Protein 2KXY (pdb70)

Sequence (100 aa):
KISLRKLSKSVPVKLELTGDKASNVSSISYSFDRGHVTIVGSQEAMDKIDSITVPVDISQVTEDTSKTLELKAEGVTVQPSTVKVNLKVTQKLEHHHHHHKISLRKLSKSVPVKLELTGDKASNVSSISYSFDRGHVTIVGSQEAMDKIDSITVPVDISQVTEDTSKTLELKAEGVTVQPSTVKVNLKVTQKLEHHHHHHKISLRKLSKSVPVKLELTGDKASNVSSISYSFDRGHVTIVGSQEAMDKIDSITVPVDISQVTEDTSKTLELKAEGVTVQPSTVKVNLKVTQKLEHHHHHHKISLRKLSKSVPVKLELTGDKASNVSSISYSFDRGHVTIVGSQEAMDKIDSITVPVDISQVTEDTSKTLELKAEGVTVQPSTVKVNLKVTQKLEHHHHHHKISLRKLSKSVPVKLELTGDKASNVSSISYSFDRGHVTIVGSQEAMDKIDSITVPVDISQVTEDTSKTLELKAEGVTVQPSTVKVNLKVTQKLEHHHHHHKISLRKLSKSVPVKLELTGDKASNVSSISYSFDRGHVTIVGSQEAMDKIDSITVPVDISQVTEDTSKTLELKAEGVTVQPSTVKVNLKVTQKLEHHHHHHKISLRKLSKSVPVKLELTGDKASNVSSISYSFDRGHVTIVGSQEAMDKIDSITVPVDISQVTEDTSKTLELKAEGVTVQPSTVKVNLKVTQKLEHHHHHHKISLRKLSKSVPVKLELTGDKASNVSSISYSFDRGHVTIVGSQEAMDKIDSITVPVDISQVTEDTSKTLELKAEGVTVQPSTVKVNLKVTQKLEHHHHHHKISLRKLSKSVPVKLELTGDKASNVSSISYSFDRGHVTIVGSQEAMDKIDSITVPVDISQVTEDTSKTLELKAEGVTVQPSTVKVNLKVTQKLEHHHHHHKISLRKLSKSVPVKLELTGDKASNVSSISYSFDRGHVTIVGSQEAMDKIDSITVPVDISQVTEDTSKTLELKAEGVTVQPSTVKVNLKVTQKLEHHHHHH

Structure (mmCIF, N/CA/C/O backbone):
data_2KXY
#
_entry.id   2KXY
#
loop_
_atom_site.group_PDB
_atom_site.id
_atom_site.type_symbol
_atom_site.label_atom_id
_atom_site.label_alt_id
_atom_site.label_comp_id
_atom_site.label_asym_id
_atom_site.label_entity_id
_atom_site.label_seq_id
_atom_site.pdbx_PDB_ins_code
_atom_site.Cartn_x
_atom_site.Cartn_y
_atom_site.Cartn_z
_atom_site.occupancy
_atom_site.B_iso_or_equiv
_atom_site.auth_seq_id
_atom_site.auth_comp_id
_atom_site.auth_asym_id
_atom_site.auth_atom_id
_atom_site.pdbx_PDB_model_num
ATOM 1 N N . LYS A 1 1 ? 35.262 3.450 -3.546 1.00 0.00 1 LYS A N 1
ATOM 2 C CA . LYS A 1 1 ? 34.349 2.272 -3.633 1.00 0.00 1 LYS A CA 1
ATOM 3 C C . LYS A 1 1 ? 33.469 2.228 -2.388 1.00 0.00 1 LYS A C 1
ATOM 4 O O . LYS A 1 1 ? 32.840 1.210 -2.098 1.00 0.00 1 LYS A O 1
ATOM 25 N N . ILE A 1 2 ? 33.438 3.337 -1.651 1.00 0.00 2 ILE A N 1
ATOM 26 C CA . ILE A 1 2 ? 32.637 3.418 -0.430 1.00 0.00 2 ILE A CA 1
ATOM 27 C C . ILE A 1 2 ? 33.015 2.292 0.546 1.00 0.00 2 ILE A C 1
ATOM 28 O O . ILE A 1 2 ? 32.509 1.175 0.439 1.00 0.00 2 ILE A O 1
ATOM 44 N N . SER A 1 3 ? 33.902 2.599 1.492 1.00 0.00 3 SER A N 1
ATOM 45 C CA . SER A 1 3 ? 34.344 1.612 2.480 1.00 0.00 3 SER A CA 1
ATOM 46 C C . SER A 1 3 ? 33.169 1.121 3.316 1.00 0.00 3 SER A C 1
ATOM 47 O O . SER A 1 3 ? 33.048 -0.067 3.610 1.00 0.00 3 SER A O 1
ATOM 55 N N . LEU A 1 4 ? 32.303 2.057 3.692 1.00 0.00 4 LEU A N 1
ATOM 56 C CA . LEU A 1 4 ? 31.120 1.733 4.494 1.00 0.00 4 LEU A CA 1
ATOM 57 C C . LEU A 1 4 ? 30.172 0.861 3.672 1.00 0.00 4 LEU A C 1
ATOM 58 O O . LEU A 1 4 ? 30.117 0.965 2.450 1.00 0.00 4 LEU A O 1
ATOM 74 N N . ARG A 1 5 ? 29.462 -0.031 4.371 1.00 0.00 5 ARG A N 1
ATOM 75 C CA . ARG A 1 5 ? 28.533 -0.985 3.744 1.00 0.00 5 ARG A CA 1
ATOM 76 C C . ARG A 1 5 ? 27.172 -0.927 4.424 1.00 0.00 5 ARG A C 1
ATOM 77 O O . ARG A 1 5 ? 26.512 -1.954 4.586 1.00 0.00 5 ARG A O 1
ATOM 98 N N . LYS A 1 6 ? 26.755 0.282 4.824 1.00 0.00 6 LYS A N 1
ATOM 99 C CA . LYS A 1 6 ? 25.459 0.487 5.498 1.00 0.00 6 LYS A CA 1
ATOM 100 C C . LYS A 1 6 ? 24.747 1.682 4.881 1.00 0.00 6 LYS A C 1
ATOM 101 O O . LYS A 1 6 ? 25.336 2.748 4.700 1.00 0.00 6 LYS A O 1
ATOM 120 N N . LEU A 1 7 ? 23.467 1.499 4.562 1.00 0.00 7 LEU A N 1
ATOM 121 C CA . LEU A 1 7 ? 22.671 2.553 3.975 1.00 0.00 7 LEU A CA 1
ATOM 122 C C . LEU A 1 7 ? 21.195 2.203 4.096 1.00 0.00 7 LEU A C 1
ATOM 123 O O . LEU A 1 7 ? 20.821 1.032 4.142 1.00 0.00 7 LEU A O 1
ATOM 139 N N . SER A 1 8 ? 20.363 3.240 4.139 1.00 0.00 8 SER A N 1
ATOM 140 C CA . SER A 1 8 ? 18.918 3.060 4.249 1.00 0.00 8 SER A CA 1
ATOM 141 C C . SER A 1 8 ? 18.213 4.144 3.462 1.00 0.00 8 SER A C 1
ATOM 142 O O . SER A 1 8 ? 18.718 5.260 3.326 1.00 0.00 8 SER A O 1
ATOM 150 N N . LYS A 1 9 ? 17.049 3.800 2.918 1.00 0.00 9 LYS A N 1
ATOM 151 C CA . LYS A 1 9 ? 16.244 4.718 2.104 1.00 0.00 9 LYS A CA 1
ATOM 152 C C . LYS A 1 9 ? 14.773 4.462 2.356 1.00 0.00 9 LYS A C 1
ATOM 153 O O . LYS A 1 9 ? 14.390 3.459 2.950 1.00 0.00 9 LYS A O 1
ATOM 172 N N . SER A 1 10 ? 13.963 5.410 1.899 1.00 0.00 10 SER A N 1
ATOM 173 C CA . SER A 1 10 ? 12.497 5.342 2.047 1.00 0.00 10 SER A CA 1
ATOM 174 C C . SER A 1 10 ? 11.852 5.189 0.675 1.00 0.00 10 SER A C 1
ATOM 175 O O . SER A 1 10 ? 12.240 5.861 -0.278 1.00 0.00 10 SER A O 1
ATOM 183 N N . VAL A 1 11 ? 10.869 4.289 0.587 1.00 0.00 11 VAL A N 1
ATOM 184 C CA . VAL A 1 11 ? 10.144 4.013 -0.664 1.00 0.00 11 VAL A CA 1
ATOM 185 C C . VAL A 1 11 ? 8.622 4.099 -0.392 1.00 0.00 11 VAL A C 1
ATOM 186 O O . VAL A 1 11 ? 8.037 3.149 0.121 1.00 0.00 11 VAL A O 1
ATOM 199 N N . PRO A 1 12 ? 7.948 5.203 -0.731 1.00 0.00 12 PRO A N 1
ATOM 200 C CA . PRO A 1 12 ? 6.471 5.311 -0.497 1.00 0.00 12 PRO A CA 1
ATOM 201 C C . PRO A 1 12 ? 5.704 4.181 -1.189 1.00 0.00 12 PRO A C 1
ATOM 202 O O . PRO A 1 12 ? 6.072 3.741 -2.278 1.00 0.00 12 PRO A O 1
ATOM 213 N N . VAL A 1 13 ? 4.629 3.723 -0.538 1.00 0.00 13 VAL A N 1
ATOM 214 C CA . VAL A 1 13 ? 3.791 2.645 -1.076 1.00 0.00 13 VAL A CA 1
ATOM 215 C C . VAL A 1 13 ? 2.699 3.235 -1.954 1.00 0.00 13 VAL A C 1
ATOM 216 O O . VAL A 1 13 ? 2.119 4.265 -1.614 1.00 0.00 13 VAL A O 1
ATOM 229 N N . LYS A 1 14 ? 2.422 2.577 -3.076 1.00 0.00 14 LYS A N 1
ATOM 230 C CA . LYS A 1 14 ? 1.385 3.020 -4.020 1.00 0.00 14 LYS A CA 1
ATOM 231 C C . LYS A 1 14 ? 0.326 1.937 -4.140 1.00 0.00 14 LYS A C 1
ATOM 232 O O . LYS A 1 14 ? 0.612 0.836 -4.597 1.00 0.00 14 LYS A O 1
ATOM 251 N N . LEU A 1 15 ? -0.902 2.247 -3.730 1.00 0.00 15 LEU A N 1
ATOM 252 C CA . LEU A 1 15 ? -2.003 1.284 -3.798 1.00 0.00 15 LEU A CA 1
ATOM 253 C C . LEU A 1 15 ? -2.703 1.421 -5.147 1.00 0.00 15 LEU A C 1
ATOM 254 O O . LEU A 1 15 ? -2.985 2.534 -5.595 1.00 0.00 15 LEU A O 1
ATOM 270 N N . GLU A 1 16 ? -2.988 0.274 -5.776 1.00 0.00 16 GLU A N 1
ATOM 271 C CA . GLU A 1 16 ? -3.673 0.236 -7.075 1.00 0.00 16 GLU A CA 1
ATOM 272 C C . GLU A 1 16 ? -4.942 -0.596 -6.933 1.00 0.00 16 GLU A C 1
ATOM 273 O O . GLU A 1 16 ? -4.886 -1.791 -6.642 1.00 0.00 16 GLU A O 1
ATOM 285 N N . LEU A 1 17 ? -6.084 0.048 -7.133 1.00 0.00 17 LEU A N 1
ATOM 286 C CA . LEU A 1 17 ? -7.368 -0.618 -7.024 1.00 0.00 17 LEU A CA 1
ATOM 287 C C . LEU A 1 17 ? -7.497 -1.649 -8.144 1.00 0.00 17 LEU A C 1
ATOM 288 O O . LEU A 1 17 ? -7.329 -1.318 -9.315 1.00 0.00 17 LEU A O 1
ATOM 304 N N . THR A 1 18 ? -7.791 -2.902 -7.768 1.00 0.00 18 THR A N 1
ATOM 305 C CA . THR A 1 18 ? -7.946 -4.006 -8.731 1.00 0.00 18 THR A CA 1
ATOM 306 C C . THR A 1 18 ? -9.285 -4.694 -8.486 1.00 0.00 18 THR A C 1
ATOM 307 O O . THR A 1 18 ? -9.642 -4.990 -7.349 1.00 0.00 18 THR A O 1
ATOM 318 N N . GLY A 1 19 ? -10.007 -4.943 -9.573 1.00 0.00 19 GLY A N 1
ATOM 319 C CA . GLY A 1 19 ? -11.318 -5.609 -9.514 1.00 0.00 19 GLY A CA 1
ATOM 320 C C . GLY A 1 19 ? -12.413 -4.646 -9.940 1.00 0.00 19 GLY A C 1
ATOM 321 O O . GLY A 1 19 ? -12.209 -3.433 -9.984 1.00 0.00 19 GLY A O 1
ATOM 325 N N . ASP A 1 20 ? -13.588 -5.194 -10.227 1.00 0.00 20 ASP A N 1
ATOM 326 C CA . ASP A 1 20 ? -14.740 -4.382 -10.627 1.00 0.00 20 ASP A CA 1
ATOM 327 C C . ASP A 1 20 ? -15.410 -3.799 -9.381 1.00 0.00 20 ASP A C 1
ATOM 328 O O . ASP A 1 20 ? -15.565 -4.484 -8.370 1.00 0.00 20 ASP A O 1
ATOM 337 N N . LYS A 1 21 ? -15.805 -2.530 -9.459 1.00 0.00 21 LYS A N 1
ATOM 338 C CA . LYS A 1 21 ? -16.458 -1.861 -8.335 1.00 0.00 21 LYS A CA 1
ATOM 339 C C . LYS A 1 21 ? -17.842 -2.467 -8.099 1.00 0.00 21 LYS A C 1
ATOM 340 O O . LYS A 1 21 ? -18.572 -2.759 -9.047 1.00 0.00 21 LYS A O 1
ATOM 359 N N . ALA A 1 22 ? -18.198 -2.645 -6.830 1.00 0.00 22 ALA A N 1
ATOM 360 C CA . ALA A 1 22 ? -19.502 -3.209 -6.474 1.00 0.00 22 ALA A CA 1
ATOM 361 C C . ALA A 1 22 ? -20.623 -2.264 -6.937 1.00 0.00 22 ALA A C 1
ATOM 362 O O . ALA A 1 22 ? -20.475 -1.043 -6.905 1.00 0.00 22 ALA A O 1
ATOM 369 N N . SER A 1 23 ? -21.739 -2.853 -7.376 1.00 0.00 23 SER A N 1
ATOM 370 C CA . SER A 1 23 ? -22.888 -2.076 -7.857 1.00 0.00 23 SER A CA 1
ATOM 371 C C . SER A 1 23 ? -23.564 -1.322 -6.711 1.00 0.00 23 SER A C 1
ATOM 372 O O . SER A 1 23 ? -24.240 -0.318 -6.937 1.00 0.00 23 SER A O 1
ATOM 380 N N . ASN A 1 24 ? -23.394 -1.818 -5.476 1.00 0.00 24 ASN A N 1
ATOM 381 C CA . ASN A 1 24 ? -24.011 -1.197 -4.286 1.00 0.00 24 ASN A CA 1
ATOM 382 C C . ASN A 1 24 ? -23.070 -0.173 -3.653 1.00 0.00 24 ASN A C 1
ATOM 383 O O . ASN A 1 24 ? -23.397 0.414 -2.622 1.00 0.00 24 ASN A O 1
ATOM 394 N N . VAL A 1 25 ? -21.902 0.042 -4.284 1.00 0.00 25 VAL A N 1
ATOM 395 C CA . VAL A 1 25 ? -20.894 1.010 -3.795 1.00 0.00 25 VAL A CA 1
ATOM 396 C C . VAL A 1 25 ? -20.669 2.096 -4.852 1.00 0.00 25 VAL A C 1
ATOM 397 O O . VAL A 1 25 ? -20.364 1.799 -6.007 1.00 0.00 25 VAL A O 1
ATOM 410 N N . SER A 1 26 ? -20.813 3.356 -4.436 1.00 0.00 26 SER A N 1
ATOM 411 C CA . SER A 1 26 ? -20.615 4.500 -5.330 1.00 0.00 26 SER A CA 1
ATOM 412 C C . SER A 1 26 ? -19.129 4.722 -5.585 1.00 0.00 26 SER A C 1
ATOM 413 O O . SER A 1 26 ? -18.707 4.980 -6.713 1.00 0.00 26 SER A O 1
ATOM 421 N N . SER A 1 27 ? -18.345 4.627 -4.510 1.00 0.00 27 SER A N 1
ATOM 422 C CA . SER A 1 27 ? -16.893 4.822 -4.587 1.00 0.00 27 SER A CA 1
ATOM 423 C C . SER A 1 27 ? -16.207 4.278 -3.334 1.00 0.00 27 SER A C 1
ATOM 424 O O . SER A 1 27 ? -16.848 4.061 -2.305 1.00 0.00 27 SER A O 1
ATOM 432 N N . ILE A 1 28 ? -14.887 4.057 -3.440 1.00 0.00 28 ILE A N 1
ATOM 433 C CA . ILE A 1 28 ? -14.066 3.530 -2.330 1.00 0.00 28 ILE A CA 1
ATOM 434 C C . ILE A 1 28 ? -12.832 4.405 -2.156 1.00 0.00 28 ILE A C 1
ATOM 435 O O . ILE A 1 28 ? -12.287 4.933 -3.124 1.00 0.00 28 ILE A O 1
ATOM 451 N N . SER A 1 29 ? -12.402 4.541 -0.900 1.00 0.00 29 SER A N 1
ATOM 452 C CA . SER A 1 29 ? -11.220 5.337 -0.541 1.00 0.00 29 SER A CA 1
ATOM 453 C C . SER A 1 29 ? -10.337 4.537 0.399 1.00 0.00 29 SER A C 1
ATOM 454 O O . SER A 1 29 ? -10.777 3.559 1.002 1.00 0.00 29 SER A O 1
ATOM 462 N N . TYR A 1 30 ? -9.080 4.957 0.510 1.00 0.00 30 TYR A N 1
ATOM 463 C CA . TYR A 1 30 ? -8.109 4.278 1.377 1.00 0.00 30 TYR A CA 1
ATOM 464 C C . TYR A 1 30 ? -7.140 5.292 1.971 1.00 0.00 30 TYR A C 1
ATOM 465 O O . TYR A 1 30 ? -6.918 6.364 1.409 1.00 0.00 30 TYR A O 1
ATOM 483 N N . SER A 1 31 ? -6.575 4.942 3.125 1.00 0.00 31 SER A N 1
ATOM 484 C CA . SER A 1 31 ? -5.624 5.815 3.823 1.00 0.00 31 SER A CA 1
ATOM 485 C C . SER A 1 31 ? -4.554 4.973 4.502 1.00 0.00 31 SER A C 1
ATOM 486 O O . SER A 1 31 ? -4.652 3.748 4.552 1.00 0.00 31 SER A O 1
ATOM 494 N N . PHE A 1 32 ? -3.523 5.643 5.013 1.00 0.00 32 PHE A N 1
ATOM 495 C CA . PHE A 1 32 ? -2.406 4.973 5.691 1.00 0.00 32 PHE A CA 1
ATOM 496 C C . PHE A 1 32 ? -1.871 5.864 6.812 1.00 0.00 32 PHE A C 1
ATOM 497 O O . PHE A 1 32 ? -1.898 7.091 6.710 1.00 0.00 32 PHE A O 1
ATOM 514 N N . ASP A 1 33 ? -1.386 5.232 7.881 1.00 0.00 33 ASP A N 1
ATOM 515 C CA . ASP A 1 33 ? -0.835 5.958 9.032 1.00 0.00 33 ASP A CA 1
ATOM 516 C C . ASP A 1 33 ? 0.546 6.535 8.709 1.00 0.00 33 ASP A C 1
ATOM 517 O O . ASP A 1 33 ? 0.915 7.594 9.217 1.00 0.00 33 ASP A O 1
ATOM 526 N N . ARG A 1 34 ? 1.312 5.815 7.873 1.00 0.00 34 ARG A N 1
ATOM 527 C CA . ARG A 1 34 ? 2.676 6.233 7.481 1.00 0.00 34 ARG A CA 1
ATOM 528 C C . ARG A 1 34 ? 2.869 6.100 5.976 1.00 0.00 34 ARG A C 1
ATOM 529 O O . ARG A 1 34 ? 3.312 7.035 5.316 1.00 0.00 34 ARG A O 1
ATOM 550 N N . GLY A 1 35 ? 2.515 4.937 5.443 1.00 0.00 35 GLY A N 1
ATOM 551 C CA . GLY A 1 35 ? 2.638 4.693 4.008 1.00 0.00 35 GLY A CA 1
ATO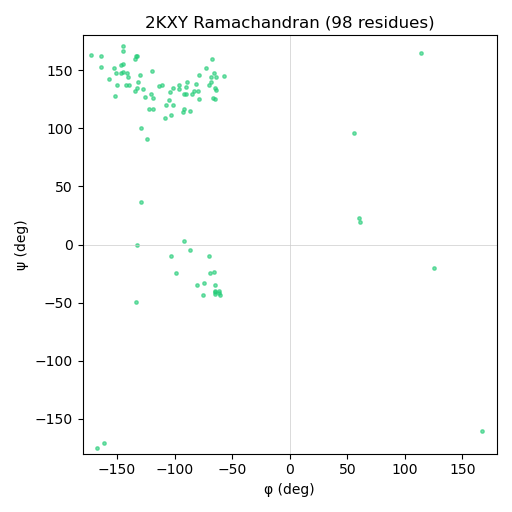M 552 C C . GLY A 1 35 ? 4.088 4.798 3.555 1.00 0.00 35 GLY A C 1
ATOM 553 O O . GLY A 1 35 ? 4.362 4.966 2.366 1.00 0.00 35 GLY A O 1
ATOM 557 N N . HIS A 1 36 ? 5.032 4.688 4.496 1.00 0.00 36 HIS A N 1
ATOM 558 C CA . HIS A 1 36 ? 6.470 4.750 4.205 1.00 0.00 36 HIS A CA 1
ATOM 559 C C . HIS A 1 36 ? 7.200 3.753 5.097 1.00 0.00 36 HIS A C 1
ATOM 560 O O . HIS A 1 36 ? 6.906 3.638 6.289 1.00 0.00 36 HIS A O 1
ATOM 574 N N . VAL A 1 37 ? 8.160 3.036 4.512 1.00 0.00 37 VAL A N 1
ATOM 575 C CA . VAL A 1 37 ? 8.962 2.042 5.233 1.00 0.00 37 VAL A CA 1
ATOM 576 C C . VAL A 1 37 ? 10.423 2.247 4.887 1.00 0.00 37 VAL A C 1
ATOM 577 O O . VAL A 1 37 ? 10.756 2.877 3.883 1.00 0.00 37 VAL A O 1
ATOM 590 N N . THR A 1 38 ? 11.286 1.691 5.725 1.00 0.00 38 THR A N 1
ATOM 591 C CA . THR A 1 38 ? 12.737 1.782 5.535 1.00 0.00 38 THR A CA 1
ATOM 592 C C . THR A 1 38 ? 13.253 0.471 4.947 1.00 0.00 38 THR A C 1
ATOM 593 O O . THR A 1 38 ? 12.876 -0.609 5.401 1.00 0.00 38 THR A O 1
ATOM 604 N N . ILE A 1 39 ? 14.119 0.582 3.936 1.00 0.00 39 ILE A N 1
ATOM 605 C CA . ILE A 1 39 ? 14.722 -0.581 3.265 1.00 0.00 39 ILE A CA 1
ATOM 606 C C . ILE A 1 39 ? 16.232 -0.514 3.411 1.00 0.00 39 ILE A C 1
ATOM 607 O O . ILE A 1 39 ? 16.796 0.571 3.494 1.00 0.00 39 ILE A O 1
ATOM 623 N N . VAL A 1 40 ? 16.873 -1.685 3.449 1.00 0.00 40 VAL A N 1
ATOM 624 C CA . VAL A 1 40 ? 18.339 -1.769 3.588 1.00 0.00 40 VAL A CA 1
ATOM 625 C C . VAL A 1 40 ? 18.891 -2.751 2.562 1.00 0.00 40 VAL A C 1
ATOM 626 O O . VAL A 1 40 ? 18.346 -3.836 2.375 1.00 0.00 40 VAL A O 1
ATOM 639 N N . GLY A 1 41 ? 19.974 -2.357 1.897 1.00 0.00 41 GLY A N 1
ATOM 640 C CA . GLY A 1 41 ? 20.601 -3.209 0.885 1.00 0.00 41 GLY A CA 1
ATOM 641 C C . GLY A 1 41 ? 21.596 -2.415 0.056 1.00 0.00 41 GLY A C 1
ATOM 642 O O . GLY A 1 41 ? 22.052 -1.349 0.469 1.00 0.00 41 GLY A O 1
ATOM 646 N N . SER A 1 42 ? 21.924 -2.936 -1.123 1.00 0.00 42 SER A N 1
ATOM 647 C CA . SER A 1 42 ? 22.864 -2.274 -2.031 1.00 0.00 42 SER A CA 1
ATOM 648 C C . SER A 1 42 ? 22.205 -1.049 -2.669 1.00 0.00 42 SER A C 1
ATOM 649 O O . SER A 1 42 ? 20.987 -1.006 -2.833 1.00 0.00 42 SER A O 1
ATOM 657 N N . GLN A 1 43 ? 23.017 -0.054 -3.024 1.00 0.00 43 GLN A N 1
ATOM 658 C CA . GLN A 1 43 ? 22.500 1.166 -3.640 1.00 0.00 43 GLN A CA 1
ATOM 659 C C . GLN A 1 43 ? 21.889 0.853 -5.006 1.00 0.00 43 GLN A C 1
ATOM 660 O O . GLN A 1 43 ? 20.920 1.491 -5.418 1.00 0.00 43 GLN A O 1
ATOM 674 N N . GLU A 1 44 ? 22.473 -0.110 -5.714 1.00 0.00 44 GLU A N 1
ATOM 675 C CA . GLU A 1 44 ? 21.994 -0.477 -7.047 1.00 0.00 44 GLU A CA 1
ATOM 676 C C . GLU A 1 44 ? 20.550 -0.962 -6.984 1.00 0.00 44 GLU A C 1
ATOM 677 O O . GLU A 1 44 ? 19.725 -0.590 -7.817 1.00 0.00 44 GLU A O 1
ATOM 689 N N . ALA A 1 45 ? 20.250 -1.795 -5.991 1.00 0.00 45 ALA A N 1
ATOM 690 C CA . ALA A 1 45 ? 18.902 -2.329 -5.828 1.00 0.00 45 ALA A CA 1
ATOM 691 C C . ALA A 1 45 ? 17.914 -1.208 -5.509 1.00 0.00 45 ALA A C 1
ATOM 692 O O . ALA A 1 45 ? 16.793 -1.198 -6.009 1.00 0.00 45 ALA A O 1
ATOM 699 N N . MET A 1 46 ? 18.343 -0.266 -4.672 1.00 0.00 46 MET A N 1
ATOM 700 C CA . MET A 1 46 ? 17.493 0.865 -4.286 1.00 0.00 46 MET A CA 1
ATOM 701 C C . MET A 1 46 ? 17.192 1.748 -5.495 1.00 0.00 46 MET A C 1
ATOM 702 O O . MET A 1 46 ? 16.069 2.230 -5.650 1.00 0.00 46 MET A O 1
ATOM 716 N N . ASP A 1 47 ? 18.192 1.974 -6.343 1.00 0.00 47 ASP A N 1
ATOM 717 C CA . ASP A 1 47 ? 18.024 2.817 -7.525 1.00 0.00 47 ASP A CA 1
ATOM 718 C C . ASP A 1 47 ? 17.044 2.176 -8.505 1.00 0.00 47 ASP A C 1
ATOM 719 O O . ASP A 1 47 ? 16.431 2.865 -9.320 1.00 0.00 47 ASP A O 1
ATOM 728 N N . LYS A 1 48 ? 16.898 0.850 -8.419 1.00 0.00 48 LYS A N 1
ATOM 729 C CA . LYS A 1 48 ? 15.986 0.112 -9.300 1.00 0.00 48 LYS A CA 1
ATOM 730 C C . LYS A 1 48 ? 14.548 0.220 -8.789 1.00 0.00 48 LYS A C 1
ATOM 731 O O . LYS A 1 48 ? 13.603 0.269 -9.575 1.00 0.00 48 LYS A O 1
ATOM 750 N N . ILE A 1 49 ? 14.392 0.249 -7.459 1.00 0.00 49 ILE A N 1
ATOM 751 C CA . ILE A 1 49 ? 13.063 0.342 -6.831 1.00 0.00 49 ILE A CA 1
ATOM 752 C C . ILE A 1 49 ? 12.717 1.819 -6.600 1.00 0.00 49 ILE A C 1
ATOM 753 O O . ILE A 1 49 ? 13.385 2.508 -5.829 1.00 0.00 49 ILE A O 1
ATOM 769 N N . ASP A 1 50 ? 11.660 2.291 -7.271 1.00 0.00 50 ASP A N 1
ATOM 770 C CA . ASP A 1 50 ? 11.202 3.688 -7.151 1.00 0.00 50 ASP A CA 1
ATOM 771 C C . ASP A 1 50 ? 10.027 3.776 -6.184 1.00 0.00 50 ASP A C 1
ATOM 772 O O . ASP A 1 50 ? 9.775 4.820 -5.585 1.00 0.00 50 ASP A O 1
ATOM 781 N N . SER A 1 51 ? 9.322 2.654 -6.043 1.00 0.00 51 SER A N 1
ATOM 782 C CA . SER A 1 51 ? 8.163 2.579 -5.152 1.00 0.00 51 SER A CA 1
ATOM 783 C C . SER A 1 51 ? 7.675 1.137 -5.049 1.00 0.00 51 SER A C 1
ATOM 784 O O . SER A 1 51 ? 7.999 0.305 -5.893 1.00 0.00 51 SER A O 1
ATOM 792 N N . ILE A 1 52 ? 6.869 0.856 -4.018 1.00 0.00 52 ILE A N 1
ATOM 793 C CA . ILE A 1 52 ? 6.300 -0.484 -3.802 1.00 0.00 52 ILE A CA 1
ATOM 794 C C . ILE A 1 52 ? 4.813 -0.450 -4.140 1.00 0.00 52 ILE A C 1
ATOM 795 O O . ILE A 1 52 ? 4.048 0.296 -3.527 1.00 0.00 52 ILE A O 1
ATOM 811 N N . THR A 1 53 ? 4.402 -1.274 -5.108 1.00 0.00 53 THR A N 1
ATOM 812 C CA . THR A 1 53 ? 3.000 -1.356 -5.515 1.00 0.00 53 THR A CA 1
ATOM 813 C C . THR A 1 53 ? 2.289 -2.330 -4.588 1.00 0.00 53 THR A C 1
ATOM 814 O O . THR A 1 53 ? 2.772 -3.445 -4.394 1.00 0.00 53 THR A O 1
ATOM 825 N N . VAL A 1 54 ? 1.144 -1.929 -4.022 1.00 0.00 54 VAL A N 1
ATOM 826 C CA . VAL A 1 54 ? 0.374 -2.803 -3.123 1.00 0.00 54 VAL A CA 1
ATOM 827 C C . VAL A 1 54 ? -1.058 -2.941 -3.672 1.00 0.00 54 VAL A C 1
ATOM 828 O O . VAL A 1 54 ? -1.919 -2.133 -3.330 1.00 0.00 54 VAL A O 1
ATOM 841 N N . PRO A 1 55 ? -1.354 -3.932 -4.515 1.00 0.00 55 PRO A N 1
ATOM 842 C CA . PRO A 1 55 ? -2.732 -4.097 -5.074 1.00 0.00 55 PRO A CA 1
ATOM 843 C C . PRO A 1 55 ? -3.667 -4.764 -4.064 1.00 0.00 55 PRO A C 1
ATOM 844 O O . PRO A 1 55 ? -3.243 -5.603 -3.271 1.00 0.00 55 PRO A O 1
ATOM 855 N N . VAL A 1 56 ? -4.946 -4.365 -4.097 1.00 0.00 56 VAL A N 1
ATOM 856 C CA . VAL A 1 56 ? -5.965 -4.908 -3.179 1.00 0.00 56 VAL A CA 1
ATOM 857 C C . VAL A 1 56 ? -7.276 -5.133 -3.932 1.00 0.00 56 VAL A C 1
ATOM 858 O O . VAL A 1 56 ? -7.702 -4.296 -4.728 1.00 0.00 56 VAL A O 1
ATOM 871 N N . ASP A 1 57 ? -7.915 -6.271 -3.662 1.00 0.00 57 ASP A N 1
ATOM 872 C CA . ASP A 1 57 ? -9.185 -6.618 -4.299 1.00 0.00 57 ASP A CA 1
ATOM 873 C C . ASP A 1 57 ? -10.316 -5.861 -3.607 1.00 0.00 57 ASP A C 1
ATOM 874 O O . ASP A 1 57 ? -10.467 -5.945 -2.390 1.00 0.00 57 ASP A O 1
ATOM 883 N N . ILE A 1 58 ? -11.107 -5.115 -4.389 1.00 0.00 58 ILE A N 1
ATOM 884 C CA . ILE A 1 58 ? -12.232 -4.332 -3.854 1.00 0.00 58 ILE A CA 1
ATOM 885 C C . ILE A 1 58 ? -13.556 -5.039 -4.145 1.00 0.00 58 ILE A C 1
ATOM 886 O O . ILE A 1 58 ? -14.607 -4.639 -3.648 1.00 0.00 58 ILE A O 1
ATOM 902 N N . SER A 1 59 ? -13.494 -6.080 -4.975 1.00 0.00 59 SER A N 1
ATOM 903 C CA . SER A 1 59 ? -14.696 -6.819 -5.351 1.00 0.00 59 SER A CA 1
ATOM 904 C C . SER A 1 59 ? -15.359 -7.462 -4.135 1.00 0.00 59 SER A C 1
ATOM 905 O O . SER A 1 59 ? -16.586 -7.476 -4.027 1.00 0.00 59 SER A O 1
ATOM 913 N N . GLN A 1 60 ? -14.548 -8.000 -3.217 1.00 0.00 60 GLN A N 1
ATOM 914 C CA . GLN A 1 60 ? -15.044 -8.656 -1.999 1.00 0.00 60 GLN A CA 1
ATOM 915 C C . GLN A 1 60 ? -15.258 -7.633 -0.884 1.00 0.00 60 GLN A C 1
ATOM 916 O O . GLN A 1 60 ? -15.758 -7.971 0.190 1.00 0.00 60 GLN A O 1
ATOM 930 N N . VAL A 1 61 ? -14.877 -6.375 -1.141 1.00 0.00 61 VAL A N 1
ATOM 931 C CA . VAL A 1 61 ? -15.029 -5.295 -0.148 1.00 0.00 61 VAL A CA 1
ATOM 932 C C . VAL A 1 61 ? -16.371 -4.593 -0.366 1.00 0.00 61 VAL A C 1
ATOM 933 O O . VAL A 1 61 ? -16.586 -3.956 -1.397 1.00 0.00 61 VAL A O 1
ATOM 946 N N . THR A 1 62 ? -17.268 -4.726 0.619 1.00 0.00 62 THR A N 1
ATOM 947 C CA . THR A 1 62 ? -18.606 -4.111 0.559 1.00 0.00 62 THR A CA 1
ATOM 948 C C . THR A 1 62 ? -18.913 -3.396 1.864 1.00 0.00 62 THR A C 1
ATOM 949 O O . THR A 1 62 ? -19.985 -2.820 2.025 1.00 0.00 62 THR A O 1
ATOM 960 N N . GLU A 1 63 ? -17.960 -3.445 2.808 1.00 0.00 63 GLU A N 1
ATOM 961 C CA . GLU A 1 63 ? -18.127 -2.802 4.128 1.00 0.00 63 GLU A CA 1
ATOM 962 C C . GLU A 1 63 ? -16.795 -2.241 4.620 1.00 0.00 63 GLU A C 1
ATOM 963 O O . GLU A 1 63 ? -15.725 -2.704 4.221 1.00 0.00 63 GLU A O 1
ATOM 975 N N . ASP A 1 64 ? -16.874 -1.239 5.497 1.00 0.00 64 ASP A N 1
ATOM 976 C CA . ASP A 1 64 ? -15.672 -0.616 6.050 1.00 0.00 64 ASP A CA 1
ATOM 977 C C . ASP A 1 64 ? -14.887 -1.635 6.878 1.00 0.00 64 ASP A C 1
ATOM 978 O O . ASP A 1 64 ? -15.455 -2.351 7.704 1.00 0.00 64 ASP A O 1
ATOM 987 N N . THR A 1 65 ? -13.578 -1.692 6.645 1.00 0.00 65 THR A N 1
ATOM 988 C CA . THR A 1 65 ? -12.708 -2.619 7.361 1.00 0.00 65 THR A CA 1
ATOM 989 C C . THR A 1 65 ? -11.245 -2.263 7.124 1.00 0.00 65 THR A C 1
ATOM 990 O O . THR A 1 65 ? -10.929 -1.259 6.488 1.00 0.00 65 THR A O 1
ATOM 1001 N N . SER A 1 66 ? -10.358 -3.108 7.645 1.00 0.00 66 SER A N 1
ATOM 1002 C CA . SER A 1 66 ? -8.910 -2.906 7.495 1.00 0.00 66 SER A CA 1
ATOM 1003 C C . SER A 1 66 ? -8.204 -4.247 7.520 1.00 0.00 66 SER A C 1
ATOM 1004 O O . SER A 1 66 ? -8.645 -5.179 8.193 1.00 0.00 66 SER A O 1
ATOM 1012 N N . LYS A 1 67 ? -7.103 -4.339 6.767 1.00 0.00 67 LYS A N 1
ATOM 1013 C CA . LYS A 1 67 ? -6.315 -5.584 6.682 1.00 0.00 67 LYS A CA 1
ATOM 1014 C C . LYS A 1 67 ? -4.822 -5.261 6.673 1.00 0.00 67 LYS A C 1
ATOM 1015 O O . LYS A 1 67 ? -4.394 -4.266 6.088 1.00 0.00 67 LYS A O 1
ATOM 1034 N N . THR A 1 68 ? -4.039 -6.129 7.320 1.00 0.00 68 THR A N 1
ATOM 1035 C CA . THR A 1 68 ? -2.583 -5.953 7.379 1.00 0.00 68 THR A CA 1
ATOM 1036 C C . THR A 1 68 ? -1.958 -6.516 6.105 1.00 0.00 68 THR A C 1
ATOM 1037 O O . THR A 1 68 ? -2.290 -7.626 5.689 1.00 0.00 68 THR A O 1
ATOM 1048 N N . LEU A 1 69 ? -1.068 -5.736 5.486 1.00 0.00 69 LEU A N 1
ATOM 1049 C CA . LEU A 1 69 ? -0.392 -6.128 4.240 1.00 0.00 69 LEU A CA 1
ATOM 1050 C C . LEU A 1 69 ? 1.120 -6.142 4.453 1.00 0.00 69 LEU A C 1
ATOM 1051 O O . LEU A 1 69 ? 1.696 -5.177 4.955 1.00 0.00 69 LEU A O 1
ATOM 1067 N N . GLU A 1 70 ? 1.754 -7.251 4.060 1.00 0.00 70 GLU A N 1
ATOM 1068 C CA . GLU A 1 70 ? 3.206 -7.422 4.187 1.00 0.00 70 GLU A CA 1
ATOM 1069 C C . GLU A 1 70 ? 3.874 -7.067 2.861 1.00 0.00 70 GLU A C 1
ATOM 1070 O O . GLU A 1 70 ? 3.369 -7.411 1.794 1.00 0.00 70 GLU A O 1
ATOM 1082 N N . LEU A 1 71 ? 4.992 -6.346 2.937 1.00 0.00 71 LEU A N 1
ATOM 1083 C CA . LEU A 1 71 ? 5.737 -5.909 1.749 1.00 0.00 71 LEU A CA 1
ATOM 1084 C C . LEU A 1 71 ? 7.061 -6.655 1.669 1.00 0.00 71 LEU A C 1
ATOM 1085 O O . LEU A 1 71 ? 7.739 -6.840 2.674 1.00 0.00 71 LEU A O 1
ATOM 1101 N N . LYS A 1 72 ? 7.414 -7.101 0.465 1.00 0.00 72 LYS A N 1
ATOM 1102 C CA . LYS A 1 72 ? 8.660 -7.844 0.247 1.00 0.00 72 LYS A CA 1
ATOM 1103 C C . LYS A 1 72 ? 9.273 -7.423 -1.079 1.00 0.00 72 LYS A C 1
ATOM 1104 O O . LYS A 1 72 ? 8.562 -7.087 -2.026 1.00 0.00 72 LYS A O 1
ATOM 1123 N N . ALA A 1 73 ? 10.602 -7.433 -1.134 1.00 0.00 73 ALA A N 1
ATOM 1124 C CA . ALA A 1 73 ? 11.345 -7.046 -2.336 1.00 0.00 73 ALA A CA 1
ATOM 1125 C C . ALA A 1 73 ? 12.659 -7.819 -2.387 1.00 0.00 73 ALA A C 1
ATOM 1126 O O . ALA A 1 73 ? 13.330 -7.977 -1.368 1.00 0.00 73 ALA A O 1
ATOM 1133 N N . GLU A 1 74 ? 13.016 -8.315 -3.578 1.00 0.00 74 GLU A N 1
ATOM 1134 C CA . GLU A 1 74 ? 14.254 -9.089 -3.749 1.00 0.00 74 GLU A CA 1
ATOM 1135 C C . GLU A 1 74 ? 15.450 -8.161 -4.011 1.00 0.00 74 GLU A C 1
ATOM 1136 O O . GLU A 1 74 ? 15.527 -7.505 -5.047 1.00 0.00 74 GLU A O 1
ATOM 1148 N N . GLY A 1 75 ? 16.384 -8.161 -3.048 1.00 0.00 75 GLY A N 1
ATOM 1149 C CA . GLY A 1 75 ? 17.620 -7.346 -3.164 1.00 0.00 75 GLY A CA 1
ATOM 1150 C C . GLY A 1 75 ? 17.800 -6.431 -1.969 1.00 0.00 75 GLY A C 1
ATOM 1151 O O . GLY A 1 75 ? 18.910 -5.970 -1.705 1.00 0.00 75 GLY A O 1
ATOM 1155 N N . VAL A 1 76 ? 16.708 -6.161 -1.250 1.00 0.00 76 VAL A N 1
ATOM 1156 C CA . VAL A 1 76 ? 16.736 -5.287 -0.065 1.00 0.00 76 VAL A CA 1
ATOM 1157 C C . VAL A 1 76 ? 15.955 -5.940 1.070 1.00 0.00 76 VAL A C 1
ATOM 1158 O O . VAL A 1 76 ? 15.110 -6.804 0.834 1.00 0.00 76 VAL A O 1
ATOM 1171 N N . THR A 1 77 ? 16.225 -5.499 2.301 1.00 0.00 77 THR A N 1
ATOM 1172 C CA . THR A 1 77 ? 15.529 -6.011 3.491 1.00 0.00 77 THR A CA 1
ATOM 1173 C C . THR A 1 77 ? 14.499 -4.970 3.903 1.00 0.00 77 THR A C 1
ATOM 1174 O O . THR A 1 77 ? 14.856 -3.879 4.346 1.00 0.00 77 THR A O 1
ATOM 1185 N N . VAL A 1 78 ? 13.220 -5.299 3.741 1.00 0.00 78 VAL A N 1
ATOM 1186 C CA . VAL A 1 78 ? 12.137 -4.376 4.089 1.00 0.00 78 VAL A CA 1
ATOM 1187 C C . VAL A 1 78 ? 11.712 -4.644 5.527 1.00 0.00 78 VAL A C 1
ATOM 1188 O O . VAL A 1 78 ? 11.441 -5.793 5.881 1.00 0.00 78 VAL A O 1
ATOM 1201 N N . GLN A 1 79 ? 11.643 -3.599 6.359 1.00 0.00 79 GLN A N 1
ATOM 1202 C CA . GLN A 1 79 ? 11.227 -3.792 7.756 1.00 0.00 79 GLN A CA 1
ATOM 1203 C C . GLN A 1 79 ? 10.667 -2.471 8.343 1.00 0.00 79 GLN A C 1
ATOM 1204 O O . GLN A 1 79 ? 11.205 -1.406 8.038 1.00 0.00 79 GLN A O 1
ATOM 1218 N N . PRO A 1 80 ? 9.617 -2.487 9.176 1.00 0.00 80 PRO A N 1
ATOM 1219 C CA . PRO A 1 80 ? 8.869 -3.718 9.621 1.00 0.00 80 PRO A CA 1
ATOM 1220 C C . PRO A 1 80 ? 8.066 -4.311 8.457 1.00 0.00 80 PRO A C 1
ATOM 1221 O O . PRO A 1 80 ? 7.591 -5.436 8.532 1.00 0.00 80 PRO A O 1
ATOM 1232 N N . SER A 1 81 ? 7.993 -3.549 7.366 1.00 0.00 81 SER A N 1
ATOM 1233 C CA . SER A 1 81 ? 7.305 -4.007 6.158 1.00 0.00 81 SER A CA 1
ATOM 1234 C C . SER A 1 81 ? 5.844 -4.293 6.436 1.00 0.00 81 SER A C 1
ATOM 1235 O O . SER A 1 81 ? 5.215 -5.058 5.708 1.00 0.00 81 SER A O 1
ATOM 1243 N N . THR A 1 82 ? 5.300 -3.680 7.481 1.00 0.00 82 THR A N 1
ATOM 1244 C CA . THR A 1 82 ? 3.903 -3.844 7.871 1.00 0.00 82 THR A CA 1
ATOM 1245 C C . THR A 1 82 ? 3.295 -2.473 8.114 1.00 0.00 82 THR A C 1
ATOM 1246 O O . THR A 1 82 ? 3.931 -1.587 8.686 1.00 0.00 82 THR A O 1
ATOM 1257 N N . VAL A 1 83 ? 2.059 -2.305 7.671 1.00 0.00 83 VAL A N 1
ATOM 1258 C CA . VAL A 1 83 ? 1.332 -1.046 7.827 1.00 0.00 83 VAL A CA 1
ATOM 1259 C C . VAL A 1 83 ? -0.152 -1.351 7.872 1.00 0.00 83 VAL A C 1
ATOM 1260 O O . VAL A 1 83 ? -0.601 -2.331 7.280 1.00 0.00 83 VAL A O 1
ATOM 1273 N N . LYS A 1 84 ? -0.920 -0.502 8.554 1.00 0.00 84 LYS A N 1
ATOM 1274 C CA . LYS A 1 84 ? -2.372 -0.673 8.654 1.00 0.00 84 LYS A CA 1
ATOM 1275 C C . LYS A 1 84 ? -3.040 0.192 7.590 1.00 0.00 84 LYS A C 1
ATOM 1276 O O . LYS A 1 84 ? -2.683 1.360 7.425 1.00 0.00 84 LYS A O 1
ATOM 1295 N N . VAL A 1 85 ? -4.008 -0.387 6.874 1.00 0.00 85 VAL A N 1
ATOM 1296 C CA . VAL A 1 85 ? -4.744 0.323 5.815 1.00 0.00 85 VAL A CA 1
ATOM 1297 C C . VAL A 1 85 ? -6.244 0.212 6.094 1.00 0.00 85 VAL A C 1
ATOM 1298 O O . VAL A 1 85 ? -6.772 -0.887 6.262 1.00 0.00 85 VAL A O 1
ATOM 1311 N N . ASN A 1 86 ? -6.918 1.365 6.120 1.00 0.00 86 ASN A N 1
ATOM 1312 C CA . ASN A 1 86 ? -8.367 1.419 6.361 1.00 0.00 86 ASN A CA 1
ATOM 1313 C C . ASN A 1 86 ? -9.070 1.703 5.041 1.00 0.00 86 ASN A C 1
ATOM 1314 O O . ASN A 1 86 ? -8.764 2.689 4.378 1.00 0.00 86 ASN A O 1
ATOM 1325 N N . LEU A 1 87 ? -10.005 0.831 4.666 1.00 0.00 87 LEU A N 1
ATOM 1326 C CA . LEU A 1 87 ? -10.762 0.966 3.414 1.00 0.00 87 LEU A CA 1
ATOM 1327 C C . LEU A 1 87 ? -12.186 1.375 3.744 1.00 0.00 87 LEU A C 1
ATOM 1328 O O . LEU A 1 87 ? -12.957 0.571 4.260 1.00 0.00 87 LEU A O 1
ATOM 1344 N N . LYS A 1 88 ? -12.542 2.627 3.441 1.00 0.00 88 LYS A N 1
ATOM 1345 C CA . LYS A 1 88 ? -13.886 3.131 3.704 1.00 0.00 88 LYS A CA 1
ATOM 1346 C C . LYS A 1 88 ? -14.760 2.869 2.482 1.00 0.00 88 LYS A C 1
ATOM 1347 O O . LYS A 1 88 ? -14.379 3.206 1.361 1.00 0.00 88 LYS A O 1
ATOM 1366 N N . VAL A 1 89 ? -15.934 2.271 2.705 1.00 0.00 89 VAL A N 1
ATOM 1367 C CA . VAL A 1 89 ? -16.879 1.966 1.623 1.00 0.00 89 VAL A CA 1
ATOM 1368 C C . VAL A 1 89 ? -18.023 2.975 1.670 1.00 0.00 89 VAL A C 1
ATOM 1369 O O . VAL A 1 89 ? -18.597 3.217 2.732 1.00 0.00 89 VAL A O 1
ATOM 1382 N N . THR A 1 90 ? -18.353 3.563 0.516 1.00 0.00 90 THR A N 1
ATOM 1383 C CA . THR A 1 90 ? -19.439 4.551 0.416 1.00 0.00 90 THR A CA 1
ATOM 1384 C C . THR A 1 90 ? -20.675 3.864 -0.159 1.00 0.00 90 THR A C 1
ATOM 1385 O O . THR A 1 90 ? -20.633 3.328 -1.266 1.00 0.00 90 THR A O 1
ATOM 1396 N N . GLN A 1 91 ? -21.773 3.871 0.597 1.00 0.00 91 GLN A N 1
ATOM 1397 C CA . GLN A 1 91 ? -23.015 3.243 0.158 1.00 0.00 91 GLN A CA 1
ATOM 1398 C C . GLN A 1 91 ? -23.732 4.180 -0.809 1.00 0.00 91 GLN A C 1
ATOM 1399 O O . GLN A 1 91 ? -23.867 5.373 -0.539 1.00 0.00 91 GLN A O 1
ATOM 1413 N N . LYS A 1 92 ? -24.178 3.641 -1.941 1.00 0.00 92 LYS A N 1
ATOM 1414 C CA . LYS A 1 92 ? -24.868 4.442 -2.943 1.00 0.00 92 LYS A CA 1
ATOM 1415 C C . LYS A 1 92 ? -26.238 4.836 -2.417 1.00 0.00 92 LYS A C 1
ATOM 1416 O O . LYS A 1 92 ? -26.944 4.013 -1.834 1.00 0.00 92 LYS A O 1
ATOM 1435 N N . LEU A 1 93 ? -26.622 6.095 -2.633 1.00 0.00 93 LEU A N 1
ATOM 1436 C CA . LEU A 1 93 ? -27.927 6.572 -2.181 1.00 0.00 93 LEU A CA 1
ATOM 1437 C C . LEU A 1 93 ? -28.406 7.710 -3.089 1.00 0.00 93 LEU A C 1
ATOM 1438 O O . LEU A 1 93 ? -27.686 8.686 -3.309 1.00 0.00 93 LEU A O 1
ATOM 1454 N N . GLU A 1 94 ? -29.627 7.578 -3.602 1.00 0.00 94 GLU A N 1
ATOM 1455 C CA . GLU A 1 94 ? -30.206 8.593 -4.474 1.00 0.00 94 GLU A CA 1
ATOM 1456 C C . GLU A 1 94 ? -30.461 9.860 -3.671 1.00 0.00 94 GLU A C 1
ATOM 1457 O O . GLU A 1 94 ? -30.536 9.820 -2.444 1.00 0.00 94 GLU A O 1
ATOM 1469 N N . HIS A 1 95 ? -30.587 10.983 -4.369 1.00 0.00 95 HIS A N 1
ATOM 1470 C CA . HIS A 1 95 ? -30.831 12.274 -3.719 1.00 0.00 95 HIS A CA 1
ATOM 1471 C C . HIS A 1 95 ? -31.383 13.272 -4.735 1.00 0.00 95 HIS A C 1
ATOM 1472 O O . HIS A 1 95 ? -31.716 12.905 -5.862 1.00 0.00 95 HIS A O 1
ATOM 1486 N N . HIS A 1 96 ? -31.474 14.535 -4.328 1.00 0.00 96 HIS A N 1
ATOM 1487 C CA . HIS A 1 96 ? -31.983 15.583 -5.209 1.00 0.00 96 HIS A CA 1
ATOM 1488 C C . HIS A 1 96 ? -31.040 15.771 -6.399 1.00 0.00 96 HIS A C 1
ATOM 1489 O O . HIS A 1 96 ? -29.821 15.829 -6.231 1.00 0.00 96 HIS A O 1
ATOM 1503 N N . HIS A 1 97 ? -31.610 15.866 -7.598 1.00 0.00 97 HIS A N 1
ATOM 1504 C CA . HIS A 1 97 ? -30.811 16.045 -8.809 1.00 0.00 97 HIS A CA 1
ATOM 1505 C C . HIS A 1 97 ? -30.156 17.427 -8.801 1.00 0.00 97 HIS A C 1
ATOM 1506 O O . HIS A 1 97 ? -30.746 18.401 -8.329 1.00 0.00 97 HIS A O 1
ATOM 1520 N N . HIS A 1 98 ? -28.937 17.506 -9.326 1.00 0.00 98 HIS A N 1
ATOM 1521 C CA . HIS A 1 98 ? -28.211 18.773 -9.376 1.00 0.00 98 HIS A CA 1
ATOM 1522 C C . HIS A 1 98 ? -28.936 19.754 -10.298 1.00 0.00 98 HIS A C 1
ATOM 1523 O O . HIS A 1 98 ? -29.198 19.445 -11.459 1.00 0.00 98 HIS A O 1
ATOM 1537 N N . HIS A 1 99 ? -29.259 20.937 -9.776 1.00 0.00 99 HIS A N 1
ATOM 1538 C CA . HIS A 1 99 ? -29.955 21.949 -10.565 1.00 0.00 99 HIS A CA 1
ATOM 1539 C C . HIS A 1 99 ? -29.065 22.423 -11.716 1.00 0.00 99 HIS A C 1
ATOM 1540 O O . HIS A 1 99 ? -29.531 22.599 -12.842 1.00 0.00 99 HIS A O 1
ATOM 1554 N N . HIS A 1 100 ? -27.782 22.628 -11.421 1.00 0.00 100 HIS A N 1
ATOM 1555 C CA . HIS A 1 100 ? -26.830 23.084 -12.433 1.00 0.00 100 HIS A CA 1
ATOM 1556 C C . HIS A 1 100 ? -26.719 22.066 -13.570 1.00 0.00 100 HIS A C 1
ATOM 1557 O O . HIS A 1 100 ? -26.792 22.475 -14.717 1.00 0.00 100 HIS A O 1
ATOM 1572 N N . LYS A 1 1 ? 27.803 5.310 9.149 1.00 0.00 1 LYS A N 2
ATOM 1573 C CA . LYS A 1 1 ? 28.990 4.688 8.496 1.00 0.00 1 LYS A CA 2
ATOM 1574 C C . LYS A 1 1 ? 29.633 3.681 9.451 1.00 0.00 1 LYS A C 2
ATOM 1575 O O . LYS A 1 1 ? 30.249 2.706 9.020 1.00 0.00 1 LYS A O 2
ATOM 1596 N N . ILE A 1 2 ? 29.489 3.933 10.751 1.00 0.00 2 ILE A N 2
ATOM 1597 C CA . ILE A 1 2 ? 30.060 3.055 11.774 1.00 0.00 2 ILE A CA 2
ATOM 1598 C C . ILE A 1 2 ? 29.389 1.680 11.705 1.00 0.00 2 ILE A C 2
ATOM 1599 O O . ILE A 1 2 ? 28.191 1.579 11.445 1.00 0.00 2 ILE A O 2
ATOM 1615 N N . SER A 1 3 ? 30.175 0.627 11.944 1.00 0.00 3 SER A N 2
ATOM 1616 C CA . SER A 1 3 ? 29.656 -0.744 11.917 1.00 0.00 3 SER A CA 2
ATOM 1617 C C . SER A 1 3 ? 28.967 -1.047 10.587 1.00 0.00 3 SER A C 2
ATOM 1618 O O . SER A 1 3 ? 27.765 -0.822 10.439 1.00 0.00 3 SER A O 2
ATOM 1626 N N . LEU A 1 4 ? 29.738 -1.545 9.628 1.00 0.00 4 LEU A N 2
ATOM 1627 C CA . LEU A 1 4 ? 29.207 -1.872 8.306 1.00 0.00 4 LEU A CA 2
ATOM 1628 C C . LEU A 1 4 ? 28.543 -0.650 7.673 1.00 0.00 4 LEU A C 2
ATOM 1629 O O . LEU A 1 4 ? 27.435 -0.260 8.040 1.00 0.00 4 LEU A O 2
ATOM 1645 N N . ARG A 1 5 ? 29.252 -0.055 6.731 1.00 0.00 5 ARG A N 2
ATOM 1646 C CA . ARG A 1 5 ? 28.778 1.125 6.029 1.00 0.00 5 ARG A CA 2
ATOM 1647 C C . ARG A 1 5 ? 27.542 0.781 5.203 1.00 0.00 5 ARG A C 2
ATOM 1648 O O . ARG A 1 5 ? 27.611 0.675 3.977 1.00 0.00 5 ARG A O 2
ATOM 1669 N N . LYS A 1 6 ? 26.403 0.609 5.885 1.00 0.00 6 LYS A N 2
ATOM 1670 C CA . LYS A 1 6 ? 25.135 0.280 5.219 1.00 0.00 6 LYS A CA 2
ATOM 1671 C C . LYS A 1 6 ? 24.309 1.550 5.041 1.00 0.00 6 LYS A C 2
ATOM 1672 O O . LYS A 1 6 ? 24.234 2.383 5.944 1.00 0.00 6 LYS A O 2
ATOM 1691 N N . LEU A 1 7 ? 23.693 1.694 3.865 1.00 0.00 7 LEU A N 2
ATOM 1692 C CA . LEU A 1 7 ? 22.869 2.862 3.547 1.00 0.00 7 LEU A CA 2
ATOM 1693 C C . LEU A 1 7 ? 21.414 2.549 3.872 1.00 0.00 7 LEU A C 2
ATOM 1694 O O . LEU A 1 7 ? 21.093 1.457 4.341 1.00 0.00 7 LEU A O 2
ATOM 1710 N N . SER A 1 8 ? 20.540 3.514 3.613 1.00 0.00 8 SER A N 2
ATOM 1711 C CA . SER A 1 8 ? 19.109 3.343 3.872 1.00 0.00 8 SER A CA 2
ATOM 1712 C C . SER A 1 8 ? 18.327 4.358 3.068 1.00 0.00 8 SER A C 2
ATOM 1713 O O . SER A 1 8 ? 18.818 5.447 2.774 1.00 0.00 8 SER A O 2
ATOM 1721 N N . LYS A 1 9 ? 17.104 3.990 2.699 1.00 0.00 9 LYS A N 2
ATOM 1722 C CA . LYS A 1 9 ? 16.237 4.861 1.909 1.00 0.00 9 LYS A CA 2
ATOM 1723 C C . LYS A 1 9 ? 14.782 4.559 2.229 1.00 0.00 9 LYS A C 2
ATOM 1724 O O . LYS A 1 9 ? 14.462 3.535 2.831 1.00 0.00 9 LYS A O 2
ATOM 1743 N N . SER A 1 10 ? 13.916 5.481 1.819 1.00 0.00 10 SER A N 2
ATOM 1744 C CA . SER A 1 10 ? 12.464 5.356 2.035 1.00 0.00 10 SER A CA 2
ATOM 1745 C C . SER A 1 10 ? 11.755 5.207 0.688 1.00 0.00 10 SER A C 2
ATOM 1746 O O . SER A 1 10 ? 12.087 5.895 -0.277 1.00 0.00 10 SER A O 2
ATOM 1754 N N . VAL A 1 11 ? 10.783 4.287 0.633 1.00 0.00 11 VAL A N 2
ATOM 1755 C CA . VAL A 1 11 ? 10.001 3.997 -0.585 1.00 0.00 11 VAL A CA 2
ATOM 1756 C C . VAL A 1 11 ? 8.491 4.104 -0.254 1.00 0.00 11 VAL A C 2
ATOM 1757 O O . VAL A 1 11 ? 7.927 3.176 0.322 1.00 0.00 11 VAL A O 2
ATOM 1770 N N . PRO A 1 12 ? 7.803 5.186 -0.601 1.00 0.00 12 PRO A N 2
ATOM 1771 C CA . PRO A 1 12 ? 6.339 5.293 -0.299 1.00 0.00 12 PRO A CA 2
ATOM 1772 C C . PRO A 1 12 ? 5.543 4.135 -0.908 1.00 0.00 12 PRO A C 2
ATOM 1773 O O . PRO A 1 12 ? 5.855 3.654 -1.998 1.00 0.00 12 PRO A O 2
ATOM 1784 N N . VAL A 1 13 ? 4.508 3.699 -0.185 1.00 0.00 13 VAL A N 2
ATOM 1785 C CA . VAL A 1 13 ? 3.646 2.600 -0.631 1.00 0.00 13 VAL A CA 2
ATOM 1786 C C . VAL A 1 13 ? 2.499 3.173 -1.459 1.00 0.00 13 VAL A C 2
ATOM 1787 O O . VAL A 1 13 ? 1.834 4.115 -1.028 1.00 0.00 13 VAL A O 2
ATOM 1800 N N . LYS A 1 14 ? 2.263 2.586 -2.642 1.00 0.00 14 LYS A N 2
ATOM 1801 C CA . LYS A 1 14 ? 1.180 3.018 -3.542 1.00 0.00 14 LYS A CA 2
ATOM 1802 C C . LYS A 1 14 ? 0.187 1.871 -3.712 1.00 0.00 14 LYS A C 2
ATOM 1803 O O . LYS A 1 14 ? 0.572 0.752 -4.051 1.00 0.00 14 LYS A O 2
ATOM 1822 N N . LEU A 1 15 ? -1.093 2.157 -3.463 1.00 0.00 15 LEU A N 2
ATOM 1823 C CA . LEU A 1 15 ? -2.172 1.159 -3.572 1.00 0.00 15 LEU A CA 2
ATOM 1824 C C . LEU A 1 15 ? -2.928 1.367 -4.884 1.00 0.00 15 LEU A C 2
ATOM 1825 O O . LEU A 1 15 ? -3.379 2.476 -5.173 1.00 0.00 15 LEU A O 2
ATOM 1841 N N . GLU A 1 16 ? -3.073 0.285 -5.667 1.00 0.00 16 GLU A N 2
ATOM 1842 C CA . GLU A 1 16 ? -3.787 0.332 -6.954 1.00 0.00 16 GLU A CA 2
ATOM 1843 C C . GLU A 1 16 ? -5.037 -0.539 -6.875 1.00 0.00 16 GLU A C 2
ATOM 1844 O O . GLU A 1 16 ? -4.949 -1.765 -6.831 1.00 0.00 16 GLU A O 2
ATOM 1856 N N . LEU A 1 17 ? -6.201 0.105 -6.869 1.00 0.00 17 LEU A N 2
ATOM 1857 C CA . LEU A 1 17 ? -7.469 -0.606 -6.805 1.00 0.00 17 LEU A CA 2
ATOM 1858 C C . LEU A 1 17 ? -7.648 -1.458 -8.064 1.00 0.00 17 LEU A C 2
ATOM 1859 O O . LEU A 1 17 ? -7.479 -0.968 -9.180 1.00 0.00 17 LEU A O 2
ATOM 1875 N N . THR A 1 18 ? -7.968 -2.747 -7.871 1.00 0.00 18 THR A N 2
ATOM 1876 C CA . THR A 1 18 ? -8.163 -3.703 -8.981 1.00 0.00 18 THR A CA 2
ATOM 1877 C C . THR A 1 18 ? -9.533 -4.374 -8.842 1.00 0.00 18 THR A C 2
ATOM 1878 O O . THR A 1 18 ? -9.921 -4.791 -7.753 1.00 0.00 18 THR A O 2
ATOM 1889 N N . GLY A 1 19 ? -10.246 -4.476 -9.964 1.00 0.00 19 GLY A N 2
ATOM 1890 C CA . GLY A 1 19 ? -11.582 -5.103 -10.009 1.00 0.00 19 GLY A CA 2
ATOM 1891 C C . GLY A 1 19 ? -12.644 -4.075 -10.380 1.00 0.00 19 GLY A C 2
ATOM 1892 O O . GLY A 1 19 ? -12.419 -2.870 -10.274 1.00 0.00 19 GLY A O 2
ATOM 1896 N N . ASP A 1 20 ? -13.811 -4.563 -10.801 1.00 0.00 20 ASP A N 2
ATOM 1897 C CA . ASP A 1 20 ? -14.927 -3.685 -11.173 1.00 0.00 20 ASP A CA 2
ATOM 1898 C C . ASP A 1 20 ? -15.690 -3.259 -9.916 1.00 0.00 20 ASP A C 2
ATOM 1899 O O . ASP A 1 20 ? -15.863 -4.053 -8.992 1.00 0.00 20 ASP A O 2
ATOM 1908 N N . LYS A 1 21 ? -16.144 -2.008 -9.887 1.00 0.00 21 LYS A N 2
ATOM 1909 C CA . LYS A 1 21 ? -16.888 -1.490 -8.736 1.00 0.00 21 LYS A CA 2
ATOM 1910 C C . LYS A 1 21 ? -18.239 -2.210 -8.619 1.00 0.00 21 LYS A C 2
ATOM 1911 O O . LYS A 1 21 ? -18.941 -2.388 -9.614 1.00 0.00 21 LYS A O 2
ATOM 1930 N N . ALA A 1 22 ? -18.591 -2.628 -7.399 1.00 0.00 22 ALA A N 2
ATOM 1931 C CA . ALA A 1 22 ? -19.857 -3.337 -7.174 1.00 0.00 22 ALA A CA 2
ATOM 1932 C C . ALA A 1 22 ? -21.058 -2.447 -7.517 1.00 0.00 22 ALA A C 2
ATOM 1933 O O . ALA A 1 22 ? -20.905 -1.283 -7.884 1.00 0.00 22 ALA A O 2
ATOM 1940 N N . SER A 1 23 ? -22.258 -3.026 -7.412 1.00 0.00 23 SER A N 2
ATOM 1941 C CA . SER A 1 23 ? -23.493 -2.283 -7.724 1.00 0.00 23 SER A CA 2
ATOM 1942 C C . SER A 1 23 ? -23.983 -1.495 -6.509 1.00 0.00 23 SER A C 2
ATOM 1943 O O . SER A 1 23 ? -24.710 -0.513 -6.652 1.00 0.00 23 SER A O 2
ATOM 1951 N N . ASN A 1 24 ? -23.596 -1.939 -5.307 1.00 0.00 24 ASN A N 2
ATOM 1952 C CA . ASN A 1 24 ? -24.020 -1.281 -4.057 1.00 0.00 24 ASN A CA 2
ATOM 1953 C C . ASN A 1 24 ? -23.024 -0.206 -3.614 1.00 0.00 24 ASN A C 2
ATOM 1954 O O . ASN A 1 24 ? -23.330 0.590 -2.727 1.00 0.00 24 ASN A O 2
ATOM 1965 N N . VAL A 1 25 ? -21.827 -0.194 -4.220 1.00 0.00 25 VAL A N 2
ATOM 1966 C CA . VAL A 1 25 ? -20.776 0.785 -3.857 1.00 0.00 25 VAL A CA 2
ATOM 1967 C C . VAL A 1 25 ? -20.760 1.961 -4.843 1.00 0.00 25 VAL A C 2
ATOM 1968 O O . VAL A 1 25 ? -20.699 1.765 -6.056 1.00 0.00 25 VAL A O 2
ATOM 1981 N N . SER A 1 26 ? -20.810 3.186 -4.310 1.00 0.00 26 SER A N 2
ATOM 1982 C CA . SER A 1 26 ? -20.787 4.401 -5.137 1.00 0.00 26 SER A CA 2
ATOM 1983 C C . SER A 1 26 ? -19.350 4.890 -5.313 1.00 0.00 26 SER A C 2
ATOM 1984 O O . SER A 1 26 ? -18.974 5.372 -6.381 1.00 0.00 26 SER A O 2
ATOM 1992 N N . SER A 1 27 ? -18.550 4.758 -4.250 1.00 0.00 27 SER A N 2
ATOM 1993 C CA . SER A 1 27 ? -17.145 5.186 -4.272 1.00 0.00 27 SER A CA 2
ATOM 1994 C C . SER A 1 27 ? -16.372 4.513 -3.139 1.00 0.00 27 SER A C 2
ATOM 1995 O O . SER A 1 27 ? -16.964 4.059 -2.160 1.00 0.00 27 SER A O 2
ATOM 2003 N N . ILE A 1 28 ? -15.035 4.454 -3.280 1.00 0.00 28 ILE A N 2
ATOM 2004 C CA . ILE A 1 28 ? -14.149 3.838 -2.267 1.00 0.00 28 ILE A CA 2
ATOM 2005 C C . ILE A 1 28 ? -12.959 4.761 -2.003 1.00 0.00 28 ILE A C 2
ATOM 2006 O O . ILE A 1 28 ? -12.431 5.390 -2.920 1.00 0.00 28 ILE A O 2
ATOM 2022 N N . SER A 1 29 ? -12.539 4.820 -0.734 1.00 0.00 29 SER A N 2
ATOM 2023 C CA . SER A 1 29 ? -11.400 5.646 -0.307 1.00 0.00 29 SER A CA 2
ATOM 2024 C C . SER A 1 29 ? -10.509 4.832 0.626 1.00 0.00 29 SER A C 2
ATOM 2025 O O . SER A 1 29 ? -10.948 3.842 1.212 1.00 0.00 29 SER A O 2
ATOM 2033 N N . TYR A 1 30 ? -9.249 5.255 0.756 1.00 0.00 30 TYR A N 2
ATOM 2034 C CA . TYR A 1 30 ? -8.278 4.561 1.617 1.00 0.00 30 TYR A CA 2
ATOM 2035 C C . TYR A 1 30 ? -7.323 5.567 2.250 1.00 0.00 30 TYR A C 2
ATOM 2036 O O . TYR A 1 30 ? -7.115 6.662 1.727 1.00 0.00 30 TYR A O 2
ATOM 2054 N N . SER A 1 31 ? -6.746 5.181 3.390 1.00 0.00 31 SER A N 2
ATOM 2055 C CA . SER A 1 31 ? -5.808 6.049 4.116 1.00 0.00 31 SER A CA 2
ATOM 2056 C C . SER A 1 31 ? -4.751 5.211 4.818 1.00 0.00 31 SER A C 2
ATOM 2057 O O . SER A 1 31 ? -4.906 4.001 4.983 1.00 0.00 31 SER A O 2
ATOM 2065 N N . PHE A 1 32 ? -3.66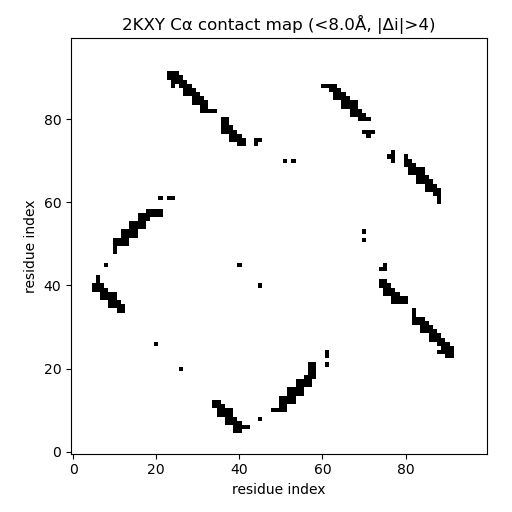3 5.869 5.217 1.00 0.00 32 PHE A N 2
ATOM 2066 C CA . PHE A 1 32 ? -2.545 5.201 5.895 1.00 0.00 32 PHE A CA 2
ATOM 2067 C C . PHE A 1 32 ? -1.903 6.145 6.917 1.00 0.00 32 PHE A C 2
ATOM 2068 O O . PHE A 1 32 ? -1.810 7.351 6.691 1.00 0.00 32 PHE A O 2
ATOM 2085 N N . ASP A 1 33 ? -1.466 5.579 8.045 1.00 0.00 33 ASP A N 2
ATOM 2086 C CA . ASP A 1 33 ? -0.829 6.362 9.105 1.00 0.00 33 ASP A CA 2
ATOM 2087 C C . ASP A 1 33 ? 0.545 6.870 8.661 1.00 0.00 33 ASP A C 2
ATOM 2088 O O . ASP A 1 33 ? 0.962 7.960 9.052 1.00 0.00 33 ASP A O 2
ATOM 2097 N N . ARG A 1 34 ? 1.255 6.068 7.851 1.00 0.00 34 ARG A N 2
ATOM 2098 C CA . ARG A 1 34 ? 2.601 6.416 7.352 1.00 0.00 34 ARG A CA 2
ATOM 2099 C C . ARG A 1 34 ? 2.706 6.089 5.866 1.00 0.00 34 ARG A C 2
ATOM 2100 O O . ARG A 1 34 ? 3.097 6.929 5.057 1.00 0.00 34 ARG A O 2
ATOM 2121 N N . GLY A 1 35 ? 2.340 4.863 5.514 1.00 0.00 35 GLY A N 2
ATOM 2122 C CA . GLY A 1 35 ? 2.383 4.431 4.123 1.00 0.00 35 GLY A CA 2
ATOM 2123 C C . GLY A 1 35 ? 3.802 4.497 3.566 1.00 0.00 35 GLY A C 2
ATOM 2124 O O . GLY A 1 35 ? 3.992 4.592 2.354 1.00 0.00 35 GLY A O 2
ATOM 2128 N N . HIS A 1 36 ? 4.805 4.431 4.452 1.00 0.00 36 HIS A N 2
ATOM 2129 C CA . HIS A 1 36 ? 6.220 4.466 4.052 1.00 0.00 36 HIS A CA 2
ATOM 2130 C C . HIS A 1 36 ? 7.041 3.636 5.045 1.00 0.00 36 HIS A C 2
ATOM 2131 O O . HIS A 1 36 ? 6.793 3.678 6.249 1.00 0.00 36 HIS A O 2
ATOM 2145 N N . VAL A 1 37 ? 8.012 2.877 4.528 1.00 0.00 37 VAL A N 2
ATOM 2146 C CA . VAL A 1 37 ? 8.884 2.023 5.357 1.00 0.00 37 VAL A CA 2
ATOM 2147 C C . VAL A 1 37 ? 10.338 2.253 4.968 1.00 0.00 37 VAL A C 2
ATOM 2148 O O . VAL A 1 37 ? 10.622 2.822 3.913 1.00 0.00 37 VAL A O 2
ATOM 2161 N N . THR A 1 38 ? 11.264 1.806 5.826 1.00 0.00 38 THR A N 2
ATOM 2162 C CA . THR A 1 38 ? 12.708 1.961 5.574 1.00 0.00 38 THR A CA 2
ATOM 2163 C C . THR A 1 38 ? 13.273 0.653 5.027 1.00 0.00 38 THR A C 2
ATOM 2164 O O . THR A 1 38 ? 12.997 -0.419 5.568 1.00 0.00 38 THR A O 2
ATOM 2175 N N . ILE A 1 39 ? 14.076 0.751 3.956 1.00 0.00 39 ILE A N 2
ATOM 2176 C CA . ILE A 1 39 ? 14.708 -0.420 3.320 1.00 0.00 39 ILE A CA 2
ATOM 2177 C C . ILE A 1 39 ? 16.230 -0.300 3.385 1.00 0.00 39 ILE A C 2
ATOM 2178 O O . ILE A 1 39 ? 16.776 0.802 3.344 1.00 0.00 39 ILE A O 2
ATOM 2194 N N . VAL A 1 40 ? 16.903 -1.456 3.496 1.00 0.00 40 VAL A N 2
ATOM 2195 C CA . VAL A 1 40 ? 18.375 -1.512 3.584 1.00 0.00 40 VAL A CA 2
ATOM 2196 C C . VAL A 1 40 ? 18.930 -2.562 2.610 1.00 0.00 40 VAL A C 2
ATOM 2197 O O . VAL A 1 40 ? 18.410 -3.674 2.517 1.00 0.00 40 VAL A O 2
ATOM 2210 N N . GLY A 1 41 ? 20.001 -2.194 1.893 1.00 0.00 41 GLY A N 2
ATOM 2211 C CA . GLY A 1 41 ? 20.640 -3.102 0.933 1.00 0.00 41 GLY A CA 2
ATOM 2212 C C . GLY A 1 41 ? 21.690 -2.372 0.095 1.00 0.00 41 GLY A C 2
ATOM 2213 O O . GLY A 1 41 ? 22.129 -1.278 0.447 1.00 0.00 41 GLY A O 2
ATOM 2217 N N . SER A 1 42 ? 22.081 -2.987 -1.027 1.00 0.00 42 SER A N 2
ATOM 2218 C CA . SER A 1 42 ? 23.075 -2.399 -1.935 1.00 0.00 42 SER A CA 2
ATOM 2219 C C . SER A 1 42 ? 22.465 -1.218 -2.689 1.00 0.00 42 SER A C 2
ATOM 2220 O O . SER A 1 42 ? 21.275 -1.215 -2.980 1.00 0.00 42 SER A O 2
ATOM 2228 N N . GLN A 1 43 ? 23.283 -0.215 -2.998 1.00 0.00 43 GLN A N 2
ATOM 2229 C CA . GLN A 1 43 ? 22.800 0.977 -3.704 1.00 0.00 43 GLN A CA 2
ATOM 2230 C C . GLN A 1 43 ? 22.184 0.605 -5.060 1.00 0.00 43 GLN A C 2
ATOM 2231 O O . GLN A 1 43 ? 21.192 1.201 -5.483 1.00 0.00 43 GLN A O 2
ATOM 2245 N N . GLU A 1 44 ? 22.786 -0.364 -5.745 1.00 0.00 44 GLU A N 2
ATOM 2246 C CA . GLU A 1 44 ? 22.302 -0.793 -7.060 1.00 0.00 44 GLU A CA 2
ATOM 2247 C C . GLU A 1 44 ? 20.866 -1.303 -6.969 1.00 0.00 44 GLU A C 2
ATOM 2248 O O . GLU A 1 44 ? 20.009 -0.925 -7.769 1.00 0.00 44 GLU A O 2
ATOM 2260 N N . ALA A 1 45 ? 20.615 -2.166 -5.997 1.00 0.00 45 ALA A N 2
ATOM 2261 C CA . ALA A 1 45 ? 19.281 -2.735 -5.806 1.00 0.00 45 ALA A CA 2
ATOM 2262 C C . ALA A 1 45 ? 18.265 -1.638 -5.489 1.00 0.00 45 ALA A C 2
ATOM 2263 O O . ALA A 1 45 ? 17.121 -1.684 -5.940 1.00 0.00 45 ALA A O 2
ATOM 2270 N N . MET A 1 46 ? 18.699 -0.653 -4.709 1.00 0.00 46 MET A N 2
ATOM 2271 C CA . MET A 1 46 ? 17.838 0.464 -4.323 1.00 0.00 46 MET A CA 2
ATOM 2272 C C . MET A 1 46 ? 17.463 1.312 -5.538 1.00 0.00 46 MET A C 2
ATOM 2273 O O . MET A 1 46 ? 16.331 1.784 -5.645 1.00 0.00 46 MET A O 2
ATOM 2287 N N . ASP A 1 47 ? 18.418 1.521 -6.439 1.00 0.00 47 ASP A N 2
ATOM 2288 C CA . ASP A 1 47 ? 18.193 2.332 -7.631 1.00 0.00 47 ASP A CA 2
ATOM 2289 C C . ASP A 1 47 ? 17.093 1.727 -8.499 1.00 0.00 47 ASP A C 2
ATOM 2290 O O . ASP A 1 47 ? 16.342 2.450 -9.153 1.00 0.00 47 ASP A O 2
ATOM 2299 N N . LYS A 1 48 ? 16.984 0.399 -8.486 1.00 0.00 48 LYS A N 2
ATOM 2300 C CA . LYS A 1 48 ? 15.954 -0.295 -9.257 1.00 0.00 48 LYS A CA 2
ATOM 2301 C C . LYS A 1 48 ? 14.575 -0.068 -8.628 1.00 0.00 48 LYS A C 2
ATOM 2302 O O . LYS A 1 48 ? 13.580 0.088 -9.333 1.00 0.00 48 LYS A O 2
ATOM 2321 N N . ILE A 1 49 ? 14.527 -0.074 -7.288 1.00 0.00 49 ILE A N 2
ATOM 2322 C CA . ILE A 1 49 ? 13.264 0.108 -6.549 1.00 0.00 49 ILE A CA 2
ATOM 2323 C C . ILE A 1 49 ? 12.979 1.614 -6.373 1.00 0.00 49 ILE A C 2
ATOM 2324 O O . ILE A 1 49 ? 13.751 2.327 -5.732 1.00 0.00 49 ILE A O 2
ATOM 2340 N N . ASP A 1 50 ? 11.860 2.077 -6.955 1.00 0.00 50 ASP A N 2
ATOM 2341 C CA . ASP A 1 50 ? 11.437 3.499 -6.887 1.00 0.00 50 ASP A CA 2
ATOM 2342 C C . ASP A 1 50 ? 10.147 3.638 -6.077 1.00 0.00 50 ASP A C 2
ATOM 2343 O O . ASP A 1 50 ? 9.816 4.720 -5.593 1.00 0.00 50 ASP A O 2
ATOM 2352 N N . SER A 1 51 ? 9.441 2.523 -5.943 1.00 0.00 51 SER A N 2
ATOM 2353 C CA . SER A 1 51 ? 8.179 2.494 -5.194 1.00 0.00 51 SER A CA 2
ATOM 2354 C C . SER A 1 51 ? 7.677 1.059 -5.089 1.00 0.00 51 SER A C 2
ATOM 2355 O O . SER A 1 51 ? 8.079 0.199 -5.873 1.00 0.00 51 SER A O 2
ATOM 2363 N N . ILE A 1 52 ? 6.768 0.816 -4.134 1.00 0.00 52 ILE A N 2
ATOM 2364 C CA . ILE A 1 52 ? 6.165 -0.515 -3.935 1.00 0.00 52 ILE A CA 2
ATOM 2365 C C . ILE A 1 52 ? 4.678 -0.457 -4.328 1.00 0.00 52 ILE A C 2
ATOM 2366 O O . ILE A 1 52 ? 3.897 0.274 -3.715 1.00 0.00 52 ILE A O 2
ATOM 2382 N N . THR A 1 53 ? 4.295 -1.243 -5.351 1.00 0.00 53 THR A N 2
ATOM 2383 C CA . THR A 1 53 ? 2.900 -1.305 -5.843 1.00 0.00 53 THR A CA 2
ATOM 2384 C C . THR A 1 53 ? 2.258 -2.618 -5.384 1.00 0.00 53 THR A C 2
ATOM 2385 O O . THR A 1 53 ? 2.791 -3.693 -5.659 1.00 0.00 53 THR A O 2
ATOM 2396 N N . VAL A 1 54 ? 1.111 -2.523 -4.682 1.00 0.00 54 VAL A N 2
ATOM 2397 C CA . VAL A 1 54 ? 0.382 -3.710 -4.175 1.00 0.00 54 VAL A CA 2
ATOM 2398 C C . VAL A 1 54 ? -1.094 -3.652 -4.631 1.00 0.00 54 VAL A C 2
ATOM 2399 O O . VAL A 1 54 ? -1.814 -2.761 -4.177 1.00 0.00 54 VAL A O 2
ATOM 2412 N N . PRO A 1 55 ? -1.589 -4.545 -5.495 1.00 0.00 55 PRO A N 2
ATOM 2413 C CA . PRO A 1 55 ? -3.018 -4.482 -5.935 1.00 0.00 55 PRO A CA 2
ATOM 2414 C C . PRO A 1 55 ? -3.945 -5.022 -4.845 1.00 0.00 55 PRO A C 2
ATOM 2415 O O . PRO A 1 55 ? -3.598 -5.974 -4.144 1.00 0.00 55 PRO A O 2
ATOM 2426 N N . VAL A 1 56 ? -5.125 -4.403 -4.713 1.00 0.00 56 VAL A N 2
ATOM 2427 C CA . VAL A 1 56 ? -6.129 -4.804 -3.709 1.00 0.00 56 VAL A CA 2
ATOM 2428 C C . VAL A 1 56 ? -7.491 -4.989 -4.387 1.00 0.00 56 VAL A C 2
ATOM 2429 O O . VAL A 1 56 ? -7.983 -4.093 -5.072 1.00 0.00 56 VAL A O 2
ATOM 2442 N N . ASP A 1 57 ? -8.097 -6.161 -4.176 1.00 0.00 57 ASP A N 2
ATOM 2443 C CA . ASP A 1 57 ? -9.407 -6.468 -4.752 1.00 0.00 57 ASP A CA 2
ATOM 2444 C C . ASP A 1 57 ? -10.492 -5.691 -4.007 1.00 0.00 57 ASP A C 2
ATOM 2445 O O . ASP A 1 57 ? -10.580 -5.771 -2.783 1.00 0.00 57 ASP A O 2
ATOM 2454 N N . ILE A 1 58 ? -11.318 -4.939 -4.752 1.00 0.00 58 ILE A N 2
ATOM 2455 C CA . ILE A 1 58 ? -12.412 -4.137 -4.171 1.00 0.00 58 ILE A CA 2
ATOM 2456 C C . ILE A 1 58 ? -13.762 -4.825 -4.377 1.00 0.00 58 ILE A C 2
ATOM 2457 O O . ILE A 1 58 ? -14.754 -4.459 -3.746 1.00 0.00 58 ILE A O 2
ATOM 2473 N N . SER A 1 59 ? -13.802 -5.801 -5.279 1.00 0.00 59 SER A N 2
ATOM 2474 C CA . SER A 1 59 ? -15.046 -6.505 -5.577 1.00 0.00 59 SER A CA 2
ATOM 2475 C C . SER A 1 59 ? -15.593 -7.224 -4.347 1.00 0.00 59 SER A C 2
ATOM 2476 O O . SER A 1 59 ? -16.801 -7.228 -4.116 1.00 0.00 59 SER A O 2
ATOM 2484 N N . GLN A 1 60 ? -14.708 -7.838 -3.558 1.00 0.00 60 GLN A N 2
ATOM 2485 C CA . GLN A 1 60 ? -15.107 -8.568 -2.348 1.00 0.00 60 GLN A CA 2
ATOM 2486 C C . GLN A 1 60 ? -15.270 -7.607 -1.168 1.00 0.00 60 GLN A C 2
ATOM 2487 O O . GLN A 1 60 ? -15.706 -8.008 -0.089 1.00 0.00 60 GLN A O 2
ATOM 2501 N N . VAL A 1 61 ? -14.920 -6.330 -1.378 1.00 0.00 61 VAL A N 2
ATOM 2502 C CA . VAL A 1 61 ? -15.028 -5.303 -0.324 1.00 0.00 61 VAL A CA 2
ATOM 2503 C C . VAL A 1 61 ? -16.397 -4.623 -0.399 1.00 0.00 61 VAL A C 2
ATOM 2504 O O . VAL A 1 61 ? -16.667 -3.856 -1.324 1.00 0.00 61 VAL A O 2
ATOM 2517 N N . THR A 1 62 ? -17.258 -4.922 0.587 1.00 0.00 62 THR A N 2
ATOM 2518 C CA . THR A 1 62 ? -18.619 -4.353 0.654 1.00 0.00 62 THR A CA 2
ATOM 2519 C C . THR A 1 62 ? -18.891 -3.771 2.038 1.00 0.00 62 THR A C 2
ATOM 2520 O O . THR A 1 62 ? -19.983 -3.268 2.305 1.00 0.00 62 THR A O 2
ATOM 2531 N N . GLU A 1 63 ? -17.884 -3.839 2.917 1.00 0.00 63 GLU A N 2
ATOM 2532 C CA . GLU A 1 63 ? -17.995 -3.318 4.291 1.00 0.00 63 GLU A CA 2
ATOM 2533 C C . GLU A 1 63 ? -16.671 -2.672 4.696 1.00 0.00 63 GLU A C 2
ATOM 2534 O O . GLU A 1 63 ? -15.599 -3.118 4.289 1.00 0.00 63 GLU A O 2
ATOM 2546 N N . ASP A 1 64 ? -16.759 -1.630 5.507 1.00 0.00 64 ASP A N 2
ATOM 2547 C CA . ASP A 1 64 ? -15.568 -0.925 5.982 1.00 0.00 64 ASP A CA 2
ATOM 2548 C C . ASP A 1 64 ? -14.712 -1.859 6.845 1.00 0.00 64 ASP A C 2
ATOM 2549 O O . ASP A 1 64 ? -15.233 -2.599 7.679 1.00 0.00 64 ASP A O 2
ATOM 2558 N N . THR A 1 65 ? -13.394 -1.814 6.637 1.00 0.00 65 THR A N 2
ATOM 2559 C CA . THR A 1 65 ? -12.468 -2.656 7.401 1.00 0.00 65 THR A CA 2
ATOM 2560 C C . THR A 1 65 ? -11.027 -2.208 7.183 1.00 0.00 65 THR A C 2
ATOM 2561 O O . THR A 1 65 ? -10.764 -1.196 6.534 1.00 0.00 65 THR A O 2
ATOM 2572 N N . SER A 1 66 ? -10.097 -2.993 7.725 1.00 0.00 66 SER A N 2
ATOM 2573 C CA . SER A 1 66 ? -8.664 -2.709 7.591 1.00 0.00 66 SER A CA 2
ATOM 2574 C C . SER A 1 66 ? -7.890 -4.019 7.542 1.00 0.00 66 SER A C 2
ATOM 2575 O O . SER A 1 66 ? -8.250 -4.982 8.220 1.00 0.00 66 SER A O 2
ATOM 2583 N N . LYS A 1 67 ? -6.824 -4.058 6.727 1.00 0.00 67 LYS A N 2
ATOM 2584 C CA . LYS A 1 67 ? -5.994 -5.266 6.581 1.00 0.00 67 LYS A CA 2
ATOM 2585 C C . LYS A 1 67 ? -4.512 -4.888 6.539 1.00 0.00 67 LYS A C 2
ATOM 2586 O O . LYS A 1 67 ? -4.132 -3.876 5.949 1.00 0.00 67 LYS A O 2
ATOM 2605 N N . THR A 1 68 ? -3.678 -5.727 7.163 1.00 0.00 68 THR A N 2
ATOM 2606 C CA . THR A 1 68 ? -2.229 -5.491 7.184 1.00 0.00 68 THR A CA 2
ATOM 2607 C C . THR A 1 68 ? -1.625 -6.003 5.878 1.00 0.00 68 THR A C 2
ATOM 2608 O O . THR A 1 68 ? -1.920 -7.121 5.457 1.00 0.00 68 THR A O 2
ATOM 2619 N N . LEU A 1 69 ? -0.785 -5.178 5.235 1.00 0.00 69 LEU A N 2
ATOM 2620 C CA . LEU A 1 69 ? -0.136 -5.538 3.959 1.00 0.00 69 LEU A CA 2
ATOM 2621 C C . LEU A 1 69 ? 1.369 -5.719 4.162 1.00 0.00 69 LEU A C 2
ATOM 2622 O O . LEU A 1 69 ? 2.091 -4.756 4.418 1.00 0.00 69 LEU A O 2
ATOM 2638 N N . GLU A 1 70 ? 1.837 -6.965 4.033 1.00 0.00 70 GLU A N 2
ATOM 2639 C CA . GLU A 1 70 ? 3.263 -7.280 4.189 1.00 0.00 70 GLU A CA 2
ATOM 2640 C C . GLU A 1 70 ? 3.985 -7.016 2.868 1.00 0.00 70 GLU A C 2
ATOM 2641 O O . GLU A 1 70 ? 3.573 -7.521 1.824 1.00 0.00 70 GLU A O 2
ATOM 2653 N N . LEU A 1 71 ? 5.054 -6.207 2.917 1.00 0.00 71 LEU A N 2
ATOM 2654 C CA . LEU A 1 71 ? 5.831 -5.850 1.711 1.00 0.00 71 LEU A CA 2
ATOM 2655 C C . LEU A 1 71 ? 7.151 -6.634 1.667 1.00 0.00 71 LEU A C 2
ATOM 2656 O O . LEU A 1 71 ? 7.843 -6.756 2.673 1.00 0.00 71 LEU A O 2
ATOM 2672 N N . LYS A 1 72 ? 7.475 -7.181 0.488 1.00 0.00 72 LYS A N 2
ATOM 2673 C CA . LYS A 1 72 ? 8.707 -7.968 0.283 1.00 0.00 72 LYS A CA 2
ATOM 2674 C C . LYS A 1 72 ? 9.391 -7.544 -1.019 1.00 0.00 72 LYS A C 2
ATOM 2675 O O . LYS A 1 72 ? 8.725 -7.253 -2.012 1.00 0.00 72 LYS A O 2
ATOM 2694 N N . ALA A 1 73 ? 10.729 -7.502 -1.006 1.00 0.00 73 ALA A N 2
ATOM 2695 C CA . ALA A 1 73 ? 11.518 -7.106 -2.184 1.00 0.00 73 ALA A CA 2
ATOM 2696 C C . ALA A 1 73 ? 12.821 -7.911 -2.217 1.00 0.00 73 ALA A C 2
ATOM 2697 O O . ALA A 1 73 ? 13.475 -8.087 -1.189 1.00 0.00 73 ALA A O 2
ATOM 2704 N N . GLU A 1 74 ? 13.182 -8.426 -3.402 1.00 0.00 74 GLU A N 2
ATOM 2705 C CA . GLU A 1 74 ? 14.393 -9.246 -3.560 1.00 0.00 74 GLU A CA 2
ATOM 2706 C C . GLU A 1 74 ? 15.644 -8.381 -3.791 1.00 0.00 74 GLU A C 2
ATOM 2707 O O . GLU A 1 74 ? 15.760 -7.678 -4.796 1.00 0.00 74 GLU A O 2
ATOM 2719 N N . GLY A 1 75 ? 16.584 -8.494 -2.840 1.00 0.00 75 GLY A N 2
ATOM 2720 C CA . GLY A 1 75 ? 17.872 -7.766 -2.918 1.00 0.00 75 GLY A CA 2
ATOM 2721 C C . GLY A 1 75 ? 18.029 -6.752 -1.793 1.00 0.00 75 GLY A C 2
ATOM 2722 O O . GLY A 1 75 ? 19.138 -6.287 -1.532 1.00 0.00 75 GLY A O 2
ATOM 2726 N N . VAL A 1 76 ? 16.923 -6.412 -1.119 1.00 0.00 76 VAL A N 2
ATOM 2727 C CA . VAL A 1 76 ? 16.939 -5.450 0.000 1.00 0.00 76 VAL A CA 2
ATOM 2728 C C . VAL A 1 76 ? 16.144 -6.024 1.168 1.00 0.00 76 VAL A C 2
ATOM 2729 O O . VAL A 1 76 ? 15.293 -6.895 0.978 1.00 0.00 76 VAL A O 2
ATOM 2742 N N . THR A 1 77 ? 16.406 -5.507 2.374 1.00 0.00 77 THR A N 2
ATOM 2743 C CA . THR A 1 77 ? 15.699 -5.939 3.592 1.00 0.00 77 THR A CA 2
ATOM 2744 C C . THR A 1 77 ? 14.750 -4.818 4.026 1.00 0.00 77 THR A C 2
ATOM 2745 O O . THR A 1 77 ? 15.194 -3.714 4.344 1.00 0.00 77 THR A O 2
ATOM 2756 N N . VAL A 1 78 ? 13.444 -5.112 4.032 1.00 0.00 78 VAL A N 2
ATOM 2757 C CA . VAL A 1 78 ? 12.406 -4.140 4.416 1.00 0.00 78 VAL A CA 2
ATOM 2758 C C . VAL A 1 78 ? 11.863 -4.485 5.806 1.00 0.00 78 VAL A C 2
ATOM 2759 O O . VAL A 1 78 ? 11.575 -5.644 6.102 1.00 0.00 78 VAL A O 2
ATOM 2772 N N . GLN A 1 79 ? 11.744 -3.469 6.675 1.00 0.00 79 GLN A N 2
ATOM 2773 C CA . GLN A 1 79 ? 11.244 -3.698 8.040 1.00 0.00 79 GLN A CA 2
ATOM 2774 C C . GLN A 1 79 ? 10.702 -2.379 8.653 1.00 0.00 79 GLN A C 2
ATOM 2775 O O . GLN A 1 79 ? 11.266 -1.318 8.384 1.00 0.00 79 GLN A O 2
ATOM 2789 N N . PRO A 1 80 ? 9.628 -2.389 9.455 1.00 0.00 80 PRO A N 2
ATOM 2790 C CA . PRO A 1 80 ? 8.839 -3.616 9.867 1.00 0.00 80 PRO A CA 2
ATOM 2791 C C . PRO A 1 80 ? 8.049 -4.184 8.683 1.00 0.00 80 PRO A C 2
ATOM 2792 O O . PRO A 1 80 ? 7.562 -5.312 8.720 1.00 0.00 80 PRO A O 2
ATOM 2803 N N . SER A 1 81 ? 7.987 -3.391 7.619 1.00 0.00 81 SER A N 2
ATOM 2804 C CA . SER A 1 81 ? 7.314 -3.796 6.387 1.00 0.00 81 SER A CA 2
ATOM 2805 C C . SER A 1 81 ? 5.807 -3.918 6.578 1.00 0.00 81 SER A C 2
ATOM 2806 O O . SER A 1 81 ? 5.074 -4.113 5.608 1.00 0.00 81 SER A O 2
ATOM 2814 N N . THR A 1 82 ? 5.337 -3.789 7.821 1.00 0.00 82 THR A N 2
ATOM 2815 C CA . THR A 1 82 ? 3.912 -3.870 8.140 1.00 0.00 82 THR A CA 2
ATOM 2816 C C . THR A 1 82 ? 3.360 -2.458 8.306 1.00 0.00 82 THR A C 2
ATOM 2817 O O . THR A 1 82 ? 4.004 -1.593 8.897 1.00 0.00 82 THR A O 2
ATOM 2828 N N . VAL A 1 83 ? 2.159 -2.243 7.789 1.00 0.00 83 VAL A N 2
ATOM 2829 C CA . VAL A 1 83 ? 1.485 -0.943 7.876 1.00 0.00 83 VAL A CA 2
ATOM 2830 C C . VAL A 1 83 ? -0.011 -1.199 7.954 1.00 0.00 83 VAL A C 2
ATOM 2831 O O . VAL A 1 83 ? -0.506 -2.147 7.346 1.00 0.00 83 VAL A O 2
ATOM 2844 N N . LYS A 1 84 ? -0.742 -0.358 8.689 1.00 0.00 84 LYS A N 2
ATOM 2845 C CA . LYS A 1 84 ? -2.193 -0.505 8.821 1.00 0.00 84 LYS A CA 2
ATOM 2846 C C . LYS A 1 84 ? -2.869 0.392 7.793 1.00 0.00 84 LYS A C 2
ATOM 2847 O O . LYS A 1 84 ? -2.530 1.571 7.681 1.00 0.00 84 LYS A O 2
ATOM 2866 N N . VAL A 1 85 ? -3.820 -0.172 7.045 1.00 0.00 85 VAL A N 2
ATOM 2867 C CA . VAL A 1 85 ? -4.559 0.568 6.012 1.00 0.00 85 VAL A CA 2
ATOM 2868 C C . VAL A 1 85 ? -6.056 0.414 6.258 1.00 0.00 85 VAL A C 2
ATOM 2869 O O . VAL A 1 85 ? -6.563 -0.701 6.347 1.00 0.00 85 VAL A O 2
ATOM 2882 N N . ASN A 1 86 ? -6.758 1.548 6.348 1.00 0.00 86 ASN A N 2
ATOM 2883 C CA . ASN A 1 86 ? -8.212 1.556 6.562 1.00 0.00 86 ASN A CA 2
ATOM 2884 C C . ASN A 1 86 ? -8.906 1.795 5.225 1.00 0.00 86 ASN A C 2
ATOM 2885 O O . ASN A 1 86 ? -8.622 2.780 4.545 1.00 0.00 86 ASN A O 2
ATOM 2896 N N . LEU A 1 87 ? -9.814 0.884 4.849 1.00 0.00 87 LEU A N 2
ATOM 2897 C CA . LEU A 1 87 ? -10.557 0.973 3.582 1.00 0.00 87 LEU A CA 2
ATOM 2898 C C . LEU A 1 87 ? -12.020 1.287 3.876 1.00 0.00 87 LEU A C 2
ATOM 2899 O O . LEU A 1 87 ? -12.775 0.409 4.293 1.00 0.00 87 LEU A O 2
ATOM 2915 N N . LYS A 1 88 ? -12.426 2.545 3.649 1.00 0.00 88 LYS A N 2
ATOM 2916 C CA . LYS A 1 88 ? -13.806 2.971 3.884 1.00 0.00 88 LYS A CA 2
ATOM 2917 C C . LYS A 1 88 ? -14.596 2.827 2.590 1.00 0.00 88 LYS A C 2
ATOM 2918 O O . LYS A 1 88 ? -14.172 3.301 1.533 1.00 0.00 88 LYS A O 2
ATOM 2937 N N . VAL A 1 89 ? -15.741 2.154 2.690 1.00 0.00 89 VAL A N 2
ATOM 2938 C CA . VAL A 1 89 ? -16.628 1.901 1.547 1.00 0.00 89 VAL A CA 2
ATOM 2939 C C . VAL A 1 89 ? -17.883 2.767 1.669 1.00 0.00 89 VAL A C 2
ATOM 2940 O O . VAL A 1 89 ? -18.451 2.895 2.755 1.00 0.00 89 VAL A O 2
ATOM 2953 N N . THR A 1 90 ? -18.313 3.364 0.552 1.00 0.00 90 THR A N 2
ATOM 2954 C CA . THR A 1 90 ? -19.509 4.225 0.530 1.00 0.00 90 THR A CA 2
ATOM 2955 C C . THR A 1 90 ? -20.692 3.428 -0.022 1.00 0.00 90 THR A C 2
ATOM 2956 O O . THR A 1 90 ? -20.636 2.930 -1.147 1.00 0.00 90 THR A O 2
ATOM 2967 N N . GLN A 1 91 ? -21.763 3.307 0.767 1.00 0.00 91 GLN A N 2
ATOM 2968 C CA . GLN A 1 91 ? -22.956 2.565 0.342 1.00 0.00 91 GLN A CA 2
ATOM 2969 C C . GLN A 1 91 ? -23.811 3.441 -0.576 1.00 0.00 91 GLN A C 2
ATOM 2970 O O . GLN A 1 91 ? -24.054 4.610 -0.278 1.00 0.00 91 GLN A O 2
ATOM 2984 N N . LYS A 1 92 ? -24.264 2.872 -1.696 1.00 0.00 92 LYS A N 2
ATOM 2985 C CA . LYS A 1 92 ? -25.088 3.618 -2.650 1.00 0.00 92 LYS A CA 2
ATOM 2986 C C . LYS A 1 92 ? -26.390 4.061 -1.973 1.00 0.00 92 LYS A C 2
ATOM 2987 O O . LYS A 1 92 ? -26.979 3.310 -1.195 1.00 0.00 92 LYS A O 2
ATOM 3006 N N . LEU A 1 93 ? -26.821 5.292 -2.258 1.00 0.00 93 LEU A N 2
ATOM 3007 C CA . LEU A 1 93 ? -28.044 5.846 -1.656 1.00 0.00 93 LEU A CA 2
ATOM 3008 C C . LEU A 1 93 ? -29.278 5.183 -2.271 1.00 0.00 93 LEU A C 2
ATOM 3009 O O . LEU A 1 93 ? -30.410 5.596 -2.017 1.00 0.00 93 LEU A O 2
ATOM 3025 N N . GLU A 1 94 ? -29.046 4.160 -3.084 1.00 0.00 94 GLU A N 2
ATOM 3026 C CA . GLU A 1 94 ? -30.132 3.431 -3.751 1.00 0.00 94 GLU A CA 2
ATOM 3027 C C . GLU A 1 94 ? -31.078 4.410 -4.457 1.00 0.00 94 GLU A C 2
ATOM 3028 O O . GLU A 1 94 ? -30.748 5.583 -4.618 1.00 0.00 94 GLU A O 2
ATOM 3040 N N . HIS A 1 95 ? -32.252 3.927 -4.864 1.00 0.00 95 HIS A N 2
ATOM 3041 C CA . HIS A 1 95 ? -33.241 4.776 -5.541 1.00 0.00 95 HIS A CA 2
ATOM 3042 C C . HIS A 1 95 ? -32.618 5.527 -6.729 1.00 0.00 95 HIS A C 2
ATOM 3043 O O . HIS A 1 95 ? -32.656 5.048 -7.863 1.00 0.00 95 HIS A O 2
ATOM 3057 N N . HIS A 1 96 ? -32.045 6.706 -6.461 1.00 0.00 96 HIS A N 2
ATOM 3058 C CA . HIS A 1 96 ? -31.420 7.505 -7.513 1.00 0.00 96 HIS A CA 2
ATOM 3059 C C . HIS A 1 96 ? -30.208 6.765 -8.079 1.00 0.00 96 HIS A C 2
ATOM 3060 O O . HIS A 1 96 ? -29.265 6.457 -7.350 1.00 0.00 96 HIS A O 2
ATOM 3074 N N . HIS A 1 97 ? -30.235 6.480 -9.384 1.00 0.00 97 HIS A N 2
ATOM 3075 C CA . HIS A 1 97 ? -29.128 5.775 -10.034 1.00 0.00 97 HIS A CA 2
ATOM 3076 C C . HIS A 1 97 ? -27.899 6.680 -10.095 1.00 0.00 97 HIS A C 2
ATOM 3077 O O . HIS A 1 97 ? -27.990 7.884 -9.856 1.00 0.00 97 HIS A O 2
ATOM 3091 N N . HIS A 1 98 ? -26.749 6.090 -10.417 1.00 0.00 98 HIS A N 2
ATOM 3092 C CA . HIS A 1 98 ? -25.503 6.851 -10.508 1.00 0.00 98 HIS A CA 2
ATOM 3093 C C . HIS A 1 98 ? -25.621 7.937 -11.582 1.00 0.00 98 HIS A C 2
ATOM 3094 O O . HIS A 1 98 ? -25.169 9.065 -11.389 1.00 0.00 98 HIS A O 2
ATOM 3108 N N . HIS A 1 99 ? -26.229 7.582 -12.716 1.00 0.00 99 HIS A N 2
ATOM 3109 C CA . HIS A 1 99 ? -26.406 8.523 -13.827 1.00 0.00 99 HIS A CA 2
ATOM 3110 C C . HIS A 1 99 ? -25.064 9.145 -14.235 1.00 0.00 99 HIS A C 2
ATOM 3111 O O . HIS A 1 99 ? -24.648 10.165 -13.684 1.00 0.00 99 HIS A O 2
ATOM 3125 N N . HIS A 1 100 ? -24.396 8.519 -15.203 1.00 0.00 100 HIS A N 2
ATOM 3126 C CA . HIS A 1 100 ? -23.105 9.010 -15.682 1.00 0.00 100 HIS A CA 2
ATOM 3127 C C . HIS A 1 100 ? -23.239 10.424 -16.249 1.00 0.00 100 HIS A C 2
ATOM 3128 O O . HIS A 1 100 ? -24.274 10.713 -16.826 1.00 0.00 100 HIS A O 2
ATOM 3143 N N . LYS A 1 1 ? 19.607 7.417 12.841 1.00 0.00 1 LYS A N 3
ATOM 3144 C CA . LYS A 1 1 ? 20.222 8.397 11.902 1.00 0.00 1 LYS A CA 3
ATOM 3145 C C . LYS A 1 1 ? 21.615 7.906 11.504 1.00 0.00 1 LYS A C 3
ATOM 3146 O O . LYS A 1 1 ? 22.594 8.178 12.198 1.00 0.00 1 LYS A O 3
ATOM 3167 N N . ILE A 1 2 ? 21.692 7.179 10.379 1.00 0.00 2 ILE A N 3
ATOM 3168 C CA . ILE A 1 2 ? 22.963 6.634 9.860 1.00 0.00 2 ILE A CA 3
ATOM 3169 C C . ILE A 1 2 ? 23.081 6.885 8.356 1.00 0.00 2 ILE A C 3
ATOM 3170 O O . ILE A 1 2 ? 22.090 7.176 7.687 1.00 0.00 2 ILE A O 3
ATOM 3186 N N . SER A 1 3 ? 24.304 6.766 7.831 1.00 0.00 3 SER A N 3
ATOM 3187 C CA . SER A 1 3 ? 24.555 6.979 6.400 1.00 0.00 3 SER A CA 3
ATOM 3188 C C . SER A 1 3 ? 25.899 6.380 5.995 1.00 0.00 3 SER A C 3
ATOM 3189 O O . SER A 1 3 ? 26.088 5.972 4.850 1.00 0.00 3 SER A O 3
ATOM 3197 N N . LEU A 1 4 ? 26.828 6.331 6.943 1.00 0.00 4 LEU A N 3
ATOM 3198 C CA . LEU A 1 4 ? 28.162 5.780 6.685 1.00 0.00 4 LEU A CA 3
ATOM 3199 C C . LEU A 1 4 ? 28.065 4.271 6.418 1.00 0.00 4 LEU A C 3
ATOM 3200 O O . LEU A 1 4 ? 27.264 3.580 7.043 1.00 0.00 4 LEU A O 3
ATOM 3216 N N . ARG A 1 5 ? 28.880 3.769 5.482 1.00 0.00 5 ARG A N 3
ATOM 3217 C CA . ARG A 1 5 ? 28.874 2.340 5.132 1.00 0.00 5 ARG A CA 3
ATOM 3218 C C . ARG A 1 5 ? 27.456 1.875 4.775 1.00 0.00 5 ARG A C 3
ATOM 3219 O O . ARG A 1 5 ? 27.065 1.887 3.607 1.00 0.00 5 ARG A O 3
ATOM 3240 N N . LYS A 1 6 ? 26.689 1.471 5.790 1.00 0.00 6 LYS A N 3
ATOM 3241 C CA . LYS A 1 6 ? 25.321 1.010 5.573 1.00 0.00 6 LYS A CA 3
ATOM 3242 C C . LYS A 1 6 ? 24.480 2.161 5.024 1.00 0.00 6 LYS A C 3
ATOM 3243 O O . LYS A 1 6 ? 24.539 3.279 5.536 1.00 0.00 6 LYS A O 3
ATOM 3262 N N . LEU A 1 7 ? 23.703 1.873 3.976 1.00 0.00 7 LEU A N 3
ATOM 3263 C CA . LEU A 1 7 ? 22.840 2.866 3.327 1.00 0.00 7 LEU A CA 3
ATOM 3264 C C . LEU A 1 7 ? 21.382 2.531 3.609 1.00 0.00 7 LEU A C 3
ATOM 3265 O O . LEU A 1 7 ? 21.029 1.373 3.834 1.00 0.00 7 LEU A O 3
ATOM 3281 N N . SER A 1 8 ? 20.541 3.560 3.599 1.00 0.00 8 SER A N 3
ATOM 3282 C CA . SER A 1 8 ? 19.109 3.398 3.855 1.00 0.00 8 SER A CA 3
ATOM 3283 C C . SER A 1 8 ? 18.339 4.483 3.133 1.00 0.00 8 SER A C 3
ATOM 3284 O O . SER A 1 8 ? 18.820 5.606 2.984 1.00 0.00 8 SER A O 3
ATOM 3292 N N . LYS A 1 9 ? 17.146 4.135 2.665 1.00 0.00 9 LYS A N 3
ATOM 3293 C CA . LYS A 1 9 ? 16.286 5.061 1.920 1.00 0.00 9 LYS A CA 3
ATOM 3294 C C . LYS A 1 9 ? 14.826 4.711 2.167 1.00 0.00 9 LYS A C 3
ATOM 3295 O O . LYS A 1 9 ? 14.507 3.658 2.711 1.00 0.00 9 LYS A O 3
ATOM 3314 N N . SER A 1 10 ? 13.956 5.631 1.759 1.00 0.00 10 SER A N 3
ATOM 3315 C CA . SER A 1 10 ? 12.504 5.457 1.912 1.00 0.00 10 SER A CA 3
ATOM 3316 C C . SER A 1 10 ? 11.855 5.228 0.543 1.00 0.00 10 SER A C 3
ATOM 3317 O O . SER A 1 10 ? 12.227 5.863 -0.446 1.00 0.00 10 SER A O 3
ATOM 3325 N N . VAL A 1 11 ? 10.894 4.298 0.500 1.00 0.00 11 VAL A N 3
ATOM 3326 C CA . VAL A 1 11 ? 10.172 3.926 -0.731 1.00 0.00 11 VAL A CA 3
ATOM 3327 C C . VAL A 1 11 ? 8.650 3.910 -0.447 1.00 0.00 11 VAL A C 3
ATOM 3328 O O . VAL A 1 11 ? 8.120 2.903 0.019 1.00 0.00 11 VAL A O 3
ATOM 3341 N N . PRO A 1 12 ? 7.921 4.981 -0.717 1.00 0.00 12 PRO A N 3
ATOM 3342 C CA . PRO A 1 12 ? 6.444 5.000 -0.461 1.00 0.00 12 PRO A CA 3
ATOM 3343 C C . PRO A 1 12 ? 5.711 3.892 -1.225 1.00 0.00 12 PRO A C 3
ATOM 3344 O O . PRO A 1 12 ? 6.091 3.535 -2.341 1.00 0.00 12 PRO A O 3
ATOM 3355 N N . VAL A 1 13 ? 4.647 3.366 -0.605 1.00 0.00 13 VAL A N 3
ATOM 3356 C CA . VAL A 1 13 ? 3.825 2.303 -1.210 1.00 0.00 13 VAL A CA 3
ATOM 3357 C C . VAL A 1 13 ? 2.589 2.925 -1.846 1.00 0.00 13 VAL A C 3
ATOM 3358 O O . VAL A 1 13 ? 2.015 3.868 -1.300 1.00 0.00 13 VAL A O 3
ATOM 3371 N N . LYS A 1 14 ? 2.187 2.385 -3.000 1.00 0.00 14 LYS A N 3
ATOM 3372 C CA . LYS A 1 14 ? 1.006 2.869 -3.733 1.00 0.00 14 LYS A CA 3
ATOM 3373 C C . LYS A 1 14 ? 0.009 1.722 -3.893 1.00 0.00 14 LYS A C 3
ATOM 3374 O O . LYS A 1 14 ? 0.386 0.610 -4.264 1.00 0.00 14 LYS A O 3
ATOM 3393 N N . LEU A 1 15 ? -1.269 2.005 -3.615 1.00 0.00 15 LEU A N 3
ATOM 3394 C CA . LEU A 1 15 ? -2.345 1.010 -3.727 1.00 0.00 15 LEU A CA 3
ATOM 3395 C C . LEU A 1 15 ? -3.091 1.223 -5.045 1.00 0.00 15 LEU A C 3
ATOM 3396 O O . LEU A 1 15 ? -3.524 2.336 -5.344 1.00 0.00 15 LEU A O 3
ATOM 3412 N N . GLU A 1 16 ? -3.241 0.140 -5.820 1.00 0.00 16 GLU A N 3
ATOM 3413 C CA . GLU A 1 16 ? -3.942 0.186 -7.116 1.00 0.00 16 GLU A CA 3
ATOM 3414 C C . GLU A 1 16 ? -5.228 -0.636 -7.028 1.00 0.00 16 GLU A C 3
ATOM 3415 O O . GLU A 1 16 ? -5.179 -1.860 -6.905 1.00 0.00 16 GLU A O 3
ATOM 3427 N N . LEU A 1 17 ? -6.379 0.038 -7.086 1.00 0.00 17 LEU A N 3
ATOM 3428 C CA . LEU A 1 17 ? -7.671 -0.636 -7.005 1.00 0.00 17 LEU A CA 3
ATOM 3429 C C . LEU A 1 17 ? -7.917 -1.442 -8.284 1.00 0.00 17 LEU A C 3
ATOM 3430 O O . LEU A 1 17 ? -7.849 -0.897 -9.388 1.00 0.00 17 LEU A O 3
ATOM 3446 N N . THR A 1 18 ? -8.211 -2.743 -8.124 1.00 0.00 18 THR A N 3
ATOM 3447 C CA . THR A 1 18 ? -8.484 -3.644 -9.262 1.00 0.00 18 THR A CA 3
ATOM 3448 C C . THR A 1 18 ? -9.789 -4.401 -9.026 1.00 0.00 18 THR A C 3
ATOM 3449 O O . THR A 1 18 ? -10.117 -4.756 -7.896 1.00 0.00 18 THR A O 3
ATOM 3460 N N . GLY A 1 19 ? -10.516 -4.651 -10.122 1.00 0.00 19 GLY A N 3
ATOM 3461 C CA . GLY A 1 19 ? -11.797 -5.379 -10.081 1.00 0.00 19 GLY A CA 3
ATOM 3462 C C . GLY A 1 19 ? -12.943 -4.455 -10.479 1.00 0.00 19 GLY A C 3
ATOM 3463 O O . GLY A 1 19 ? -12.769 -3.238 -10.549 1.00 0.00 19 GLY A O 3
ATOM 3467 N N . ASP A 1 20 ? -14.120 -5.036 -10.718 1.00 0.00 20 ASP A N 3
ATOM 3468 C CA . ASP A 1 20 ? -15.313 -4.257 -11.087 1.00 0.00 20 ASP A CA 3
ATOM 3469 C C . ASP A 1 20 ? -16.009 -3.742 -9.819 1.00 0.00 20 ASP A C 3
ATOM 3470 O O . ASP A 1 20 ? -16.223 -4.500 -8.874 1.00 0.00 20 ASP A O 3
ATOM 3479 N N . LYS A 1 21 ? -16.360 -2.455 -9.803 1.00 0.00 21 LYS A N 3
ATOM 3480 C CA . LYS A 1 21 ? -17.030 -1.864 -8.643 1.00 0.00 21 LYS A CA 3
ATOM 3481 C C . LYS A 1 21 ? -18.405 -2.511 -8.451 1.00 0.00 21 LYS A C 3
ATOM 3482 O O . LYS A 1 21 ? -19.144 -2.709 -9.415 1.00 0.00 21 LYS A O 3
ATOM 3501 N N . ALA A 1 22 ? -18.744 -2.843 -7.203 1.00 0.00 22 ALA A N 3
ATOM 3502 C CA . ALA A 1 22 ? -20.034 -3.474 -6.906 1.00 0.00 22 ALA A CA 3
ATOM 3503 C C . ALA A 1 22 ? -21.188 -2.495 -7.132 1.00 0.00 22 ALA A C 3
ATOM 3504 O O . ALA A 1 22 ? -20.987 -1.329 -7.470 1.00 0.00 22 ALA A O 3
ATOM 3511 N N . SER A 1 23 ? -22.402 -3.013 -6.964 1.00 0.00 23 SER A N 3
ATOM 3512 C CA . SER A 1 23 ? -23.613 -2.204 -7.168 1.00 0.00 23 SER A CA 3
ATOM 3513 C C . SER A 1 23 ? -23.966 -1.401 -5.908 1.00 0.00 23 SER A C 3
ATOM 3514 O O . SER A 1 23 ? -24.697 -0.416 -5.983 1.00 0.00 23 SER A O 3
ATOM 3522 N N . ASN A 1 24 ? -23.458 -1.835 -4.749 1.00 0.00 24 ASN A N 3
ATOM 3523 C CA . ASN A 1 24 ? -23.733 -1.171 -3.472 1.00 0.00 24 ASN A CA 3
ATOM 3524 C C . ASN A 1 24 ? -22.688 -0.090 -3.178 1.00 0.00 24 ASN A C 3
ATOM 3525 O O . ASN A 1 24 ? -22.928 0.796 -2.358 1.00 0.00 24 ASN A O 3
ATOM 3536 N N . VAL A 1 25 ? -21.524 -0.176 -3.836 1.00 0.00 25 VAL A N 3
ATOM 3537 C CA . VAL A 1 25 ? -20.429 0.792 -3.624 1.00 0.00 25 VAL A CA 3
ATOM 3538 C C . VAL A 1 25 ? -20.457 1.880 -4.707 1.00 0.00 25 VAL A C 3
ATOM 3539 O O . VAL A 1 25 ? -20.493 1.576 -5.899 1.00 0.00 25 VAL A O 3
ATOM 3552 N N . SER A 1 26 ? -20.441 3.152 -4.278 1.00 0.00 26 SER A N 3
ATOM 3553 C CA . SER A 1 26 ? -20.456 4.302 -5.203 1.00 0.00 26 SER A CA 3
ATOM 3554 C C . SER A 1 26 ? -19.062 4.913 -5.306 1.00 0.00 26 SER A C 3
ATOM 3555 O O . SER A 1 26 ? -18.710 5.513 -6.321 1.00 0.00 26 SER A O 3
ATOM 3563 N N . SER A 1 27 ? -18.269 4.751 -4.243 1.00 0.00 27 SER A N 3
ATOM 3564 C CA . SER A 1 27 ? -16.901 5.278 -4.198 1.00 0.00 27 SER A CA 3
ATOM 3565 C C . SER A 1 27 ? -16.104 4.560 -3.117 1.00 0.00 27 SER A C 3
ATOM 3566 O O . SER A 1 27 ? -16.674 4.048 -2.155 1.00 0.00 27 SER A O 3
ATOM 3574 N N . ILE A 1 28 ? -14.776 4.519 -3.287 1.00 0.00 28 ILE A N 3
ATOM 3575 C CA . ILE A 1 28 ? -13.867 3.858 -2.328 1.00 0.00 28 ILE A CA 3
ATOM 3576 C C . ILE A 1 28 ? -12.728 4.810 -1.964 1.00 0.00 28 ILE A C 3
ATOM 3577 O O . ILE A 1 28 ? -12.143 5.454 -2.836 1.00 0.00 28 ILE A O 3
ATOM 3593 N N . SER A 1 29 ? -12.413 4.874 -0.669 1.00 0.00 29 SER A N 3
ATOM 3594 C CA . SER A 1 29 ? -11.330 5.719 -0.148 1.00 0.00 29 SER A CA 3
ATOM 3595 C C . SER A 1 29 ? -10.490 4.897 0.824 1.00 0.00 29 SER A C 3
ATOM 3596 O O . SER A 1 29 ? -10.971 3.926 1.407 1.00 0.00 29 SER A O 3
ATOM 3604 N N . TYR A 1 30 ? -9.227 5.292 0.982 1.00 0.00 30 TYR A N 3
ATOM 3605 C CA . TYR A 1 30 ? -8.298 4.592 1.877 1.00 0.00 30 TYR A CA 3
ATOM 3606 C C . TYR A 1 30 ? -7.291 5.573 2.472 1.00 0.00 30 TYR A C 3
ATOM 3607 O O . TYR A 1 30 ? -7.066 6.657 1.934 1.00 0.00 30 TYR A O 3
ATOM 3625 N N . SER A 1 31 ? -6.689 5.177 3.595 1.00 0.00 31 SER A N 3
ATOM 3626 C CA . SER A 1 31 ? -5.700 6.016 4.284 1.00 0.00 31 SER A CA 3
ATOM 3627 C C . SER A 1 31 ? -4.638 5.142 4.933 1.00 0.00 31 SER A C 3
ATOM 3628 O O . SER A 1 31 ? -4.786 3.923 5.015 1.00 0.00 31 SER A O 3
ATOM 3636 N N . PHE A 1 32 ? -3.558 5.779 5.382 1.00 0.00 32 PHE A N 3
ATOM 3637 C CA . PHE A 1 32 ? -2.437 5.075 6.022 1.00 0.00 32 PHE A CA 3
ATOM 3638 C C . PHE A 1 32 ? -1.816 5.959 7.107 1.00 0.00 32 PHE A C 3
ATOM 3639 O O . PHE A 1 32 ? -1.829 7.186 7.006 1.00 0.00 32 PHE A O 3
ATOM 3656 N N . ASP A 1 33 ? -1.273 5.321 8.144 1.00 0.00 33 ASP A N 3
ATOM 3657 C CA . ASP A 1 33 ? -0.640 6.046 9.249 1.00 0.00 33 ASP A CA 3
ATOM 3658 C C . ASP A 1 33 ? 0.644 6.730 8.777 1.00 0.00 33 ASP A C 3
ATOM 3659 O O . ASP A 1 33 ? 0.999 7.805 9.260 1.00 0.00 33 ASP A O 3
ATOM 3668 N N . ARG A 1 34 ? 1.343 6.094 7.831 1.00 0.00 34 ARG A N 3
ATOM 3669 C CA . ARG A 1 34 ? 2.605 6.631 7.292 1.00 0.00 34 ARG A CA 3
ATOM 3670 C C . ARG A 1 34 ? 2.790 6.187 5.847 1.00 0.00 34 ARG A C 3
ATOM 3671 O O . ARG A 1 34 ? 3.245 6.961 5.003 1.00 0.00 34 ARG A O 3
ATOM 3692 N N . GLY A 1 35 ? 2.419 4.944 5.561 1.00 0.00 35 GLY A N 3
ATOM 3693 C CA . GLY A 1 35 ? 2.528 4.415 4.209 1.00 0.00 35 GLY A CA 3
ATOM 3694 C C . GLY A 1 35 ?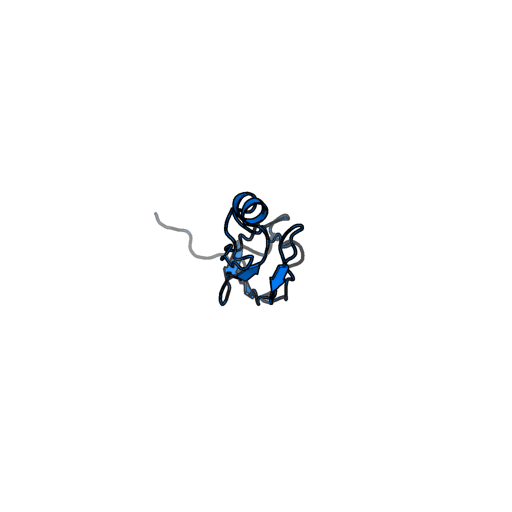 3.952 4.526 3.675 1.00 0.00 35 GLY A C 3
ATOM 3695 O O . GLY A 1 35 ? 4.162 4.578 2.466 1.00 0.00 35 GLY A O 3
ATOM 3699 N N . HIS A 1 36 ? 4.939 4.550 4.581 1.00 0.00 36 HIS A N 3
ATOM 3700 C CA . HIS A 1 36 ? 6.360 4.633 4.208 1.00 0.00 36 HIS A CA 3
ATOM 3701 C C . HIS A 1 36 ? 7.160 3.674 5.099 1.00 0.00 36 HIS A C 3
ATOM 3702 O O . HIS A 1 36 ? 6.926 3.607 6.306 1.00 0.00 36 HIS A O 3
ATOM 3716 N N . VAL A 1 37 ? 8.107 2.944 4.496 1.00 0.00 37 VAL A N 3
ATOM 3717 C CA . VAL A 1 37 ? 8.962 1.986 5.224 1.00 0.00 37 VAL A CA 3
ATOM 3718 C C . VAL A 1 37 ? 10.421 2.250 4.871 1.00 0.00 37 VAL A C 3
ATOM 3719 O O . VAL A 1 37 ? 10.713 2.887 3.860 1.00 0.00 37 VAL A O 3
ATOM 3732 N N . THR A 1 38 ? 11.335 1.758 5.715 1.00 0.00 38 THR A N 3
ATOM 3733 C CA . THR A 1 38 ? 12.781 1.938 5.510 1.00 0.00 38 THR A CA 3
ATOM 3734 C C . THR A 1 38 ? 13.388 0.644 4.966 1.00 0.00 38 THR A C 3
ATOM 3735 O O . THR A 1 38 ? 13.104 -0.437 5.481 1.00 0.00 38 THR A O 3
ATOM 3746 N N . ILE A 1 39 ? 14.225 0.768 3.927 1.00 0.00 39 ILE A N 3
ATOM 3747 C CA . ILE A 1 39 ? 14.893 -0.389 3.296 1.00 0.00 39 ILE A CA 3
ATOM 3748 C C . ILE A 1 39 ? 16.410 -0.268 3.437 1.00 0.00 39 ILE A C 3
ATOM 3749 O O . ILE A 1 39 ? 16.952 0.834 3.426 1.00 0.00 39 ILE A O 3
ATOM 3765 N N . VAL A 1 40 ? 17.080 -1.420 3.577 1.00 0.00 40 VAL A N 3
ATOM 3766 C CA . VAL A 1 40 ? 18.547 -1.469 3.725 1.00 0.00 40 VAL A CA 3
ATOM 3767 C C . VAL A 1 40 ? 19.128 -2.532 2.786 1.00 0.00 40 VAL A C 3
ATOM 3768 O O . VAL A 1 40 ? 18.613 -3.646 2.701 1.00 0.00 40 VAL A O 3
ATOM 3781 N N . GLY A 1 41 ? 20.206 -2.175 2.084 1.00 0.00 41 GLY A N 3
ATOM 3782 C CA . GLY A 1 41 ? 20.860 -3.099 1.153 1.00 0.00 41 GLY A CA 3
ATOM 3783 C C . GLY A 1 41 ? 21.875 -2.360 0.285 1.00 0.00 41 GLY A C 3
ATOM 3784 O O . GLY A 1 41 ? 22.329 -1.271 0.638 1.00 0.00 41 GLY A O 3
ATOM 3788 N N . SER A 1 42 ? 22.224 -2.957 -0.859 1.00 0.00 42 SER A N 3
ATOM 3789 C CA . SER A 1 42 ? 23.184 -2.349 -1.789 1.00 0.00 42 SER A CA 3
ATOM 3790 C C . SER A 1 42 ? 22.548 -1.162 -2.505 1.00 0.00 42 SER A C 3
ATOM 3791 O O . SER A 1 42 ? 21.335 -1.124 -2.699 1.00 0.00 42 SER A O 3
ATOM 3799 N N . GLN A 1 43 ? 23.370 -0.193 -2.899 1.00 0.00 43 GLN A N 3
ATOM 3800 C CA . GLN A 1 43 ? 22.866 0.995 -3.593 1.00 0.00 43 GLN A CA 3
ATOM 3801 C C . GLN A 1 43 ? 22.240 0.599 -4.937 1.00 0.00 43 GLN A C 3
ATOM 3802 O O . GLN A 1 43 ? 21.247 1.187 -5.367 1.00 0.00 43 GLN A O 3
ATOM 3816 N N . GLU A 1 44 ? 22.840 -0.387 -5.603 1.00 0.00 44 GLU A N 3
ATOM 3817 C CA . GLU A 1 44 ? 22.356 -0.839 -6.908 1.00 0.00 44 GLU A CA 3
ATOM 3818 C C . GLU A 1 44 ? 20.926 -1.359 -6.814 1.00 0.00 44 GLU A C 3
ATOM 3819 O O . GLU A 1 44 ? 20.052 -0.922 -7.557 1.00 0.00 44 GLU A O 3
ATOM 3831 N N . ALA A 1 45 ? 20.698 -2.299 -5.908 1.00 0.00 45 ALA A N 3
ATOM 3832 C CA . ALA A 1 45 ? 19.369 -2.886 -5.737 1.00 0.00 45 ALA A CA 3
ATOM 3833 C C . ALA A 1 45 ? 18.359 -1.828 -5.301 1.00 0.00 45 ALA A C 3
ATOM 3834 O O . ALA A 1 45 ? 17.219 -1.815 -5.762 1.00 0.00 45 ALA A O 3
ATOM 3841 N N . MET A 1 46 ? 18.791 -0.942 -4.411 1.00 0.00 46 MET A N 3
ATOM 3842 C CA . MET A 1 46 ? 17.932 0.130 -3.905 1.00 0.00 46 MET A CA 3
ATOM 3843 C C . MET A 1 46 ? 17.596 1.126 -5.019 1.00 0.00 46 MET A C 3
ATOM 3844 O O . MET A 1 46 ? 16.473 1.623 -5.093 1.00 0.00 46 MET A O 3
ATOM 3858 N N . ASP A 1 47 ? 18.574 1.432 -5.866 1.00 0.00 47 ASP A N 3
ATOM 3859 C CA . ASP A 1 47 ? 18.383 2.387 -6.954 1.00 0.00 47 ASP A CA 3
ATOM 3860 C C . ASP A 1 47 ? 17.309 1.910 -7.933 1.00 0.00 47 ASP A C 3
ATOM 3861 O O . ASP A 1 47 ? 16.563 2.719 -8.484 1.00 0.00 47 ASP A O 3
ATOM 3870 N N . LYS A 1 48 ? 17.221 0.596 -8.140 1.00 0.00 48 LYS A N 3
ATOM 3871 C CA . LYS A 1 48 ? 16.219 0.023 -9.046 1.00 0.00 48 LYS A CA 3
ATOM 3872 C C . LYS A 1 48 ? 14.813 0.185 -8.458 1.00 0.00 48 LYS A C 3
ATOM 3873 O O . LYS A 1 48 ? 13.844 0.385 -9.190 1.00 0.00 48 LYS A O 3
ATOM 3892 N N . ILE A 1 49 ? 14.712 0.082 -7.127 1.00 0.00 49 ILE A N 3
ATOM 3893 C CA . ILE A 1 49 ? 13.419 0.200 -6.429 1.00 0.00 49 ILE A CA 3
ATOM 3894 C C . ILE A 1 49 ? 13.117 1.682 -6.157 1.00 0.00 49 ILE A C 3
ATOM 3895 O O . ILE A 1 49 ? 13.883 2.361 -5.473 1.00 0.00 49 ILE A O 3
ATOM 3911 N N . ASP A 1 50 ? 11.990 2.168 -6.705 1.00 0.00 50 ASP A N 3
ATOM 3912 C CA . ASP A 1 50 ? 11.554 3.575 -6.539 1.00 0.00 50 ASP A CA 3
ATOM 3913 C C . ASP A 1 50 ? 10.189 3.633 -5.845 1.00 0.00 50 ASP A C 3
ATOM 3914 O O . ASP A 1 50 ? 9.785 4.677 -5.334 1.00 0.00 50 ASP A O 3
ATOM 3923 N N . SER A 1 51 ? 9.497 2.495 -5.833 1.00 0.00 51 SER A N 3
ATOM 3924 C CA . SER A 1 51 ? 8.177 2.410 -5.201 1.00 0.00 51 SER A CA 3
ATOM 3925 C C . SER A 1 51 ? 7.718 0.952 -5.175 1.00 0.00 51 SER A C 3
ATOM 3926 O O . SER A 1 51 ? 8.306 0.108 -5.850 1.00 0.00 51 SER A O 3
ATOM 3934 N N . ILE A 1 52 ? 6.655 0.664 -4.405 1.00 0.00 52 ILE A N 3
ATOM 3935 C CA . ILE A 1 52 ? 6.093 -0.699 -4.297 1.00 0.00 52 ILE A CA 3
ATOM 3936 C C . ILE A 1 52 ? 4.592 -0.655 -4.604 1.00 0.00 52 ILE A C 3
ATOM 3937 O O . ILE A 1 52 ? 3.854 0.128 -4.006 1.00 0.00 52 ILE A O 3
ATOM 3953 N N . THR A 1 53 ? 4.145 -1.519 -5.533 1.00 0.00 53 THR A N 3
ATOM 3954 C CA . THR A 1 53 ? 2.723 -1.608 -5.922 1.00 0.00 53 THR A CA 3
ATOM 3955 C C . THR A 1 53 ? 2.096 -2.860 -5.305 1.00 0.00 53 THR A C 3
ATOM 3956 O O . THR A 1 53 ? 2.670 -3.948 -5.368 1.00 0.00 53 THR A O 3
ATOM 3967 N N . VAL A 1 54 ? 0.916 -2.695 -4.689 1.00 0.00 54 VAL A N 3
ATOM 3968 C CA . VAL A 1 54 ? 0.196 -3.804 -4.040 1.00 0.00 54 VAL A CA 3
ATOM 3969 C C . VAL A 1 54 ? -1.286 -3.768 -4.462 1.00 0.00 54 VAL A C 3
ATOM 3970 O O . VAL A 1 54 ? -2.089 -3.124 -3.791 1.00 0.00 54 VAL A O 3
ATOM 3983 N N . PRO A 1 55 ? -1.680 -4.442 -5.530 1.00 0.00 55 PRO A N 3
ATOM 3984 C CA . PRO A 1 55 ? -3.117 -4.461 -5.964 1.00 0.00 55 PRO A CA 3
ATOM 3985 C C . PRO A 1 55 ? -4.043 -4.999 -4.865 1.00 0.00 55 PRO A C 3
ATOM 3986 O O . PRO A 1 55 ? -3.686 -5.933 -4.148 1.00 0.00 55 PRO A O 3
ATOM 3997 N N . VAL A 1 56 ? -5.241 -4.399 -4.753 1.00 0.00 56 VAL A N 3
ATOM 3998 C CA . VAL A 1 56 ? -6.249 -4.808 -3.756 1.00 0.00 56 VAL A CA 3
ATOM 3999 C C . VAL A 1 56 ? -7.596 -5.042 -4.451 1.00 0.00 56 VAL A C 3
ATOM 4000 O O . VAL A 1 56 ? -8.084 -4.185 -5.188 1.00 0.00 56 VAL A O 3
ATOM 4013 N N . ASP A 1 57 ? -8.193 -6.207 -4.197 1.00 0.00 57 ASP A N 3
ATOM 4014 C CA . ASP A 1 57 ? -9.490 -6.561 -4.780 1.00 0.00 57 ASP A CA 3
ATOM 4015 C C . ASP A 1 57 ? -10.605 -5.833 -4.024 1.00 0.00 57 ASP A C 3
ATOM 4016 O O . ASP A 1 57 ? -10.723 -5.974 -2.806 1.00 0.00 57 ASP A O 3
ATOM 4025 N N . ILE A 1 58 ? -11.421 -5.049 -4.747 1.00 0.00 58 ILE A N 3
ATOM 4026 C CA . ILE A 1 58 ? -12.533 -4.288 -4.147 1.00 0.00 58 ILE A CA 3
ATOM 4027 C C . ILE A 1 58 ? -13.861 -5.017 -4.355 1.00 0.00 58 ILE A C 3
ATOM 4028 O O . ILE A 1 58 ? -14.883 -4.639 -3.783 1.00 0.00 58 ILE A O 3
ATOM 4044 N N . SER A 1 59 ? -13.842 -6.041 -5.199 1.00 0.00 59 SER A N 3
ATOM 4045 C CA . SER A 1 59 ? -15.058 -6.790 -5.504 1.00 0.00 59 SER A CA 3
ATOM 4046 C C . SER A 1 59 ? -15.632 -7.455 -4.256 1.00 0.00 59 SER A C 3
ATOM 4047 O O . SER A 1 59 ? -16.848 -7.483 -4.070 1.00 0.00 59 SER A O 3
ATOM 4055 N N . GLN A 1 60 ? -14.759 -8.001 -3.401 1.00 0.00 60 GLN A N 3
ATOM 4056 C CA . GLN A 1 60 ? -15.175 -8.683 -2.167 1.00 0.00 60 GLN A CA 3
ATOM 4057 C C . GLN A 1 60 ? -15.363 -7.664 -1.028 1.00 0.00 60 GLN A C 3
ATOM 4058 O O . GLN A 1 60 ? -15.807 -8.016 0.062 1.00 0.00 60 GLN A O 3
ATOM 4072 N N . VAL A 1 61 ? -15.020 -6.394 -1.294 1.00 0.00 61 VAL A N 3
ATOM 4073 C CA . VAL A 1 61 ? -15.149 -5.321 -0.288 1.00 0.00 61 VAL A CA 3
ATOM 4074 C C . VAL A 1 61 ? -16.518 -4.642 -0.420 1.00 0.00 61 VAL A C 3
ATOM 4075 O O . VAL A 1 61 ? -16.757 -3.896 -1.369 1.00 0.00 61 VAL A O 3
ATOM 4088 N N . THR A 1 62 ? -17.407 -4.921 0.543 1.00 0.00 62 THR A N 3
ATOM 4089 C CA . THR A 1 62 ? -18.770 -4.348 0.551 1.00 0.00 62 THR A CA 3
ATOM 4090 C C . THR A 1 62 ? -19.100 -3.760 1.920 1.00 0.00 62 THR A C 3
ATOM 4091 O O . THR A 1 62 ? -20.210 -3.281 2.147 1.00 0.00 62 THR A O 3
ATOM 4102 N N . GLU A 1 63 ? -18.125 -3.805 2.833 1.00 0.00 63 GLU A N 3
ATOM 4103 C CA . GLU A 1 63 ? -18.308 -3.281 4.195 1.00 0.00 63 GLU A CA 3
ATOM 4104 C C . GLU A 1 63 ? -16.988 -2.714 4.717 1.00 0.00 63 GLU A C 3
ATOM 4105 O O . GLU A 1 63 ? -15.913 -3.231 4.411 1.00 0.00 63 GLU A O 3
ATOM 4117 N N . ASP A 1 64 ? -17.083 -1.659 5.518 1.00 0.00 64 ASP A N 3
ATOM 4118 C CA . ASP A 1 64 ? -15.890 -1.022 6.109 1.00 0.00 64 ASP A CA 3
ATOM 4119 C C . ASP A 1 64 ? -15.019 -2.069 6.820 1.00 0.00 64 ASP A C 3
ATOM 4120 O O . ASP A 1 64 ? -15.529 -2.919 7.548 1.00 0.00 64 ASP A O 3
ATOM 4129 N N . THR A 1 65 ? -13.701 -2.004 6.599 1.00 0.00 65 THR A N 3
ATOM 4130 C CA . THR A 1 65 ? -12.775 -2.954 7.221 1.00 0.00 65 THR A CA 3
ATOM 4131 C C . THR A 1 65 ? -11.330 -2.493 7.054 1.00 0.00 65 THR A C 3
ATOM 4132 O O . THR A 1 65 ? -11.065 -1.398 6.555 1.00 0.00 65 THR A O 3
ATOM 4143 N N . SER A 1 66 ? -10.401 -3.353 7.476 1.00 0.00 66 SER A N 3
ATOM 4144 C CA . SER A 1 66 ? -8.963 -3.057 7.378 1.00 0.00 66 SER A CA 3
ATOM 4145 C C . SER A 1 66 ? -8.170 -4.352 7.230 1.00 0.00 66 SER A C 3
ATOM 4146 O O . SER A 1 66 ? -8.569 -5.395 7.748 1.00 0.00 66 SER A O 3
ATOM 4154 N N . LYS A 1 67 ? -7.039 -4.273 6.515 1.00 0.00 67 LYS A N 3
ATOM 4155 C CA . LYS A 1 67 ? -6.174 -5.443 6.289 1.00 0.00 67 LYS A CA 3
ATOM 4156 C C . LYS A 1 67 ? -4.693 -5.044 6.298 1.00 0.00 67 LYS A C 3
ATOM 4157 O O . LYS A 1 67 ? -4.318 -3.971 5.824 1.00 0.00 67 LYS A O 3
ATOM 4176 N N . THR A 1 68 ? -3.863 -5.941 6.835 1.00 0.00 68 THR A N 3
ATOM 4177 C CA . THR A 1 68 ? -2.412 -5.712 6.900 1.00 0.00 68 THR A CA 3
ATOM 4178 C C . THR A 1 68 ? -1.764 -6.165 5.590 1.00 0.00 68 THR A C 3
ATOM 4179 O O . THR A 1 68 ? -2.060 -7.251 5.089 1.00 0.00 68 THR A O 3
ATOM 4190 N N . LEU A 1 69 ? -0.895 -5.313 5.023 1.00 0.00 69 LEU A N 3
ATOM 4191 C CA . LEU A 1 69 ? -0.205 -5.603 3.748 1.00 0.00 69 LEU A CA 3
ATOM 4192 C C . LEU A 1 69 ? 1.308 -5.709 3.966 1.00 0.00 69 LEU A C 3
ATOM 4193 O O . LEU A 1 69 ? 1.946 -4.757 4.415 1.00 0.00 69 LEU A O 3
ATOM 4209 N N . GLU A 1 70 ? 1.877 -6.874 3.633 1.00 0.00 70 GLU A N 3
ATOM 4210 C CA . GLU A 1 70 ? 3.320 -7.106 3.777 1.00 0.00 70 GLU A CA 3
ATOM 4211 C C . GLU A 1 70 ? 4.067 -6.587 2.543 1.00 0.00 70 GLU A C 3
ATOM 4212 O O . GLU A 1 70 ? 3.663 -6.844 1.409 1.00 0.00 70 GLU A O 3
ATOM 4224 N N . LEU A 1 71 ? 5.157 -5.841 2.779 1.00 0.00 71 LEU A N 3
ATOM 4225 C CA . LEU A 1 71 ? 5.983 -5.266 1.699 1.00 0.00 71 LEU A CA 3
ATOM 4226 C C . LEU A 1 71 ? 7.368 -5.927 1.718 1.00 0.00 71 LEU A C 3
ATOM 4227 O O . LEU A 1 71 ? 8.120 -5.780 2.680 1.00 0.00 71 LEU A O 3
ATOM 4243 N N . LYS A 1 72 ? 7.692 -6.662 0.645 1.00 0.00 72 LYS A N 3
ATOM 4244 C CA . LYS A 1 72 ? 8.979 -7.368 0.519 1.00 0.00 72 LYS A CA 3
ATOM 4245 C C . LYS A 1 72 ? 9.565 -7.123 -0.870 1.00 0.00 72 LYS A C 3
ATOM 4246 O O . LYS A 1 72 ? 8.832 -6.902 -1.833 1.00 0.00 72 LYS A O 3
ATOM 4265 N N . ALA A 1 73 ? 10.897 -7.161 -0.962 1.00 0.00 73 ALA A N 3
ATOM 4266 C CA . ALA A 1 73 ? 11.609 -6.939 -2.232 1.00 0.00 73 ALA A CA 3
ATOM 4267 C C . ALA A 1 73 ? 12.899 -7.760 -2.247 1.00 0.00 73 ALA A C 3
ATOM 4268 O O . ALA A 1 73 ? 13.546 -7.930 -1.214 1.00 0.00 73 ALA A O 3
ATOM 4275 N N . GLU A 1 74 ? 13.260 -8.286 -3.424 1.00 0.00 74 GLU A N 3
ATOM 4276 C CA . GLU A 1 74 ? 14.467 -9.116 -3.566 1.00 0.00 74 GLU A CA 3
ATOM 4277 C C . GLU A 1 74 ? 15.719 -8.250 -3.790 1.00 0.00 74 GLU A C 3
ATOM 4278 O O . GLU A 1 74 ? 15.844 -7.552 -4.798 1.00 0.00 74 GLU A O 3
ATOM 4290 N N . GLY A 1 75 ? 16.651 -8.350 -2.827 1.00 0.00 75 GLY A N 3
ATOM 4291 C CA . GLY A 1 75 ? 17.935 -7.615 -2.891 1.00 0.00 75 GLY A CA 3
ATOM 4292 C C . GLY A 1 75 ? 18.095 -6.641 -1.730 1.00 0.00 75 GLY A C 3
ATOM 4293 O O . GLY A 1 75 ? 19.210 -6.210 -1.436 1.00 0.00 75 GLY A O 3
ATOM 4297 N N . VAL A 1 76 ? 16.985 -6.294 -1.065 1.00 0.00 76 VAL A N 3
ATOM 4298 C CA . VAL A 1 76 ? 17.005 -5.365 0.083 1.00 0.00 76 VAL A CA 3
ATOM 4299 C C . VAL A 1 76 ? 16.172 -5.944 1.222 1.00 0.00 76 VAL A C 3
ATOM 4300 O O . VAL A 1 76 ? 15.336 -6.818 0.997 1.00 0.00 76 VAL A O 3
ATOM 4313 N N . THR A 1 77 ? 16.397 -5.444 2.443 1.00 0.00 77 THR A N 3
ATOM 4314 C CA . THR A 1 77 ? 15.652 -5.902 3.632 1.00 0.00 77 THR A CA 3
ATOM 4315 C C . THR A 1 77 ? 14.608 -4.848 3.995 1.00 0.00 77 THR A C 3
ATOM 4316 O O . THR A 1 77 ? 14.956 -3.747 4.420 1.00 0.00 77 THR A O 3
ATOM 4327 N N . VAL A 1 78 ? 13.326 -5.184 3.821 1.00 0.00 78 VAL A N 3
ATOM 4328 C CA . VAL A 1 78 ? 12.232 -4.254 4.125 1.00 0.00 78 VAL A CA 3
ATOM 4329 C C . VAL A 1 78 ? 11.784 -4.457 5.578 1.00 0.00 78 VAL A C 3
ATOM 4330 O O . VAL A 1 78 ? 11.512 -5.584 5.990 1.00 0.00 78 VAL A O 3
ATOM 4343 N N . GLN A 1 79 ? 11.713 -3.362 6.358 1.00 0.00 79 GLN A N 3
ATOM 4344 C CA . GLN A 1 79 ? 11.292 -3.450 7.773 1.00 0.00 79 GLN A CA 3
ATOM 4345 C C . GLN A 1 79 ? 10.583 -2.136 8.201 1.00 0.00 79 GLN A C 3
ATOM 4346 O O . GLN A 1 79 ? 10.988 -1.064 7.751 1.00 0.00 79 GLN A O 3
ATOM 4360 N N . PRO A 1 80 ? 9.541 -2.159 9.043 1.00 0.00 80 PRO A N 3
ATOM 4361 C CA . PRO A 1 80 ? 8.938 -3.394 9.670 1.00 0.00 80 PRO A CA 3
ATOM 4362 C C . PRO A 1 80 ? 8.152 -4.192 8.626 1.00 0.00 80 PRO A C 3
ATOM 4363 O O . PRO A 1 80 ? 7.612 -5.262 8.907 1.00 0.00 80 PRO A O 3
ATOM 4374 N N . SER A 1 81 ? 8.134 -3.642 7.414 1.00 0.00 81 SER A N 3
ATOM 4375 C CA . SER A 1 81 ? 7.465 -4.272 6.278 1.00 0.00 81 SER A CA 3
ATOM 4376 C C . SER A 1 81 ? 5.998 -4.554 6.572 1.00 0.00 81 SER A C 3
ATOM 4377 O O . SER A 1 81 ? 5.384 -5.393 5.921 1.00 0.00 81 SER A O 3
ATOM 4385 N N . THR A 1 82 ? 5.417 -3.834 7.539 1.00 0.00 82 THR A N 3
ATOM 4386 C CA . THR A 1 82 ? 4.001 -3.981 7.902 1.00 0.00 82 THR A CA 3
ATOM 4387 C C . THR A 1 82 ? 3.397 -2.593 8.131 1.00 0.00 82 THR A C 3
ATOM 4388 O O . THR A 1 82 ? 4.028 -1.718 8.723 1.00 0.00 82 THR A O 3
ATOM 4399 N N . VAL A 1 83 ? 2.163 -2.408 7.658 1.00 0.00 83 VAL A N 3
ATOM 4400 C CA . VAL A 1 83 ? 1.439 -1.137 7.803 1.00 0.00 83 VAL A CA 3
ATOM 4401 C C . VAL A 1 83 ? -0.051 -1.431 7.903 1.00 0.00 83 VAL A C 3
ATOM 4402 O O . VAL A 1 83 ? -0.512 -2.456 7.400 1.00 0.00 83 VAL A O 3
ATOM 4415 N N . LYS A 1 84 ? -0.807 -0.529 8.536 1.00 0.00 84 LYS A N 3
ATOM 4416 C CA . LYS A 1 84 ? -2.262 -0.679 8.687 1.00 0.00 84 LYS A CA 3
ATOM 4417 C C . LYS A 1 84 ? -2.965 0.238 7.701 1.00 0.00 84 LYS A C 3
ATOM 4418 O O . LYS A 1 84 ? -2.621 1.414 7.576 1.00 0.00 84 LYS A O 3
ATOM 4437 N N . VAL A 1 85 ? -3.948 -0.323 6.998 1.00 0.00 85 VAL A N 3
ATOM 4438 C CA . VAL A 1 85 ? -4.730 0.415 5.994 1.00 0.00 85 VAL A CA 3
ATOM 4439 C C . VAL A 1 85 ? -6.231 0.230 6.257 1.00 0.00 85 VAL A C 3
ATOM 4440 O O . VAL A 1 85 ? -6.728 -0.893 6.320 1.00 0.00 85 VAL A O 3
ATOM 4453 N N . ASN A 1 86 ? -6.938 1.358 6.379 1.00 0.00 86 ASN A N 3
ATOM 4454 C CA . ASN A 1 86 ? -8.393 1.352 6.604 1.00 0.00 86 ASN A CA 3
ATOM 4455 C C . ASN A 1 86 ? -9.099 1.671 5.288 1.00 0.00 86 ASN A C 3
ATOM 4456 O O . ASN A 1 86 ? -8.800 2.681 4.655 1.00 0.00 86 ASN A O 3
ATOM 4467 N N . LEU A 1 87 ? -10.026 0.797 4.873 1.00 0.00 87 LEU A N 3
ATOM 4468 C CA . LEU A 1 87 ? -10.777 0.963 3.620 1.00 0.00 87 LEU A CA 3
ATOM 4469 C C . LEU A 1 87 ? -12.212 1.356 3.950 1.00 0.00 87 LEU A C 3
ATOM 4470 O O . LEU A 1 87 ? -12.971 0.547 4.482 1.00 0.00 87 LEU A O 3
ATOM 4486 N N . LYS A 1 88 ? -12.589 2.598 3.631 1.00 0.00 88 LYS A N 3
ATOM 4487 C CA . LYS A 1 88 ? -13.943 3.091 3.891 1.00 0.00 88 LYS A CA 3
ATOM 4488 C C . LYS A 1 88 ? -14.789 2.924 2.632 1.00 0.00 88 LYS A C 3
ATOM 4489 O O . LYS A 1 88 ? -14.405 3.384 1.557 1.00 0.00 88 LYS A O 3
ATOM 4508 N N . VAL A 1 89 ? -15.939 2.266 2.771 1.00 0.00 89 VAL A N 3
ATOM 4509 C CA . VAL A 1 89 ? -16.853 2.031 1.647 1.00 0.00 89 VAL A CA 3
ATOM 4510 C C . VAL A 1 89 ? -17.950 3.107 1.642 1.00 0.00 89 VAL A C 3
ATOM 4511 O O . VAL A 1 89 ? -18.493 3.460 2.687 1.00 0.00 89 VAL A O 3
ATOM 4524 N N . THR A 1 90 ? -18.273 3.619 0.447 1.00 0.00 90 THR A N 3
ATOM 4525 C CA . THR A 1 90 ? -19.321 4.646 0.289 1.00 0.00 90 THR A CA 3
ATOM 4526 C C . THR A 1 90 ? -20.600 3.965 -0.201 1.00 0.00 90 THR A C 3
ATOM 4527 O O . THR A 1 90 ? -20.624 3.401 -1.293 1.00 0.00 90 THR A O 3
ATOM 4538 N N . GLN A 1 91 ? -21.660 4.008 0.613 1.00 0.00 91 GLN A N 3
ATOM 4539 C CA . GLN A 1 91 ? -22.937 3.380 0.256 1.00 0.00 91 GLN A CA 3
ATOM 4540 C C . GLN A 1 91 ? -23.729 4.294 -0.681 1.00 0.00 91 GLN A C 3
ATOM 4541 O O . GLN A 1 91 ? -23.910 5.478 -0.395 1.00 0.00 91 GLN A O 3
ATOM 4555 N N . LYS A 1 92 ? -24.203 3.742 -1.802 1.00 0.00 92 LYS A N 3
ATOM 4556 C CA . LYS A 1 92 ? -24.979 4.523 -2.770 1.00 0.00 92 LYS A CA 3
ATOM 4557 C C . LYS A 1 92 ? -26.185 5.197 -2.094 1.00 0.00 92 LYS A C 3
ATOM 4558 O O . LYS A 1 92 ? -26.851 4.599 -1.249 1.00 0.00 92 LYS A O 3
ATOM 4577 N N . LEU A 1 93 ? -26.442 6.461 -2.463 1.00 0.00 93 LEU A N 3
ATOM 4578 C CA . LEU A 1 93 ? -27.554 7.240 -1.889 1.00 0.00 93 LEU A CA 3
ATOM 4579 C C . LEU A 1 93 ? -28.792 7.151 -2.774 1.00 0.00 93 LEU A C 3
ATOM 4580 O O . LEU A 1 93 ? -29.861 7.648 -2.417 1.00 0.00 93 LEU A O 3
ATOM 4596 N N . GLU A 1 94 ? -28.629 6.512 -3.920 1.00 0.00 94 GLU A N 3
ATOM 4597 C CA . GLU A 1 94 ? -29.716 6.343 -4.878 1.00 0.00 94 GLU A CA 3
ATOM 4598 C C . GLU A 1 94 ? -29.295 5.362 -5.976 1.00 0.00 94 GLU A C 3
ATOM 4599 O O . GLU A 1 94 ? -28.118 5.268 -6.322 1.00 0.00 94 GLU A O 3
ATOM 4611 N N . HIS A 1 95 ? -30.275 4.639 -6.529 1.00 0.00 95 HIS A N 3
ATOM 4612 C CA . HIS A 1 95 ? -30.010 3.670 -7.598 1.00 0.00 95 HIS A CA 3
ATOM 4613 C C . HIS A 1 95 ? -29.656 4.398 -8.897 1.00 0.00 95 HIS A C 3
ATOM 4614 O O . HIS A 1 95 ? -30.364 5.314 -9.318 1.00 0.00 95 HIS A O 3
ATOM 4628 N N . HIS A 1 96 ? -28.556 3.981 -9.530 1.00 0.00 96 HIS A N 3
ATOM 4629 C CA . HIS A 1 96 ? -28.112 4.591 -10.782 1.00 0.00 96 HIS A CA 3
ATOM 4630 C C . HIS A 1 96 ? -27.000 3.748 -11.408 1.00 0.00 96 HIS A C 3
ATOM 4631 O O . HIS A 1 96 ? -25.817 3.969 -11.148 1.00 0.00 96 HIS A O 3
ATOM 4645 N N . HIS A 1 97 ? -27.391 2.786 -12.242 1.00 0.00 97 HIS A N 3
ATOM 4646 C CA . HIS A 1 97 ? -26.424 1.919 -12.912 1.00 0.00 97 HIS A CA 3
ATOM 4647 C C . HIS A 1 97 ? -25.564 2.738 -13.875 1.00 0.00 97 HIS A C 3
ATOM 4648 O O . HIS A 1 97 ? -26.044 3.691 -14.489 1.00 0.00 97 HIS A O 3
ATOM 4662 N N . HIS A 1 98 ? -24.292 2.360 -14.006 1.00 0.00 98 HIS A N 3
ATOM 4663 C CA . HIS A 1 98 ? -23.367 3.065 -14.902 1.00 0.00 98 HIS A CA 3
ATOM 4664 C C . HIS A 1 98 ? -22.162 2.172 -15.216 1.00 0.00 98 HIS A C 3
ATOM 4665 O O . HIS A 1 98 ? -21.640 1.488 -14.335 1.00 0.00 98 HIS A O 3
ATOM 4679 N N . HIS A 1 99 ? -21.729 2.188 -16.479 1.00 0.00 99 HIS A N 3
ATOM 4680 C CA . HIS A 1 99 ? -20.585 1.385 -16.919 1.00 0.00 99 HIS A CA 3
ATOM 4681 C C . HIS A 1 99 ? -20.020 1.946 -18.225 1.00 0.00 99 HIS A C 3
ATOM 4682 O O . HIS A 1 99 ? -20.693 2.694 -18.934 1.00 0.00 99 HIS A O 3
ATOM 4696 N N . HIS A 1 100 ? -18.779 1.577 -18.536 1.00 0.00 100 HIS A N 3
ATOM 4697 C CA . HIS A 1 100 ? -18.128 2.046 -19.759 1.00 0.00 100 HIS A CA 3
ATOM 4698 C C . HIS A 1 100 ? -18.911 1.590 -20.995 1.00 0.00 100 HIS A C 3
ATOM 4699 O O . HIS A 1 100 ? -18.926 2.328 -21.967 1.00 0.00 100 HIS A O 3
ATOM 4714 N N . LYS A 1 1 ? 30.309 -6.959 -3.459 1.00 0.00 1 LYS A N 4
ATOM 4715 C CA . LYS A 1 1 ? 31.690 -6.453 -3.212 1.00 0.00 1 LYS A CA 4
ATOM 4716 C C . LYS A 1 1 ? 31.608 -5.069 -2.576 1.00 0.00 1 LYS A C 4
ATOM 4717 O O . LYS A 1 1 ? 32.046 -4.869 -1.441 1.00 0.00 1 LYS A O 4
ATOM 4738 N N . ILE A 1 2 ? 31.047 -4.111 -3.318 1.00 0.00 2 ILE A N 4
ATOM 4739 C CA . ILE A 1 2 ? 30.910 -2.741 -2.824 1.00 0.00 2 ILE A CA 4
ATOM 4740 C C . ILE A 1 2 ? 29.811 -2.687 -1.752 1.00 0.00 2 ILE A C 4
ATOM 4741 O O . ILE A 1 2 ? 28.722 -3.220 -1.950 1.00 0.00 2 ILE A O 4
ATOM 4757 N N . SER A 1 3 ? 30.111 -2.045 -0.620 1.00 0.00 3 SER A N 4
ATOM 4758 C CA . SER A 1 3 ? 29.152 -1.925 0.486 1.00 0.00 3 SER A CA 4
ATOM 4759 C C . SER A 1 3 ? 29.538 -0.749 1.378 1.00 0.00 3 SER A C 4
ATOM 4760 O O . SER A 1 3 ? 28.801 0.229 1.498 1.00 0.00 3 SER A O 4
ATOM 4768 N N . LEU A 1 4 ? 30.707 -0.863 1.995 1.00 0.00 4 LEU A N 4
ATOM 4769 C CA . LEU A 1 4 ? 31.222 0.181 2.882 1.00 0.00 4 LEU A CA 4
ATOM 4770 C C . LEU A 1 4 ? 30.241 0.424 4.043 1.00 0.00 4 LEU A C 4
ATOM 4771 O O . LEU A 1 4 ? 29.737 -0.523 4.644 1.00 0.00 4 LEU A O 4
ATOM 4787 N N . ARG A 1 5 ? 29.964 1.694 4.343 1.00 0.00 5 ARG A N 4
ATOM 4788 C CA . ARG A 1 5 ? 29.036 2.040 5.415 1.00 0.00 5 ARG A CA 4
ATOM 4789 C C . ARG A 1 5 ? 27.636 1.557 5.054 1.00 0.00 5 ARG A C 4
ATOM 4790 O O . ARG A 1 5 ? 27.291 1.440 3.877 1.00 0.00 5 ARG A O 4
ATOM 4811 N N . LYS A 1 6 ? 26.837 1.278 6.076 1.00 0.00 6 LYS A N 4
ATOM 4812 C CA . LYS A 1 6 ? 25.472 0.804 5.869 1.00 0.00 6 LYS A CA 4
ATOM 4813 C C . LYS A 1 6 ? 24.644 1.900 5.198 1.00 0.00 6 LYS A C 4
ATOM 4814 O O . LYS A 1 6 ? 24.768 3.080 5.530 1.00 0.00 6 LYS A O 4
ATOM 4833 N N . LEU A 1 7 ? 23.808 1.487 4.237 1.00 0.00 7 LEU A N 4
ATOM 4834 C CA . LEU A 1 7 ? 22.946 2.394 3.473 1.00 0.00 7 LEU A CA 4
ATOM 4835 C C . LEU A 1 7 ? 21.492 2.093 3.809 1.00 0.00 7 LEU A C 4
ATOM 4836 O O . LEU A 1 7 ? 21.142 0.964 4.149 1.00 0.00 7 LEU A O 4
ATOM 4852 N N . SER A 1 8 ? 20.647 3.108 3.709 1.00 0.00 8 SER A N 4
ATOM 4853 C CA . SER A 1 8 ? 19.228 2.955 4.006 1.00 0.00 8 SER A CA 4
ATOM 4854 C C . SER A 1 8 ? 18.467 4.085 3.360 1.00 0.00 8 SER A C 4
ATOM 4855 O O . SER A 1 8 ? 18.954 5.213 3.283 1.00 0.00 8 SER A O 4
ATOM 4863 N N . LYS A 1 9 ? 17.277 3.778 2.868 1.00 0.00 9 LYS A N 4
ATOM 4864 C CA . LYS A 1 9 ? 16.440 4.767 2.182 1.00 0.00 9 LYS A CA 4
ATOM 4865 C C . LYS A 1 9 ? 14.970 4.425 2.394 1.00 0.00 9 LYS A C 4
ATOM 4866 O O . LYS A 1 9 ? 14.632 3.340 2.854 1.00 0.00 9 LYS A O 4
ATOM 4885 N N . SER A 1 10 ? 14.113 5.388 2.063 1.00 0.00 10 SER A N 4
ATOM 4886 C CA . SER A 1 10 ? 12.654 5.232 2.198 1.00 0.00 10 SER A CA 4
ATOM 4887 C C . SER A 1 10 ? 12.005 5.439 0.829 1.00 0.00 10 SER A C 4
ATOM 4888 O O . SER A 1 10 ? 12.403 6.338 0.091 1.00 0.00 10 SER A O 4
ATOM 4896 N N . VAL A 1 11 ? 11.013 4.594 0.485 1.00 0.00 11 VAL A N 4
ATOM 4897 C CA . VAL A 1 11 ? 10.308 4.673 -0.821 1.00 0.00 11 VAL A CA 4
ATOM 4898 C C . VAL A 1 11 ? 8.789 4.836 -0.593 1.00 0.00 11 VAL A C 4
ATOM 4899 O O . VAL A 1 11 ? 8.252 4.254 0.351 1.00 0.00 11 VAL A O 4
ATOM 4912 N N . PRO A 1 12 ? 8.072 5.597 -1.412 1.00 0.00 12 PRO A N 4
ATOM 4913 C CA . PRO A 1 12 ? 6.594 5.772 -1.224 1.00 0.00 12 PRO A CA 4
ATOM 4914 C C . PRO A 1 12 ? 5.819 4.522 -1.653 1.00 0.00 12 PRO A C 4
ATOM 4915 O O . PRO A 1 12 ? 6.162 3.887 -2.650 1.00 0.00 12 PRO A O 4
ATOM 4926 N N . VAL A 1 13 ? 4.757 4.197 -0.901 1.00 0.00 13 VAL A N 4
ATOM 4927 C CA . VAL A 1 13 ? 3.899 3.035 -1.200 1.00 0.00 13 VAL A CA 4
ATOM 4928 C C . VAL A 1 13 ? 2.603 3.533 -1.836 1.00 0.00 13 VAL A C 4
ATOM 4929 O O . VAL A 1 13 ? 2.004 4.498 -1.357 1.00 0.00 13 VAL A O 4
ATOM 4942 N N . LYS A 1 14 ? 2.176 2.872 -2.919 1.00 0.00 14 LYS A N 4
ATOM 4943 C CA . LYS A 1 14 ? 0.943 3.242 -3.635 1.00 0.00 14 LYS A CA 4
ATOM 4944 C C . LYS A 1 14 ? 0.060 2.011 -3.788 1.00 0.00 14 LYS A C 4
ATOM 4945 O O . LYS A 1 14 ? 0.558 0.890 -3.899 1.00 0.00 14 LYS A O 4
ATOM 4964 N N . LEU A 1 15 ? -1.259 2.235 -3.781 1.00 0.00 15 LEU A N 4
ATOM 4965 C CA . LEU A 1 15 ? -2.252 1.157 -3.911 1.00 0.00 15 LEU A CA 4
ATOM 4966 C C . LEU A 1 15 ? -2.982 1.296 -5.244 1.00 0.00 15 LEU A C 4
ATOM 4967 O O . LEU A 1 15 ? -3.341 2.404 -5.640 1.00 0.00 15 LEU A O 4
ATOM 4983 N N . GLU A 1 16 ? -3.203 0.165 -5.929 1.00 0.00 16 GLU A N 4
ATOM 4984 C CA . GLU A 1 16 ? -3.907 0.156 -7.231 1.00 0.00 16 GLU A CA 4
ATOM 4985 C C . GLU A 1 16 ? -5.172 -0.695 -7.114 1.00 0.00 16 GLU A C 4
ATOM 4986 O O . GLU A 1 16 ? -5.096 -1.914 -6.985 1.00 0.00 16 GLU A O 4
ATOM 4998 N N . LEU A 1 17 ? -6.339 -0.050 -7.156 1.00 0.00 17 LEU A N 4
ATOM 4999 C CA . LEU A 1 17 ? -7.605 -0.769 -7.046 1.00 0.00 17 LEU A CA 4
ATOM 5000 C C . LEU A 1 17 ? -7.834 -1.578 -8.317 1.00 0.00 17 LEU A C 4
ATOM 5001 O O . LEU A 1 17 ? -7.724 -1.059 -9.425 1.00 0.00 17 LEU A O 4
ATOM 5017 N N . THR A 1 18 ? -8.166 -2.849 -8.125 1.00 0.00 18 THR A N 4
ATOM 5018 C CA . THR A 1 18 ? -8.437 -3.779 -9.238 1.00 0.00 18 THR A CA 4
ATOM 5019 C C . THR A 1 18 ? -9.760 -4.499 -8.996 1.00 0.00 18 THR A C 4
ATOM 5020 O O . THR A 1 18 ? -10.092 -4.842 -7.864 1.00 0.00 18 THR A O 4
ATOM 5031 N N . GLY A 1 19 ? -10.503 -4.730 -10.089 1.00 0.00 19 GLY A N 4
ATOM 5032 C CA . GLY A 1 19 ? -11.804 -5.422 -10.025 1.00 0.00 19 GLY A CA 4
ATOM 5033 C C . GLY A 1 19 ? -12.927 -4.474 -10.426 1.00 0.00 19 GLY A C 4
ATOM 5034 O O . GLY A 1 19 ? -12.719 -3.266 -10.552 1.00 0.00 19 GLY A O 4
ATOM 5038 N N . ASP A 1 20 ? -14.126 -5.026 -10.610 1.00 0.00 20 ASP A N 4
ATOM 5039 C CA . ASP A 1 20 ? -15.302 -4.222 -10.977 1.00 0.00 20 ASP A CA 4
ATOM 5040 C C . ASP A 1 20 ? -15.981 -3.682 -9.714 1.00 0.00 20 ASP A C 4
ATOM 5041 O O . ASP A 1 20 ? -16.207 -4.427 -8.760 1.00 0.00 20 ASP A O 4
ATOM 5050 N N . LYS A 1 21 ? -16.309 -2.388 -9.709 1.00 0.00 21 LYS A N 4
ATOM 5051 C CA . LYS A 1 21 ? -16.965 -1.775 -8.551 1.00 0.00 21 LYS A CA 4
ATOM 5052 C C . LYS A 1 21 ? -18.363 -2.366 -8.366 1.00 0.00 21 LYS A C 4
ATOM 5053 O O . LYS A 1 21 ? -19.126 -2.488 -9.324 1.00 0.00 21 LYS A O 4
ATOM 5072 N N . ALA A 1 22 ? -18.696 -2.727 -7.126 1.00 0.00 22 ALA A N 4
ATOM 5073 C CA . ALA A 1 22 ? -20.009 -3.299 -6.823 1.00 0.00 22 ALA A CA 4
ATOM 5074 C C . ALA A 1 22 ? -21.110 -2.253 -7.014 1.00 0.00 22 ALA A C 4
ATOM 5075 O O . ALA A 1 22 ? -20.909 -1.065 -6.758 1.00 0.00 22 ALA A O 4
ATOM 5082 N N . SER A 1 23 ? -22.270 -2.716 -7.470 1.00 0.00 23 SER A N 4
ATOM 5083 C CA . SER A 1 23 ? -23.406 -1.824 -7.701 1.00 0.00 23 SER A CA 4
ATOM 5084 C C . SER A 1 23 ? -23.881 -1.188 -6.388 1.00 0.00 23 SER A C 4
ATOM 5085 O O . SER A 1 23 ? -24.584 -0.177 -6.403 1.00 0.00 23 SER A O 4
ATOM 5093 N N . ASN A 1 24 ? -23.496 -1.785 -5.248 1.00 0.00 24 ASN A N 4
ATOM 5094 C CA . ASN A 1 24 ? -23.887 -1.280 -3.930 1.00 0.00 24 ASN A CA 4
ATOM 5095 C C . ASN A 1 24 ? -22.924 -0.181 -3.477 1.00 0.00 24 ASN A C 4
ATOM 5096 O O . ASN A 1 24 ? -23.260 0.620 -2.602 1.00 0.00 24 ASN A O 4
ATOM 5107 N N . VAL A 1 25 ? -21.722 -0.162 -4.067 1.00 0.00 25 VAL A N 4
ATOM 5108 C CA . VAL A 1 25 ? -20.688 0.829 -3.711 1.00 0.00 25 VAL A CA 4
ATOM 5109 C C . VAL A 1 25 ? -20.537 1.865 -4.831 1.00 0.00 25 VAL A C 4
ATOM 5110 O O . VAL A 1 25 ? -20.342 1.518 -5.996 1.00 0.00 25 VAL A O 4
ATOM 5123 N N . SER A 1 26 ? -20.625 3.147 -4.454 1.00 0.00 26 SER A N 4
ATOM 5124 C CA . SER A 1 26 ? -20.493 4.262 -5.401 1.00 0.00 26 SER A CA 4
ATOM 5125 C C . SER A 1 26 ? -19.025 4.648 -5.565 1.00 0.00 26 SER A C 4
ATOM 5126 O O . SER A 1 26 ? -18.572 4.946 -6.670 1.00 0.00 26 SER A O 4
ATOM 5134 N N . SER A 1 27 ? -18.288 4.655 -4.446 1.00 0.00 27 SER A N 4
ATOM 5135 C CA . SER A 1 27 ? -16.865 5.019 -4.446 1.00 0.00 27 SER A CA 4
ATOM 5136 C C . SER A 1 27 ? -16.151 4.387 -3.252 1.00 0.00 27 SER A C 4
ATOM 5137 O O . SER A 1 27 ? -16.788 3.974 -2.282 1.00 0.00 27 SER A O 4
ATOM 5145 N N . ILE A 1 28 ? -14.814 4.312 -3.343 1.00 0.00 28 ILE A N 4
ATOM 5146 C CA . ILE A 1 28 ? -13.967 3.721 -2.282 1.00 0.00 28 ILE A CA 4
ATOM 5147 C C . ILE A 1 28 ? -12.810 4.663 -1.960 1.00 0.00 28 ILE A C 4
ATOM 5148 O O . ILE A 1 28 ? -12.246 5.300 -2.850 1.00 0.00 28 ILE A O 4
ATOM 5164 N N . SER A 1 29 ? -12.458 4.732 -0.672 1.00 0.00 29 SER A N 4
ATOM 5165 C CA . SER A 1 29 ? -11.359 5.575 -0.185 1.00 0.00 29 SER A CA 4
ATOM 5166 C C . SER A 1 29 ? -10.444 4.744 0.705 1.00 0.00 29 SER A C 4
ATOM 5167 O O . SER A 1 29 ? -10.872 3.750 1.292 1.00 0.00 29 SER A O 4
ATOM 5175 N N . TYR A 1 30 ? -9.175 5.148 0.795 1.00 0.00 30 TYR A N 4
ATOM 5176 C CA . TYR A 1 30 ? -8.188 4.427 1.610 1.00 0.00 30 TYR A CA 4
ATOM 5177 C C . TYR A 1 30 ? -7.213 5.411 2.243 1.00 0.00 30 TYR A C 4
ATOM 5178 O O . TYR A 1 30 ? -7.022 6.524 1.751 1.00 0.00 30 TYR A O 4
ATOM 5196 N N . SER A 1 31 ? -6.604 4.989 3.347 1.00 0.00 31 SER A N 4
ATOM 5197 C CA . SER A 1 31 ? -5.646 5.833 4.069 1.00 0.00 31 SER A CA 4
ATOM 5198 C C . SER A 1 31 ? -4.579 4.972 4.723 1.00 0.00 31 SER A C 4
ATOM 5199 O O . SER A 1 31 ? -4.718 3.751 4.814 1.00 0.00 31 SER A O 4
ATOM 5207 N N . PHE A 1 32 ? -3.503 5.619 5.170 1.00 0.00 32 PHE A N 4
ATOM 5208 C CA . PHE A 1 32 ? -2.384 4.927 5.817 1.00 0.00 32 PHE A CA 4
ATOM 5209 C C . PHE A 1 32 ? -1.775 5.819 6.902 1.00 0.00 32 PHE A C 4
ATOM 5210 O O . PHE A 1 32 ? -1.678 7.036 6.738 1.00 0.00 32 PHE A O 4
ATOM 5227 N N . ASP A 1 33 ? -1.366 5.200 8.011 1.00 0.00 33 ASP A N 4
ATOM 5228 C CA . ASP A 1 33 ? -0.764 5.931 9.127 1.00 0.00 33 ASP A CA 4
ATOM 5229 C C . ASP A 1 33 ? 0.656 6.377 8.776 1.00 0.00 33 ASP A C 4
ATOM 5230 O O . ASP A 1 33 ? 1.105 7.437 9.221 1.00 0.00 33 ASP A O 4
ATOM 5239 N N . ARG A 1 34 ? 1.366 5.550 7.991 1.00 0.00 34 ARG A N 4
ATOM 5240 C CA . ARG A 1 34 ? 2.758 5.824 7.581 1.00 0.00 34 ARG A CA 4
ATOM 5241 C C . ARG A 1 34 ? 2.892 5.751 6.058 1.00 0.00 34 ARG A C 4
ATOM 5242 O O . ARG A 1 34 ? 3.318 6.710 5.411 1.00 0.00 34 ARG A O 4
ATOM 5263 N N . GLY A 1 35 ? 2.517 4.608 5.498 1.00 0.00 35 GLY A N 4
ATOM 5264 C CA . GLY A 1 35 ? 2.586 4.412 4.055 1.00 0.00 35 GLY A CA 4
ATOM 5265 C C . GLY A 1 35 ? 4.012 4.566 3.542 1.00 0.00 35 GLY A C 4
ATOM 5266 O O . GLY A 1 35 ? 4.227 4.765 2.346 1.00 0.00 35 GLY A O 4
ATOM 5270 N N . HIS A 1 36 ? 4.996 4.462 4.446 1.00 0.00 36 HIS A N 4
ATOM 5271 C CA . HIS A 1 36 ? 6.416 4.571 4.090 1.00 0.00 36 HIS A CA 4
ATOM 5272 C C . HIS A 1 36 ? 7.219 3.620 4.974 1.00 0.00 36 HIS A C 4
ATOM 5273 O O . HIS A 1 36 ? 6.979 3.539 6.180 1.00 0.00 36 HIS A O 4
ATOM 5287 N N . VAL A 1 37 ? 8.173 2.904 4.372 1.00 0.00 37 VAL A N 4
ATOM 5288 C CA . VAL A 1 37 ? 9.027 1.949 5.101 1.00 0.00 37 VAL A CA 4
ATOM 5289 C C . VAL A 1 37 ? 10.480 2.165 4.712 1.00 0.00 37 VAL A C 4
ATOM 5290 O O . VAL A 1 37 ? 10.766 2.799 3.698 1.00 0.00 37 VAL A O 4
ATOM 5303 N N . THR A 1 38 ? 11.399 1.628 5.526 1.00 0.00 38 THR A N 4
ATOM 5304 C CA . THR A 1 38 ? 12.843 1.760 5.275 1.00 0.00 38 THR A CA 4
ATOM 5305 C C . THR A 1 38 ? 13.383 0.455 4.689 1.00 0.00 38 THR A C 4
ATOM 5306 O O . THR A 1 38 ? 13.027 -0.630 5.147 1.00 0.00 38 THR A O 4
ATOM 5317 N N . ILE A 1 39 ? 14.247 0.573 3.671 1.00 0.00 39 ILE A N 4
ATOM 5318 C CA . ILE A 1 39 ? 14.855 -0.587 2.997 1.00 0.00 39 ILE A CA 4
ATOM 5319 C C . ILE A 1 39 ? 16.361 -0.546 3.192 1.00 0.00 39 ILE A C 4
ATOM 5320 O O . ILE A 1 39 ? 16.934 0.531 3.334 1.00 0.00 39 ILE A O 4
ATOM 5336 N N . VAL A 1 40 ? 16.995 -1.725 3.213 1.00 0.00 40 VAL A N 4
ATOM 5337 C CA . VAL A 1 40 ? 18.457 -1.824 3.409 1.00 0.00 40 VAL A CA 4
ATOM 5338 C C . VAL A 1 40 ? 19.079 -2.723 2.337 1.00 0.00 40 VAL A C 4
ATOM 5339 O O . VAL A 1 40 ? 18.566 -3.807 2.051 1.00 0.00 40 VAL A O 4
ATOM 5352 N N . GLY A 1 41 ? 20.188 -2.280 1.756 1.00 0.00 41 GLY A N 4
ATOM 5353 C CA . GLY A 1 41 ? 20.870 -3.064 0.736 1.00 0.00 41 GLY A CA 4
ATOM 5354 C C . GLY A 1 41 ? 21.900 -2.224 0.011 1.00 0.00 41 GLY A C 4
ATOM 5355 O O . GLY A 1 41 ? 22.324 -1.177 0.499 1.00 0.00 41 GLY A O 4
ATOM 5359 N N . SER A 1 42 ? 22.290 -2.690 -1.169 1.00 0.00 42 SER A N 4
ATOM 5360 C CA . SER A 1 42 ? 23.265 -1.978 -1.994 1.00 0.00 42 SER A CA 4
ATOM 5361 C C . SER A 1 42 ? 22.591 -0.799 -2.690 1.00 0.00 42 SER A C 4
ATOM 5362 O O . SER A 1 42 ? 21.374 -0.792 -2.868 1.00 0.00 42 SER A O 4
ATOM 5370 N N . GLN A 1 43 ? 23.383 0.197 -3.079 1.00 0.00 43 GLN A N 4
ATOM 5371 C CA . GLN A 1 43 ? 22.846 1.378 -3.750 1.00 0.00 43 GLN A CA 4
ATOM 5372 C C . GLN A 1 43 ? 22.208 0.983 -5.084 1.00 0.00 43 GLN A C 4
ATOM 5373 O O . GLN A 1 43 ? 21.208 1.568 -5.501 1.00 0.00 43 GLN A O 4
ATOM 5387 N N . GLU A 1 44 ? 22.800 -0.007 -5.754 1.00 0.00 44 GLU A N 4
ATOM 5388 C CA . GLU A 1 44 ? 22.292 -0.464 -7.045 1.00 0.00 44 GLU A CA 4
ATOM 5389 C C . GLU A 1 44 ? 20.873 -1.010 -6.903 1.00 0.00 44 GLU A C 4
ATOM 5390 O O . GLU A 1 44 ? 20.003 -0.705 -7.715 1.00 0.00 44 GLU A O 4
ATOM 5402 N N . ALA A 1 45 ? 20.645 -1.812 -5.866 1.00 0.00 45 ALA A N 4
ATOM 5403 C CA . ALA A 1 45 ? 19.324 -2.394 -5.630 1.00 0.00 45 ALA A CA 4
ATOM 5404 C C . ALA A 1 45 ? 18.295 -1.301 -5.334 1.00 0.00 45 ALA A C 4
ATOM 5405 O O . ALA A 1 45 ? 17.156 -1.365 -5.797 1.00 0.00 45 ALA A O 4
ATOM 5412 N N . MET A 1 46 ? 18.708 -0.297 -4.563 1.00 0.00 46 MET A N 4
ATOM 5413 C CA . MET A 1 46 ? 17.823 0.813 -4.208 1.00 0.00 46 MET A CA 4
ATOM 5414 C C . MET A 1 46 ? 17.469 1.632 -5.451 1.00 0.00 46 MET A C 4
ATOM 5415 O O . MET A 1 46 ? 16.338 2.100 -5.591 1.00 0.00 46 MET A O 4
ATOM 5429 N N . ASP A 1 47 ? 18.441 1.820 -6.342 1.00 0.00 47 ASP A N 4
ATOM 5430 C CA . ASP A 1 47 ? 18.234 2.601 -7.557 1.00 0.00 47 ASP A CA 4
ATOM 5431 C C . ASP A 1 47 ? 17.145 1.973 -8.433 1.00 0.00 47 ASP A C 4
ATOM 5432 O O . ASP A 1 47 ? 16.412 2.685 -9.121 1.00 0.00 47 ASP A O 4
ATOM 5441 N N . LYS A 1 48 ? 17.027 0.642 -8.394 1.00 0.00 48 LYS A N 4
ATOM 5442 C CA . LYS A 1 48 ? 16.010 -0.068 -9.175 1.00 0.00 48 LYS A CA 4
ATOM 5443 C C . LYS A 1 48 ? 14.624 0.133 -8.559 1.00 0.00 48 LYS A C 4
ATOM 5444 O O . LYS A 1 48 ? 13.636 0.306 -9.273 1.00 0.00 48 LYS A O 4
ATOM 5463 N N . ILE A 1 49 ? 14.560 0.096 -7.224 1.00 0.00 49 ILE A N 4
ATOM 5464 C CA . ILE A 1 49 ? 13.288 0.260 -6.505 1.00 0.00 49 ILE A CA 4
ATOM 5465 C C . ILE A 1 49 ? 12.958 1.760 -6.404 1.00 0.00 49 ILE A C 4
ATOM 5466 O O . ILE A 1 49 ? 13.698 2.520 -5.777 1.00 0.00 49 ILE A O 4
ATOM 5482 N N . ASP A 1 50 ? 11.840 2.174 -7.030 1.00 0.00 50 ASP A N 4
ATOM 5483 C CA . ASP A 1 50 ? 11.382 3.582 -7.027 1.00 0.00 50 ASP A CA 4
ATOM 5484 C C . ASP A 1 50 ? 10.086 3.698 -6.225 1.00 0.00 50 ASP A C 4
ATOM 5485 O O . ASP A 1 50 ? 9.743 4.768 -5.720 1.00 0.00 50 ASP A O 4
ATOM 5494 N N . SER A 1 51 ? 9.381 2.575 -6.119 1.00 0.00 51 SER A N 4
ATOM 5495 C CA . SER A 1 51 ? 8.117 2.534 -5.379 1.00 0.00 51 SER A CA 4
ATOM 5496 C C . SER A 1 51 ? 7.637 1.097 -5.221 1.00 0.00 51 SER A C 4
ATOM 5497 O O . SER A 1 51 ? 8.060 0.206 -5.962 1.00 0.00 51 SER A O 4
ATOM 5505 N N . ILE A 1 52 ? 6.724 0.888 -4.260 1.00 0.00 52 ILE A N 4
ATOM 5506 C CA . ILE A 1 52 ? 6.136 -0.434 -3.989 1.00 0.00 52 ILE A CA 4
ATOM 5507 C C . ILE A 1 52 ? 4.647 -0.401 -4.367 1.00 0.00 52 ILE A C 4
ATOM 5508 O O . ILE A 1 52 ? 3.880 0.396 -3.827 1.00 0.00 52 ILE A O 4
ATOM 5524 N N . THR A 1 53 ? 4.248 -1.285 -5.289 1.00 0.00 53 THR A N 4
ATOM 5525 C CA . THR A 1 53 ? 2.849 -1.386 -5.743 1.00 0.00 53 THR A CA 4
ATOM 5526 C C . THR A 1 53 ? 2.187 -2.542 -5.003 1.00 0.00 53 THR A C 4
ATOM 5527 O O . THR A 1 53 ? 2.745 -3.635 -4.959 1.00 0.00 53 THR A O 4
ATOM 5538 N N . VAL A 1 54 ? 1.002 -2.309 -4.424 1.00 0.00 54 VAL A N 4
ATOM 5539 C CA . VAL A 1 54 ? 0.272 -3.359 -3.688 1.00 0.00 54 VAL A CA 4
ATOM 5540 C C . VAL A 1 54 ? -1.205 -3.334 -4.117 1.00 0.00 54 VAL A C 4
ATOM 5541 O O . VAL A 1 54 ? -1.981 -2.563 -3.550 1.00 0.00 54 VAL A O 4
ATOM 5554 N N . PRO A 1 55 ? -1.630 -4.115 -5.103 1.00 0.00 55 PRO A N 4
ATOM 5555 C CA . PRO A 1 55 ? -3.056 -4.080 -5.558 1.00 0.00 55 PRO A CA 4
ATOM 5556 C C . PRO A 1 55 ? -3.965 -4.837 -4.593 1.00 0.00 55 PRO A C 4
ATOM 5557 O O . PRO A 1 55 ? -3.556 -5.841 -4.006 1.00 0.00 55 PRO A O 4
ATOM 5568 N N . VAL A 1 56 ? -5.202 -4.341 -4.431 1.00 0.00 56 VAL A N 4
ATOM 5569 C CA . VAL A 1 56 ? -6.194 -4.958 -3.534 1.00 0.00 56 VAL A CA 4
ATOM 5570 C C . VAL A 1 56 ? -7.541 -5.104 -4.253 1.00 0.00 56 VAL A C 4
ATOM 5571 O O . VAL A 1 56 ? -8.058 -4.150 -4.836 1.00 0.00 56 VAL A O 4
ATOM 5584 N N . ASP A 1 57 ? -8.108 -6.307 -4.186 1.00 0.00 57 ASP A N 4
ATOM 5585 C CA . ASP A 1 57 ? -9.399 -6.583 -4.806 1.00 0.00 57 ASP A CA 4
ATOM 5586 C C . ASP A 1 57 ? -10.510 -5.867 -4.037 1.00 0.00 57 ASP A C 4
ATOM 5587 O O . ASP A 1 57 ? -10.633 -6.035 -2.823 1.00 0.00 57 ASP A O 4
ATOM 5596 N N . ILE A 1 58 ? -11.324 -5.077 -4.747 1.00 0.00 58 ILE A N 4
ATOM 5597 C CA . ILE A 1 58 ? -12.439 -4.340 -4.137 1.00 0.00 58 ILE A CA 4
ATOM 5598 C C . ILE A 1 58 ? -13.761 -5.069 -4.374 1.00 0.00 58 ILE A C 4
ATOM 5599 O O . ILE A 1 58 ? -14.783 -4.732 -3.775 1.00 0.00 58 ILE A O 4
ATOM 5615 N N . SER A 1 59 ? -13.741 -6.044 -5.277 1.00 0.00 59 SER A N 4
ATOM 5616 C CA . SER A 1 59 ? -14.952 -6.784 -5.613 1.00 0.00 59 SER A CA 4
ATOM 5617 C C . SER A 1 59 ? -15.538 -7.479 -4.384 1.00 0.00 59 SER A C 4
ATOM 5618 O O . SER A 1 59 ? -16.758 -7.518 -4.215 1.00 0.00 59 SER A O 4
ATOM 5626 N N . GLN A 1 60 ? -14.676 -8.027 -3.522 1.00 0.00 60 GLN A N 4
ATOM 5627 C CA . GLN A 1 60 ? -15.107 -8.726 -2.302 1.00 0.00 60 GLN A CA 4
ATOM 5628 C C . GLN A 1 60 ? -15.335 -7.721 -1.161 1.00 0.00 60 GLN A C 4
ATOM 5629 O O . GLN A 1 60 ? -15.818 -8.086 -0.087 1.00 0.00 60 GLN A O 4
ATOM 5643 N N . VAL A 1 61 ? -14.979 -6.449 -1.401 1.00 0.00 61 VAL A N 4
ATOM 5644 C CA . VAL A 1 61 ? -15.141 -5.385 -0.389 1.00 0.00 61 VAL A CA 4
ATOM 5645 C C . VAL A 1 61 ? -16.484 -4.676 -0.590 1.00 0.00 61 VAL A C 4
ATOM 5646 O O . VAL A 1 61 ? -16.710 -4.024 -1.612 1.00 0.00 61 VAL A O 4
ATOM 5659 N N . THR A 1 62 ? -17.375 -4.825 0.399 1.00 0.00 62 THR A N 4
ATOM 5660 C CA . THR A 1 62 ? -18.718 -4.214 0.354 1.00 0.00 62 THR A CA 4
ATOM 5661 C C . THR A 1 62 ? -19.031 -3.533 1.684 1.00 0.00 62 THR A C 4
ATOM 5662 O O . THR A 1 62 ? -20.142 -3.044 1.898 1.00 0.00 62 THR A O 4
ATOM 5673 N N . GLU A 1 63 ? -18.041 -3.514 2.584 1.00 0.00 63 GLU A N 4
ATOM 5674 C CA . GLU A 1 63 ? -18.204 -2.900 3.910 1.00 0.00 63 GLU A CA 4
ATOM 5675 C C . GLU A 1 63 ? -16.861 -2.409 4.451 1.00 0.00 63 GLU A C 4
ATOM 5676 O O . GLU A 1 63 ? -15.800 -2.827 3.988 1.00 0.00 63 GLU A O 4
ATOM 5688 N N . ASP A 1 64 ? -16.923 -1.518 5.441 1.00 0.00 64 ASP A N 4
ATOM 5689 C CA . ASP A 1 64 ? -15.713 -0.968 6.050 1.00 0.00 64 ASP A CA 4
ATOM 5690 C C . ASP A 1 64 ? -14.904 -2.089 6.710 1.00 0.00 64 ASP A C 4
ATOM 5691 O O . ASP A 1 64 ? -15.464 -2.980 7.346 1.00 0.00 64 ASP A O 4
ATOM 5700 N N . THR A 1 65 ? -13.584 -2.036 6.546 1.00 0.00 65 THR A N 4
ATOM 5701 C CA . THR A 1 65 ? -12.697 -3.049 7.121 1.00 0.00 65 THR A CA 4
ATOM 5702 C C . THR A 1 65 ? -11.254 -2.571 7.080 1.00 0.00 65 THR A C 4
ATOM 5703 O O . THR A 1 65 ? -10.940 -1.562 6.451 1.00 0.00 65 THR A O 4
ATOM 5714 N N . SER A 1 66 ? -10.371 -3.313 7.750 1.00 0.00 66 SER A N 4
ATOM 5715 C CA . SER A 1 66 ? -8.942 -2.973 7.787 1.00 0.00 66 SER A CA 4
ATOM 5716 C C . SER A 1 66 ? -8.111 -4.248 7.882 1.00 0.00 66 SER A C 4
ATOM 5717 O O . SER A 1 66 ? -8.484 -5.194 8.576 1.00 0.00 66 SER A O 4
ATOM 5725 N N . LYS A 1 67 ? -6.983 -4.270 7.163 1.00 0.00 67 LYS A N 4
ATOM 5726 C CA . LYS A 1 67 ? -6.093 -5.441 7.154 1.00 0.00 67 LYS A CA 4
ATOM 5727 C C . LYS A 1 67 ? -4.628 -5.014 7.012 1.00 0.00 67 LYS A C 4
ATOM 5728 O O . LYS A 1 67 ? -4.304 -4.046 6.323 1.00 0.00 67 LYS A O 4
ATOM 5747 N N . THR A 1 68 ? -3.756 -5.773 7.679 1.00 0.00 68 THR A N 4
ATOM 5748 C CA . THR A 1 68 ? -2.315 -5.482 7.627 1.00 0.00 68 THR A CA 4
ATOM 5749 C C . THR A 1 68 ? -1.735 -6.067 6.347 1.00 0.00 68 THR A C 4
ATOM 5750 O O . THR A 1 68 ? -2.069 -7.191 5.967 1.00 0.00 68 THR A O 4
ATOM 5761 N N . LEU A 1 69 ? -0.872 -5.291 5.673 1.00 0.00 69 LEU A N 4
ATOM 5762 C CA . LEU A 1 69 ? -0.236 -5.713 4.411 1.00 0.00 69 LEU A CA 4
ATOM 5763 C C . LEU A 1 69 ? 1.277 -5.830 4.596 1.00 0.00 69 LEU A C 4
ATOM 5764 O O . LEU A 1 69 ? 1.934 -4.885 5.034 1.00 0.00 69 LEU A O 4
ATOM 5780 N N . GLU A 1 70 ? 1.826 -7.000 4.253 1.00 0.00 70 GLU A N 4
ATOM 5781 C CA . GLU A 1 70 ? 3.266 -7.255 4.367 1.00 0.00 70 GLU A CA 4
ATOM 5782 C C . GLU A 1 70 ? 3.956 -6.918 3.045 1.00 0.00 70 GLU A C 4
ATOM 5783 O O . GLU A 1 70 ? 3.486 -7.304 1.973 1.00 0.00 70 GLU A O 4
ATOM 5795 N N . LEU A 1 71 ? 5.063 -6.162 3.124 1.00 0.00 71 LEU A N 4
ATOM 5796 C CA . LEU A 1 71 ? 5.819 -5.742 1.928 1.00 0.00 71 LEU A CA 4
ATOM 5797 C C . LEU A 1 71 ? 7.142 -6.518 1.849 1.00 0.00 71 LEU A C 4
ATOM 5798 O O . LEU A 1 71 ? 7.887 -6.584 2.822 1.00 0.00 71 LEU A O 4
ATOM 5814 N N . LYS A 1 72 ? 7.421 -7.106 0.679 1.00 0.00 72 LYS A N 4
ATOM 5815 C CA . LYS A 1 72 ? 8.655 -7.880 0.460 1.00 0.00 72 LYS A CA 4
ATOM 5816 C C . LYS A 1 72 ? 9.314 -7.423 -0.837 1.00 0.00 72 LYS A C 4
ATOM 5817 O O . LYS A 1 72 ? 8.635 -7.133 -1.821 1.00 0.00 72 LYS A O 4
ATOM 5836 N N . ALA A 1 73 ? 10.650 -7.352 -0.832 1.00 0.00 73 ALA A N 4
ATOM 5837 C CA . ALA A 1 73 ? 11.427 -6.920 -1.999 1.00 0.00 73 ALA A CA 4
ATOM 5838 C C . ALA A 1 73 ? 12.667 -7.799 -2.125 1.00 0.00 73 ALA A C 4
ATOM 5839 O O . ALA A 1 73 ? 13.258 -8.201 -1.123 1.00 0.00 73 ALA A O 4
ATOM 5846 N N . GLU A 1 74 ? 13.040 -8.128 -3.362 1.00 0.00 74 GLU A N 4
ATOM 5847 C CA . GLU A 1 74 ? 14.194 -9.003 -3.611 1.00 0.00 74 GLU A CA 4
ATOM 5848 C C . GLU A 1 74 ? 15.513 -8.228 -3.658 1.00 0.00 74 GLU A C 4
ATOM 5849 O O . GLU A 1 74 ? 15.649 -7.204 -4.328 1.00 0.00 74 GLU A O 4
ATOM 5861 N N . GLY A 1 75 ? 16.481 -8.784 -2.940 1.00 0.00 75 GLY A N 4
ATOM 5862 C CA . GLY A 1 75 ? 17.834 -8.208 -2.880 1.00 0.00 75 GLY A CA 4
ATOM 5863 C C . GLY A 1 75 ? 18.004 -7.261 -1.696 1.00 0.00 75 GLY A C 4
ATOM 5864 O O . GLY A 1 75 ? 19.132 -6.922 -1.336 1.00 0.00 75 GLY A O 4
ATOM 5868 N N . VAL A 1 76 ? 16.886 -6.841 -1.085 1.00 0.00 76 VAL A N 4
ATOM 5869 C CA . VAL A 1 76 ? 16.916 -5.930 0.080 1.00 0.00 76 VAL A CA 4
ATOM 5870 C C . VAL A 1 76 ? 16.010 -6.495 1.178 1.00 0.00 76 VAL A C 4
ATOM 5871 O O . VAL A 1 76 ? 15.181 -7.367 0.906 1.00 0.00 76 VAL A O 4
ATOM 5884 N N . THR A 1 77 ? 16.158 -5.986 2.417 1.00 0.00 77 THR A N 4
ATOM 5885 C CA . THR A 1 77 ? 15.329 -6.427 3.564 1.00 0.00 77 THR A CA 4
ATOM 5886 C C . THR A 1 77 ? 14.431 -5.266 3.976 1.00 0.00 77 THR A C 4
ATOM 5887 O O . THR A 1 77 ? 14.915 -4.243 4.462 1.00 0.00 77 THR A O 4
ATOM 5898 N N . VAL A 1 78 ? 13.122 -5.419 3.779 1.00 0.00 78 VAL A N 4
ATOM 5899 C CA . VAL A 1 78 ? 12.162 -4.369 4.133 1.00 0.00 78 VAL A CA 4
ATOM 5900 C C . VAL A 1 78 ? 11.723 -4.588 5.582 1.00 0.00 78 VAL A C 4
ATOM 5901 O O . VAL A 1 78 ? 11.371 -5.707 5.951 1.00 0.00 78 VAL A O 4
ATOM 5914 N N . GLN A 1 79 ? 11.726 -3.529 6.401 1.00 0.00 79 GLN A N 4
ATOM 5915 C CA . GLN A 1 79 ? 11.293 -3.672 7.807 1.00 0.00 79 GLN A CA 4
ATOM 5916 C C . GLN A 1 79 ? 10.792 -2.311 8.374 1.00 0.00 79 GLN A C 4
ATOM 5917 O O . GLN A 1 79 ? 11.335 -1.265 8.019 1.00 0.00 79 GLN A O 4
ATOM 5931 N N . PRO A 1 80 ? 9.772 -2.268 9.239 1.00 0.00 80 PRO A N 4
ATOM 5932 C CA . PRO A 1 80 ? 9.006 -3.463 9.767 1.00 0.00 80 PRO A CA 4
ATOM 5933 C C . PRO A 1 80 ? 8.139 -4.080 8.663 1.00 0.00 80 PRO A C 4
ATOM 5934 O O . PRO A 1 80 ? 7.634 -5.189 8.797 1.00 0.00 80 PRO A O 4
ATOM 5945 N N . SER A 1 81 ? 8.043 -3.347 7.559 1.00 0.00 81 SER A N 4
ATOM 5946 C CA . SER A 1 81 ? 7.309 -3.804 6.385 1.00 0.00 81 SER A CA 4
ATOM 5947 C C . SER A 1 81 ? 5.858 -4.103 6.700 1.00 0.00 81 SER A C 4
ATOM 5948 O O . SER A 1 81 ? 5.213 -4.875 5.988 1.00 0.00 81 SER A O 4
ATOM 5956 N N . THR A 1 82 ? 5.337 -3.488 7.760 1.00 0.00 82 THR A N 4
ATOM 5957 C CA . THR A 1 82 ? 3.949 -3.660 8.179 1.00 0.00 82 THR A CA 4
ATOM 5958 C C . THR A 1 82 ? 3.343 -2.287 8.458 1.00 0.00 82 THR A C 4
ATOM 5959 O O . THR A 1 82 ? 3.988 -1.420 9.046 1.00 0.00 82 THR A O 4
ATOM 5970 N N . VAL A 1 83 ? 2.094 -2.107 8.041 1.00 0.00 83 VAL A N 4
ATOM 5971 C CA . VAL A 1 83 ? 1.367 -0.848 8.249 1.00 0.00 83 VAL A CA 4
ATOM 5972 C C . VAL A 1 83 ? -0.123 -1.150 8.300 1.00 0.00 83 VAL A C 4
ATOM 5973 O O . VAL A 1 83 ? -0.576 -2.146 7.734 1.00 0.00 83 VAL A O 4
ATOM 5986 N N . LYS A 1 84 ? -0.895 -0.289 8.967 1.00 0.00 84 LYS A N 4
ATOM 5987 C CA . LYS A 1 84 ? -2.345 -0.468 9.073 1.00 0.00 84 LYS A CA 4
ATOM 5988 C C . LYS A 1 84 ? -3.028 0.337 7.974 1.00 0.00 84 LYS A C 4
ATOM 5989 O O . LYS A 1 84 ? -2.675 1.496 7.743 1.00 0.00 84 LYS A O 4
ATOM 6008 N N . VAL A 1 85 ? -4.004 -0.280 7.296 1.00 0.00 85 VAL A N 4
ATOM 6009 C CA . VAL A 1 85 ? -4.745 0.379 6.208 1.00 0.00 85 VAL A CA 4
ATOM 6010 C C . VAL A 1 85 ? -6.243 0.256 6.468 1.00 0.00 85 VAL A C 4
ATOM 6011 O O . VAL A 1 85 ? -6.744 -0.837 6.739 1.00 0.00 85 VAL A O 4
ATOM 6024 N N . ASN A 1 86 ? -6.948 1.388 6.372 1.00 0.00 86 ASN A N 4
ATOM 6025 C CA . ASN A 1 86 ? -8.402 1.428 6.585 1.00 0.00 86 ASN A CA 4
ATOM 6026 C C . ASN A 1 86 ? -9.088 1.721 5.257 1.00 0.00 86 ASN A C 4
ATOM 6027 O O . ASN A 1 86 ? -8.785 2.720 4.603 1.00 0.00 86 ASN A O 4
ATOM 6038 N N . LEU A 1 87 ? -10.011 0.838 4.857 1.00 0.00 87 LEU A N 4
ATOM 6039 C CA . LEU A 1 87 ? -10.749 0.980 3.595 1.00 0.00 87 LEU A CA 4
ATOM 6040 C C . LEU A 1 87 ? -12.193 1.361 3.896 1.00 0.00 87 LEU A C 4
ATOM 6041 O O . LEU A 1 87 ? -12.966 0.538 4.385 1.00 0.00 87 LEU A O 4
ATOM 6057 N N . LYS A 1 88 ? -12.565 2.609 3.598 1.00 0.00 88 LYS A N 4
ATOM 6058 C CA . LYS A 1 88 ? -13.926 3.085 3.834 1.00 0.00 88 LYS A CA 4
ATOM 6059 C C . LYS A 1 88 ? -14.762 2.856 2.577 1.00 0.00 88 LYS A C 4
ATOM 6060 O O . LYS A 1 88 ? -14.365 3.252 1.481 1.00 0.00 88 LYS A O 4
ATOM 6079 N N . VAL A 1 89 ? -15.919 2.215 2.746 1.00 0.00 89 VAL A N 4
ATOM 6080 C CA . VAL A 1 89 ? -16.831 1.919 1.635 1.00 0.00 89 VAL A CA 4
ATOM 6081 C C . VAL A 1 89 ? -17.995 2.906 1.673 1.00 0.00 89 VAL A C 4
ATOM 6082 O O . VAL A 1 89 ? -18.587 3.128 2.729 1.00 0.00 89 VAL A O 4
ATOM 6095 N N . THR A 1 90 ? -18.324 3.495 0.516 1.00 0.00 90 THR A N 4
ATOM 6096 C CA . THR A 1 90 ? -19.429 4.459 0.416 1.00 0.00 90 THR A CA 4
ATOM 6097 C C . THR A 1 90 ? -20.649 3.746 -0.154 1.00 0.00 90 THR A C 4
ATOM 6098 O O . THR A 1 90 ? -20.612 3.246 -1.277 1.00 0.00 90 THR A O 4
ATOM 6109 N N . GLN A 1 91 ? -21.733 3.683 0.622 1.00 0.00 91 GLN A N 4
ATOM 6110 C CA . GLN A 1 91 ? -22.953 3.012 0.176 1.00 0.00 91 GLN A CA 4
ATOM 6111 C C . GLN A 1 91 ? -23.725 3.921 -0.776 1.00 0.00 91 GLN A C 4
ATOM 6112 O O . GLN A 1 91 ? -23.939 5.097 -0.483 1.00 0.00 91 GLN A O 4
ATOM 6126 N N . LYS A 1 92 ? -24.143 3.380 -1.922 1.00 0.00 92 LYS A N 4
ATOM 6127 C CA . LYS A 1 92 ? -24.889 4.172 -2.900 1.00 0.00 92 LYS A CA 4
ATOM 6128 C C . LYS A 1 92 ? -26.216 4.629 -2.292 1.00 0.00 92 LYS A C 4
ATOM 6129 O O . LYS A 1 92 ? -26.889 3.861 -1.604 1.00 0.00 92 LYS A O 4
ATOM 6148 N N . LEU A 1 93 ? -26.584 5.886 -2.544 1.00 0.00 93 LEU A N 4
ATOM 6149 C CA . LEU A 1 93 ? -27.832 6.432 -2.011 1.00 0.00 93 LEU A CA 4
ATOM 6150 C C . LEU A 1 93 ? -29.020 5.751 -2.704 1.00 0.00 93 LEU A C 4
ATOM 6151 O O . LEU A 1 93 ? -29.070 5.666 -3.928 1.00 0.00 93 LEU A O 4
ATOM 6167 N N . GLU A 1 94 ? -29.974 5.275 -1.899 1.00 0.00 94 GLU A N 4
ATOM 6168 C CA . GLU A 1 94 ? -31.173 4.602 -2.406 1.00 0.00 94 GLU A CA 4
ATOM 6169 C C . GLU A 1 94 ? -32.249 5.637 -2.727 1.00 0.00 94 GLU A C 4
ATOM 6170 O O . GLU A 1 94 ? -31.994 6.840 -2.697 1.00 0.00 94 GLU A O 4
ATOM 6182 N N . HIS A 1 95 ? -33.453 5.162 -3.026 1.00 0.00 95 HIS A N 4
ATOM 6183 C CA . HIS A 1 95 ? -34.565 6.054 -3.344 1.00 0.00 95 HIS A CA 4
ATOM 6184 C C . HIS A 1 95 ? -34.903 6.936 -2.135 1.00 0.00 95 HIS A C 4
ATOM 6185 O O . HIS A 1 95 ? -34.842 6.486 -0.990 1.00 0.00 95 HIS A O 4
ATOM 6199 N N . HIS A 1 96 ? -35.255 8.195 -2.400 1.00 0.00 96 HIS A N 4
ATOM 6200 C CA . HIS A 1 96 ? -35.597 9.134 -1.331 1.00 0.00 96 HIS A CA 4
ATOM 6201 C C . HIS A 1 96 ? -36.813 8.635 -0.551 1.00 0.00 96 HIS A C 4
ATOM 6202 O O . HIS A 1 96 ? -36.813 8.626 0.680 1.00 0.00 96 HIS A O 4
ATOM 6216 N N . HIS A 1 97 ? -37.846 8.218 -1.282 1.00 0.00 97 HIS A N 4
ATOM 6217 C CA . HIS A 1 97 ? -39.073 7.712 -0.662 1.00 0.00 97 HIS A CA 4
ATOM 6218 C C . HIS A 1 97 ? -39.967 7.048 -1.711 1.00 0.00 97 HIS A C 4
ATOM 6219 O O . HIS A 1 97 ? -39.877 7.352 -2.901 1.00 0.00 97 HIS A O 4
ATOM 6233 N N . HIS A 1 98 ? -40.836 6.146 -1.256 1.00 0.00 98 HIS A N 4
ATOM 6234 C CA . HIS A 1 98 ? -41.756 5.446 -2.156 1.00 0.00 98 HIS A CA 4
ATOM 6235 C C . HIS A 1 98 ? -42.817 6.416 -2.675 1.00 0.00 98 HIS A C 4
ATOM 6236 O O . HIS A 1 98 ? -43.249 7.317 -1.955 1.00 0.00 98 HIS A O 4
ATOM 6250 N N . HIS A 1 99 ? -43.237 6.230 -3.929 1.00 0.00 99 HIS A N 4
ATOM 6251 C CA . HIS A 1 99 ? -44.255 7.098 -4.533 1.00 0.00 99 HIS A CA 4
ATOM 6252 C C . HIS A 1 99 ? -44.879 6.415 -5.751 1.00 0.00 99 HIS A C 4
ATOM 6253 O O . HIS A 1 99 ? -45.697 7.007 -6.455 1.00 0.00 99 HIS A O 4
ATOM 6267 N N . HIS A 1 100 ? -44.483 5.165 -5.991 1.00 0.00 100 HIS A N 4
ATOM 6268 C CA . HIS A 1 100 ? -45.002 4.392 -7.122 1.00 0.00 100 HIS A CA 4
ATOM 6269 C C . HIS A 1 100 ? -44.807 5.144 -8.442 1.00 0.00 100 HIS A C 4
ATOM 6270 O O . HIS A 1 100 ? -45.517 4.838 -9.386 1.00 0.00 100 HIS A O 4
ATOM 6285 N N . LYS A 1 1 ? 37.377 0.223 3.424 1.00 0.00 1 LYS A N 5
ATOM 6286 C CA . LYS A 1 1 ? 36.549 -0.985 3.155 1.00 0.00 1 LYS A CA 5
ATOM 6287 C C . LYS A 1 1 ? 35.982 -1.498 4.477 1.00 0.00 1 LYS A C 5
ATOM 6288 O O . LYS A 1 1 ? 34.782 -1.740 4.598 1.00 0.00 1 LYS A O 5
ATOM 6309 N N . ILE A 1 2 ? 36.858 -1.661 5.466 1.00 0.00 2 ILE A N 5
ATOM 6310 C CA . ILE A 1 2 ? 36.446 -2.145 6.784 1.00 0.00 2 ILE A CA 5
ATOM 6311 C C . ILE A 1 2 ? 35.554 -1.115 7.482 1.00 0.00 2 ILE A C 5
ATOM 6312 O O . ILE A 1 2 ? 34.750 -1.462 8.346 1.00 0.00 2 ILE A O 5
ATOM 6328 N N . SER A 1 3 ? 35.710 0.152 7.100 1.00 0.00 3 SER A N 5
ATOM 6329 C CA . SER A 1 3 ? 34.917 1.229 7.693 1.00 0.00 3 SER A CA 5
ATOM 6330 C C . SER A 1 3 ? 33.435 1.004 7.413 1.00 0.00 3 SER A C 5
ATOM 6331 O O . SER A 1 3 ? 33.065 0.501 6.352 1.00 0.00 3 SER A O 5
ATOM 6339 N N . LEU A 1 4 ? 32.583 1.371 8.372 1.00 0.00 4 LEU A N 5
ATOM 6340 C CA . LEU A 1 4 ? 31.140 1.193 8.209 1.00 0.00 4 LEU A CA 5
ATOM 6341 C C . LEU A 1 4 ? 30.634 2.085 7.081 1.00 0.00 4 LEU A C 5
ATOM 6342 O O . LEU A 1 4 ? 31.163 3.172 6.848 1.00 0.00 4 LEU A O 5
ATOM 6358 N N . ARG A 1 5 ? 29.607 1.613 6.377 1.00 0.00 5 ARG A N 5
ATOM 6359 C CA . ARG A 1 5 ? 29.029 2.361 5.263 1.00 0.00 5 ARG A CA 5
ATOM 6360 C C . ARG A 1 5 ? 27.640 1.821 4.931 1.00 0.00 5 ARG A C 5
ATOM 6361 O O . ARG A 1 5 ? 27.277 1.681 3.764 1.00 0.00 5 ARG A O 5
ATOM 6382 N N . LYS A 1 6 ? 26.861 1.535 5.972 1.00 0.00 6 LYS A N 5
ATOM 6383 C CA . LYS A 1 6 ? 25.503 1.029 5.790 1.00 0.00 6 LYS A CA 5
ATOM 6384 C C . LYS A 1 6 ? 24.692 2.014 4.954 1.00 0.00 6 LYS A C 5
ATOM 6385 O O . LYS A 1 6 ? 25.003 3.205 4.933 1.00 0.00 6 LYS A O 5
ATOM 6404 N N . LEU A 1 7 ? 23.654 1.518 4.273 1.00 0.00 7 LEU A N 5
ATOM 6405 C CA . LEU A 1 7 ? 22.789 2.359 3.439 1.00 0.00 7 LEU A CA 5
ATOM 6406 C C . LEU A 1 7 ? 21.331 2.055 3.771 1.00 0.00 7 LEU A C 5
ATOM 6407 O O . LEU A 1 7 ? 20.974 0.914 4.062 1.00 0.00 7 LEU A O 5
ATOM 6423 N N . SER A 1 8 ? 20.493 3.086 3.721 1.00 0.00 8 SER A N 5
ATOM 6424 C CA . SER A 1 8 ? 19.073 2.932 4.011 1.00 0.00 8 SER A CA 5
ATOM 6425 C C . SER A 1 8 ? 18.322 4.117 3.439 1.00 0.00 8 SER A C 5
ATOM 6426 O O . SER A 1 8 ? 18.809 5.246 3.479 1.00 0.00 8 SER A O 5
ATOM 6434 N N . LYS A 1 9 ? 17.147 3.856 2.879 1.00 0.00 9 LYS A N 5
ATOM 6435 C CA . LYS A 1 9 ? 16.327 4.896 2.255 1.00 0.00 9 LYS A CA 5
ATOM 6436 C C . LYS A 1 9 ? 14.852 4.534 2.399 1.00 0.00 9 LYS A C 5
ATOM 6437 O O . LYS A 1 9 ? 14.507 3.407 2.735 1.00 0.00 9 LYS A O 5
ATOM 6456 N N . SER A 1 10 ? 13.999 5.525 2.141 1.00 0.00 10 SER A N 5
ATOM 6457 C CA . SER A 1 10 ? 12.534 5.357 2.218 1.00 0.00 10 SER A CA 5
ATOM 6458 C C . SER A 1 10 ? 11.937 5.587 0.834 1.00 0.00 10 SER A C 5
ATOM 6459 O O . SER A 1 10 ? 12.359 6.503 0.125 1.00 0.00 10 SER A O 5
ATOM 6467 N N . VAL A 1 11 ? 10.963 4.744 0.445 1.00 0.00 11 VAL A N 5
ATOM 6468 C CA . VAL A 1 11 ? 10.302 4.843 -0.878 1.00 0.00 11 VAL A CA 5
ATOM 6469 C C . VAL A 1 11 ? 8.768 4.914 -0.697 1.00 0.00 11 VAL A C 5
ATOM 6470 O O . VAL A 1 11 ? 8.231 4.256 0.197 1.00 0.00 11 VAL A O 5
ATOM 6483 N N . PRO A 1 12 ? 8.041 5.678 -1.502 1.00 0.00 12 PRO A N 5
ATOM 6484 C CA . PRO A 1 12 ? 6.549 5.765 -1.368 1.00 0.00 12 PRO A CA 5
ATOM 6485 C C . PRO A 1 12 ? 5.853 4.512 -1.904 1.00 0.00 12 PRO A C 5
ATOM 6486 O O . PRO A 1 12 ? 6.252 3.958 -2.930 1.00 0.00 12 PRO A O 5
ATOM 6497 N N . VAL A 1 13 ? 4.784 4.097 -1.222 1.00 0.00 13 VAL A N 5
ATOM 6498 C CA . VAL A 1 13 ? 3.990 2.931 -1.640 1.00 0.00 13 VAL A CA 5
ATOM 6499 C C . VAL A 1 13 ? 2.805 3.422 -2.470 1.00 0.00 13 VAL A C 5
ATOM 6500 O O . VAL A 1 13 ? 2.127 4.371 -2.077 1.00 0.00 13 VAL A O 5
ATOM 6513 N N . LYS A 1 14 ? 2.546 2.763 -3.602 1.00 0.00 14 LYS A N 5
ATOM 6514 C CA . LYS A 1 14 ? 1.417 3.121 -4.490 1.00 0.00 14 LYS A CA 5
ATOM 6515 C C . LYS A 1 14 ? 0.354 2.028 -4.378 1.00 0.00 14 LYS A C 5
ATOM 6516 O O . LYS A 1 14 ? 0.674 0.840 -4.437 1.00 0.00 14 LYS A O 5
ATOM 6535 N N . LEU A 1 15 ? -0.914 2.433 -4.223 1.00 0.00 15 LEU A N 5
ATOM 6536 C CA . LEU A 1 15 ? -2.041 1.500 -4.111 1.00 0.00 15 LEU A CA 5
ATOM 6537 C C . LEU A 1 15 ? -2.810 1.506 -5.431 1.00 0.00 15 LEU A C 5
ATOM 6538 O O . LEU A 1 15 ? -3.142 2.575 -5.946 1.00 0.00 15 LEU A O 5
ATOM 6554 N N . GLU A 1 16 ? -3.084 0.316 -5.976 1.00 0.00 16 GLU A N 5
ATOM 6555 C CA . GLU A 1 16 ? -3.815 0.180 -7.245 1.00 0.00 16 GLU A CA 5
ATOM 6556 C C . GLU A 1 16 ? -5.032 -0.711 -7.028 1.00 0.00 16 GLU A C 5
ATOM 6557 O O . GLU A 1 16 ? -4.903 -1.907 -6.788 1.00 0.00 16 GLU A O 5
ATOM 6569 N N . LEU A 1 17 ? -6.214 -0.113 -7.117 1.00 0.00 17 LEU A N 5
ATOM 6570 C CA . LEU A 1 17 ? -7.456 -0.852 -6.938 1.00 0.00 17 LEU A CA 5
ATOM 6571 C C . LEU A 1 17 ? -7.663 -1.797 -8.123 1.00 0.00 17 LEU A C 5
ATOM 6572 O O . LEU A 1 17 ? -7.531 -1.389 -9.277 1.00 0.00 17 LEU A O 5
ATOM 6588 N N . THR A 1 18 ? -7.970 -3.068 -7.826 1.00 0.00 18 THR A N 5
ATOM 6589 C CA . THR A 1 18 ? -8.195 -4.099 -8.857 1.00 0.00 18 THR A CA 5
ATOM 6590 C C . THR A 1 18 ? -9.560 -4.754 -8.642 1.00 0.00 18 THR A C 5
ATOM 6591 O O . THR A 1 18 ? -9.919 -5.102 -7.520 1.00 0.00 18 THR A O 5
ATOM 6602 N N . GLY A 1 19 ? -10.309 -4.922 -9.739 1.00 0.00 19 GLY A N 5
ATOM 6603 C CA . GLY A 1 19 ? -11.645 -5.551 -9.697 1.00 0.00 19 GLY A CA 5
ATOM 6604 C C . GLY A 1 19 ? -12.723 -4.545 -10.078 1.00 0.00 19 GLY A C 5
ATOM 6605 O O . GLY A 1 19 ? -12.495 -3.337 -10.062 1.00 0.00 19 GLY A O 5
ATOM 6609 N N . ASP A 1 20 ? -13.910 -5.057 -10.400 1.00 0.00 20 ASP A N 5
ATOM 6610 C CA . ASP A 1 20 ? -15.044 -4.199 -10.765 1.00 0.00 20 ASP A CA 5
ATOM 6611 C C . ASP A 1 20 ? -15.679 -3.615 -9.498 1.00 0.00 20 ASP A C 5
ATOM 6612 O O . ASP A 1 20 ? -15.869 -4.325 -8.512 1.00 0.00 20 ASP A O 5
ATOM 6621 N N . LYS A 1 21 ? -16.012 -2.324 -9.530 1.00 0.00 21 LYS A N 5
ATOM 6622 C CA . LYS A 1 21 ? -16.631 -1.669 -8.377 1.00 0.00 21 LYS A CA 5
ATOM 6623 C C . LYS A 1 21 ? -18.030 -2.242 -8.137 1.00 0.00 2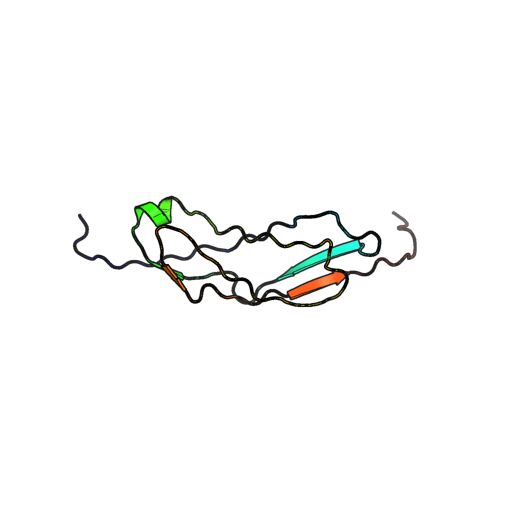1 LYS A C 5
ATOM 6624 O O . LYS A 1 21 ? -18.788 -2.466 -9.082 1.00 0.00 21 LYS A O 5
ATOM 6643 N N . ALA A 1 22 ? -18.364 -2.473 -6.870 1.00 0.00 22 ALA A N 5
ATOM 6644 C CA . ALA A 1 22 ? -19.674 -3.018 -6.512 1.00 0.00 22 ALA A CA 5
ATOM 6645 C C . ALA A 1 22 ? -20.787 -2.046 -6.935 1.00 0.00 22 ALA A C 5
ATOM 6646 O O . ALA A 1 22 ? -20.635 -0.828 -6.833 1.00 0.00 22 ALA A O 5
ATOM 6653 N N . SER A 1 23 ? -21.898 -2.604 -7.423 1.00 0.00 23 SER A N 5
ATOM 6654 C CA . SER A 1 23 ? -23.033 -1.797 -7.878 1.00 0.00 23 SER A CA 5
ATOM 6655 C C . SER A 1 23 ? -23.718 -1.082 -6.715 1.00 0.00 23 SER A C 5
ATOM 6656 O O . SER A 1 23 ? -24.431 -0.100 -6.922 1.00 0.00 23 SER A O 5
ATOM 6664 N N . ASN A 1 24 ? -23.520 -1.582 -5.489 1.00 0.00 24 ASN A N 5
ATOM 6665 C CA . ASN A 1 24 ? -24.142 -0.993 -4.290 1.00 0.00 24 ASN A CA 5
ATOM 6666 C C . ASN A 1 24 ? -23.198 0.005 -3.620 1.00 0.00 24 ASN A C 5
ATOM 6667 O O . ASN A 1 24 ? -23.513 0.542 -2.558 1.00 0.00 24 ASN A O 5
ATOM 6678 N N . VAL A 1 25 ? -22.044 0.254 -4.255 1.00 0.00 25 VAL A N 5
ATOM 6679 C CA . VAL A 1 25 ? -21.033 1.199 -3.735 1.00 0.00 25 VAL A CA 5
ATOM 6680 C C . VAL A 1 25 ? -20.835 2.344 -4.735 1.00 0.00 25 VAL A C 5
ATOM 6681 O O . VAL A 1 25 ? -20.536 2.113 -5.907 1.00 0.00 25 VAL A O 5
ATOM 6694 N N . SER A 1 26 ? -20.976 3.580 -4.248 1.00 0.00 26 SER A N 5
ATOM 6695 C CA . SER A 1 26 ? -20.787 4.770 -5.083 1.00 0.00 26 SER A CA 5
ATOM 6696 C C . SER A 1 26 ? -19.300 4.982 -5.365 1.00 0.00 26 SER A C 5
ATOM 6697 O O . SER A 1 26 ? -18.904 5.250 -6.498 1.00 0.00 26 SER A O 5
ATOM 6705 N N . SER A 1 27 ? -18.484 4.867 -4.313 1.00 0.00 27 SER A N 5
ATOM 6706 C CA . SER A 1 27 ? -17.034 5.056 -4.433 1.00 0.00 27 SER A CA 5
ATOM 6707 C C . SER A 1 27 ? -16.321 4.426 -3.241 1.00 0.00 27 SER A C 5
ATOM 6708 O O . SER A 1 27 ? -16.947 4.095 -2.235 1.00 0.00 27 SER A O 5
ATOM 6716 N N . ILE A 1 28 ? -14.997 4.259 -3.370 1.00 0.00 28 ILE A N 5
ATOM 6717 C CA . ILE A 1 28 ? -14.155 3.663 -2.310 1.00 0.00 28 ILE A CA 5
ATOM 6718 C C . ILE A 1 28 ? -12.929 4.542 -2.084 1.00 0.00 28 ILE A C 5
ATOM 6719 O O . ILE A 1 28 ? -12.384 5.121 -3.022 1.00 0.00 28 ILE A O 5
ATOM 6735 N N . SER A 1 29 ? -12.494 4.615 -0.823 1.00 0.00 29 SER A N 5
ATOM 6736 C CA . SER A 1 29 ? -11.313 5.399 -0.431 1.00 0.00 29 SER A CA 5
ATOM 6737 C C . SER A 1 29 ? -10.459 4.584 0.527 1.00 0.00 29 SER A C 5
ATOM 6738 O O . SER A 1 29 ? -10.916 3.591 1.090 1.00 0.00 29 SER A O 5
ATOM 6746 N N . TYR A 1 30 ? -9.207 5.007 0.699 1.00 0.00 30 TYR A N 5
ATOM 6747 C CA . TYR A 1 30 ? -8.260 4.313 1.585 1.00 0.00 30 TYR A CA 5
ATOM 6748 C C . TYR A 1 30 ? -7.349 5.316 2.283 1.00 0.00 30 TYR A C 5
ATOM 6749 O O . TYR A 1 30 ? -7.200 6.454 1.837 1.00 0.00 30 TYR A O 5
ATOM 6767 N N . SER A 1 31 ? -6.747 4.877 3.388 1.00 0.00 31 SER A N 5
ATOM 6768 C CA . SER A 1 31 ? -5.845 5.732 4.169 1.00 0.00 31 SER A CA 5
ATOM 6769 C C . SER A 1 31 ? -4.764 4.882 4.825 1.00 0.00 31 SER A C 5
ATOM 6770 O O . SER A 1 31 ? -4.890 3.663 4.928 1.00 0.00 31 SER A O 5
ATOM 6778 N N . PHE A 1 32 ? -3.694 5.546 5.259 1.00 0.00 32 PHE A N 5
ATOM 6779 C CA . PHE A 1 32 ? -2.557 4.875 5.905 1.00 0.00 32 PHE A CA 5
ATOM 6780 C C . PHE A 1 32 ? -1.951 5.786 6.973 1.00 0.00 32 PHE A C 5
ATOM 6781 O O . PHE A 1 32 ? -1.898 7.005 6.806 1.00 0.00 32 PHE A O 5
ATOM 6798 N N . ASP A 1 33 ? -1.496 5.184 8.074 1.00 0.00 33 ASP A N 5
ATOM 6799 C CA . ASP A 1 33 ? -0.891 5.938 9.174 1.00 0.00 33 ASP A CA 5
ATOM 6800 C C . ASP A 1 33 ? 0.500 6.442 8.783 1.00 0.00 33 ASP A C 5
ATOM 6801 O O . ASP A 1 33 ? 0.910 7.524 9.201 1.00 0.00 33 ASP A O 5
ATOM 6810 N N . ARG A 1 34 ? 1.229 5.640 7.991 1.00 0.00 34 ARG A N 5
ATOM 6811 C CA . ARG A 1 34 ? 2.596 5.980 7.542 1.00 0.00 34 ARG A CA 5
ATOM 6812 C C . ARG A 1 34 ? 2.699 5.890 6.024 1.00 0.00 34 ARG A C 5
ATOM 6813 O O . ARG A 1 34 ? 3.088 6.847 5.357 1.00 0.00 34 ARG A O 5
ATOM 6834 N N . GLY A 1 35 ? 2.332 4.735 5.486 1.00 0.00 35 GLY A N 5
ATOM 6835 C CA . GLY A 1 35 ? 2.375 4.527 4.046 1.00 0.00 35 GLY A CA 5
ATOM 6836 C C . GLY A 1 35 ? 3.798 4.648 3.514 1.00 0.00 35 GLY A C 5
ATOM 6837 O O . GLY A 1 35 ? 4.004 4.938 2.342 1.00 0.00 35 GLY A O 5
ATOM 6841 N N . HIS A 1 36 ? 4.793 4.419 4.372 1.00 0.00 36 HIS A N 5
ATOM 6842 C CA . HIS A 1 36 ? 6.203 4.482 3.976 1.00 0.00 36 HIS A CA 5
ATOM 6843 C C . HIS A 1 36 ? 7.009 3.547 4.877 1.00 0.00 36 HIS A C 5
ATOM 6844 O O . HIS A 1 36 ? 6.762 3.476 6.081 1.00 0.00 36 HIS A O 5
ATOM 6858 N N . VAL A 1 37 ? 7.960 2.822 4.287 1.00 0.00 37 VAL A N 5
ATOM 6859 C CA . VAL A 1 37 ? 8.817 1.879 5.032 1.00 0.00 37 VAL A CA 5
ATOM 6860 C C . VAL A 1 37 ? 10.272 2.124 4.661 1.00 0.00 37 VAL A C 5
ATOM 6861 O O . VAL A 1 37 ? 10.558 2.748 3.640 1.00 0.00 37 VAL A O 5
ATOM 6874 N N . THR A 1 38 ? 11.189 1.625 5.495 1.00 0.00 38 THR A N 5
ATOM 6875 C CA . THR A 1 38 ? 12.633 1.783 5.257 1.00 0.00 38 THR A CA 5
ATOM 6876 C C . THR A 1 38 ? 13.192 0.488 4.667 1.00 0.00 38 THR A C 5
ATOM 6877 O O . THR A 1 38 ? 12.891 -0.600 5.156 1.00 0.00 38 THR A O 5
ATOM 6888 N N . ILE A 1 39 ? 14.013 0.620 3.615 1.00 0.00 39 ILE A N 5
ATOM 6889 C CA . ILE A 1 39 ? 14.639 -0.532 2.937 1.00 0.00 39 ILE A CA 5
ATOM 6890 C C . ILE A 1 39 ? 16.152 -0.470 3.143 1.00 0.00 39 ILE A C 5
ATOM 6891 O O . ILE A 1 39 ? 16.727 0.616 3.194 1.00 0.00 39 ILE A O 5
ATOM 6907 N N . VAL A 1 40 ? 16.788 -1.645 3.274 1.00 0.00 40 VAL A N 5
ATOM 6908 C CA . VAL A 1 40 ? 18.248 -1.733 3.484 1.00 0.00 40 VAL A CA 5
ATOM 6909 C C . VAL A 1 40 ? 18.863 -2.678 2.449 1.00 0.00 40 VAL A C 5
ATOM 6910 O O . VAL A 1 40 ? 18.355 -3.773 2.212 1.00 0.00 40 VAL A O 5
ATOM 6923 N N . GLY A 1 41 ? 19.964 -2.238 1.838 1.00 0.00 41 GLY A N 5
ATOM 6924 C CA . GLY A 1 41 ? 20.655 -3.043 0.828 1.00 0.00 41 GLY A CA 5
ATOM 6925 C C . GLY A 1 41 ? 21.734 -2.231 0.121 1.00 0.00 41 GLY A C 5
ATOM 6926 O O . GLY A 1 41 ? 22.161 -1.187 0.609 1.00 0.00 41 GLY A O 5
ATOM 6930 N N . SER A 1 42 ? 22.167 -2.724 -1.042 1.00 0.00 42 SER A N 5
ATOM 6931 C CA . SER A 1 42 ? 23.195 -2.049 -1.838 1.00 0.00 42 SER A CA 5
ATOM 6932 C C . SER A 1 42 ? 22.604 -0.830 -2.545 1.00 0.00 42 SER A C 5
ATOM 6933 O O . SER A 1 42 ? 21.388 -0.728 -2.707 1.00 0.00 42 SER A O 5
ATOM 6941 N N . GLN A 1 43 ? 23.470 0.097 -2.960 1.00 0.00 43 GLN A N 5
ATOM 6942 C CA . GLN A 1 43 ? 23.026 1.312 -3.643 1.00 0.00 43 GLN A CA 5
ATOM 6943 C C . GLN A 1 43 ? 22.366 0.967 -4.979 1.00 0.00 43 GLN A C 5
ATOM 6944 O O . GLN A 1 43 ? 21.368 1.576 -5.362 1.00 0.00 43 GLN A O 5
ATOM 6958 N N . GLU A 1 44 ? 22.939 0.001 -5.691 1.00 0.00 44 GLU A N 5
ATOM 6959 C CA . GLU A 1 44 ? 22.411 -0.406 -6.991 1.00 0.00 44 GLU A CA 5
ATOM 6960 C C . GLU A 1 44 ? 21.025 -1.023 -6.844 1.00 0.00 44 GLU A C 5
ATOM 6961 O O . GLU A 1 44 ? 20.161 -0.832 -7.698 1.00 0.00 44 GLU A O 5
ATOM 6973 N N . ALA A 1 45 ? 20.815 -1.767 -5.761 1.00 0.00 45 ALA A N 5
ATOM 6974 C CA . ALA A 1 45 ? 19.527 -2.412 -5.517 1.00 0.00 45 ALA A CA 5
ATOM 6975 C C . ALA A 1 45 ? 18.431 -1.374 -5.271 1.00 0.00 45 ALA A C 5
ATOM 6976 O O . ALA A 1 45 ? 17.313 -1.510 -5.765 1.00 0.00 45 ALA A O 5
ATOM 6983 N N . MET A 1 46 ? 18.766 -0.338 -4.502 1.00 0.00 46 MET A N 5
ATOM 6984 C CA . MET A 1 46 ? 17.812 0.729 -4.184 1.00 0.00 46 MET A CA 5
ATOM 6985 C C . MET A 1 46 ? 17.493 1.557 -5.427 1.00 0.00 46 MET A C 5
ATOM 6986 O O . MET A 1 46 ? 16.366 2.022 -5.596 1.00 0.00 46 MET A O 5
ATOM 7000 N N . ASP A 1 47 ? 18.487 1.763 -6.288 1.00 0.00 47 ASP A N 5
ATOM 7001 C CA . ASP A 1 47 ? 18.313 2.557 -7.497 1.00 0.00 47 ASP A CA 5
ATOM 7002 C C . ASP A 1 47 ? 17.248 1.943 -8.404 1.00 0.00 47 ASP A C 5
ATOM 7003 O O . ASP A 1 47 ? 16.519 2.662 -9.088 1.00 0.00 47 ASP A O 5
ATOM 7012 N N . LYS A 1 48 ? 17.147 0.613 -8.396 1.00 0.00 48 LYS A N 5
ATOM 7013 C CA . LYS A 1 48 ? 16.147 -0.087 -9.206 1.00 0.00 48 LYS A CA 5
ATOM 7014 C C . LYS A 1 48 ? 14.753 0.088 -8.599 1.00 0.00 48 LYS A C 5
ATOM 7015 O O . LYS A 1 48 ? 13.764 0.227 -9.319 1.00 0.00 48 LYS A O 5
ATOM 7034 N N . ILE A 1 49 ? 14.679 0.062 -7.262 1.00 0.00 49 ILE A N 5
ATOM 7035 C CA . ILE A 1 49 ? 13.398 0.201 -6.546 1.00 0.00 49 ILE A CA 5
ATOM 7036 C C . ILE A 1 49 ? 13.090 1.691 -6.345 1.00 0.00 49 ILE A C 5
ATOM 7037 O O . ILE A 1 49 ? 13.835 2.397 -5.667 1.00 0.00 49 ILE A O 5
ATOM 7053 N N . ASP A 1 50 ? 11.979 2.152 -6.943 1.00 0.00 50 ASP A N 5
ATOM 7054 C CA . ASP A 1 50 ? 11.540 3.562 -6.847 1.00 0.00 50 ASP A CA 5
ATOM 7055 C C . ASP A 1 50 ? 10.212 3.649 -6.094 1.00 0.00 50 ASP A C 5
ATOM 7056 O O . ASP A 1 50 ? 9.813 4.719 -5.633 1.00 0.00 50 ASP A O 5
ATOM 7065 N N . SER A 1 51 ? 9.540 2.507 -5.981 1.00 0.00 51 SER A N 5
ATOM 7066 C CA . SER A 1 51 ? 8.250 2.442 -5.288 1.00 0.00 51 SER A CA 5
ATOM 7067 C C . SER A 1 51 ? 7.820 0.986 -5.131 1.00 0.00 51 SER A C 5
ATOM 7068 O O . SER A 1 51 ? 8.408 0.090 -5.737 1.00 0.00 51 SER A O 5
ATOM 7076 N N . ILE A 1 52 ? 6.777 0.766 -4.321 1.00 0.00 52 ILE A N 5
ATOM 7077 C CA . ILE A 1 52 ? 6.223 -0.576 -4.074 1.00 0.00 52 ILE A CA 5
ATOM 7078 C C . ILE A 1 52 ? 4.737 -0.587 -4.452 1.00 0.00 52 ILE A C 5
ATOM 7079 O O . ILE A 1 52 ? 3.951 0.199 -3.922 1.00 0.00 52 ILE A O 5
ATOM 7095 N N . THR A 1 53 ? 4.352 -1.503 -5.348 1.00 0.00 53 THR A N 5
ATOM 7096 C CA . THR A 1 53 ? 2.953 -1.650 -5.779 1.00 0.00 53 THR A CA 5
ATOM 7097 C C . THR A 1 53 ? 2.254 -2.636 -4.844 1.00 0.00 53 THR A C 5
ATOM 7098 O O . THR A 1 53 ? 2.789 -3.713 -4.575 1.00 0.00 53 THR A O 5
ATOM 7109 N N . VAL A 1 54 ? 1.061 -2.272 -4.353 1.00 0.00 54 VAL A N 5
ATOM 7110 C CA . VAL A 1 54 ? 0.285 -3.140 -3.446 1.00 0.00 54 VAL A CA 5
ATOM 7111 C C . VAL A 1 54 ? -1.161 -3.226 -3.962 1.00 0.00 54 VAL A C 5
ATOM 7112 O O . VAL A 1 54 ? -1.982 -2.379 -3.602 1.00 0.00 54 VAL A O 5
ATOM 7125 N N . PRO A 1 55 ? -1.512 -4.199 -4.794 1.00 0.00 55 PRO A N 5
ATOM 7126 C CA . PRO A 1 55 ? -2.903 -4.306 -5.332 1.00 0.00 55 PRO A CA 5
ATOM 7127 C C . PRO A 1 55 ? -3.843 -4.965 -4.320 1.00 0.00 55 PRO A C 5
ATOM 7128 O O . PRO A 1 55 ? -3.456 -5.912 -3.632 1.00 0.00 55 PRO A O 5
ATOM 7139 N N . VAL A 1 56 ? -5.078 -4.451 -4.238 1.00 0.00 56 VAL A N 5
ATOM 7140 C CA . VAL A 1 56 ? -6.097 -4.976 -3.310 1.00 0.00 56 VAL A CA 5
ATOM 7141 C C . VAL A 1 56 ? -7.419 -5.189 -4.053 1.00 0.00 56 VAL A C 5
ATOM 7142 O O . VAL A 1 56 ? -7.902 -4.298 -4.752 1.00 0.00 56 VAL A O 5
ATOM 7155 N N . ASP A 1 57 ? -8.005 -6.375 -3.878 1.00 0.00 57 ASP A N 5
ATOM 7156 C CA . ASP A 1 57 ? -9.279 -6.706 -4.512 1.00 0.00 57 ASP A CA 5
ATOM 7157 C C . ASP A 1 57 ? -10.416 -5.981 -3.788 1.00 0.00 57 ASP A C 5
ATOM 7158 O O . ASP A 1 57 ? -10.569 -6.124 -2.575 1.00 0.00 57 ASP A O 5
ATOM 7167 N N . ILE A 1 58 ? -11.215 -5.206 -4.536 1.00 0.00 58 ILE A N 5
ATOM 7168 C CA . ILE A 1 58 ? -12.351 -4.453 -3.974 1.00 0.00 58 ILE A CA 5
ATOM 7169 C C . ILE A 1 58 ? -13.671 -5.165 -4.274 1.00 0.00 58 ILE A C 5
ATOM 7170 O O . ILE A 1 58 ? -14.718 -4.810 -3.733 1.00 0.00 58 ILE A O 5
ATOM 7186 N N . SER A 1 59 ? -13.616 -6.155 -5.161 1.00 0.00 59 SER A N 5
ATOM 7187 C CA . SER A 1 59 ? -14.813 -6.893 -5.553 1.00 0.00 59 SER A CA 5
ATOM 7188 C C . SER A 1 59 ? -15.455 -7.590 -4.355 1.00 0.00 59 SER A C 5
ATOM 7189 O O . SER A 1 59 ? -16.680 -7.641 -4.245 1.00 0.00 59 SER A O 5
ATOM 7197 N N . GLN A 1 60 ? -14.627 -8.131 -3.459 1.00 0.00 60 GLN A N 5
ATOM 7198 C CA . GLN A 1 60 ? -15.113 -8.836 -2.263 1.00 0.00 60 G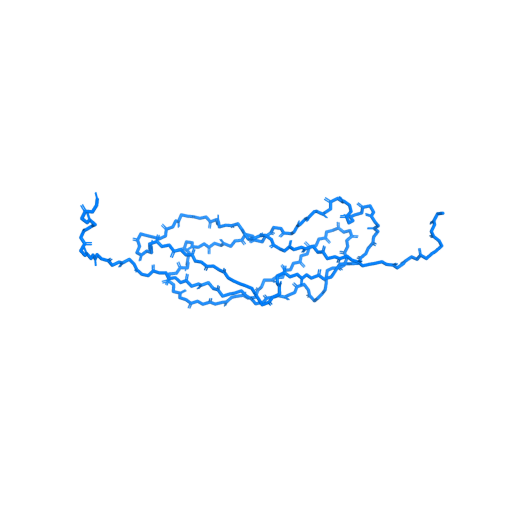LN A CA 5
ATOM 7199 C C . GLN A 1 60 ? -15.352 -7.843 -1.122 1.00 0.00 60 GLN A C 5
ATOM 7200 O O . GLN A 1 60 ? -15.805 -8.228 -0.044 1.00 0.00 60 GLN A O 5
ATOM 7214 N N . VAL A 1 61 ? -15.039 -6.562 -1.365 1.00 0.00 61 VAL A N 5
ATOM 7215 C CA . VAL A 1 61 ? -15.214 -5.502 -0.353 1.00 0.00 61 VAL A CA 5
ATOM 7216 C C . VAL A 1 61 ? -16.539 -4.770 -0.591 1.00 0.00 61 VAL A C 5
ATOM 7217 O O . VAL A 1 61 ? -16.762 -4.205 -1.662 1.00 0.00 61 VAL A O 5
ATOM 7230 N N . THR A 1 62 ? -17.411 -4.800 0.420 1.00 0.00 62 THR A N 5
ATOM 7231 C CA . THR A 1 62 ? -18.734 -4.153 0.340 1.00 0.00 62 THR A CA 5
ATOM 7232 C C . THR A 1 62 ? -19.029 -3.391 1.628 1.00 0.00 62 THR A C 5
ATOM 7233 O O . THR A 1 62 ? -20.133 -2.883 1.821 1.00 0.00 62 THR A O 5
ATOM 7244 N N . GLU A 1 63 ? -18.035 -3.325 2.516 1.00 0.00 63 GLU A N 5
ATOM 7245 C CA . GLU A 1 63 ? -18.185 -2.636 3.804 1.00 0.00 63 GLU A CA 5
ATOM 7246 C C . GLU A 1 63 ? -16.826 -2.184 4.327 1.00 0.00 63 GLU A C 5
ATOM 7247 O O . GLU A 1 63 ? -15.787 -2.529 3.766 1.00 0.00 63 GLU A O 5
ATOM 7259 N N . ASP A 1 64 ? -16.847 -1.403 5.404 1.00 0.00 64 ASP A N 5
ATOM 7260 C CA . ASP A 1 64 ? -15.613 -0.901 6.006 1.00 0.00 64 ASP A CA 5
ATOM 7261 C C . ASP A 1 64 ? -14.790 -2.058 6.586 1.00 0.00 64 ASP A C 5
ATOM 7262 O O . ASP A 1 64 ? -15.293 -2.843 7.390 1.00 0.00 64 ASP A O 5
ATOM 7271 N N . THR A 1 65 ? -13.516 -2.152 6.182 1.00 0.00 65 THR A N 5
ATOM 7272 C CA . THR A 1 65 ? -12.610 -3.202 6.669 1.00 0.00 65 THR A CA 5
ATOM 7273 C C . THR A 1 65 ? -11.194 -2.658 6.781 1.00 0.00 65 THR A C 5
ATOM 7274 O O . THR A 1 65 ? -10.879 -1.601 6.238 1.00 0.00 65 THR A O 5
ATOM 7285 N N . SER A 1 66 ? -10.341 -3.404 7.480 1.00 0.00 66 SER A N 5
ATOM 7286 C CA . SER A 1 66 ? -8.938 -3.021 7.666 1.00 0.00 66 SER A CA 5
ATOM 7287 C C . SER A 1 66 ? -8.085 -4.273 7.822 1.00 0.00 66 SER A C 5
ATOM 7288 O O . SER A 1 66 ? -8.405 -5.149 8.626 1.00 0.00 66 SER A O 5
ATOM 7296 N N . LYS A 1 67 ? -6.996 -4.363 7.040 1.00 0.00 67 LYS A N 5
ATOM 7297 C CA . LYS A 1 67 ? -6.096 -5.531 7.091 1.00 0.00 67 LYS A CA 5
ATOM 7298 C C . LYS A 1 67 ? -4.632 -5.097 6.984 1.00 0.00 67 LYS A C 5
ATOM 7299 O O . LYS A 1 67 ? -4.299 -4.142 6.282 1.00 0.00 67 LYS A O 5
ATOM 7318 N N . THR A 1 68 ? -3.769 -5.838 7.681 1.00 0.00 68 THR A N 5
ATOM 7319 C CA . THR A 1 68 ? -2.331 -5.546 7.649 1.00 0.00 68 THR A CA 5
ATOM 7320 C C . THR A 1 68 ? -1.736 -6.166 6.386 1.00 0.00 68 THR A C 5
ATOM 7321 O O . THR A 1 68 ? -2.038 -7.314 6.057 1.00 0.00 68 THR A O 5
ATOM 7332 N N . LEU A 1 69 ? -0.897 -5.399 5.676 1.00 0.00 69 LEU A N 5
ATOM 7333 C CA . LEU A 1 69 ? -0.254 -5.857 4.430 1.00 0.00 69 LEU A CA 5
ATOM 7334 C C . LEU A 1 69 ? 1.267 -5.868 4.603 1.00 0.00 69 LEU A C 5
ATOM 7335 O O . LEU A 1 69 ? 1.863 -4.859 4.980 1.00 0.00 69 LEU A O 5
ATOM 7351 N N . GLU A 1 70 ? 1.886 -7.019 4.318 1.00 0.00 70 GLU A N 5
ATOM 7352 C CA . GLU A 1 70 ? 3.343 -7.177 4.429 1.00 0.00 70 GLU A CA 5
ATOM 7353 C C . GLU A 1 70 ? 3.996 -6.913 3.070 1.00 0.00 70 GLU A C 5
ATOM 7354 O O . GLU A 1 70 ? 3.510 -7.370 2.037 1.00 0.00 70 GLU A O 5
ATOM 7366 N N . LEU A 1 71 ? 5.094 -6.148 3.081 1.00 0.00 71 LEU A N 5
ATOM 7367 C CA . LEU A 1 71 ? 5.827 -5.791 1.852 1.00 0.00 71 LEU A CA 5
ATOM 7368 C C . LEU A 1 71 ? 7.144 -6.570 1.786 1.00 0.00 71 LEU A C 5
ATOM 7369 O O . LEU A 1 71 ? 7.858 -6.672 2.780 1.00 0.00 71 LEU A O 5
ATOM 7385 N N . LYS A 1 72 ? 7.448 -7.129 0.606 1.00 0.00 72 LYS A N 5
ATOM 7386 C CA . LYS A 1 72 ? 8.682 -7.907 0.389 1.00 0.00 72 LYS A CA 5
ATOM 7387 C C . LYS A 1 72 ? 9.339 -7.476 -0.921 1.00 0.00 72 LYS A C 5
ATOM 7388 O O . LYS A 1 72 ? 8.653 -7.160 -1.893 1.00 0.00 72 LYS A O 5
ATOM 7407 N N . ALA A 1 73 ? 10.675 -7.455 -0.938 1.00 0.00 73 ALA A N 5
ATOM 7408 C CA . ALA A 1 73 ? 11.444 -7.057 -2.129 1.00 0.00 73 ALA A CA 5
ATOM 7409 C C . ALA A 1 73 ? 12.708 -7.916 -2.220 1.00 0.00 73 ALA A C 5
ATOM 7410 O O . ALA A 1 73 ? 13.355 -8.188 -1.209 1.00 0.00 73 ALA A O 5
ATOM 7417 N N . GLU A 1 74 ? 13.037 -8.369 -3.436 1.00 0.00 74 GLU A N 5
ATOM 7418 C CA . GLU A 1 74 ? 14.206 -9.233 -3.654 1.00 0.00 74 GLU A CA 5
ATOM 7419 C C . GLU A 1 74 ? 15.499 -8.418 -3.846 1.00 0.00 74 GLU A C 5
ATOM 7420 O O . GLU A 1 74 ? 15.615 -7.613 -4.769 1.00 0.00 74 GLU A O 5
ATOM 7432 N N . GLY A 1 75 ? 16.466 -8.688 -2.956 1.00 0.00 75 GLY A N 5
ATOM 7433 C CA . GLY A 1 75 ? 17.787 -8.022 -3.011 1.00 0.00 75 GLY A CA 5
ATOM 7434 C C . GLY A 1 75 ? 17.969 -7.005 -1.891 1.00 0.00 75 GLY A C 5
ATOM 7435 O O . GLY A 1 75 ? 19.089 -6.559 -1.641 1.00 0.00 75 GLY A O 5
ATOM 7439 N N . VAL A 1 76 ? 16.874 -6.642 -1.214 1.00 0.00 76 VAL A N 5
ATOM 7440 C CA . VAL A 1 76 ? 16.921 -5.676 -0.098 1.00 0.00 76 VAL A CA 5
ATOM 7441 C C . VAL A 1 76 ? 16.107 -6.222 1.066 1.00 0.00 76 VAL A C 5
ATOM 7442 O O . VAL A 1 76 ? 15.263 -7.096 0.879 1.00 0.00 76 VAL A O 5
ATOM 7455 N N . THR A 1 77 ? 16.353 -5.678 2.261 1.00 0.00 77 THR A N 5
ATOM 7456 C CA . THR A 1 77 ? 15.629 -6.084 3.477 1.00 0.00 77 THR A CA 5
ATOM 7457 C C . THR A 1 77 ? 14.728 -4.930 3.912 1.00 0.00 77 THR A C 5
ATOM 7458 O O . THR A 1 77 ? 15.207 -3.829 4.184 1.00 0.00 77 THR A O 5
ATOM 7469 N N . VAL A 1 78 ? 13.415 -5.192 3.972 1.00 0.00 78 VAL A N 5
ATOM 7470 C CA . VAL A 1 78 ? 12.414 -4.186 4.366 1.00 0.00 78 VAL A CA 5
ATOM 7471 C C . VAL A 1 78 ? 11.860 -4.546 5.739 1.00 0.00 78 VAL A C 5
ATOM 7472 O O . VAL A 1 78 ? 11.561 -5.708 6.017 1.00 0.00 78 VAL A O 5
ATOM 7485 N N . GLN A 1 79 ? 11.741 -3.543 6.612 1.00 0.00 79 GLN A N 5
ATOM 7486 C CA . GLN A 1 79 ? 11.228 -3.781 7.964 1.00 0.00 79 GLN A CA 5
ATOM 7487 C C . GLN A 1 79 ? 10.691 -2.464 8.583 1.00 0.00 79 GLN A C 5
ATOM 7488 O O . GLN A 1 79 ? 11.256 -1.403 8.324 1.00 0.00 79 GLN A O 5
ATOM 7502 N N . PRO A 1 80 ? 9.622 -2.484 9.386 1.00 0.00 80 PRO A N 5
ATOM 7503 C CA . PRO A 1 80 ? 8.839 -3.715 9.782 1.00 0.00 80 PRO A CA 5
ATOM 7504 C C . PRO A 1 80 ? 8.041 -4.260 8.591 1.00 0.00 80 PRO A C 5
ATOM 7505 O O . PRO A 1 80 ? 7.571 -5.393 8.602 1.00 0.00 80 PRO A O 5
ATOM 7516 N N . SER A 1 81 ? 7.962 -3.447 7.544 1.00 0.00 81 SER A N 5
ATOM 7517 C CA . SER A 1 81 ? 7.280 -3.837 6.311 1.00 0.00 81 SER A CA 5
ATOM 7518 C C . SER A 1 81 ? 5.784 -3.987 6.535 1.00 0.00 81 SER A C 5
ATOM 7519 O O . SER A 1 81 ? 5.035 -4.235 5.591 1.00 0.00 81 SER A O 5
ATOM 7527 N N . THR A 1 82 ? 5.334 -3.823 7.784 1.00 0.00 82 THR A N 5
ATOM 7528 C CA . THR A 1 82 ? 3.919 -3.923 8.138 1.00 0.00 82 THR A CA 5
ATOM 7529 C C . THR A 1 82 ? 3.335 -2.522 8.225 1.00 0.00 82 THR A C 5
ATOM 7530 O O . THR A 1 82 ? 3.973 -1.599 8.732 1.00 0.00 82 THR A O 5
ATOM 7541 N N . VAL A 1 83 ? 2.114 -2.370 7.731 1.00 0.00 83 VAL A N 5
ATOM 7542 C CA . VAL A 1 83 ? 1.411 -1.085 7.748 1.00 0.00 83 VAL A CA 5
ATOM 7543 C C . VAL A 1 83 ? -0.080 -1.362 7.849 1.00 0.00 83 VAL A C 5
ATOM 7544 O O . VAL A 1 83 ? -0.568 -2.337 7.281 1.00 0.00 83 VAL A O 5
ATOM 7557 N N . LYS A 1 84 ? -0.814 -0.508 8.565 1.00 0.00 84 LYS A N 5
ATOM 7558 C CA . LYS A 1 84 ? -2.261 -0.669 8.721 1.00 0.00 84 LYS A CA 5
ATOM 7559 C C . LYS A 1 84 ? -2.969 0.169 7.667 1.00 0.00 84 LYS A C 5
ATOM 7560 O O . LYS A 1 84 ? -2.634 1.341 7.476 1.00 0.00 84 LYS A O 5
ATOM 7579 N N . VAL A 1 85 ? -3.947 -0.433 6.983 1.00 0.00 85 VAL A N 5
ATOM 7580 C CA . VAL A 1 85 ? -4.720 0.251 5.936 1.00 0.00 85 VAL A CA 5
ATOM 7581 C C . VAL A 1 85 ? -6.206 0.119 6.247 1.00 0.00 85 VAL A C 5
ATOM 7582 O O . VAL A 1 85 ? -6.701 -0.982 6.467 1.00 0.00 85 VAL A O 5
ATOM 7595 N N . ASN A 1 86 ? -6.906 1.258 6.245 1.00 0.00 86 ASN A N 5
ATOM 7596 C CA . ASN A 1 86 ? -8.352 1.297 6.511 1.00 0.00 86 ASN A CA 5
ATOM 7597 C C . ASN A 1 86 ? -9.082 1.653 5.221 1.00 0.00 86 ASN A C 5
ATOM 7598 O O . ASN A 1 86 ? -8.806 2.685 4.610 1.00 0.00 86 ASN A O 5
ATOM 7609 N N . LEU A 1 87 ? -10.011 0.786 4.807 1.00 0.00 87 LEU A N 5
ATOM 7610 C CA . LEU A 1 87 ? -10.793 0.979 3.584 1.00 0.00 87 LEU A CA 5
ATOM 7611 C C . LEU A 1 87 ? -12.210 1.398 3.963 1.00 0.00 87 LEU A C 5
ATOM 7612 O O . LEU A 1 87 ? -12.908 0.663 4.659 1.00 0.00 87 LEU A O 5
ATOM 7628 N N . LYS A 1 88 ? -12.629 2.578 3.497 1.00 0.00 88 LYS A N 5
ATOM 7629 C CA . LYS A 1 88 ? -13.975 3.107 3.772 1.00 0.00 88 LYS A CA 5
ATOM 7630 C C . LYS A 1 88 ? -14.832 2.946 2.528 1.00 0.00 88 LYS A C 5
ATOM 7631 O O . LYS A 1 88 ? -14.453 3.376 1.438 1.00 0.00 88 LYS A O 5
ATOM 7650 N N . VAL A 1 89 ? -15.986 2.311 2.709 1.00 0.00 89 VAL A N 5
ATOM 7651 C CA . VAL A 1 89 ? -16.935 2.059 1.619 1.00 0.00 89 VAL A CA 5
ATOM 7652 C C . VAL A 1 89 ? -18.100 3.035 1.731 1.00 0.00 89 VAL A C 5
ATOM 7653 O O . VAL A 1 89 ? -18.650 3.234 2.813 1.00 0.00 89 VAL A O 5
ATOM 7666 N N . THR A 1 90 ? -18.476 3.642 0.601 1.00 0.00 90 THR A N 5
ATOM 7667 C CA . THR A 1 90 ? -19.586 4.601 0.566 1.00 0.00 90 THR A CA 5
ATOM 7668 C C . THR A 1 90 ? -20.850 3.880 0.122 1.00 0.00 90 THR A C 5
ATOM 7669 O O . THR A 1 90 ? -20.874 3.246 -0.933 1.00 0.00 90 THR A O 5
ATOM 7680 N N . GLN A 1 91 ? -21.899 3.960 0.944 1.00 0.00 91 GLN A N 5
ATOM 7681 C CA . GLN A 1 91 ? -23.176 3.298 0.656 1.00 0.00 91 GLN A CA 5
ATOM 7682 C C . GLN A 1 91 ? -24.115 4.269 -0.055 1.00 0.00 91 GLN A C 5
ATOM 7683 O O . GLN A 1 91 ? -24.354 5.375 0.431 1.00 0.00 91 GLN A O 5
ATOM 7697 N N . LYS A 1 92 ? -24.659 3.842 -1.198 1.00 0.00 92 LYS A N 5
ATOM 7698 C CA . LYS A 1 92 ? -25.593 4.668 -1.972 1.00 0.00 92 LYS A CA 5
ATOM 7699 C C . LYS A 1 92 ? -26.660 3.778 -2.612 1.00 0.00 92 LYS A C 5
ATOM 7700 O O . LYS A 1 92 ? -26.356 2.710 -3.143 1.00 0.00 92 LYS A O 5
ATOM 7719 N N . LEU A 1 93 ? -27.909 4.234 -2.556 1.00 0.00 93 LEU A N 5
ATOM 7720 C CA . LEU A 1 93 ? -29.034 3.496 -3.125 1.00 0.00 93 LEU A CA 5
ATOM 7721 C C . LEU A 1 93 ? -30.268 4.389 -3.168 1.00 0.00 93 LEU A C 5
ATOM 7722 O O . LEU A 1 93 ? -30.283 5.467 -2.576 1.00 0.00 93 LEU A O 5
ATOM 7738 N N . GLU A 1 94 ? -31.302 3.921 -3.859 1.00 0.00 94 GLU A N 5
ATOM 7739 C CA . GLU A 1 94 ? -32.554 4.661 -3.973 1.00 0.00 94 GLU A CA 5
ATOM 7740 C C . GLU A 1 94 ? -33.605 3.792 -4.654 1.00 0.00 94 GLU A C 5
ATOM 7741 O O . GLU A 1 94 ? -33.274 2.830 -5.345 1.00 0.00 94 GLU A O 5
ATOM 7753 N N . HIS A 1 95 ? -34.873 4.142 -4.452 1.00 0.00 95 HIS A N 5
ATOM 7754 C CA . HIS A 1 95 ? -35.979 3.396 -5.053 1.00 0.00 95 HIS A CA 5
ATOM 7755 C C . HIS A 1 95 ? -35.870 1.904 -4.735 1.00 0.00 95 HIS A C 5
ATOM 7756 O O . HIS A 1 95 ? -34.959 1.478 -4.023 1.00 0.00 95 HIS A O 5
ATOM 7770 N N . HIS A 1 96 ? -36.803 1.115 -5.265 1.00 0.00 96 HIS A N 5
ATOM 7771 C CA . HIS A 1 96 ? -36.809 -0.332 -5.034 1.00 0.00 96 HIS A CA 5
ATOM 7772 C C . HIS A 1 96 ? -36.722 -0.649 -3.536 1.00 0.00 96 HIS A C 5
ATOM 7773 O O . HIS A 1 96 ? -35.640 -0.905 -3.009 1.00 0.00 96 HIS A O 5
ATOM 7787 N N . HIS A 1 97 ? -37.869 -0.630 -2.861 1.00 0.00 97 HIS A N 5
ATOM 7788 C CA . HIS A 1 97 ? -37.918 -0.917 -1.426 1.00 0.00 97 HIS A CA 5
ATOM 7789 C C . HIS A 1 97 ? -39.362 -1.124 -0.980 1.00 0.00 97 HIS A C 5
ATOM 7790 O O . HIS A 1 97 ? -40.005 -0.205 -0.473 1.00 0.00 97 HIS A O 5
ATOM 7804 N N . HIS A 1 98 ? -39.863 -2.343 -1.169 1.00 0.00 98 HIS A N 5
ATOM 7805 C CA . HIS A 1 98 ? -41.233 -2.675 -0.781 1.00 0.00 98 HIS A CA 5
ATOM 7806 C C . HIS A 1 98 ? -41.357 -2.672 0.740 1.00 0.00 98 HIS A C 5
ATOM 7807 O O . HIS A 1 98 ? -40.424 -3.049 1.448 1.00 0.00 98 HIS A O 5
ATOM 7821 N N . HIS A 1 99 ? -42.513 -2.241 1.237 1.00 0.00 99 HIS A N 5
ATOM 7822 C CA . HIS A 1 99 ? -42.753 -2.191 2.677 1.00 0.00 99 HIS A CA 5
ATOM 7823 C C . HIS A 1 99 ? -42.709 -3.601 3.272 1.00 0.00 99 HIS A C 5
ATOM 7824 O O . HIS A 1 99 ? -43.227 -4.547 2.678 1.00 0.00 99 HIS A O 5
ATOM 7838 N N . HIS A 1 100 ? -42.087 -3.732 4.446 1.00 0.00 100 HIS A N 5
ATOM 7839 C CA . HIS A 1 100 ? -41.978 -5.027 5.123 1.00 0.00 100 HIS A CA 5
ATOM 7840 C C . HIS A 1 100 ? -41.367 -6.085 4.200 1.00 0.00 100 HIS A C 5
ATOM 7841 O O . HIS A 1 100 ? -40.162 -6.268 4.257 1.00 0.00 100 HIS A O 5
ATOM 7856 N N . LYS A 1 1 ? 36.268 3.569 7.724 1.00 0.00 1 LYS A N 6
ATOM 7857 C CA . LYS A 1 1 ? 36.840 2.229 7.405 1.00 0.00 1 LYS A CA 6
ATOM 7858 C C . LYS A 1 1 ? 36.301 1.760 6.053 1.00 0.00 1 LYS A C 6
ATOM 7859 O O . LYS A 1 1 ? 35.358 2.341 5.515 1.00 0.00 1 LYS A O 6
ATOM 7880 N N . ILE A 1 2 ? 36.906 0.702 5.511 1.00 0.00 2 ILE A N 6
ATOM 7881 C CA . ILE A 1 2 ? 36.483 0.151 4.219 1.00 0.00 2 ILE A CA 6
ATOM 7882 C C . ILE A 1 2 ? 35.104 -0.498 4.344 1.00 0.00 2 ILE A C 6
ATOM 7883 O O . ILE A 1 2 ? 34.432 -0.752 3.342 1.00 0.00 2 ILE A O 6
ATOM 7899 N N . SER A 1 3 ? 34.690 -0.764 5.581 1.00 0.00 3 SER A N 6
ATOM 7900 C CA . SER A 1 3 ? 33.392 -1.388 5.842 1.00 0.00 3 SER A CA 6
ATOM 7901 C C . SER A 1 3 ? 32.259 -0.569 5.223 1.00 0.00 3 SER A C 6
ATOM 7902 O O . SER A 1 3 ? 31.234 -1.120 4.821 1.00 0.00 3 SER A O 6
ATOM 7910 N N . LEU A 1 4 ? 32.469 0.746 5.159 1.00 0.00 4 LEU A N 6
ATOM 7911 C CA . LEU A 1 4 ? 31.486 1.676 4.599 1.00 0.00 4 LEU A CA 6
ATOM 7912 C C . LEU A 1 4 ? 30.178 1.600 5.392 1.00 0.00 4 LEU A C 6
ATOM 7913 O O . LEU A 1 4 ? 29.790 0.539 5.874 1.00 0.00 4 LEU A O 6
ATOM 7929 N N . ARG A 1 5 ? 29.504 2.739 5.525 1.00 0.00 5 ARG A N 6
ATOM 7930 C CA . ARG A 1 5 ? 28.244 2.795 6.264 1.00 0.00 5 ARG A CA 6
ATOM 7931 C C . ARG A 1 5 ? 27.157 2.073 5.480 1.00 0.00 5 ARG A C 6
ATOM 7932 O O . ARG A 1 5 ? 27.173 2.060 4.250 1.00 0.00 5 ARG A O 6
ATOM 7953 N N . LYS A 1 6 ? 26.213 1.472 6.197 1.00 0.00 6 LYS A N 6
ATOM 7954 C CA . LYS A 1 6 ? 25.120 0.750 5.552 1.00 0.00 6 LYS A CA 6
ATOM 7955 C C . LYS A 1 6 ? 24.208 1.743 4.844 1.00 0.00 6 LYS A C 6
ATOM 7956 O O . LYS A 1 6 ? 23.980 2.850 5.336 1.00 0.00 6 LYS A O 6
ATOM 7975 N N . LEU A 1 7 ? 23.687 1.352 3.678 1.00 0.00 7 LEU A N 6
ATOM 7976 C CA . LEU A 1 7 ? 22.796 2.206 2.906 1.00 0.00 7 LEU A CA 6
ATOM 7977 C C . LEU A 1 7 ? 21.387 2.041 3.447 1.00 0.00 7 LEU A C 6
ATOM 7978 O O . LEU A 1 7 ? 21.026 0.980 3.960 1.00 0.00 7 LEU A O 6
ATOM 7994 N N . SER A 1 8 ? 20.594 3.092 3.329 1.00 0.00 8 SER A N 6
ATOM 7995 C CA . SER A 1 8 ? 19.217 3.082 3.802 1.00 0.00 8 SER A CA 6
ATOM 7996 C C . SER A 1 8 ? 18.454 4.198 3.114 1.00 0.00 8 SER A C 6
ATOM 7997 O O . SER A 1 8 ? 18.943 5.326 3.021 1.00 0.00 8 SER A O 6
ATOM 8005 N N . LYS A 1 9 ? 17.261 3.889 2.619 1.00 0.00 9 LYS A N 6
ATOM 8006 C CA . LYS A 1 9 ? 16.423 4.865 1.918 1.00 0.00 9 LYS A CA 6
ATOM 8007 C C . LYS A 1 9 ? 14.954 4.552 2.169 1.00 0.00 9 LYS A C 6
ATOM 8008 O O . LYS A 1 9 ? 14.609 3.488 2.671 1.00 0.00 9 LYS A O 6
ATOM 8027 N N . SER A 1 10 ? 14.109 5.518 1.817 1.00 0.00 10 SER A N 6
ATOM 8028 C CA . SER A 1 10 ? 12.648 5.392 1.981 1.00 0.00 10 SER A CA 6
ATOM 8029 C C . SER A 1 10 ? 11.979 5.538 0.618 1.00 0.00 10 SER A C 6
ATOM 8030 O O . SER A 1 10 ? 12.361 6.407 -0.165 1.00 0.00 10 SER A O 6
ATOM 8038 N N . VAL A 1 11 ? 10.985 4.676 0.332 1.00 0.00 11 VAL A N 6
ATOM 8039 C CA . VAL A 1 11 ? 10.254 4.690 -0.959 1.00 0.00 11 VAL A CA 6
ATOM 8040 C C . VAL A 1 11 ? 8.727 4.880 -0.699 1.00 0.00 11 VAL A C 6
ATOM 8041 O O . VAL A 1 11 ? 8.150 4.106 0.066 1.00 0.00 11 VAL A O 6
ATOM 8054 N N . PRO A 1 12 ? 8.026 5.858 -1.297 1.00 0.00 12 PRO A N 6
ATOM 8055 C CA . PRO A 1 12 ? 6.548 5.999 -1.047 1.00 0.00 12 PRO A CA 6
ATOM 8056 C C . PRO A 1 12 ? 5.777 4.733 -1.452 1.00 0.00 12 PRO A C 6
ATOM 8057 O O . PRO A 1 12 ? 6.136 4.058 -2.415 1.00 0.00 12 PRO A O 6
ATOM 8068 N N . VAL A 1 13 ? 4.697 4.435 -0.717 1.00 0.00 13 VAL A N 6
ATOM 8069 C CA . VAL A 1 13 ? 3.847 3.264 -1.002 1.00 0.00 13 VAL A CA 6
ATOM 8070 C C . VAL A 1 13 ? 2.654 3.713 -1.846 1.00 0.00 13 VAL A C 6
ATOM 8071 O O . VAL A 1 13 ? 2.007 4.709 -1.517 1.00 0.00 13 VAL A O 6
ATOM 8084 N N . LYS A 1 14 ? 2.367 2.978 -2.932 1.00 0.00 14 LYS A N 6
ATOM 8085 C CA . LYS A 1 14 ? 1.241 3.300 -3.832 1.00 0.00 14 LYS A CA 6
ATOM 8086 C C . LYS A 1 14 ? 0.327 2.079 -3.974 1.00 0.00 14 LYS A C 6
ATOM 8087 O O . LYS A 1 14 ? 0.786 0.984 -4.299 1.00 0.00 14 LYS A O 6
ATOM 8106 N N . LEU A 1 15 ? -0.979 2.283 -3.740 1.00 0.00 15 LEU A N 6
ATOM 8107 C CA . LEU A 1 15 ? -1.982 1.209 -3.853 1.00 0.00 15 LEU A CA 6
ATOM 8108 C C . LEU A 1 15 ? -2.626 1.287 -5.243 1.00 0.00 15 LEU A C 6
ATOM 8109 O O . LEU A 1 15 ? -2.982 2.371 -5.705 1.00 0.00 15 LEU A O 6
ATOM 8125 N N . GLU A 1 16 ? -2.781 0.125 -5.894 1.00 0.00 16 GLU A N 6
ATOM 8126 C CA . GLU A 1 16 ? -3.396 0.039 -7.231 1.00 0.00 16 GLU A CA 6
ATOM 8127 C C . GLU A 1 16 ? -4.674 -0.785 -7.127 1.00 0.00 16 GLU A C 6
ATOM 8128 O O . GLU A 1 16 ? -4.622 -2.004 -6.961 1.00 0.00 16 GLU A O 6
ATOM 8140 N N . LEU A 1 17 ? -5.823 -0.122 -7.223 1.00 0.00 17 LEU A N 6
ATOM 8141 C CA . LEU A 1 17 ? -7.107 -0.806 -7.135 1.00 0.00 17 LEU A CA 6
ATOM 8142 C C . LEU A 1 17 ? -7.281 -1.709 -8.357 1.00 0.00 17 LEU A C 6
ATOM 8143 O O . LEU A 1 17 ? -7.191 -1.238 -9.491 1.00 0.00 17 LEU A O 6
ATOM 8159 N N . THR A 1 18 ? -7.529 -3.008 -8.119 1.00 0.00 18 THR A N 6
ATOM 8160 C CA . THR A 1 18 ? -7.719 -3.997 -9.204 1.00 0.00 18 THR A CA 6
ATOM 8161 C C . THR A 1 18 ? -9.138 -4.561 -9.119 1.00 0.00 18 THR A C 6
ATOM 8162 O O . THR A 1 18 ? -9.574 -5.010 -8.059 1.00 0.00 18 THR A O 6
ATOM 8173 N N . GLY A 1 19 ? -9.842 -4.529 -10.251 1.00 0.00 19 GLY A N 6
ATOM 8174 C CA . GLY A 1 19 ? -11.223 -5.034 -10.339 1.00 0.00 19 GLY A CA 6
ATOM 8175 C C . GLY A 1 19 ? -12.186 -3.892 -10.635 1.00 0.00 19 GLY A C 6
ATOM 8176 O O . GLY A 1 19 ? -11.773 -2.798 -11.023 1.00 0.00 19 GLY A O 6
ATOM 8180 N N . ASP A 1 20 ? -13.479 -4.169 -10.413 1.00 0.00 20 ASP A N 6
ATOM 8181 C CA . ASP A 1 20 ? -14.548 -3.171 -10.620 1.00 0.00 20 ASP A CA 6
ATOM 8182 C C . ASP A 1 20 ? -15.285 -2.921 -9.305 1.00 0.00 20 ASP A C 6
ATOM 8183 O O . ASP A 1 20 ? -15.414 -3.818 -8.472 1.00 0.00 20 ASP A O 6
ATOM 8192 N N . LYS A 1 21 ? -15.760 -1.692 -9.127 1.00 0.00 21 LYS A N 6
ATOM 8193 C CA . LYS A 1 21 ? -16.480 -1.321 -7.908 1.00 0.00 21 LYS A CA 6
ATOM 8194 C C . LYS A 1 21 ? -17.831 -2.036 -7.858 1.00 0.00 21 LYS A C 6
ATOM 8195 O O . LYS A 1 21 ? -18.515 -2.161 -8.871 1.00 0.00 21 LYS A O 6
ATOM 8214 N N . ALA A 1 22 ? -18.208 -2.503 -6.667 1.00 0.00 22 ALA A N 6
ATOM 8215 C CA . ALA A 1 22 ? -19.482 -3.204 -6.489 1.00 0.00 22 ALA A CA 6
ATOM 8216 C C . ALA A 1 22 ? -20.656 -2.261 -6.768 1.00 0.00 22 ALA A C 6
ATOM 8217 O O . ALA A 1 22 ? -20.545 -1.048 -6.592 1.00 0.00 22 ALA A O 6
ATOM 8224 N N . SER A 1 23 ? -21.776 -2.829 -7.216 1.00 0.00 23 SER A N 6
ATOM 8225 C CA . SER A 1 23 ? -22.963 -2.029 -7.527 1.00 0.00 23 SER A CA 6
ATOM 8226 C C . SER A 1 23 ? -23.504 -1.332 -6.276 1.00 0.00 23 SER A C 6
ATOM 8227 O O . SER A 1 23 ? -24.217 -0.335 -6.378 1.00 0.00 23 SER A O 6
ATOM 8235 N N . ASN A 1 24 ? -23.170 -1.863 -5.092 1.00 0.00 24 ASN A N 6
ATOM 8236 C CA . ASN A 1 24 ? -23.630 -1.294 -3.822 1.00 0.00 24 ASN A CA 6
ATOM 8237 C C . ASN A 1 24 ? -22.716 -0.148 -3.402 1.00 0.00 24 ASN A C 6
ATOM 8238 O O . ASN A 1 24 ? -23.112 0.708 -2.609 1.00 0.00 24 ASN A O 6
ATOM 8249 N N . VAL A 1 25 ? -21.487 -0.144 -3.932 1.00 0.00 25 VAL A N 6
ATOM 8250 C CA . VAL A 1 25 ? -20.498 0.895 -3.603 1.00 0.00 25 VAL A CA 6
ATOM 8251 C C . VAL A 1 25 ? -20.359 1.874 -4.773 1.00 0.00 25 VAL A C 6
ATOM 8252 O O . VAL A 1 25 ? -20.116 1.473 -5.912 1.00 0.00 25 VAL A O 6
ATOM 8265 N N . SER A 1 26 ? -20.518 3.168 -4.468 1.00 0.00 26 SER A N 6
ATOM 8266 C CA . SER A 1 26 ? -20.417 4.240 -5.464 1.00 0.00 26 SER A CA 6
ATOM 8267 C C . SER A 1 26 ? -18.966 4.704 -5.593 1.00 0.00 26 SER A C 6
ATOM 8268 O O . SER A 1 26 ? -18.525 5.114 -6.669 1.00 0.00 26 SER A O 6
ATOM 8276 N N . SER A 1 27 ? -18.231 4.645 -4.481 1.00 0.00 27 SER A N 6
ATOM 8277 C CA . SER A 1 27 ? -16.828 5.064 -4.447 1.00 0.00 27 SER A CA 6
ATOM 8278 C C . SER A 1 27 ? -16.099 4.367 -3.308 1.00 0.00 27 SER A C 6
ATOM 8279 O O . SER A 1 27 ? -16.723 3.874 -2.367 1.00 0.00 27 SER A O 6
ATOM 8287 N N . ILE A 1 28 ? -14.767 4.318 -3.409 1.00 0.00 28 ILE A N 6
ATOM 8288 C CA . ILE A 1 28 ? -13.905 3.672 -2.399 1.00 0.00 28 ILE A CA 6
ATOM 8289 C C . ILE A 1 28 ? -12.819 4.649 -1.955 1.00 0.00 28 ILE A C 6
ATOM 8290 O O . ILE A 1 28 ? -12.178 5.290 -2.787 1.00 0.00 28 ILE A O 6
ATOM 8306 N N . SER A 1 29 ? -12.605 4.732 -0.638 1.00 0.00 29 SER A N 6
ATOM 8307 C CA . SER A 1 29 ? -11.576 5.600 -0.049 1.00 0.00 29 SER A CA 6
ATOM 8308 C C . SER A 1 29 ? -10.686 4.758 0.851 1.00 0.00 29 SER A C 6
ATOM 8309 O O . SER A 1 29 ? -11.134 3.754 1.407 1.00 0.00 29 SER A O 6
ATOM 8317 N N . TYR A 1 30 ? -9.418 5.158 0.980 1.00 0.00 30 TYR A N 6
ATOM 8318 C CA . TYR A 1 30 ? -8.449 4.424 1.808 1.00 0.00 30 TYR A CA 6
ATOM 8319 C C . TYR A 1 30 ? -7.577 5.406 2.581 1.00 0.00 30 TYR A C 6
ATOM 8320 O O . TYR A 1 30 ? -7.356 6.536 2.147 1.00 0.00 30 TYR A O 6
ATOM 8338 N N . SER A 1 31 ? -7.088 4.960 3.737 1.00 0.00 31 SER A N 6
ATOM 8339 C CA . SER A 1 31 ? -6.238 5.788 4.596 1.00 0.00 31 SER A CA 6
ATOM 8340 C C . SER A 1 31 ? -5.284 4.902 5.379 1.00 0.00 31 SER A C 6
ATOM 8341 O O . SER A 1 31 ? -5.582 3.741 5.649 1.00 0.00 31 SER A O 6
ATOM 8349 N N . PHE A 1 32 ? -4.127 5.458 5.733 1.00 0.00 32 PHE A N 6
ATOM 8350 C CA . PHE A 1 32 ? -3.100 4.720 6.481 1.00 0.00 32 PHE A CA 6
ATOM 8351 C C . PHE A 1 32 ? -2.340 5.671 7.406 1.00 0.00 32 PHE A C 6
ATOM 8352 O O . PHE A 1 32 ? -2.155 6.846 7.091 1.00 0.00 32 PHE A O 6
ATOM 8369 N N . ASP A 1 33 ? -1.900 5.144 8.550 1.00 0.00 33 ASP A N 6
ATOM 8370 C CA . ASP A 1 33 ? -1.155 5.949 9.516 1.00 0.00 33 ASP A CA 6
ATOM 8371 C C . ASP A 1 33 ? 0.226 6.300 8.975 1.00 0.00 33 ASP A C 6
ATOM 8372 O O . ASP A 1 33 ? 0.728 7.398 9.220 1.00 0.00 33 ASP A O 6
ATOM 8381 N N . ARG A 1 34 ? 0.852 5.371 8.231 1.00 0.00 34 ARG A N 6
ATOM 8382 C CA . ARG A 1 34 ? 2.188 5.572 7.640 1.00 0.00 34 ARG A CA 6
ATOM 8383 C C . ARG A 1 34 ? 2.199 4.981 6.229 1.00 0.00 34 ARG A C 6
ATOM 8384 O O . ARG A 1 34 ? 1.801 3.831 6.034 1.00 0.00 34 ARG A O 6
ATOM 8405 N N . GLY A 1 35 ? 2.655 5.774 5.248 1.00 0.00 35 GLY A N 6
ATOM 8406 C CA . GLY A 1 35 ? 2.723 5.337 3.842 1.00 0.00 35 GLY A CA 6
ATOM 8407 C C . GLY A 1 35 ? 4.160 5.324 3.345 1.00 0.00 35 GLY A C 6
ATOM 8408 O O . GLY A 1 35 ? 4.409 5.495 2.152 1.00 0.00 35 GLY A O 6
ATOM 8412 N N . HIS A 1 36 ? 5.121 5.119 4.256 1.00 0.00 36 HIS A N 6
ATOM 8413 C CA . HIS A 1 36 ? 6.548 5.076 3.911 1.00 0.00 36 HIS A CA 6
ATOM 8414 C C . HIS A 1 36 ? 7.263 4.061 4.813 1.00 0.00 36 HIS A C 6
ATOM 8415 O O . HIS A 1 36 ? 6.986 3.986 6.010 1.00 0.00 36 HIS A O 6
ATOM 8429 N N . VAL A 1 37 ? 8.186 3.289 4.225 1.00 0.00 37 VAL A N 6
ATOM 8430 C CA . VAL A 1 37 ? 8.969 2.268 4.951 1.00 0.00 37 VAL A CA 6
ATOM 8431 C C . VAL A 1 37 ? 10.444 2.437 4.616 1.00 0.00 37 VAL A C 6
ATOM 8432 O O . VAL A 1 37 ? 10.778 3.062 3.613 1.00 0.00 37 VAL A O 6
ATOM 8445 N N . THR A 1 38 ? 11.326 1.875 5.451 1.00 0.00 38 THR A N 6
ATOM 8446 C CA . THR A 1 38 ? 12.781 1.958 5.239 1.00 0.00 38 THR A CA 6
ATOM 8447 C C . THR A 1 38 ? 13.302 0.623 4.700 1.00 0.00 38 THR A C 6
ATOM 8448 O O . THR A 1 38 ? 12.942 -0.438 5.210 1.00 0.00 38 THR A O 6
ATOM 8459 N N . ILE A 1 39 ? 14.151 0.690 3.662 1.00 0.00 39 ILE A N 6
ATOM 8460 C CA . ILE A 1 39 ? 14.743 -0.501 3.028 1.00 0.00 39 ILE A CA 6
ATOM 8461 C C . ILE A 1 39 ? 16.259 -0.476 3.203 1.00 0.00 39 ILE A C 6
ATOM 8462 O O . ILE A 1 39 ? 16.860 0.597 3.221 1.00 0.00 39 ILE A O 6
ATOM 8478 N N . VAL A 1 40 ? 16.874 -1.660 3.346 1.00 0.00 40 VAL A N 6
ATOM 8479 C CA . VAL A 1 40 ? 18.337 -1.771 3.526 1.00 0.00 40 VAL A CA 6
ATOM 8480 C C . VAL A 1 40 ? 18.895 -2.844 2.588 1.00 0.00 40 VAL A C 6
ATOM 8481 O O . VAL A 1 40 ? 18.341 -3.938 2.482 1.00 0.00 40 VAL A O 6
ATOM 8494 N N . GLY A 1 41 ? 20.000 -2.521 1.909 1.00 0.00 41 GLY A N 6
ATOM 8495 C CA . GLY A 1 41 ? 20.630 -3.463 0.979 1.00 0.00 41 GLY A CA 6
ATOM 8496 C C . GLY A 1 41 ? 21.636 -2.752 0.083 1.00 0.00 41 GLY A C 6
ATOM 8497 O O . GLY A 1 41 ? 22.119 -1.668 0.410 1.00 0.00 41 GLY A O 6
ATOM 8501 N N . SER A 1 42 ? 21.946 -3.369 -1.057 1.00 0.00 42 SER A N 6
ATOM 8502 C CA . SER A 1 42 ? 22.892 -2.794 -2.013 1.00 0.00 42 SER A CA 6
ATOM 8503 C C . SER A 1 42 ? 22.310 -1.529 -2.635 1.00 0.00 42 SER A C 6
ATOM 8504 O O . SER A 1 42 ? 21.093 -1.405 -2.781 1.00 0.00 42 SER A O 6
ATOM 8512 N N . GLN A 1 43 ? 23.180 -0.586 -2.991 1.00 0.00 43 GLN A N 6
ATOM 8513 C CA . GLN A 1 43 ? 22.742 0.675 -3.587 1.00 0.00 43 GLN A CA 6
ATOM 8514 C C . GLN A 1 43 ? 22.091 0.423 -4.949 1.00 0.00 43 GLN A C 6
ATOM 8515 O O . GLN A 1 43 ? 21.117 1.084 -5.311 1.00 0.00 43 GLN A O 6
ATOM 8529 N N . GLU A 1 44 ? 22.646 -0.519 -5.712 1.00 0.00 44 GLU A N 6
ATOM 8530 C CA . GLU A 1 44 ? 22.125 -0.831 -7.043 1.00 0.00 44 GLU A CA 6
ATOM 8531 C C . GLU A 1 44 ? 20.691 -1.339 -6.952 1.00 0.00 44 GLU A C 6
ATOM 8532 O O . GLU A 1 44 ? 19.852 -1.012 -7.791 1.00 0.00 44 GLU A O 6
ATOM 8544 N N . ALA A 1 45 ? 20.414 -2.145 -5.932 1.00 0.00 45 ALA A N 6
ATOM 8545 C CA . ALA A 1 45 ? 19.079 -2.700 -5.742 1.00 0.00 45 ALA A CA 6
ATOM 8546 C C . ALA A 1 45 ? 18.071 -1.590 -5.435 1.00 0.00 45 ALA A C 6
ATOM 8547 O O . ALA A 1 45 ? 16.942 -1.616 -5.921 1.00 0.00 45 ALA A O 6
ATOM 8554 N N . MET A 1 46 ? 18.495 -0.613 -4.630 1.00 0.00 46 MET A N 6
ATOM 8555 C CA . MET A 1 46 ? 17.624 0.508 -4.266 1.00 0.00 46 MET A CA 6
ATOM 8556 C C . MET A 1 46 ? 17.313 1.368 -5.493 1.00 0.00 46 MET A C 6
ATOM 8557 O O . MET A 1 46 ? 16.187 1.834 -5.660 1.00 0.00 46 MET A O 6
ATOM 8571 N N . ASP A 1 47 ? 18.318 1.592 -6.337 1.00 0.00 47 ASP A N 6
ATOM 8572 C CA . ASP A 1 47 ? 18.147 2.415 -7.532 1.00 0.00 47 ASP A CA 6
ATOM 8573 C C . ASP A 1 47 ? 17.156 1.762 -8.496 1.00 0.00 47 ASP A C 6
ATOM 8574 O O . ASP A 1 47 ? 16.522 2.445 -9.301 1.00 0.00 47 ASP A O 6
ATOM 8583 N N . LYS A 1 48 ? 17.019 0.434 -8.406 1.00 0.00 48 LYS A N 6
ATOM 8584 C CA . LYS A 1 48 ? 16.093 -0.312 -9.270 1.00 0.00 48 LYS A CA 6
ATOM 8585 C C . LYS A 1 48 ? 14.650 -0.117 -8.785 1.00 0.00 48 LYS A C 6
ATOM 8586 O O . LYS A 1 48 ? 13.723 -0.015 -9.589 1.00 0.00 48 LYS A O 6
ATOM 8605 N N . ILE A 1 49 ? 14.477 -0.073 -7.459 1.00 0.00 49 ILE A N 6
ATOM 8606 C CA . ILE A 1 49 ? 13.146 0.101 -6.852 1.00 0.00 49 ILE A CA 6
ATOM 8607 C C . ILE A 1 49 ? 12.794 1.596 -6.827 1.00 0.00 49 ILE A C 6
ATOM 8608 O O . ILE A 1 49 ? 13.476 2.390 -6.176 1.00 0.00 49 ILE A O 6
ATOM 8624 N N . ASP A 1 50 ? 11.721 1.969 -7.542 1.00 0.00 50 ASP A N 6
ATOM 8625 C CA . ASP A 1 50 ? 11.255 3.371 -7.614 1.00 0.00 50 ASP A CA 6
ATOM 8626 C C . ASP A 1 50 ? 10.079 3.577 -6.661 1.00 0.00 50 ASP A C 6
ATOM 8627 O O . ASP A 1 50 ? 9.828 4.685 -6.183 1.00 0.00 50 ASP A O 6
ATOM 8636 N N . SER A 1 51 ? 9.368 2.486 -6.406 1.00 0.00 51 SER A N 6
ATOM 8637 C CA . SER A 1 51 ? 8.208 2.518 -5.517 1.00 0.00 51 SER A CA 6
ATOM 8638 C C . SER A 1 51 ? 7.727 1.105 -5.236 1.00 0.00 51 SER A C 6
ATOM 8639 O O . SER A 1 51 ? 8.080 0.167 -5.953 1.00 0.00 51 SER A O 6
ATOM 8647 N N . ILE A 1 52 ? 6.898 0.968 -4.195 1.00 0.00 52 ILE A N 6
ATOM 8648 C CA . ILE A 1 52 ? 6.325 -0.331 -3.804 1.00 0.00 52 ILE A CA 6
ATOM 8649 C C . ILE A 1 52 ? 4.846 -0.380 -4.195 1.00 0.00 52 ILE A C 6
ATOM 8650 O O . ILE A 1 52 ? 4.041 0.404 -3.698 1.00 0.00 52 ILE A O 6
ATOM 8666 N N . THR A 1 53 ? 4.494 -1.327 -5.064 1.00 0.00 53 THR A N 6
ATOM 8667 C CA . THR A 1 53 ? 3.105 -1.514 -5.502 1.00 0.00 53 THR A CA 6
ATOM 8668 C C . THR A 1 53 ? 2.400 -2.454 -4.529 1.00 0.00 53 THR A C 6
ATOM 8669 O O . THR A 1 53 ? 2.952 -3.492 -4.164 1.00 0.00 53 THR A O 6
ATOM 8680 N N . VAL A 1 54 ? 1.182 -2.097 -4.111 1.00 0.00 54 VAL A N 6
ATOM 8681 C CA . VAL A 1 54 ? 0.393 -2.928 -3.186 1.00 0.00 54 VAL A CA 6
ATOM 8682 C C . VAL A 1 54 ? -1.032 -3.055 -3.747 1.00 0.00 54 VAL A C 6
ATOM 8683 O O . VAL A 1 54 ? -1.888 -2.235 -3.421 1.00 0.00 54 VAL A O 6
ATOM 8696 N N . PRO A 1 55 ? -1.328 -4.044 -4.587 1.00 0.00 55 PRO A N 6
ATOM 8697 C CA . PRO A 1 55 ? -2.699 -4.195 -5.163 1.00 0.00 55 PRO A CA 6
ATOM 8698 C C . PRO A 1 55 ? -3.642 -4.897 -4.189 1.00 0.00 55 PRO A C 6
ATOM 8699 O O . PRO A 1 55 ? -3.222 -5.762 -3.419 1.00 0.00 55 PRO A O 6
ATOM 8710 N N . VAL A 1 56 ? -4.924 -4.504 -4.225 1.00 0.00 56 VAL A N 6
ATOM 8711 C CA . VAL A 1 56 ? -5.949 -5.087 -3.341 1.00 0.00 56 VAL A CA 6
ATOM 8712 C C . VAL A 1 56 ? -7.265 -5.301 -4.098 1.00 0.00 56 VAL A C 6
ATOM 8713 O O . VAL A 1 56 ? -7.714 -4.435 -4.849 1.00 0.00 56 VAL A O 6
ATOM 8726 N N . ASP A 1 57 ? -7.885 -6.463 -3.880 1.00 0.00 57 ASP A N 6
ATOM 8727 C CA . ASP A 1 57 ? -9.160 -6.792 -4.523 1.00 0.00 57 ASP A CA 6
ATOM 8728 C C . ASP A 1 57 ? -10.289 -6.036 -3.824 1.00 0.00 57 ASP A C 6
ATOM 8729 O O . ASP A 1 57 ? -10.433 -6.131 -2.603 1.00 0.00 57 ASP A O 6
ATOM 8738 N N . ILE A 1 58 ? -11.090 -5.287 -4.597 1.00 0.00 58 ILE A N 6
ATOM 8739 C CA . ILE A 1 58 ? -12.219 -4.507 -4.055 1.00 0.00 58 ILE A CA 6
ATOM 8740 C C . ILE A 1 58 ? -13.555 -5.130 -4.485 1.00 0.00 58 ILE A C 6
ATOM 8741 O O . ILE A 1 58 ? -14.624 -4.644 -4.121 1.00 0.00 58 ILE A O 6
ATOM 8757 N N . SER A 1 59 ? -13.487 -6.182 -5.288 1.00 0.00 59 SER A N 6
ATOM 8758 C CA . SER A 1 59 ? -14.697 -6.845 -5.787 1.00 0.00 59 SER A CA 6
ATOM 8759 C C . SER A 1 59 ? -15.285 -7.799 -4.747 1.00 0.00 59 SER A C 6
ATOM 8760 O O . SER A 1 59 ? -16.430 -8.234 -4.886 1.00 0.00 59 SER A O 6
ATOM 8768 N N . GLN A 1 60 ? -14.504 -8.141 -3.708 1.00 0.00 60 GLN A N 6
ATOM 8769 C CA . GLN A 1 60 ? -14.939 -9.061 -2.642 1.00 0.00 60 GLN A CA 6
ATOM 8770 C C . GLN A 1 60 ? -15.318 -8.284 -1.373 1.00 0.00 60 GLN A C 6
ATOM 8771 O O . GLN A 1 60 ? -15.886 -8.865 -0.445 1.00 0.00 60 GLN A O 6
ATOM 8785 N N . VAL A 1 61 ? -14.991 -6.981 -1.320 1.00 0.00 61 VAL A N 6
ATOM 8786 C CA . VAL A 1 61 ? -15.286 -6.145 -0.145 1.00 0.00 61 VAL A CA 6
ATOM 8787 C C . VAL A 1 61 ? -16.531 -5.283 -0.408 1.00 0.00 61 VAL A C 6
ATOM 8788 O O . VAL A 1 61 ? -16.636 -4.628 -1.446 1.00 0.00 61 VAL A O 6
ATOM 8801 N N . THR A 1 62 ? -17.459 -5.297 0.549 1.00 0.00 62 THR A N 6
ATOM 8802 C CA . THR A 1 62 ? -18.704 -4.518 0.445 1.00 0.00 62 THR A CA 6
ATOM 8803 C C . THR A 1 62 ? -19.005 -3.857 1.778 1.00 0.00 62 THR A C 6
ATOM 8804 O O . THR A 1 62 ? -20.110 -3.360 1.999 1.00 0.00 62 THR A O 6
ATOM 8815 N N . GLU A 1 63 ? -18.022 -3.879 2.692 1.00 0.00 63 GLU A N 6
ATOM 8816 C CA . GLU A 1 63 ? -18.201 -3.300 4.038 1.00 0.00 63 GLU A CA 6
ATOM 8817 C C . GLU A 1 63 ? -16.882 -2.727 4.562 1.00 0.00 63 GLU A C 6
ATOM 8818 O O . GLU A 1 63 ? -15.809 -3.268 4.293 1.00 0.00 63 GLU A O 6
ATOM 8830 N N . ASP A 1 64 ? -16.975 -1.636 5.329 1.00 0.00 64 ASP A N 6
ATOM 8831 C CA . ASP A 1 64 ? -15.785 -1.006 5.909 1.00 0.00 64 ASP A CA 6
ATOM 8832 C C . ASP A 1 64 ? -15.001 -2.017 6.760 1.00 0.00 64 ASP A C 6
ATOM 8833 O O . ASP A 1 64 ? -15.584 -2.776 7.535 1.00 0.00 64 ASP A O 6
ATOM 8842 N N . THR A 1 65 ? -13.678 -2.013 6.604 1.00 0.00 65 THR A N 6
ATOM 8843 C CA . THR A 1 65 ? -12.812 -2.926 7.352 1.00 0.00 65 THR A CA 6
ATOM 8844 C C . THR A 1 65 ? -11.354 -2.506 7.223 1.00 0.00 65 THR A C 6
ATOM 8845 O O . THR A 1 65 ? -11.037 -1.495 6.596 1.00 0.00 65 THR A O 6
ATOM 8856 N N . SER A 1 66 ? -10.466 -3.303 7.821 1.00 0.00 66 SER A N 6
ATOM 8857 C CA . SER A 1 66 ? -9.022 -3.032 7.775 1.00 0.00 66 SER A CA 6
ATOM 8858 C C . SER A 1 66 ? -8.243 -4.340 7.828 1.00 0.00 66 SER A C 6
ATOM 8859 O O . SER A 1 66 ? -8.668 -5.302 8.469 1.00 0.00 66 SER A O 6
ATOM 8867 N N . LYS A 1 67 ? -7.103 -4.374 7.133 1.00 0.00 67 LYS A N 6
ATOM 8868 C CA . LYS A 1 67 ? -6.260 -5.579 7.081 1.00 0.00 67 LYS A CA 6
ATOM 8869 C C . LYS A 1 67 ? -4.775 -5.206 6.955 1.00 0.00 67 LYS A C 6
ATOM 8870 O O . LYS A 1 67 ? -4.413 -4.246 6.284 1.00 0.00 67 LYS A O 6
ATOM 8889 N N . THR A 1 68 ? -3.931 -6.002 7.619 1.00 0.00 68 THR A N 6
ATOM 8890 C CA . THR A 1 68 ? -2.481 -5.761 7.579 1.00 0.00 68 THR A CA 6
ATOM 8891 C C . THR A 1 68 ? -1.892 -6.358 6.303 1.00 0.00 68 THR A C 6
ATOM 8892 O O . THR A 1 68 ? -2.233 -7.478 5.922 1.00 0.00 68 THR A O 6
ATOM 8903 N N . LEU A 1 69 ? -1.010 -5.594 5.641 1.00 0.00 69 LEU A N 6
ATOM 8904 C CA . LEU A 1 69 ? -0.356 -6.020 4.389 1.00 0.00 69 LEU A CA 6
ATOM 8905 C C . LEU A 1 69 ? 1.161 -6.058 4.571 1.00 0.00 69 LEU A C 6
ATOM 8906 O O . LEU A 1 69 ? 1.762 -5.092 5.040 1.00 0.00 69 LEU A O 6
ATOM 8922 N N . GLU A 1 70 ? 1.777 -7.184 4.188 1.00 0.00 70 GLU A N 6
ATOM 8923 C CA . GLU A 1 70 ? 3.230 -7.355 4.297 1.00 0.00 70 GLU A CA 6
ATOM 8924 C C . GLU A 1 70 ? 3.892 -6.986 2.973 1.00 0.00 70 GLU A C 6
ATOM 8925 O O . GLU A 1 70 ? 3.417 -7.375 1.905 1.00 0.00 70 GLU A O 6
ATOM 8937 N N . LEU A 1 71 ? 4.983 -6.216 3.055 1.00 0.00 71 LEU A N 6
ATOM 8938 C CA . LEU A 1 71 ? 5.728 -5.761 1.868 1.00 0.00 71 LEU A CA 6
ATOM 8939 C C . LEU A 1 71 ? 7.068 -6.498 1.775 1.00 0.00 71 LEU A C 6
ATOM 8940 O O . LEU A 1 71 ? 7.778 -6.632 2.768 1.00 0.00 71 LEU A O 6
ATOM 8956 N N . LYS A 1 72 ? 7.398 -6.984 0.573 1.00 0.00 72 LYS A N 6
ATOM 8957 C CA . LYS A 1 72 ? 8.657 -7.720 0.345 1.00 0.00 72 LYS A CA 6
ATOM 8958 C C . LYS A 1 72 ? 9.265 -7.294 -0.989 1.00 0.00 72 LYS A C 6
ATOM 8959 O O . LYS A 1 72 ? 8.552 -6.965 -1.936 1.00 0.00 72 LYS A O 6
ATOM 8978 N N . ALA A 1 73 ? 10.598 -7.292 -1.047 1.00 0.00 73 ALA A N 6
ATOM 8979 C CA . ALA A 1 73 ? 11.336 -6.893 -2.255 1.00 0.00 73 ALA A CA 6
ATOM 8980 C C . ALA A 1 73 ? 12.633 -7.694 -2.345 1.00 0.00 73 ALA A C 6
ATOM 8981 O O . ALA A 1 73 ? 13.284 -7.948 -1.331 1.00 0.00 73 ALA A O 6
ATOM 8988 N N . GLU A 1 74 ? 12.991 -8.122 -3.561 1.00 0.00 74 GLU A N 6
ATOM 8989 C CA . GLU A 1 74 ? 14.196 -8.934 -3.772 1.00 0.00 74 GLU A CA 6
ATOM 8990 C C . GLU A 1 74 ? 15.451 -8.065 -3.967 1.00 0.00 74 GLU A C 6
ATOM 8991 O O . GLU A 1 74 ? 15.565 -7.309 -4.931 1.00 0.00 74 GLU A O 6
ATOM 9003 N N . GLY A 1 75 ? 16.391 -8.235 -3.023 1.00 0.00 75 GLY A N 6
ATOM 9004 C CA . GLY A 1 75 ? 17.680 -7.509 -3.064 1.00 0.00 75 GLY A CA 6
ATOM 9005 C C . GLY A 1 75 ? 17.840 -6.578 -1.873 1.00 0.00 75 GLY A C 6
ATOM 9006 O O . GLY A 1 75 ? 18.950 -6.138 -1.571 1.00 0.00 75 GLY A O 6
ATOM 9010 N N . VAL A 1 76 ? 16.730 -6.280 -1.187 1.00 0.00 76 VAL A N 6
ATOM 9011 C CA . VAL A 1 76 ? 16.749 -5.396 -0.002 1.00 0.00 76 VAL A CA 6
ATOM 9012 C C . VAL A 1 76 ? 15.912 -6.016 1.107 1.00 0.00 76 VAL A C 6
ATOM 9013 O O . VAL A 1 76 ? 15.046 -6.851 0.839 1.00 0.00 76 VAL A O 6
ATOM 9026 N N . THR A 1 77 ? 16.147 -5.572 2.345 1.00 0.00 77 THR A N 6
ATOM 9027 C CA . THR A 1 77 ? 15.389 -6.053 3.514 1.00 0.00 77 THR A CA 6
ATOM 9028 C C . THR A 1 77 ? 14.415 -4.951 3.936 1.00 0.00 77 THR A C 6
ATOM 9029 O O . THR A 1 77 ? 14.834 -3.889 4.395 1.00 0.00 77 THR A O 6
ATOM 9040 N N . VAL A 1 78 ? 13.113 -5.202 3.772 1.00 0.00 78 VAL A N 6
ATOM 9041 C CA . VAL A 1 78 ? 12.084 -4.216 4.129 1.00 0.00 78 VAL A CA 6
ATOM 9042 C C . VAL A 1 78 ? 11.675 -4.425 5.591 1.00 0.00 78 VAL A C 6
ATOM 9043 O O . VAL A 1 78 ? 11.413 -5.556 6.001 1.00 0.00 78 VAL A O 6
ATOM 9056 N N . GLN A 1 79 ? 11.621 -3.344 6.384 1.00 0.00 79 GLN A N 6
ATOM 9057 C CA . GLN A 1 79 ? 11.226 -3.471 7.804 1.00 0.00 79 GLN A CA 6
ATOM 9058 C C . GLN A 1 79 ? 10.664 -2.129 8.344 1.00 0.00 79 GLN A C 6
ATOM 9059 O O . GLN A 1 79 ? 11.197 -1.074 7.997 1.00 0.00 79 GLN A O 6
ATOM 9073 N N . PRO A 1 80 ? 9.607 -2.110 9.173 1.00 0.00 80 PRO A N 6
ATOM 9074 C CA . PRO A 1 80 ? 8.850 -3.318 9.681 1.00 0.00 80 PRO A CA 6
ATOM 9075 C C . PRO A 1 80 ? 8.040 -3.976 8.553 1.00 0.00 80 PRO A C 6
ATOM 9076 O O . PRO A 1 80 ? 7.560 -5.097 8.683 1.00 0.00 80 PRO A O 6
ATOM 9087 N N . SER A 1 81 ? 7.968 -3.265 7.434 1.00 0.00 81 SER A N 6
ATOM 9088 C CA . SER A 1 81 ? 7.283 -3.768 6.243 1.00 0.00 81 SER A CA 6
ATOM 9089 C C . SER A 1 81 ? 5.829 -4.095 6.519 1.00 0.00 81 SER A C 6
ATOM 9090 O O . SER A 1 81 ? 5.201 -4.834 5.755 1.00 0.00 81 SER A O 6
ATOM 9098 N N . THR A 1 82 ? 5.287 -3.538 7.597 1.00 0.00 82 THR A N 6
ATOM 9099 C CA . THR A 1 82 ? 3.894 -3.738 7.986 1.00 0.00 82 THR A CA 6
ATOM 9100 C C . THR A 1 82 ? 3.267 -2.375 8.254 1.00 0.00 82 THR A C 6
ATOM 9101 O O . THR A 1 82 ? 3.899 -1.493 8.836 1.00 0.00 82 THR A O 6
ATOM 9112 N N . VAL A 1 83 ? 2.020 -2.218 7.828 1.00 0.00 83 VAL A N 6
ATOM 9113 C CA . VAL A 1 83 ? 1.275 -0.974 8.020 1.00 0.00 83 VAL A CA 6
ATOM 9114 C C . VAL A 1 83 ? -0.203 -1.311 8.098 1.00 0.00 83 VAL A C 6
ATOM 9115 O O . VAL A 1 83 ? -0.638 -2.319 7.543 1.00 0.00 83 VAL A O 6
ATOM 9128 N N . LYS A 1 84 ? -0.979 -0.460 8.774 1.00 0.00 84 LYS A N 6
ATOM 9129 C CA . LYS A 1 84 ? -2.429 -0.659 8.907 1.00 0.00 84 LYS A CA 6
ATOM 9130 C C . LYS A 1 84 ? -3.142 0.271 7.933 1.00 0.00 84 LYS A C 6
ATOM 9131 O O . LYS A 1 84 ? -2.813 1.455 7.854 1.00 0.00 84 LYS A O 6
ATOM 9150 N N . VAL A 1 85 ? -4.112 -0.274 7.187 1.00 0.00 85 VAL A N 6
ATOM 9151 C CA . VAL A 1 85 ? -4.881 0.504 6.205 1.00 0.00 85 VAL A CA 6
ATOM 9152 C C . VAL A 1 85 ? -6.378 0.298 6.434 1.00 0.00 85 VAL A C 6
ATOM 9153 O O . VAL A 1 85 ? -6.850 -0.828 6.584 1.00 0.00 85 VAL A O 6
ATOM 9166 N N . ASN A 1 86 ? -7.106 1.418 6.462 1.00 0.00 86 ASN A N 6
ATOM 9167 C CA . ASN A 1 86 ? -8.561 1.398 6.669 1.00 0.00 86 ASN A CA 6
ATOM 9168 C C . ASN A 1 86 ? -9.251 1.703 5.346 1.00 0.00 86 ASN A C 6
ATOM 9169 O O . ASN A 1 86 ? -8.953 2.713 4.713 1.00 0.00 86 ASN A O 6
ATOM 9180 N N . LEU A 1 87 ? -10.168 0.821 4.925 1.00 0.00 87 LEU A N 6
ATOM 9181 C CA . LEU A 1 87 ? -10.907 0.980 3.661 1.00 0.00 87 LEU A CA 6
ATOM 9182 C C . LEU A 1 87 ? -12.361 1.321 3.965 1.00 0.00 87 LEU A C 6
ATOM 9183 O O . LEU A 1 87 ? -13.113 0.475 4.437 1.00 0.00 87 LEU A O 6
ATOM 9199 N N . LYS A 1 88 ? -12.755 2.569 3.693 1.00 0.00 88 LYS A N 6
ATOM 9200 C CA . LYS A 1 88 ? -14.131 3.020 3.942 1.00 0.00 88 LYS A CA 6
ATOM 9201 C C . LYS A 1 88 ? -14.972 2.840 2.680 1.00 0.00 88 LYS A C 6
ATOM 9202 O O . LYS A 1 88 ? -14.587 3.286 1.598 1.00 0.00 88 LYS A O 6
ATOM 9221 N N . VAL A 1 89 ? -16.127 2.189 2.826 1.00 0.00 89 VAL A N 6
ATOM 9222 C CA . VAL A 1 89 ? -17.040 1.948 1.710 1.00 0.00 89 VAL A CA 6
ATOM 9223 C C . VAL A 1 89 ? -18.060 3.086 1.605 1.00 0.00 89 VAL A C 6
ATOM 9224 O O . VAL A 1 89 ? -18.594 3.534 2.620 1.00 0.00 89 VAL A O 6
ATOM 9237 N N . THR A 1 90 ? -18.340 3.547 0.379 1.00 0.00 90 THR A N 6
ATOM 9238 C CA . THR A 1 90 ? -19.333 4.620 0.159 1.00 0.00 90 THR A CA 6
ATOM 9239 C C . THR A 1 90 ? -20.603 3.976 -0.391 1.00 0.00 90 THR A C 6
ATOM 9240 O O . THR A 1 90 ? -20.612 3.508 -1.525 1.00 0.00 90 THR A O 6
ATOM 9251 N N . GLN A 1 91 ? -21.670 3.936 0.408 1.00 0.00 91 GLN A N 6
ATOM 9252 C CA . GLN A 1 91 ? -22.930 3.314 -0.018 1.00 0.00 91 GLN A CA 6
ATOM 9253 C C . GLN A 1 91 ? -23.677 4.226 -0.988 1.00 0.00 91 GLN A C 6
ATOM 9254 O O . GLN A 1 91 ? -23.882 5.406 -0.700 1.00 0.00 91 GLN A O 6
ATOM 9268 N N . LYS A 1 92 ? -24.091 3.683 -2.137 1.00 0.00 92 LYS A N 6
ATOM 9269 C CA . LYS A 1 92 ? -24.820 4.486 -3.122 1.00 0.00 92 LYS A CA 6
ATOM 9270 C C . LYS A 1 92 ? -26.126 5.006 -2.513 1.00 0.00 92 LYS A C 6
ATOM 9271 O O . LYS A 1 92 ? -27.091 4.256 -2.355 1.00 0.00 92 LYS A O 6
ATOM 9290 N N . LEU A 1 93 ? -26.147 6.299 -2.174 1.00 0.00 93 LEU A N 6
ATOM 9291 C CA . LEU A 1 93 ? -27.334 6.926 -1.585 1.00 0.00 93 LEU A CA 6
ATOM 9292 C C . LEU A 1 93 ? -28.390 7.151 -2.675 1.00 0.00 93 LEU A C 6
ATOM 9293 O O . LEU A 1 93 ? -28.056 7.523 -3.798 1.00 0.00 93 LEU A O 6
ATOM 9309 N N . GLU A 1 94 ? -29.663 6.916 -2.340 1.00 0.00 94 GLU A N 6
ATOM 9310 C CA . GLU A 1 94 ? -30.761 7.093 -3.301 1.00 0.00 94 GLU A CA 6
ATOM 9311 C C . GLU A 1 94 ? -30.483 6.324 -4.598 1.00 0.00 94 GLU A C 6
ATOM 9312 O O . GLU A 1 94 ? -29.890 6.866 -5.532 1.00 0.00 94 GLU A O 6
ATOM 9324 N N . HIS A 1 95 ? -30.912 5.064 -4.644 1.00 0.00 95 HIS A N 6
ATOM 9325 C CA . HIS A 1 95 ? -30.701 4.229 -5.826 1.00 0.00 95 HIS A CA 6
ATOM 9326 C C . HIS A 1 95 ? -31.555 4.736 -6.990 1.00 0.00 95 HIS A C 6
ATOM 9327 O O . HIS A 1 95 ? -32.780 4.633 -6.962 1.00 0.00 95 HIS A O 6
ATOM 9341 N N . HIS A 1 96 ? -30.898 5.285 -8.016 1.00 0.00 96 HIS A N 6
ATOM 9342 C CA . HIS A 1 96 ? -31.606 5.805 -9.184 1.00 0.00 96 HIS A CA 6
ATOM 9343 C C . HIS A 1 96 ? -32.250 4.661 -9.965 1.00 0.00 96 HIS A C 6
ATOM 9344 O O . HIS A 1 96 ? -31.604 4.023 -10.796 1.00 0.00 96 HIS A O 6
ATOM 9358 N N . HIS A 1 97 ? -33.532 4.412 -9.692 1.00 0.00 97 HIS A N 6
ATOM 9359 C CA . HIS A 1 97 ? -34.270 3.346 -10.373 1.00 0.00 97 HIS A CA 6
ATOM 9360 C C . HIS A 1 97 ? -35.766 3.474 -10.064 1.00 0.00 97 HIS A C 6
ATOM 9361 O O . HIS A 1 97 ? -36.185 3.323 -8.917 1.00 0.00 97 HIS A O 6
ATOM 9375 N N . HIS A 1 98 ? -36.564 3.752 -11.096 1.00 0.00 98 HIS A N 6
ATOM 9376 C CA . HIS A 1 98 ? -38.010 3.899 -10.935 1.00 0.00 98 HIS A CA 6
ATOM 9377 C C . HIS A 1 98 ? -38.686 3.963 -12.307 1.00 0.00 98 HIS A C 6
ATOM 9378 O O . HIS A 1 98 ? -39.881 3.699 -12.434 1.00 0.00 98 HIS A O 6
ATOM 9392 N N . HIS A 1 99 ? -37.906 4.318 -13.330 1.00 0.00 99 HIS A N 6
ATOM 9393 C CA . HIS A 1 99 ? -38.427 4.417 -14.697 1.00 0.00 99 HIS A CA 6
ATOM 9394 C C . HIS A 1 99 ? -37.272 4.507 -15.701 1.00 0.00 99 HIS A C 6
ATOM 9395 O O . HIS A 1 99 ? -36.303 5.232 -15.480 1.00 0.00 99 HIS A O 6
ATOM 9409 N N . HIS A 1 100 ? -37.385 3.768 -16.805 1.00 0.00 100 HIS A N 6
ATOM 9410 C CA . HIS A 1 100 ? -36.351 3.773 -17.840 1.00 0.00 100 HIS A CA 6
ATOM 9411 C C . HIS A 1 100 ? -36.240 5.162 -18.471 1.00 0.00 100 HIS A C 6
ATOM 9412 O O . HIS A 1 100 ? -35.310 5.875 -18.131 1.00 0.00 100 HIS A O 6
ATOM 9427 N N . LYS A 1 1 ? 38.229 9.722 1.417 1.00 0.00 1 LYS A N 7
ATOM 9428 C CA . LYS A 1 1 ? 37.485 8.605 0.767 1.00 0.00 1 LYS A CA 7
ATOM 9429 C C . LYS A 1 1 ? 36.886 7.725 1.854 1.00 0.00 1 LYS A C 7
ATOM 9430 O O . LYS A 1 1 ? 37.477 6.716 2.242 1.00 0.00 1 LYS A O 7
ATOM 9451 N N . ILE A 1 2 ? 35.707 8.113 2.343 1.00 0.00 2 ILE A N 7
ATOM 9452 C CA . ILE A 1 2 ? 35.010 7.369 3.397 1.00 0.00 2 ILE A CA 7
ATOM 9453 C C . ILE A 1 2 ? 33.513 7.334 3.104 1.00 0.00 2 ILE A C 7
ATOM 9454 O O . ILE A 1 2 ? 33.034 8.011 2.196 1.00 0.00 2 ILE A O 7
ATOM 9470 N N . SER A 1 3 ? 32.783 6.553 3.896 1.00 0.00 3 SER A N 7
ATOM 9471 C CA . SER A 1 3 ? 31.335 6.447 3.744 1.00 0.00 3 SER A CA 7
ATOM 9472 C C . SER A 1 3 ? 30.738 5.714 4.935 1.00 0.00 3 SER A C 7
ATOM 9473 O O . SER A 1 3 ? 31.446 5.035 5.680 1.00 0.00 3 SER A O 7
ATOM 9481 N N . LEU A 1 4 ? 29.428 5.855 5.108 1.00 0.00 4 LEU A N 7
ATOM 9482 C CA . LEU A 1 4 ? 28.725 5.207 6.212 1.00 0.00 4 LEU A CA 7
ATOM 9483 C C . LEU A 1 4 ? 28.712 3.697 5.998 1.00 0.00 4 LEU A C 7
ATOM 9484 O O . LEU A 1 4 ? 28.705 3.218 4.864 1.00 0.00 4 LEU A O 7
ATOM 9500 N N . ARG A 1 5 ? 28.722 2.955 7.100 1.00 0.00 5 ARG A N 7
ATOM 9501 C CA . ARG A 1 5 ? 28.723 1.499 7.041 1.00 0.00 5 ARG A CA 7
ATOM 9502 C C . ARG A 1 5 ? 27.439 0.995 6.381 1.00 0.00 5 ARG A C 7
ATOM 9503 O O . ARG A 1 5 ? 27.409 0.742 5.178 1.00 0.00 5 ARG A O 7
ATOM 9524 N N . LYS A 1 6 ? 26.373 0.863 7.176 1.00 0.00 6 LYS A N 7
ATOM 9525 C CA . LYS A 1 6 ? 25.083 0.401 6.667 1.00 0.00 6 LYS A CA 7
ATOM 9526 C C . LYS A 1 6 ? 24.327 1.571 6.054 1.00 0.00 6 LYS A C 7
ATOM 9527 O O . LYS A 1 6 ? 24.390 2.694 6.560 1.00 0.00 6 LYS A O 7
ATOM 9546 N N . LEU A 1 7 ? 23.617 1.296 4.957 1.00 0.00 7 LEU A N 7
ATOM 9547 C CA . LEU A 1 7 ? 22.842 2.307 4.238 1.00 0.00 7 LEU A CA 7
ATOM 9548 C C . LEU A 1 7 ? 21.364 1.979 4.353 1.00 0.00 7 LEU A C 7
ATOM 9549 O O . LEU A 1 7 ? 20.981 0.829 4.571 1.00 0.00 7 LEU A O 7
ATOM 9565 N N . SER A 1 8 ? 20.542 3.006 4.224 1.00 0.00 8 SER A N 7
ATOM 9566 C CA . SER A 1 8 ? 19.097 2.858 4.330 1.00 0.00 8 SER A CA 7
ATOM 9567 C C . SER A 1 8 ? 18.408 3.946 3.538 1.00 0.00 8 SER A C 7
ATOM 9568 O O . SER A 1 8 ? 18.982 5.002 3.270 1.00 0.00 8 SER A O 7
ATOM 9576 N N . LYS A 1 9 ? 17.171 3.664 3.151 1.00 0.00 9 LYS A N 7
ATOM 9577 C CA . LYS A 1 9 ? 16.379 4.606 2.366 1.00 0.00 9 LYS A CA 7
ATOM 9578 C C . LYS A 1 9 ? 14.892 4.331 2.577 1.00 0.00 9 LYS A C 7
ATOM 9579 O O . LYS A 1 9 ? 14.509 3.271 3.068 1.00 0.00 9 LYS A O 7
ATOM 9598 N N . SER A 1 10 ? 14.075 5.307 2.189 1.00 0.00 10 SER A N 7
ATOM 9599 C CA . SER A 1 10 ? 12.613 5.204 2.301 1.00 0.00 10 SER A CA 7
ATOM 9600 C C . SER A 1 10 ? 12.001 5.523 0.956 1.00 0.00 10 SER A C 7
ATOM 9601 O O . SER A 1 10 ? 12.431 6.463 0.280 1.00 0.00 10 SER A O 7
ATOM 9609 N N . VAL A 1 11 ? 10.993 4.732 0.564 1.00 0.00 11 VAL A N 7
ATOM 9610 C CA . VAL A 1 11 ? 10.300 4.922 -0.719 1.00 0.00 11 VAL A CA 7
ATOM 9611 C C . VAL A 1 11 ? 8.773 4.917 -0.516 1.00 0.00 11 VAL A C 7
ATOM 9612 O O . VAL A 1 11 ? 8.267 4.175 0.330 1.00 0.00 11 VAL A O 7
ATOM 9625 N N . PRO A 1 12 ? 8.021 5.716 -1.268 1.00 0.00 12 PRO A N 7
ATOM 9626 C CA . PRO A 1 12 ? 6.533 5.752 -1.137 1.00 0.00 12 PRO A CA 7
ATOM 9627 C C . PRO A 1 12 ? 5.885 4.511 -1.756 1.00 0.00 12 PRO A C 7
ATOM 9628 O O . PRO A 1 12 ? 6.343 4.003 -2.782 1.00 0.00 12 PRO A O 7
ATOM 9639 N N . VAL A 1 13 ? 4.802 4.049 -1.127 1.00 0.00 13 VAL A N 7
ATOM 9640 C CA . VAL A 1 13 ? 4.050 2.884 -1.606 1.00 0.00 13 VAL A CA 7
ATOM 9641 C C . VAL A 1 13 ? 2.861 3.363 -2.431 1.00 0.00 13 VAL A C 7
ATOM 9642 O O . VAL A 1 13 ? 2.277 4.404 -2.128 1.00 0.00 13 VAL A O 7
ATOM 9655 N N . LYS A 1 14 ? 2.506 2.599 -3.464 1.00 0.00 14 LYS A N 7
ATOM 9656 C CA . LYS A 1 14 ? 1.370 2.932 -4.340 1.00 0.00 14 LYS A CA 7
ATOM 9657 C C . LYS A 1 14 ? 0.378 1.783 -4.324 1.00 0.00 14 LYS A C 7
ATOM 9658 O O . LYS A 1 14 ? 0.771 0.622 -4.332 1.00 0.00 14 LYS A O 7
ATOM 9677 N N . LEU A 1 15 ? -0.915 2.119 -4.290 1.00 0.00 15 LEU A N 7
ATOM 9678 C CA . LEU A 1 15 ? -1.991 1.126 -4.271 1.00 0.00 15 LEU A CA 7
ATOM 9679 C C . LEU A 1 15 ? -2.790 1.213 -5.559 1.00 0.00 15 LEU A C 7
ATOM 9680 O O . LEU A 1 15 ? -3.118 2.309 -6.018 1.00 0.00 15 LEU A O 7
ATOM 9696 N N . GLU A 1 16 ? -3.097 0.049 -6.131 1.00 0.00 16 GLU A N 7
ATOM 9697 C CA . GLU A 1 16 ? -3.872 -0.038 -7.375 1.00 0.00 16 GLU A CA 7
ATOM 9698 C C . GLU A 1 16 ? -5.124 -0.871 -7.130 1.00 0.00 16 GLU A C 7
ATOM 9699 O O . GLU A 1 16 ? -5.043 -2.047 -6.777 1.00 0.00 16 GLU A O 7
ATOM 9711 N N . LEU A 1 17 ? -6.281 -0.247 -7.314 1.00 0.00 17 LEU A N 7
ATOM 9712 C CA . LEU A 1 17 ? -7.554 -0.918 -7.114 1.00 0.00 17 LEU A CA 7
ATOM 9713 C C . LEU A 1 17 ? -7.784 -1.902 -8.256 1.00 0.00 17 LEU A C 7
ATOM 9714 O O . LEU A 1 17 ? -7.723 -1.522 -9.428 1.00 0.00 17 LEU A O 7
ATOM 9730 N N . THR A 1 18 ? -8.050 -3.163 -7.903 1.00 0.00 18 THR A N 7
ATOM 9731 C CA . THR A 1 18 ? -8.301 -4.230 -8.879 1.00 0.00 18 THR A CA 7
ATOM 9732 C C . THR A 1 18 ? -9.701 -4.791 -8.667 1.00 0.00 18 THR A C 7
ATOM 9733 O O . THR A 1 18 ? -10.074 -5.154 -7.554 1.00 0.00 18 THR A O 7
ATOM 9744 N N . GLY A 1 19 ? -10.466 -4.850 -9.756 1.00 0.00 19 GLY A N 7
ATOM 9745 C CA . GLY A 1 19 ? -11.839 -5.374 -9.724 1.00 0.00 19 GLY A CA 7
ATOM 9746 C C . GLY A 1 19 ? -12.833 -4.271 -10.028 1.00 0.00 19 GLY A C 7
ATOM 9747 O O . GLY A 1 19 ? -12.532 -3.085 -9.883 1.00 0.00 19 GLY A O 7
ATOM 9751 N N . ASP A 1 20 ? -14.034 -4.674 -10.426 1.00 0.00 20 ASP A N 7
ATOM 9752 C CA . ASP A 1 20 ? -15.101 -3.719 -10.728 1.00 0.00 20 ASP A CA 7
ATOM 9753 C C . ASP A 1 20 ? -15.814 -3.331 -9.437 1.00 0.00 20 ASP A C 7
ATOM 9754 O O . ASP A 1 20 ? -15.972 -4.149 -8.529 1.00 0.00 20 ASP A O 7
ATOM 9763 N N . LYS A 1 21 ? -16.247 -2.084 -9.371 1.00 0.00 21 LYS A N 7
ATOM 9764 C CA . LYS A 1 21 ? -16.955 -1.579 -8.204 1.00 0.00 21 LYS A CA 7
ATOM 9765 C C . LYS A 1 21 ? -18.291 -2.300 -8.042 1.00 0.00 21 LYS A C 7
ATOM 9766 O O . LYS A 1 21 ? -19.005 -2.528 -9.017 1.00 0.00 21 LYS A O 7
ATOM 9785 N N . ALA A 1 22 ? -18.622 -2.656 -6.807 1.00 0.00 22 ALA A N 7
ATOM 9786 C CA . ALA A 1 22 ? -19.877 -3.348 -6.530 1.00 0.00 22 ALA A CA 7
ATOM 9787 C C . ALA A 1 22 ? -21.068 -2.434 -6.826 1.00 0.00 22 ALA A C 7
ATOM 9788 O O . ALA A 1 22 ? -20.929 -1.212 -6.889 1.00 0.00 22 ALA A O 7
ATOM 9795 N N . SER A 1 23 ? -22.231 -3.049 -7.023 1.00 0.00 23 SER A N 7
ATOM 9796 C CA . SER A 1 23 ? -23.459 -2.305 -7.325 1.00 0.00 23 SER A CA 7
ATOM 9797 C C . SER A 1 23 ? -23.969 -1.544 -6.103 1.00 0.00 23 SER A C 7
ATOM 9798 O O . SER A 1 23 ? -24.593 -0.491 -6.238 1.00 0.00 23 SER A O 7
ATOM 9806 N N . ASN A 1 24 ? -23.711 -2.082 -4.904 1.00 0.00 24 ASN A N 7
ATOM 9807 C CA . ASN A 1 24 ? -24.162 -1.457 -3.653 1.00 0.00 24 ASN A CA 7
ATOM 9808 C C . ASN A 1 24 ? -23.190 -0.372 -3.197 1.00 0.00 24 ASN A C 7
ATOM 9809 O O . ASN A 1 24 ? -23.499 0.398 -2.288 1.00 0.00 24 ASN A O 7
ATOM 9820 N N . VAL A 1 25 ? -22.015 -0.319 -3.838 1.00 0.00 25 VAL A N 7
ATOM 9821 C CA . VAL A 1 25 ? -20.976 0.675 -3.506 1.00 0.00 25 VAL A CA 7
ATOM 9822 C C . VAL A 1 25 ? -20.881 1.711 -4.627 1.00 0.00 25 VAL A C 7
ATOM 9823 O O . VAL A 1 25 ? -20.766 1.365 -5.802 1.00 0.00 25 VAL A O 7
ATOM 9836 N N . SER A 1 26 ? -20.915 2.987 -4.240 1.00 0.00 26 SER A N 7
ATOM 9837 C CA . SER A 1 26 ? -20.816 4.100 -5.189 1.00 0.00 26 SER A CA 7
ATOM 9838 C C . SER A 1 26 ? -19.346 4.445 -5.437 1.00 0.00 26 SER A C 7
ATOM 9839 O O . SER A 1 26 ? -18.942 4.707 -6.569 1.00 0.00 26 SER A O 7
ATOM 9847 N N . SER A 1 27 ? -18.554 4.448 -4.364 1.00 0.00 27 SER A N 7
ATOM 9848 C CA . SER A 1 27 ? -17.129 4.772 -4.461 1.00 0.00 27 SER A CA 7
ATOM 9849 C C . SER A 1 27 ? -16.380 4.222 -3.258 1.00 0.00 27 SER A C 7
ATOM 9850 O O . SER A 1 27 ? -16.977 3.920 -2.225 1.00 0.00 27 SER A O 7
ATOM 9858 N N . ILE A 1 28 ? -15.059 4.088 -3.409 1.00 0.00 28 ILE A N 7
ATOM 9859 C CA . ILE A 1 28 ? -14.181 3.566 -2.343 1.00 0.00 28 ILE A CA 7
ATOM 9860 C C . ILE A 1 28 ? -12.970 4.480 -2.185 1.00 0.00 28 ILE A C 7
ATOM 9861 O O . ILE A 1 28 ? -12.448 5.015 -3.165 1.00 0.00 28 ILE A O 7
ATOM 9877 N N . SER A 1 29 ? -12.535 4.640 -0.934 1.00 0.00 29 SER A N 7
ATOM 9878 C CA . SER A 1 29 ? -11.376 5.472 -0.587 1.00 0.00 29 SER A CA 7
ATOM 9879 C C . SER A 1 29 ? -10.448 4.682 0.321 1.00 0.00 29 SER A C 7
ATOM 9880 O O . SER A 1 29 ? -10.866 3.718 0.967 1.00 0.00 29 SER A O 7
ATOM 9888 N N . TYR A 1 30 ? -9.181 5.094 0.357 1.00 0.00 30 TYR A N 7
ATOM 9889 C CA . TYR A 1 30 ? -8.162 4.430 1.176 1.00 0.00 30 TYR A CA 7
ATOM 9890 C C . TYR A 1 30 ? -7.213 5.469 1.766 1.00 0.00 30 TYR A C 7
ATOM 9891 O O . TYR A 1 30 ? -7.016 6.543 1.197 1.00 0.00 30 TYR A O 7
ATOM 9909 N N . SER A 1 31 ? -6.638 5.132 2.914 1.00 0.00 31 SER A N 7
ATOM 9910 C CA . SER A 1 31 ? -5.705 6.022 3.606 1.00 0.00 31 SER A CA 7
ATOM 9911 C C . SER A 1 31 ? -4.725 5.202 4.424 1.00 0.00 31 SER A C 7
ATOM 9912 O O . SER A 1 31 ? -4.958 4.022 4.691 1.00 0.00 31 SER A O 7
ATOM 9920 N N . PHE A 1 32 ? -3.621 5.833 4.814 1.00 0.00 32 PHE A N 7
ATOM 9921 C CA . PHE A 1 32 ? -2.572 5.174 5.603 1.00 0.00 32 PHE A CA 7
ATOM 9922 C C . PHE A 1 32 ? -1.974 6.158 6.602 1.00 0.00 32 PHE A C 7
ATOM 9923 O O . PHE A 1 32 ? -1.886 7.357 6.337 1.00 0.00 32 PHE A O 7
ATOM 9940 N N . ASP A 1 33 ? -1.565 5.634 7.755 1.00 0.00 33 ASP A N 7
ATOM 9941 C CA . ASP A 1 33 ? -0.969 6.455 8.804 1.00 0.00 33 ASP A CA 7
ATOM 9942 C C . ASP A 1 33 ? 0.435 6.889 8.404 1.00 0.00 33 ASP A C 7
ATOM 9943 O O . ASP A 1 33 ? 0.874 7.983 8.764 1.00 0.00 33 ASP A O 7
ATOM 9952 N N . ARG A 1 34 ? 1.153 6.021 7.669 1.00 0.00 34 ARG A N 7
ATOM 9953 C CA . ARG A 1 34 ? 2.532 6.306 7.225 1.00 0.00 34 ARG A CA 7
ATOM 9954 C C . ARG A 1 34 ? 2.705 5.920 5.766 1.00 0.00 34 ARG A C 7
ATOM 9955 O O . ARG A 1 34 ? 3.146 6.726 4.950 1.00 0.00 34 ARG A O 7
ATOM 9976 N N . GLY A 1 35 ? 2.342 4.686 5.439 1.00 0.00 35 GLY A N 7
ATOM 9977 C CA . GLY A 1 35 ? 2.452 4.215 4.063 1.00 0.00 35 GLY A CA 7
ATOM 9978 C C . GLY A 1 35 ? 3.888 4.324 3.557 1.00 0.00 35 GLY A C 7
ATOM 9979 O O . GLY A 1 35 ? 4.118 4.486 2.364 1.00 0.00 35 GLY A O 7
ATOM 9983 N N . HIS A 1 36 ? 4.864 4.239 4.468 1.00 0.00 36 HIS A N 7
ATOM 9984 C CA . HIS A 1 36 ? 6.287 4.320 4.109 1.00 0.00 36 HIS A CA 7
ATOM 9985 C C . HIS A 1 36 ? 7.068 3.323 4.956 1.00 0.00 36 HIS A C 7
ATOM 9986 O O . HIS A 1 36 ? 6.824 3.197 6.157 1.00 0.00 36 HIS A O 7
ATOM 10000 N N . VAL A 1 37 ? 8.004 2.619 4.319 1.00 0.00 37 VAL A N 7
ATOM 10001 C CA . VAL A 1 37 ? 8.845 1.617 4.990 1.00 0.00 37 VAL A CA 7
ATOM 10002 C C . VAL A 1 37 ? 10.297 1.887 4.658 1.00 0.00 37 VAL A C 7
ATOM 10003 O O . VAL A 1 37 ? 10.598 2.577 3.681 1.00 0.00 37 VAL A O 7
ATOM 10016 N N . THR A 1 38 ? 11.194 1.333 5.474 1.00 0.00 38 THR A N 7
ATOM 10017 C CA . THR A 1 38 ? 12.639 1.496 5.282 1.00 0.00 38 THR A CA 7
ATOM 10018 C C . THR A 1 38 ? 13.214 0.220 4.677 1.00 0.00 38 THR A C 7
ATOM 10019 O O . THR A 1 38 ? 12.838 -0.885 5.070 1.00 0.00 38 THR A O 7
ATOM 10030 N N . ILE A 1 39 ? 14.131 0.395 3.721 1.00 0.00 39 ILE A N 7
ATOM 10031 C CA . ILE A 1 39 ? 14.793 -0.721 3.034 1.00 0.00 39 ILE A CA 7
ATOM 10032 C C . ILE A 1 39 ? 16.293 -0.645 3.272 1.00 0.00 39 ILE A C 7
ATOM 10033 O O . ILE A 1 39 ? 16.852 0.443 3.411 1.00 0.00 39 ILE A O 7
ATOM 10049 N N . VAL A 1 40 ? 16.930 -1.818 3.324 1.00 0.00 40 VAL A N 7
ATOM 10050 C CA . VAL A 1 40 ? 18.382 -1.915 3.548 1.00 0.00 40 VAL A CA 7
ATOM 10051 C C . VAL A 1 40 ? 19.005 -2.833 2.500 1.00 0.00 40 VAL A C 7
ATOM 10052 O O . VAL A 1 40 ? 18.486 -3.914 2.218 1.00 0.00 40 VAL A O 7
ATOM 10065 N N . GLY A 1 41 ? 20.124 -2.389 1.935 1.00 0.00 41 GLY A N 7
ATOM 10066 C CA . GLY A 1 41 ? 20.839 -3.164 0.922 1.00 0.00 41 GLY A CA 7
ATOM 10067 C C . GLY A 1 41 ? 21.800 -2.279 0.148 1.00 0.00 41 GLY A C 7
ATOM 10068 O O . GLY A 1 41 ? 22.188 -1.209 0.615 1.00 0.00 41 GLY A O 7
ATOM 10072 N N . SER A 1 42 ? 22.167 -2.728 -1.050 1.00 0.00 42 SER A N 7
ATOM 10073 C CA . SER A 1 42 ? 23.075 -1.976 -1.916 1.00 0.00 42 SER A CA 7
ATOM 10074 C C . SER A 1 42 ? 22.335 -0.811 -2.564 1.00 0.00 42 SER A C 7
ATOM 10075 O O . SER A 1 42 ? 21.134 -0.893 -2.816 1.00 0.00 42 SER A O 7
ATOM 10083 N N . GLN A 1 43 ? 23.063 0.268 -2.837 1.00 0.00 43 GLN A N 7
ATOM 10084 C CA . GLN A 1 43 ? 22.477 1.453 -3.461 1.00 0.00 43 GLN A CA 7
ATOM 10085 C C . GLN A 1 43 ? 21.941 1.115 -4.847 1.00 0.00 43 GLN A C 7
ATOM 10086 O O . GLN A 1 43 ? 20.981 1.728 -5.315 1.00 0.00 43 GLN A O 7
ATOM 10100 N N . GLU A 1 44 ? 22.564 0.142 -5.505 1.00 0.00 44 GLU A N 7
ATOM 10101 C CA . GLU A 1 44 ? 22.145 -0.257 -6.844 1.00 0.00 44 GLU A CA 7
ATOM 10102 C C . GLU A 1 44 ? 20.711 -0.780 -6.821 1.00 0.00 44 GLU A C 7
ATOM 10103 O O . GLU A 1 44 ? 19.887 -0.378 -7.634 1.00 0.00 44 GLU A O 7
ATOM 10115 N N . ALA A 1 45 ? 20.423 -1.669 -5.877 1.00 0.00 45 ALA A N 7
ATOM 10116 C CA . ALA A 1 45 ? 19.085 -2.243 -5.755 1.00 0.00 45 ALA A CA 7
ATOM 10117 C C . ALA A 1 45 ? 18.063 -1.159 -5.419 1.00 0.00 45 ALA A C 7
ATOM 10118 O O . ALA A 1 45 ? 16.939 -1.176 -5.921 1.00 0.00 45 ALA A O 7
ATOM 10125 N N . MET A 1 46 ? 18.467 -0.217 -4.572 1.00 0.00 46 MET A N 7
ATOM 10126 C CA . MET A 1 46 ? 17.587 0.881 -4.171 1.00 0.00 46 MET A CA 7
ATOM 10127 C C . MET A 1 46 ? 17.278 1.782 -5.365 1.00 0.00 46 MET A C 7
ATOM 10128 O O . MET A 1 46 ? 16.153 2.258 -5.512 1.00 0.00 46 MET A O 7
ATOM 10142 N N . ASP A 1 47 ? 18.279 2.030 -6.207 1.00 0.00 47 ASP A N 7
ATOM 10143 C CA . ASP A 1 47 ? 18.108 2.893 -7.372 1.00 0.00 47 ASP A CA 7
ATOM 10144 C C . ASP A 1 47 ? 17.078 2.307 -8.333 1.00 0.00 47 ASP A C 7
ATOM 10145 O O . ASP A 1 47 ? 16.376 3.045 -9.024 1.00 0.00 47 ASP A O 7
ATOM 10154 N N . LYS A 1 48 ? 16.980 0.978 -8.372 1.00 0.00 48 LYS A N 7
ATOM 10155 C CA . LYS A 1 48 ? 16.016 0.299 -9.244 1.00 0.00 48 LYS A CA 7
ATOM 10156 C C . LYS A 1 48 ? 14.604 0.423 -8.685 1.00 0.00 48 LYS A C 7
ATOM 10157 O O . LYS A 1 48 ? 13.640 0.553 -9.437 1.00 0.00 48 LYS A O 7
ATOM 10176 N N . ILE A 1 49 ? 14.487 0.364 -7.355 1.00 0.00 49 ILE A N 7
ATOM 10177 C CA . ILE A 1 49 ? 13.180 0.453 -6.691 1.00 0.00 49 ILE A CA 7
ATOM 10178 C C . ILE A 1 49 ? 12.856 1.920 -6.406 1.00 0.00 49 ILE A C 7
ATOM 10179 O O . ILE A 1 49 ? 13.565 2.580 -5.647 1.00 0.00 49 ILE A O 7
ATOM 10195 N N . ASP A 1 50 ? 11.771 2.414 -7.017 1.00 0.00 50 ASP A N 7
ATOM 10196 C CA . ASP A 1 50 ? 11.319 3.806 -6.836 1.00 0.00 50 ASP A CA 7
ATOM 10197 C C . ASP A 1 50 ? 10.046 3.839 -5.997 1.00 0.00 50 ASP A C 7
ATOM 10198 O O . ASP A 1 50 ? 9.718 4.857 -5.391 1.00 0.00 50 ASP A O 7
ATOM 10207 N N . SER A 1 51 ? 9.342 2.710 -5.961 1.00 0.00 51 SER A N 7
ATOM 10208 C CA . SER A 1 51 ? 8.103 2.615 -5.187 1.00 0.00 51 SER A CA 7
ATOM 10209 C C . SER A 1 51 ? 7.640 1.167 -5.127 1.00 0.00 51 SER A C 7
ATOM 10210 O O . SER A 1 51 ? 8.022 0.356 -5.972 1.00 0.00 51 SER A O 7
ATOM 10218 N N . ILE A 1 52 ? 6.801 0.855 -4.133 1.00 0.00 52 ILE A N 7
ATOM 10219 C CA . ILE A 1 52 ? 6.254 -0.501 -3.956 1.00 0.00 52 ILE A CA 7
ATOM 10220 C C . ILE A 1 52 ? 4.771 -0.477 -4.303 1.00 0.00 52 ILE A C 7
ATOM 10221 O O . ILE A 1 52 ? 4.015 0.339 -3.778 1.00 0.00 52 ILE A O 7
ATOM 10237 N N . THR A 1 53 ? 4.360 -1.383 -5.179 1.00 0.00 53 THR A N 7
ATOM 10238 C CA . THR A 1 53 ? 2.958 -1.484 -5.593 1.00 0.00 53 THR A CA 7
ATOM 10239 C C . THR A 1 53 ? 2.237 -2.430 -4.646 1.00 0.00 53 THR A C 7
ATOM 10240 O O . THR A 1 53 ? 2.733 -3.529 -4.392 1.00 0.00 53 THR A O 7
ATOM 10251 N N . VAL A 1 54 ? 1.064 -2.021 -4.134 1.00 0.00 54 VAL A N 7
ATOM 10252 C CA . VAL A 1 54 ? 0.279 -2.876 -3.230 1.00 0.00 54 VAL A CA 7
ATOM 10253 C C . VAL A 1 54 ? -1.169 -2.965 -3.753 1.00 0.00 54 VAL A C 7
ATOM 10254 O O . VAL A 1 54 ? -2.005 -2.141 -3.387 1.00 0.00 54 VAL A O 7
ATOM 10267 N N . PRO A 1 55 ? -1.493 -3.936 -4.598 1.00 0.00 55 PRO A N 7
ATOM 10268 C CA . PRO A 1 55 ? -2.872 -4.080 -5.153 1.00 0.00 55 PRO A CA 7
ATOM 10269 C C . PRO A 1 55 ? -3.793 -4.797 -4.170 1.00 0.00 55 PRO A C 7
ATOM 10270 O O . PRO A 1 55 ? -3.355 -5.660 -3.407 1.00 0.00 55 PRO A O 7
ATOM 10281 N N . VAL A 1 56 ? -5.077 -4.427 -4.198 1.00 0.00 56 VAL A N 7
ATOM 10282 C CA . VAL A 1 56 ? -6.085 -5.028 -3.316 1.00 0.00 56 VAL A CA 7
ATOM 10283 C C . VAL A 1 56 ? -7.409 -5.179 -4.060 1.00 0.00 56 VAL A C 7
ATOM 10284 O O . VAL A 1 56 ? -7.849 -4.266 -4.762 1.00 0.00 56 VAL A O 7
ATOM 10297 N N . ASP A 1 57 ? -8.041 -6.337 -3.890 1.00 0.00 57 ASP A N 7
ATOM 10298 C CA . ASP A 1 57 ? -9.322 -6.615 -4.531 1.00 0.00 57 ASP A CA 7
ATOM 10299 C C . ASP A 1 57 ? -10.420 -5.860 -3.796 1.00 0.00 57 ASP A C 7
ATOM 10300 O O . ASP A 1 57 ? -10.516 -5.945 -2.571 1.00 0.00 57 ASP A O 7
ATOM 10309 N N . ILE A 1 58 ? -11.248 -5.125 -4.549 1.00 0.00 58 ILE A N 7
ATOM 10310 C CA . ILE A 1 58 ? -12.355 -4.353 -3.974 1.00 0.00 58 ILE A CA 7
ATOM 10311 C C . ILE A 1 58 ? -13.686 -5.053 -4.244 1.00 0.00 58 ILE A C 7
ATOM 10312 O O . ILE A 1 58 ? -14.722 -4.671 -3.698 1.00 0.00 58 ILE A O 7
ATOM 10328 N N . SER A 1 59 ? -13.655 -6.064 -5.111 1.00 0.00 59 SER A N 7
ATOM 10329 C CA . SER A 1 59 ? -14.873 -6.787 -5.467 1.00 0.00 59 SER A CA 7
ATOM 10330 C C . SER A 1 59 ? -15.495 -7.454 -4.243 1.00 0.00 59 SER A C 7
ATOM 10331 O O . SER A 1 59 ? -16.717 -7.469 -4.097 1.00 0.00 59 SER A O 7
ATOM 10339 N N . GLN A 1 60 ? -14.656 -8.006 -3.363 1.00 0.00 60 GLN A N 7
ATOM 10340 C CA . GLN A 1 60 ? -15.120 -8.680 -2.148 1.00 0.00 60 GLN A CA 7
ATOM 10341 C C . GLN A 1 60 ? -15.304 -7.672 -1.018 1.00 0.00 60 GLN A C 7
ATOM 10342 O O . GLN A 1 60 ? -15.775 -8.026 0.061 1.00 0.00 60 GLN A O 7
ATOM 10356 N N . VAL A 1 61 ? -14.928 -6.412 -1.270 1.00 0.00 61 VAL A N 7
ATOM 10357 C CA . VAL A 1 61 ? -15.057 -5.349 -0.260 1.00 0.00 61 VAL A CA 7
ATOM 10358 C C . VAL A 1 61 ? -16.374 -4.605 -0.464 1.00 0.00 61 VAL A C 7
ATOM 10359 O O . VAL A 1 61 ? -16.591 -3.992 -1.511 1.00 0.00 61 VAL A O 7
ATOM 10372 N N . THR A 1 62 ? -17.245 -4.672 0.545 1.00 0.00 62 THR A N 7
ATOM 10373 C CA . THR A 1 62 ? -18.556 -4.007 0.493 1.00 0.00 62 THR A CA 7
ATOM 10374 C C . THR A 1 62 ? -18.822 -3.279 1.799 1.00 0.00 62 THR A C 7
ATOM 10375 O O . THR A 1 62 ? -19.889 -2.696 1.982 1.00 0.00 62 THR A O 7
ATOM 10386 N N . GLU A 1 63 ? -17.852 -3.321 2.721 1.00 0.00 63 GLU A N 7
ATOM 10387 C CA . GLU A 1 63 ? -18.001 -2.664 4.031 1.00 0.00 63 GLU A CA 7
ATOM 10388 C C . GLU A 1 63 ? -16.648 -2.157 4.525 1.00 0.00 63 GLU A C 7
ATOM 10389 O O . GLU A 1 63 ? -15.597 -2.660 4.124 1.00 0.00 63 GLU A O 7
ATOM 10401 N N . ASP A 1 64 ? -16.690 -1.159 5.405 1.00 0.00 64 ASP A N 7
ATOM 10402 C CA . ASP A 1 64 ? -15.467 -0.586 5.963 1.00 0.00 64 ASP A CA 7
ATOM 10403 C C . ASP A 1 64 ? -14.721 -1.642 6.785 1.00 0.00 64 ASP A C 7
ATOM 10404 O O . ASP A 1 64 ? -15.326 -2.398 7.544 1.00 0.00 64 ASP A O 7
ATOM 10413 N N . THR A 1 65 ? -13.404 -1.682 6.611 1.00 0.00 65 THR A N 7
ATOM 10414 C CA . THR A 1 65 ? -12.562 -2.641 7.322 1.00 0.00 65 THR A CA 7
ATOM 10415 C C . THR A 1 65 ? -11.099 -2.255 7.186 1.00 0.00 65 THR A C 7
ATOM 10416 O O . THR A 1 65 ? -10.760 -1.291 6.502 1.00 0.00 65 THR A O 7
ATOM 10427 N N . SER A 1 66 ? -10.231 -3.029 7.839 1.00 0.00 66 SER A N 7
ATOM 10428 C CA . SER A 1 66 ? -8.783 -2.790 7.793 1.00 0.00 66 SER A CA 7
ATOM 10429 C C . SER A 1 66 ? -8.052 -4.120 7.796 1.00 0.00 66 SER A C 7
ATOM 10430 O O . SER A 1 66 ? -8.461 -5.057 8.486 1.00 0.00 66 SER A O 7
ATOM 10438 N N . LYS A 1 67 ? -6.980 -4.207 7.001 1.00 0.00 67 LYS A N 7
ATOM 10439 C CA . LYS A 1 67 ? -6.190 -5.443 6.886 1.00 0.00 67 LYS A CA 7
ATOM 10440 C C . LYS A 1 67 ? -4.702 -5.123 6.840 1.00 0.00 67 LYS A C 7
ATOM 10441 O O . LYS A 1 67 ? -4.284 -4.138 6.241 1.00 0.00 67 LYS A O 7
ATOM 10460 N N . THR A 1 68 ? -3.906 -5.983 7.466 1.00 0.00 68 THR A N 7
ATOM 10461 C CA . THR A 1 68 ? -2.454 -5.799 7.473 1.00 0.00 68 THR A CA 7
ATOM 10462 C C . THR A 1 68 ? -1.869 -6.382 6.190 1.00 0.00 68 THR A C 7
ATOM 10463 O O . THR A 1 68 ? -2.206 -7.504 5.807 1.00 0.00 68 THR A O 7
ATOM 10474 N N . LEU A 1 69 ? -0.996 -5.611 5.533 1.00 0.00 69 LEU A N 7
ATOM 10475 C CA . LEU A 1 69 ? -0.351 -6.027 4.279 1.00 0.00 69 LEU A CA 7
ATOM 10476 C C . LEU A 1 69 ? 1.164 -6.061 4.467 1.00 0.00 69 LEU A C 7
ATOM 10477 O O . LEU A 1 69 ? 1.763 -5.096 4.950 1.00 0.00 69 LEU A O 7
ATOM 10493 N N . GLU A 1 70 ? 1.772 -7.180 4.073 1.00 0.00 70 GLU A N 7
ATOM 10494 C CA . GLU A 1 70 ? 3.218 -7.379 4.170 1.00 0.00 70 GLU A CA 7
ATOM 10495 C C . GLU A 1 70 ? 3.856 -7.077 2.819 1.00 0.00 70 GLU A C 7
ATOM 10496 O O . GLU A 1 70 ? 3.320 -7.452 1.773 1.00 0.00 70 GLU A O 7
ATOM 10508 N N . LEU A 1 71 ? 4.984 -6.370 2.850 1.00 0.00 71 LEU A N 7
ATOM 10509 C CA . LEU A 1 71 ? 5.710 -5.981 1.636 1.00 0.00 71 LEU A CA 7
ATOM 10510 C C . LEU A 1 71 ? 7.055 -6.698 1.594 1.00 0.00 71 LEU A C 7
ATOM 10511 O O . LEU A 1 71 ? 7.741 -6.805 2.606 1.00 0.00 71 LEU A O 7
ATOM 10527 N N . LYS A 1 72 ? 7.409 -7.205 0.419 1.00 0.00 72 LYS A N 7
ATOM 10528 C CA . LYS A 1 72 ? 8.670 -7.926 0.225 1.00 0.00 72 LYS A CA 7
ATOM 10529 C C . LYS A 1 72 ? 9.349 -7.401 -1.025 1.00 0.00 72 LYS A C 7
ATOM 10530 O O . LYS A 1 72 ? 8.689 -7.116 -2.026 1.00 0.00 72 LYS A O 7
ATOM 10549 N N . ALA A 1 73 ? 10.675 -7.275 -0.959 1.00 0.00 73 ALA A N 7
ATOM 10550 C CA . ALA A 1 73 ? 11.479 -6.783 -2.075 1.00 0.00 73 ALA A CA 7
ATOM 10551 C C . ALA A 1 73 ? 12.706 -7.671 -2.220 1.00 0.00 73 ALA A C 7
ATOM 10552 O O . ALA A 1 73 ? 13.260 -8.155 -1.229 1.00 0.00 73 ALA A O 7
ATOM 10559 N N . GLU A 1 74 ? 13.105 -7.897 -3.467 1.00 0.00 74 GLU A N 7
ATOM 10560 C CA . GLU A 1 74 ? 14.253 -8.743 -3.786 1.00 0.00 74 GLU A CA 7
ATOM 10561 C C . GLU A 1 74 ? 15.575 -7.956 -3.746 1.00 0.00 74 GLU A C 7
ATOM 10562 O O . GLU A 1 74 ? 15.685 -6.845 -4.265 1.00 0.00 74 GLU A O 7
ATOM 10574 N N . GLY A 1 75 ? 16.568 -8.585 -3.123 1.00 0.00 75 GLY A N 7
ATOM 10575 C CA . GLY A 1 75 ? 17.911 -7.980 -3.026 1.00 0.00 75 GLY A CA 7
ATOM 10576 C C . GLY A 1 75 ? 18.087 -7.138 -1.772 1.00 0.00 75 GLY A C 7
ATOM 10577 O O . GLY A 1 75 ? 19.204 -7.000 -1.272 1.00 0.00 75 GLY A O 7
ATOM 10581 N N . VAL A 1 76 ? 16.983 -6.572 -1.266 1.00 0.00 76 VAL A N 7
ATOM 10582 C CA . VAL A 1 76 ? 17.006 -5.725 -0.058 1.00 0.00 76 VAL A CA 7
ATOM 10583 C C . VAL A 1 76 ? 16.136 -6.362 1.011 1.00 0.00 76 VAL A C 7
ATOM 10584 O O . VAL A 1 76 ? 15.315 -7.230 0.711 1.00 0.00 76 VAL A O 7
ATOM 10597 N N . THR A 1 77 ? 16.317 -5.917 2.254 1.00 0.00 77 THR A N 7
ATOM 10598 C CA . THR A 1 77 ? 15.539 -6.426 3.393 1.00 0.00 77 THR A CA 7
ATOM 10599 C C . THR A 1 77 ? 14.590 -5.334 3.849 1.00 0.00 77 THR A C 7
ATOM 10600 O O . THR A 1 77 ? 15.027 -4.270 4.293 1.00 0.00 77 THR A O 7
ATOM 10611 N N . VAL A 1 78 ? 13.292 -5.595 3.730 1.00 0.00 78 VAL A N 7
ATOM 10612 C CA . VAL A 1 78 ? 12.272 -4.630 4.123 1.00 0.00 78 VAL A CA 7
ATOM 10613 C C . VAL A 1 78 ? 11.851 -4.916 5.548 1.00 0.00 78 VAL A C 7
ATOM 10614 O O . VAL A 1 78 ? 11.543 -6.061 5.889 1.00 0.00 78 VAL A O 7
ATOM 10627 N N . GLN A 1 79 ? 11.808 -3.881 6.378 1.00 0.00 79 GLN A N 7
ATOM 10628 C CA . GLN A 1 79 ? 11.386 -4.062 7.760 1.00 0.00 79 GLN A CA 7
ATOM 10629 C C . GLN A 1 79 ? 10.883 -2.724 8.359 1.00 0.00 79 GLN A C 7
ATOM 10630 O O . GLN A 1 79 ? 11.470 -1.677 8.088 1.00 0.00 79 GLN A O 7
ATOM 10644 N N . PRO A 1 80 ? 9.827 -2.718 9.178 1.00 0.00 80 PRO A N 7
ATOM 10645 C CA . PRO A 1 80 ? 9.032 -3.933 9.578 1.00 0.00 80 PRO A CA 7
ATOM 10646 C C . PRO A 1 80 ? 8.235 -4.459 8.377 1.00 0.00 80 PRO A C 7
ATOM 10647 O O . PRO A 1 80 ? 7.745 -5.581 8.386 1.00 0.00 80 PRO A O 7
ATOM 10658 N N . SER A 1 81 ? 8.176 -3.646 7.325 1.00 0.00 81 SER A N 7
ATOM 10659 C CA . SER A 1 81 ? 7.490 -4.041 6.096 1.00 0.00 81 SER A CA 7
ATOM 10660 C C . SER A 1 81 ? 6.013 -4.283 6.361 1.00 0.00 81 SER A C 7
ATOM 10661 O O . SER A 1 81 ? 5.366 -5.019 5.615 1.00 0.00 81 SER A O 7
ATOM 10669 N N . THR A 1 82 ? 5.480 -3.675 7.425 1.00 0.00 82 THR A N 7
ATOM 10670 C CA . THR A 1 82 ? 4.070 -3.818 7.806 1.00 0.00 82 THR A CA 7
ATOM 10671 C C . THR A 1 82 ? 3.487 -2.437 8.054 1.00 0.00 82 THR A C 7
ATOM 10672 O O . THR A 1 82 ? 4.129 -1.572 8.652 1.00 0.00 82 THR A O 7
ATOM 10683 N N . VAL A 1 83 ? 2.260 -2.239 7.584 1.00 0.00 83 VAL A N 7
ATOM 10684 C CA . VAL A 1 83 ? 1.561 -0.966 7.736 1.00 0.00 83 VAL A CA 7
ATOM 10685 C C . VAL A 1 83 ? 0.065 -1.232 7.780 1.00 0.00 83 VAL A C 7
ATOM 10686 O O . VAL A 1 83 ? -0.419 -2.180 7.159 1.00 0.00 83 VAL A O 7
ATOM 10699 N N . LYS A 1 84 ? -0.670 -0.385 8.496 1.00 0.00 84 LYS A N 7
ATOM 10700 C CA . LYS A 1 84 ? -2.123 -0.512 8.607 1.00 0.00 84 LYS A CA 7
ATOM 10701 C C . LYS A 1 84 ? -2.776 0.399 7.580 1.00 0.00 84 LYS A C 7
ATOM 10702 O O . LYS A 1 84 ? -2.394 1.564 7.452 1.00 0.00 84 LYS A O 7
ATOM 10721 N N . VAL A 1 85 ? -3.762 -0.140 6.858 1.00 0.00 85 VAL A N 7
ATOM 10722 C CA . VAL A 1 85 ? -4.494 0.611 5.833 1.00 0.00 85 VAL A CA 7
ATOM 10723 C C . VAL A 1 85 ? -5.992 0.479 6.093 1.00 0.00 85 VAL A C 7
ATOM 10724 O O . VAL A 1 85 ? -6.492 -0.622 6.328 1.00 0.00 85 VAL A O 7
ATOM 10737 N N . ASN A 1 86 ? -6.690 1.614 6.043 1.00 0.00 86 ASN A N 7
ATOM 10738 C CA . ASN A 1 86 ? -8.143 1.649 6.263 1.00 0.00 86 ASN A CA 7
ATOM 10739 C C . ASN A 1 86 ? -8.840 1.903 4.932 1.00 0.00 86 ASN A C 7
ATOM 10740 O O . ASN A 1 86 ? -8.506 2.855 4.227 1.00 0.00 86 ASN A O 7
ATOM 10751 N N . LEU A 1 87 ? -9.803 1.040 4.593 1.00 0.00 87 LEU A N 7
ATOM 10752 C CA . LEU A 1 87 ? -10.563 1.143 3.339 1.00 0.00 87 LEU A CA 7
ATOM 10753 C C . LEU A 1 87 ? -11.998 1.530 3.665 1.00 0.00 87 LEU A C 7
ATOM 10754 O O . LEU A 1 87 ? -12.772 0.710 4.158 1.00 0.00 87 LEU A O 7
ATOM 10770 N N . LYS A 1 88 ? -12.356 2.781 3.384 1.00 0.00 88 LYS A N 7
ATOM 10771 C CA . LYS A 1 88 ? -13.702 3.273 3.638 1.00 0.00 88 LYS A CA 7
ATOM 10772 C C . LYS A 1 88 ? -14.552 3.012 2.411 1.00 0.00 88 LYS A C 7
ATOM 10773 O O . LYS A 1 88 ? -14.152 3.350 1.294 1.00 0.00 88 LYS A O 7
ATOM 10792 N N . VAL A 1 89 ? -15.718 2.405 2.619 1.00 0.00 89 VAL A N 7
ATOM 10793 C CA . VAL A 1 89 ? -16.644 2.080 1.530 1.00 0.00 89 VAL A CA 7
ATOM 10794 C C . VAL A 1 89 ? -17.828 3.036 1.590 1.00 0.00 89 VAL A C 7
ATOM 10795 O O . VAL A 1 89 ? -18.405 3.246 2.658 1.00 0.00 89 VAL A O 7
ATOM 10808 N N . THR A 1 90 ? -18.195 3.603 0.437 1.00 0.00 90 THR A N 7
ATOM 10809 C CA . THR A 1 90 ? -19.328 4.534 0.348 1.00 0.00 90 THR A CA 7
ATOM 10810 C C . THR A 1 90 ? -20.535 3.777 -0.193 1.00 0.00 90 THR A C 7
ATOM 10811 O O . THR A 1 90 ? -20.485 3.216 -1.291 1.00 0.00 90 THR A O 7
ATOM 10822 N N . GLN A 1 91 ? -21.617 3.753 0.586 1.00 0.00 91 GLN A N 7
ATOM 10823 C CA . GLN A 1 91 ? -22.847 3.054 0.205 1.00 0.00 91 GLN A CA 7
ATOM 10824 C C . GLN A 1 91 ? -23.719 3.986 -0.632 1.00 0.00 91 GLN A C 7
ATOM 10825 O O . GLN A 1 91 ? -23.912 5.151 -0.284 1.00 0.00 91 GLN A O 7
ATOM 10839 N N . LYS A 1 92 ? -24.234 3.466 -1.736 1.00 0.00 92 LYS A N 7
ATOM 10840 C CA . LYS A 1 92 ? -25.075 4.251 -2.615 1.00 0.00 92 LYS A CA 7
ATOM 10841 C C . LYS A 1 92 ? -26.383 4.571 -1.914 1.00 0.00 92 LYS A C 7
ATOM 10842 O O . LYS A 1 92 ? -26.972 3.709 -1.262 1.00 0.00 92 LYS A O 7
ATOM 10861 N N . LEU A 1 93 ? -26.844 5.810 -2.056 1.00 0.00 93 LEU A N 7
ATOM 10862 C CA . LEU A 1 93 ? -28.098 6.221 -1.433 1.00 0.00 93 LEU A CA 7
ATOM 10863 C C . LEU A 1 93 ? -28.579 7.548 -2.013 1.00 0.00 93 LEU A C 7
ATOM 10864 O O . LEU A 1 93 ? -28.645 8.561 -1.314 1.00 0.00 93 LEU A O 7
ATOM 10880 N N . GLU A 1 94 ? -28.919 7.529 -3.294 1.00 0.00 94 GLU A N 7
ATOM 10881 C CA . GLU A 1 94 ? -29.396 8.733 -3.987 1.00 0.00 94 GLU A CA 7
ATOM 10882 C C . GLU A 1 94 ? -30.530 8.380 -4.939 1.00 0.00 94 GLU A C 7
ATOM 10883 O O . GLU A 1 94 ? -30.621 7.253 -5.430 1.00 0.00 94 GLU A O 7
ATOM 10895 N N . HIS A 1 95 ? -31.389 9.358 -5.193 1.00 0.00 95 HIS A N 7
ATOM 10896 C CA . HIS A 1 95 ? -32.523 9.167 -6.086 1.00 0.00 95 HIS A CA 7
ATOM 10897 C C . HIS A 1 95 ? -32.026 8.915 -7.503 1.00 0.00 95 HIS A C 7
ATOM 10898 O O . HIS A 1 95 ? -30.885 9.238 -7.838 1.00 0.00 95 HIS A O 7
ATOM 10912 N N . HIS A 1 96 ? -32.886 8.331 -8.327 1.00 0.00 96 HIS A N 7
ATOM 10913 C CA . HIS A 1 96 ? -32.534 8.026 -9.711 1.00 0.00 96 HIS A CA 7
ATOM 10914 C C . HIS A 1 96 ? -33.781 7.615 -10.488 1.00 0.00 96 HIS A C 7
ATOM 10915 O O . HIS A 1 96 ? -34.041 6.427 -10.683 1.00 0.00 96 HIS A O 7
ATOM 10929 N N . HIS A 1 97 ? -34.547 8.608 -10.933 1.00 0.00 97 HIS A N 7
ATOM 10930 C CA . HIS A 1 97 ? -35.766 8.343 -11.696 1.00 0.00 97 HIS A CA 7
ATOM 10931 C C . HIS A 1 97 ? -35.400 7.814 -13.080 1.00 0.00 97 HIS A C 7
ATOM 10932 O O . HIS A 1 97 ? -34.294 8.043 -13.572 1.00 0.00 97 HIS A O 7
ATOM 10946 N N . HIS A 1 98 ? -36.342 7.106 -13.704 1.00 0.00 98 HIS A N 7
ATOM 10947 C CA . HIS A 1 98 ? -36.128 6.540 -15.037 1.00 0.00 98 HIS A CA 7
ATOM 10948 C C . HIS A 1 98 ? -37.468 6.183 -15.678 1.00 0.00 98 HIS A C 7
ATOM 10949 O O . HIS A 1 98 ? -38.475 6.020 -14.987 1.00 0.00 98 HIS A O 7
ATOM 10963 N N . HIS A 1 99 ? -37.466 6.060 -17.002 1.00 0.00 99 HIS A N 7
ATOM 10964 C CA . HIS A 1 99 ? -38.680 5.716 -17.739 1.00 0.00 99 HIS A CA 7
ATOM 10965 C C . HIS A 1 99 ? -39.100 4.287 -17.408 1.00 0.00 99 HIS A C 7
ATOM 10966 O O . HIS A 1 99 ? -38.259 3.421 -17.171 1.00 0.00 99 HIS A O 7
ATOM 10980 N N . HIS A 1 100 ? -40.411 4.049 -17.394 1.00 0.00 100 HIS A N 7
ATOM 10981 C CA . HIS A 1 100 ? -40.947 2.723 -17.092 1.00 0.00 100 HIS A CA 7
ATOM 10982 C C . HIS A 1 100 ? -42.438 2.671 -17.432 1.00 0.00 100 HIS A C 7
ATOM 10983 O O . HIS A 1 100 ? -43.231 3.084 -16.601 1.00 0.00 100 HIS A O 7
ATOM 10998 N N . LYS A 1 1 ? 33.455 -1.808 2.205 1.00 0.00 1 LYS A N 8
ATOM 10999 C CA . LYS A 1 1 ? 32.654 -2.966 1.718 1.00 0.00 1 LYS A CA 8
ATOM 11000 C C . LYS A 1 1 ? 31.168 -2.654 1.888 1.00 0.00 1 LYS A C 8
ATOM 11001 O O . LYS A 1 1 ? 30.799 -1.579 2.362 1.00 0.00 1 LYS A O 8
ATOM 11022 N N . ILE A 1 2 ? 30.319 -3.599 1.488 1.00 0.00 2 ILE A N 8
ATOM 11023 C CA . ILE A 1 2 ? 28.869 -3.422 1.594 1.00 0.00 2 ILE A CA 8
ATOM 11024 C C . ILE A 1 2 ? 28.458 -3.299 3.061 1.00 0.00 2 ILE A C 8
ATOM 11025 O O . ILE A 1 2 ? 27.639 -2.453 3.417 1.00 0.00 2 ILE A O 8
ATOM 11041 N N . SER A 1 3 ? 29.028 -4.154 3.909 1.00 0.00 3 SER A N 8
ATOM 11042 C CA . SER A 1 3 ? 28.709 -4.135 5.337 1.00 0.00 3 SER A CA 8
ATOM 11043 C C . SER A 1 3 ? 29.031 -2.775 5.953 1.00 0.00 3 SER A C 8
ATOM 11044 O O . SER A 1 3 ? 28.259 -2.243 6.752 1.00 0.00 3 SER A O 8
ATOM 11052 N N . LEU A 1 4 ? 30.175 -2.219 5.568 1.00 0.00 4 LEU A N 8
ATOM 11053 C CA . LEU A 1 4 ? 30.604 -0.914 6.075 1.00 0.00 4 LEU A CA 8
ATOM 11054 C C . LEU A 1 4 ? 29.716 0.185 5.494 1.00 0.00 4 LEU A C 8
ATOM 11055 O O . LEU A 1 4 ? 29.248 0.078 4.361 1.00 0.00 4 LEU A O 8
ATOM 11071 N N . ARG A 1 5 ? 29.486 1.239 6.280 1.00 0.00 5 ARG A N 8
ATOM 11072 C CA . ARG A 1 5 ? 28.649 2.363 5.844 1.00 0.00 5 ARG A CA 8
ATOM 11073 C C . ARG A 1 5 ? 27.276 1.874 5.383 1.00 0.00 5 ARG A C 8
ATOM 11074 O O . ARG A 1 5 ? 27.007 1.779 4.185 1.00 0.00 5 ARG A O 8
ATOM 11095 N N . LYS A 1 6 ? 26.411 1.565 6.346 1.00 0.00 6 LYS A N 8
ATOM 11096 C CA . LYS A 1 6 ? 25.069 1.086 6.033 1.00 0.00 6 LYS A CA 8
ATOM 11097 C C . LYS A 1 6 ? 24.282 2.183 5.323 1.00 0.00 6 LYS A C 8
ATOM 11098 O O . LYS A 1 6 ? 24.329 3.346 5.724 1.00 0.00 6 LYS A O 8
ATOM 11117 N N . LEU A 1 7 ? 23.561 1.799 4.262 1.00 0.00 7 LEU A N 8
ATOM 11118 C CA . LEU A 1 7 ? 22.750 2.733 3.469 1.00 0.00 7 LEU A CA 8
ATOM 11119 C C . LEU A 1 7 ? 21.274 2.399 3.656 1.00 0.00 7 LEU A C 8
ATOM 11120 O O . LEU A 1 7 ? 20.904 1.237 3.833 1.00 0.00 7 LEU A O 8
ATOM 11136 N N . SER A 1 8 ? 20.439 3.429 3.611 1.00 0.00 8 SER A N 8
ATOM 11137 C CA . SER A 1 8 ? 18.993 3.262 3.767 1.00 0.00 8 SER A CA 8
ATOM 11138 C C . SER A 1 8 ? 18.266 4.306 2.944 1.00 0.00 8 SER A C 8
ATOM 11139 O O . SER A 1 8 ? 18.781 5.399 2.712 1.00 0.00 8 SER A O 8
ATOM 11147 N N . LYS A 1 9 ? 17.062 3.957 2.500 1.00 0.00 9 LYS A N 8
ATOM 11148 C CA . LYS A 1 9 ? 16.226 4.846 1.682 1.00 0.00 9 LYS A CA 8
ATOM 11149 C C . LYS A 1 9 ? 14.762 4.608 2.005 1.00 0.00 9 LYS A C 8
ATOM 11150 O O . LYS A 1 9 ? 14.391 3.612 2.622 1.00 0.00 9 LYS A O 8
ATOM 11169 N N . SER A 1 10 ? 13.949 5.560 1.561 1.00 0.00 10 SER A N 8
ATOM 11170 C CA . SER A 1 10 ? 12.493 5.520 1.759 1.00 0.00 10 SER A CA 8
ATOM 11171 C C . SER A 1 10 ? 11.791 5.320 0.418 1.00 0.00 10 SER A C 8
ATOM 11172 O O . SER A 1 10 ? 12.150 5.938 -0.586 1.00 0.00 10 SER A O 8
ATOM 11180 N N . VAL A 1 11 ? 10.791 4.435 0.414 1.00 0.00 11 VAL A N 8
ATOM 11181 C CA . VAL A 1 11 ? 10.008 4.099 -0.785 1.00 0.00 11 VAL A CA 8
ATOM 11182 C C . VAL A 1 11 ? 8.509 4.092 -0.413 1.00 0.00 11 VAL A C 8
ATOM 11183 O O . VAL A 1 11 ? 8.022 3.100 0.129 1.00 0.00 11 VAL A O 8
ATOM 11196 N N . PRO A 1 12 ? 7.749 5.141 -0.690 1.00 0.00 12 PRO A N 8
ATOM 11197 C CA . PRO A 1 12 ? 6.291 5.143 -0.352 1.00 0.00 12 PRO A CA 8
ATOM 11198 C C . PRO A 1 12 ? 5.559 3.976 -1.013 1.00 0.00 12 PRO A C 8
ATOM 11199 O O . PRO A 1 12 ? 5.921 3.536 -2.104 1.00 0.00 12 PRO A O 8
ATOM 11210 N N . VAL A 1 13 ? 4.523 3.486 -0.332 1.00 0.00 13 VAL A N 8
ATOM 11211 C CA . VAL A 1 13 ? 3.721 2.369 -0.836 1.00 0.00 13 VAL A CA 8
ATOM 11212 C C . VAL A 1 13 ? 2.632 2.932 -1.750 1.00 0.00 13 VAL A C 8
ATOM 11213 O O . VAL A 1 13 ? 1.955 3.895 -1.388 1.00 0.00 13 VAL A O 8
ATOM 11226 N N . LYS A 1 14 ? 2.464 2.324 -2.934 1.00 0.00 14 LYS A N 8
ATOM 11227 C CA . LYS A 1 14 ? 1.450 2.757 -3.916 1.00 0.00 14 LYS A CA 8
ATOM 11228 C C . LYS A 1 14 ? 0.388 1.667 -4.057 1.00 0.00 14 LYS A C 8
ATOM 11229 O O . LYS A 1 14 ? 0.706 0.518 -4.367 1.00 0.00 14 LYS A O 8
ATOM 11248 N N . LEU A 1 15 ? -0.872 2.033 -3.820 1.00 0.00 15 LEU A N 8
ATOM 11249 C CA . LEU A 1 15 ? -2.003 1.093 -3.909 1.00 0.00 15 LEU A CA 8
ATOM 11250 C C . LEU A 1 15 ? -2.658 1.214 -5.287 1.00 0.00 15 LEU A C 8
ATOM 11251 O O . LEU A 1 15 ? -2.966 2.316 -5.740 1.00 0.00 15 LEU A O 8
ATOM 11267 N N . GLU A 1 16 ? -2.887 0.060 -5.928 1.00 0.00 16 GLU A N 8
ATOM 11268 C CA . GLU A 1 16 ? -3.534 -0.003 -7.250 1.00 0.00 16 GLU A CA 8
ATOM 11269 C C . GLU A 1 16 ? -4.814 -0.833 -7.128 1.00 0.00 16 GLU A C 8
ATOM 11270 O O . GLU A 1 16 ? -4.759 -2.051 -6.970 1.00 0.00 16 GLU A O 8
ATOM 11282 N N . LEU A 1 17 ? -5.962 -0.161 -7.192 1.00 0.00 17 LEU A N 8
ATOM 11283 C CA . LEU A 1 17 ? -7.255 -0.832 -7.082 1.00 0.00 17 LEU A CA 8
ATOM 11284 C C . LEU A 1 17 ? -7.504 -1.707 -8.311 1.00 0.00 17 LEU A C 8
ATOM 11285 O O . LEU A 1 17 ? -7.359 -1.252 -9.444 1.00 0.00 17 LEU A O 8
ATOM 11301 N N . THR A 1 18 ? -7.866 -2.977 -8.070 1.00 0.00 18 THR A N 8
ATOM 11302 C CA . THR A 1 18 ? -8.141 -3.952 -9.144 1.00 0.00 18 T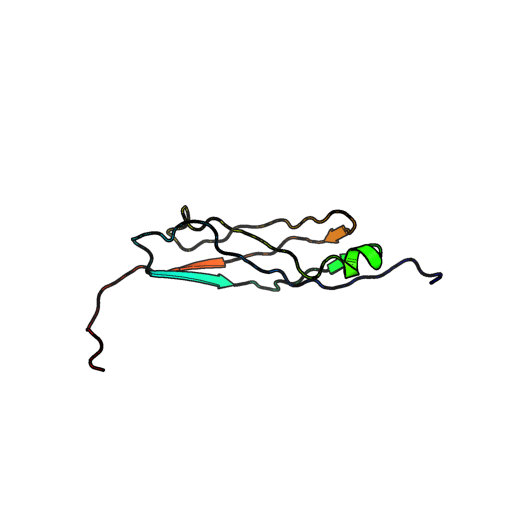HR A CA 8
ATOM 11303 C C . THR A 1 18 ? -9.473 -4.652 -8.874 1.00 0.00 18 THR A C 8
ATOM 11304 O O . THR A 1 18 ? -9.801 -4.965 -7.729 1.00 0.00 18 THR A O 8
ATOM 11315 N N . GLY A 1 19 ? -10.228 -4.897 -9.954 1.00 0.00 19 GLY A N 8
ATOM 11316 C CA . GLY A 1 19 ? -11.536 -5.571 -9.873 1.00 0.00 19 GLY A CA 8
ATOM 11317 C C . GLY A 1 19 ? -12.647 -4.607 -10.270 1.00 0.00 19 GLY A C 8
ATOM 11318 O O . GLY A 1 19 ? -12.427 -3.400 -10.375 1.00 0.00 19 GLY A O 8
ATOM 11322 N N . ASP A 1 20 ? -13.850 -5.145 -10.476 1.00 0.00 20 ASP A N 8
ATOM 11323 C CA . ASP A 1 20 ? -15.014 -4.323 -10.844 1.00 0.00 20 ASP A CA 8
ATOM 11324 C C . ASP A 1 20 ? -15.687 -3.782 -9.574 1.00 0.00 20 ASP A C 8
ATOM 11325 O O . ASP A 1 20 ? -15.893 -4.522 -8.611 1.00 0.00 20 ASP A O 8
ATOM 11334 N N . LYS A 1 21 ? -16.030 -2.491 -9.578 1.00 0.00 21 LYS A N 8
ATOM 11335 C CA . LYS A 1 21 ? -16.681 -1.867 -8.423 1.00 0.00 21 LYS A CA 8
ATOM 11336 C C . LYS A 1 21 ? -18.070 -2.482 -8.211 1.00 0.00 21 LYS A C 8
ATOM 11337 O O . LYS A 1 21 ? -18.803 -2.714 -9.171 1.00 0.00 21 LYS A O 8
ATOM 11356 N N . ALA A 1 22 ? -18.419 -2.757 -6.951 1.00 0.00 22 ALA A N 8
ATOM 11357 C CA . ALA A 1 22 ? -19.721 -3.361 -6.643 1.00 0.00 22 ALA A CA 8
ATOM 11358 C C . ALA A 1 22 ? -20.873 -2.448 -7.070 1.00 0.00 22 ALA A C 8
ATOM 11359 O O . ALA A 1 22 ? -20.668 -1.319 -7.513 1.00 0.00 22 ALA A O 8
ATOM 11366 N N . SER A 1 23 ? -22.095 -2.973 -6.956 1.00 0.00 23 SER A N 8
ATOM 11367 C CA . SER A 1 23 ? -23.292 -2.210 -7.345 1.00 0.00 23 SER A CA 8
ATOM 11368 C C . SER A 1 23 ? -23.763 -1.306 -6.206 1.00 0.00 23 SER A C 8
ATOM 11369 O O . SER A 1 23 ? -24.462 -0.321 -6.441 1.00 0.00 23 SER A O 8
ATOM 11377 N N . ASN A 1 24 ? -23.398 -1.655 -4.964 1.00 0.00 24 ASN A N 8
ATOM 11378 C CA . ASN A 1 24 ? -23.809 -0.871 -3.784 1.00 0.00 24 ASN A CA 8
ATOM 11379 C C . ASN A 1 24 ? -22.818 0.251 -3.470 1.00 0.00 24 ASN A C 8
ATOM 11380 O O . ASN A 1 24 ? -23.115 1.126 -2.657 1.00 0.00 24 ASN A O 8
ATOM 11391 N N . VAL A 1 25 ? -21.622 0.200 -4.086 1.00 0.00 25 VAL A N 8
ATOM 11392 C CA . VAL A 1 25 ? -20.562 1.200 -3.826 1.00 0.00 25 VAL A CA 8
ATOM 11393 C C . VAL A 1 25 ? -20.464 2.240 -4.949 1.00 0.00 25 VAL A C 8
ATOM 11394 O O . VAL A 1 25 ? -20.309 1.899 -6.121 1.00 0.00 25 VAL A O 8
ATOM 11407 N N . SER A 1 26 ? -20.543 3.521 -4.567 1.00 0.00 26 SER A N 8
ATOM 11408 C CA . SER A 1 26 ? -20.445 4.633 -5.523 1.00 0.00 26 SER A CA 8
ATOM 11409 C C . SER A 1 26 ? -18.993 5.084 -5.666 1.00 0.00 26 SER A C 8
ATOM 11410 O O . SER A 1 26 ? -18.583 5.554 -6.726 1.00 0.00 26 SER A O 8
ATOM 11418 N N . SER A 1 27 ? -18.222 4.945 -4.583 1.00 0.00 27 SER A N 8
ATOM 11419 C CA . SER A 1 27 ? -16.809 5.345 -4.571 1.00 0.00 27 SER A CA 8
ATOM 11420 C C . SER A 1 27 ? -16.064 4.641 -3.438 1.00 0.00 27 SER A C 8
ATOM 11421 O O . SER A 1 27 ? -16.674 4.189 -2.469 1.00 0.00 27 SER A O 8
ATOM 11429 N N . ILE A 1 28 ? -14.732 4.549 -3.581 1.00 0.00 28 ILE A N 8
ATOM 11430 C CA . ILE A 1 28 ? -13.854 3.895 -2.586 1.00 0.00 28 ILE A CA 8
ATOM 11431 C C . ILE A 1 28 ? -12.717 4.845 -2.202 1.00 0.00 28 ILE A C 8
ATOM 11432 O O . ILE A 1 28 ? -12.106 5.475 -3.067 1.00 0.00 28 ILE A O 8
ATOM 11448 N N . SER A 1 29 ? -12.427 4.918 -0.896 1.00 0.00 29 SER A N 8
ATOM 11449 C CA . SER A 1 29 ? -11.345 5.761 -0.358 1.00 0.00 29 SER A CA 8
ATOM 11450 C C . SER A 1 29 ? -10.481 4.929 0.581 1.00 0.00 29 SER A C 8
ATOM 11451 O O . SER A 1 29 ? -10.947 3.951 1.167 1.00 0.00 29 SER A O 8
ATOM 11459 N N . TYR A 1 30 ? -9.214 5.316 0.714 1.00 0.00 30 TYR A N 8
ATOM 11460 C CA . TYR A 1 30 ? -8.268 4.598 1.580 1.00 0.00 30 TYR A CA 8
ATOM 11461 C C . TYR A 1 30 ? -7.257 5.568 2.191 1.00 0.00 30 TYR A C 8
ATOM 11462 O O . TYR A 1 30 ? -6.993 6.639 1.645 1.00 0.00 30 TYR A O 8
ATOM 11480 N N . SER A 1 31 ? -6.697 5.171 3.334 1.00 0.00 31 SER A N 8
ATOM 11481 C CA . SER A 1 31 ? -5.710 5.990 4.047 1.00 0.00 31 SER A CA 8
ATOM 11482 C C . SER A 1 31 ? -4.694 5.091 4.739 1.00 0.00 31 SER A C 8
ATOM 11483 O O . SER A 1 31 ? -4.945 3.908 4.967 1.00 0.00 31 SER A O 8
ATOM 11491 N N . PHE A 1 32 ? -3.535 5.670 5.066 1.00 0.00 32 PHE A N 8
ATOM 11492 C CA . PHE A 1 32 ? -2.446 4.942 5.733 1.00 0.00 32 PHE A CA 8
ATOM 11493 C C . PHE A 1 32 ? -1.785 5.842 6.779 1.00 0.00 32 PHE A C 8
ATOM 11494 O O . PHE A 1 32 ? -1.644 7.048 6.574 1.00 0.00 32 PHE A O 8
ATOM 11511 N N . ASP A 1 33 ? -1.388 5.244 7.905 1.00 0.00 33 ASP A N 8
ATOM 11512 C CA . ASP A 1 33 ? -0.746 5.988 8.986 1.00 0.00 33 ASP A CA 8
ATOM 11513 C C . ASP A 1 33 ? 0.674 6.398 8.593 1.00 0.00 33 ASP A C 8
ATOM 11514 O O . ASP A 1 33 ? 1.148 7.455 9.007 1.00 0.00 33 ASP A O 8
ATOM 11523 N N . ARG A 1 34 ? 1.362 5.548 7.807 1.00 0.00 34 ARG A N 8
ATOM 11524 C CA . ARG A 1 34 ? 2.750 5.810 7.368 1.00 0.00 34 ARG A CA 8
ATOM 11525 C C . ARG A 1 34 ? 2.857 5.669 5.851 1.00 0.00 34 ARG A C 8
ATOM 11526 O O . ARG A 1 34 ? 3.276 6.592 5.153 1.00 0.00 34 ARG A O 8
ATOM 11547 N N . GLY A 1 35 ? 2.459 4.504 5.356 1.00 0.00 35 GLY A N 8
ATOM 11548 C CA . GLY A 1 35 ? 2.492 4.233 3.925 1.00 0.00 35 GLY A CA 8
ATOM 11549 C C . GLY A 1 35 ? 3.906 4.336 3.369 1.00 0.00 35 GLY A C 8
ATOM 11550 O O . GLY A 1 35 ? 4.089 4.546 2.170 1.00 0.00 35 GLY A O 8
ATOM 11554 N N . HIS A 1 36 ? 4.913 4.180 4.240 1.00 0.00 36 HIS A N 8
ATOM 11555 C CA . HIS A 1 36 ? 6.325 4.239 3.839 1.00 0.00 36 HIS A CA 8
ATOM 11556 C C . HIS A 1 36 ? 7.153 3.341 4.762 1.00 0.00 36 HIS A C 8
ATOM 11557 O O . HIS A 1 36 ? 6.933 3.313 5.974 1.00 0.00 36 HIS A O 8
ATOM 11571 N N . VAL A 1 37 ? 8.107 2.608 4.174 1.00 0.00 37 VAL A N 8
ATOM 11572 C CA . VAL A 1 37 ? 8.995 1.696 4.920 1.00 0.00 37 VAL A CA 8
ATOM 11573 C C . VAL A 1 37 ? 10.435 2.017 4.565 1.00 0.00 37 VAL A C 8
ATOM 11574 O O . VAL A 1 37 ? 10.717 2.674 3.561 1.00 0.00 37 VAL A O 8
ATOM 11587 N N . THR A 1 38 ? 11.339 1.526 5.402 1.00 0.00 38 THR A N 8
ATOM 11588 C CA . THR A 1 38 ? 12.783 1.723 5.210 1.00 0.00 38 THR A CA 8
ATOM 11589 C C . THR A 1 38 ? 13.377 0.459 4.591 1.00 0.00 38 THR A C 8
ATOM 11590 O O . THR A 1 38 ? 13.103 -0.651 5.055 1.00 0.00 38 THR A O 8
ATOM 11601 N N . ILE A 1 39 ? 14.193 0.633 3.542 1.00 0.00 39 ILE A N 8
ATOM 11602 C CA . ILE A 1 39 ? 14.848 -0.480 2.831 1.00 0.00 39 ILE A CA 8
ATOM 11603 C C . ILE A 1 39 ? 16.364 -0.381 3.023 1.00 0.00 39 ILE A C 8
ATOM 11604 O O . ILE A 1 39 ? 16.943 0.691 2.893 1.00 0.00 39 ILE A O 8
ATOM 11620 N N . VAL A 1 40 ? 16.993 -1.523 3.337 1.00 0.00 40 VAL A N 8
ATOM 11621 C CA . VAL A 1 40 ? 18.455 -1.588 3.547 1.00 0.00 40 VAL A CA 8
ATOM 11622 C C . VAL A 1 40 ? 19.048 -2.644 2.613 1.00 0.00 40 VAL A C 8
ATOM 11623 O O . VAL A 1 40 ? 18.527 -3.753 2.503 1.00 0.00 40 VAL A O 8
ATOM 11636 N N . GLY A 1 41 ? 20.145 -2.293 1.935 1.00 0.00 41 GLY A N 8
ATOM 11637 C CA . GLY A 1 41 ? 20.805 -3.215 1.002 1.00 0.00 41 GLY A CA 8
ATOM 11638 C C . GLY A 1 41 ? 21.765 -2.466 0.083 1.00 0.00 41 GLY A C 8
ATOM 11639 O O . GLY A 1 41 ? 22.265 -1.395 0.430 1.00 0.00 41 GLY A O 8
ATOM 11643 N N . SER A 1 42 ? 22.014 -3.035 -1.098 1.00 0.00 42 SER A N 8
ATOM 11644 C CA . SER A 1 42 ? 22.913 -2.421 -2.081 1.00 0.00 42 SER A CA 8
ATOM 11645 C C . SER A 1 42 ? 22.272 -1.158 -2.658 1.00 0.00 42 SER A C 8
ATOM 11646 O O . SER A 1 42 ? 21.056 -1.095 -2.822 1.00 0.00 42 SER A O 8
ATOM 11654 N N . GLN A 1 43 ? 23.095 -0.153 -2.958 1.00 0.00 43 GLN A N 8
ATOM 11655 C CA . GLN A 1 43 ? 22.590 1.107 -3.506 1.00 0.00 43 GLN A CA 8
ATOM 11656 C C . GLN A 1 43 ? 21.931 0.870 -4.865 1.00 0.00 43 GLN A C 8
ATOM 11657 O O . GLN A 1 43 ? 20.962 1.543 -5.218 1.00 0.00 43 GLN A O 8
ATOM 11671 N N . GLU A 1 44 ? 22.468 -0.076 -5.636 1.00 0.00 44 GLU A N 8
ATOM 11672 C CA . GLU A 1 44 ? 21.932 -0.374 -6.963 1.00 0.00 44 GLU A CA 8
ATOM 11673 C C . GLU A 1 44 ? 20.484 -0.854 -6.868 1.00 0.00 44 GLU A C 8
ATOM 11674 O O . GLU A 1 44 ? 19.642 -0.470 -7.678 1.00 0.00 44 GLU A O 8
ATOM 11686 N N . ALA A 1 45 ? 20.201 -1.697 -5.877 1.00 0.00 45 ALA A N 8
ATOM 11687 C CA . ALA A 1 45 ? 18.852 -2.225 -5.691 1.00 0.00 45 ALA A CA 8
ATOM 11688 C C . ALA A 1 45 ? 17.873 -1.101 -5.358 1.00 0.00 45 ALA A C 8
ATOM 11689 O O . ALA A 1 45 ? 16.730 -1.108 -5.810 1.00 0.00 45 ALA A O 8
ATOM 11696 N N . MET A 1 46 ? 18.332 -0.134 -4.565 1.00 0.00 46 MET A N 8
ATOM 11697 C CA . MET A 1 46 ? 17.490 0.998 -4.176 1.00 0.00 46 MET A CA 8
ATOM 11698 C C . MET A 1 46 ? 17.128 1.839 -5.399 1.00 0.00 46 MET A C 8
ATOM 11699 O O . MET A 1 46 ? 16.002 2.323 -5.517 1.00 0.00 46 MET A O 8
ATOM 11713 N N . ASP A 1 47 ? 18.090 2.025 -6.300 1.00 0.00 47 ASP A N 8
ATOM 11714 C CA . ASP A 1 47 ? 17.873 2.824 -7.502 1.00 0.00 47 ASP A CA 8
ATOM 11715 C C . ASP A 1 47 ? 16.815 2.197 -8.409 1.00 0.00 47 ASP A C 8
ATOM 11716 O O . ASP A 1 47 ? 16.091 2.911 -9.102 1.00 0.00 47 ASP A O 8
ATOM 11725 N N . LYS A 1 48 ? 16.709 0.864 -8.395 1.00 0.00 48 LYS A N 8
ATOM 11726 C CA . LYS A 1 48 ? 15.715 0.163 -9.211 1.00 0.00 48 LYS A CA 8
ATOM 11727 C C . LYS A 1 48 ? 14.312 0.335 -8.620 1.00 0.00 48 LYS A C 8
ATOM 11728 O O . LYS A 1 48 ? 13.338 0.508 -9.351 1.00 0.00 48 LYS A O 8
ATOM 11747 N N . ILE A 1 49 ? 14.218 0.259 -7.286 1.00 0.00 49 ILE A N 8
ATOM 11748 C CA . ILE A 1 49 ? 12.926 0.376 -6.589 1.00 0.00 49 ILE A CA 8
ATOM 11749 C C . ILE A 1 49 ? 12.600 1.862 -6.370 1.00 0.00 49 ILE A C 8
ATOM 11750 O O . ILE A 1 49 ? 13.334 2.568 -5.678 1.00 0.00 49 ILE A O 8
ATOM 11766 N N . ASP A 1 50 ? 11.490 2.326 -6.973 1.00 0.00 50 ASP A N 8
ATOM 11767 C CA . ASP A 1 50 ? 11.042 3.733 -6.867 1.00 0.00 50 ASP A CA 8
ATOM 11768 C C . ASP A 1 50 ? 9.712 3.826 -6.110 1.00 0.00 50 ASP A C 8
ATOM 11769 O O . ASP A 1 50 ? 9.333 4.896 -5.637 1.00 0.00 50 ASP A O 8
ATOM 11778 N N . SER A 1 51 ? 9.016 2.691 -6.008 1.00 0.00 51 SER A N 8
ATOM 11779 C CA . SER A 1 51 ? 7.721 2.642 -5.315 1.00 0.00 51 SER A CA 8
ATOM 11780 C C . SER A 1 51 ? 7.229 1.194 -5.229 1.00 0.00 51 SER A C 8
ATOM 11781 O O . SER A 1 51 ? 7.237 0.473 -6.227 1.00 0.00 51 SER A O 8
ATOM 11789 N N . ILE A 1 52 ? 6.783 0.771 -4.042 1.00 0.00 52 ILE A N 8
ATOM 11790 C CA . ILE A 1 52 ? 6.269 -0.596 -3.856 1.00 0.00 52 ILE A CA 8
ATOM 11791 C C . ILE A 1 52 ? 4.802 -0.649 -4.297 1.00 0.00 52 ILE A C 8
ATOM 11792 O O . ILE A 1 52 ? 3.970 0.094 -3.777 1.00 0.00 52 ILE A O 8
ATOM 11808 N N . THR A 1 53 ? 4.475 -1.551 -5.234 1.00 0.00 53 THR A N 8
ATOM 11809 C CA . THR A 1 53 ? 3.093 -1.714 -5.716 1.00 0.00 53 THR A CA 8
ATOM 11810 C C . THR A 1 53 ? 2.402 -2.785 -4.863 1.00 0.00 53 THR A C 8
ATOM 11811 O O . THR A 1 53 ? 2.914 -3.899 -4.733 1.00 0.00 53 THR A O 8
ATOM 11822 N N . VAL A 1 54 ? 1.240 -2.444 -4.286 1.00 0.00 54 VAL A N 8
ATOM 11823 C CA . VAL A 1 54 ? 0.467 -3.370 -3.438 1.00 0.00 54 VAL A CA 8
ATOM 11824 C C . VAL A 1 54 ? -1.012 -3.313 -3.867 1.00 0.00 54 VAL A C 8
ATOM 11825 O O . VAL A 1 54 ? -1.757 -2.475 -3.356 1.00 0.00 54 VAL A O 8
ATOM 11838 N N . PRO A 1 55 ? -1.477 -4.149 -4.786 1.00 0.00 55 PRO A N 8
ATOM 11839 C CA . PRO A 1 55 ? -2.909 -4.113 -5.231 1.00 0.00 55 PRO A CA 8
ATOM 11840 C C . PRO A 1 55 ? -3.817 -4.871 -4.266 1.00 0.00 55 PRO A C 8
ATOM 11841 O O . PRO A 1 55 ? -3.415 -5.884 -3.689 1.00 0.00 55 PRO A O 8
ATOM 11852 N N . VAL A 1 56 ? -5.047 -4.363 -4.097 1.00 0.00 56 VAL A N 8
ATOM 11853 C CA . VAL A 1 56 ? -6.045 -4.969 -3.201 1.00 0.00 56 VAL A CA 8
ATOM 11854 C C . VAL A 1 56 ? -7.373 -5.149 -3.941 1.00 0.00 56 VAL A C 8
ATOM 11855 O O . VAL A 1 56 ? -7.895 -4.205 -4.539 1.00 0.00 56 VAL A O 8
ATOM 11868 N N . ASP A 1 57 ? -7.922 -6.362 -3.877 1.00 0.00 57 ASP A N 8
ATOM 11869 C CA . ASP A 1 57 ? -9.200 -6.662 -4.518 1.00 0.00 57 ASP A CA 8
ATOM 11870 C C . ASP A 1 57 ? -10.324 -5.921 -3.795 1.00 0.00 57 ASP A C 8
ATOM 11871 O O . ASP A 1 57 ? -10.486 -6.065 -2.582 1.00 0.00 57 ASP A O 8
ATOM 11880 N N . ILE A 1 58 ? -11.106 -5.130 -4.545 1.00 0.00 58 ILE A N 8
ATOM 11881 C CA . ILE A 1 58 ? -12.228 -4.359 -3.981 1.00 0.00 58 ILE A CA 8
ATOM 11882 C C . ILE A 1 58 ? -13.554 -5.074 -4.241 1.00 0.00 58 ILE A C 8
ATOM 11883 O O . ILE A 1 58 ? -14.588 -4.709 -3.682 1.00 0.00 58 ILE A O 8
ATOM 11899 N N . SER A 1 59 ? -13.520 -6.072 -5.120 1.00 0.00 59 SER A N 8
ATOM 11900 C CA . SER A 1 59 ? -14.730 -6.805 -5.477 1.00 0.00 59 SER A CA 8
ATOM 11901 C C . SER A 1 59 ? -15.357 -7.480 -4.259 1.00 0.00 59 SER A C 8
ATOM 11902 O O . SER A 1 59 ? -16.580 -7.518 -4.128 1.00 0.00 59 SER A O 8
ATOM 11910 N N . GLN A 1 60 ? -14.523 -8.020 -3.364 1.00 0.00 60 GLN A N 8
ATOM 11911 C CA . GLN A 1 60 ? -14.997 -8.700 -2.152 1.00 0.00 60 GLN A CA 8
ATOM 11912 C C . GLN A 1 60 ? -15.219 -7.687 -1.026 1.00 0.00 60 GLN A C 8
ATOM 11913 O O . GLN A 1 60 ? -15.683 -8.049 0.056 1.00 0.00 60 GLN A O 8
ATOM 11927 N N . VAL A 1 61 ? -14.879 -6.415 -1.281 1.00 0.00 61 VAL A N 8
ATOM 11928 C CA . VAL A 1 61 ? -15.037 -5.344 -0.277 1.00 0.00 61 VAL A CA 8
ATOM 11929 C C . VAL A 1 61 ? -16.383 -4.636 -0.475 1.00 0.00 61 VAL A C 8
ATOM 11930 O O . VAL A 1 61 ? -16.591 -3.946 -1.474 1.00 0.00 61 VAL A O 8
ATOM 11943 N N . THR A 1 62 ? -17.291 -4.824 0.496 1.00 0.00 62 THR A N 8
ATOM 11944 C CA . THR A 1 62 ? -18.639 -4.214 0.451 1.00 0.00 62 THR A CA 8
ATOM 11945 C C . THR A 1 62 ? -18.938 -3.475 1.752 1.00 0.00 62 THR A C 8
ATOM 11946 O O . THR A 1 62 ? -20.037 -2.953 1.939 1.00 0.00 62 THR A O 8
ATOM 11957 N N . GLU A 1 63 ? -17.955 -3.446 2.658 1.00 0.00 63 GLU A N 8
ATOM 11958 C CA . GLU A 1 63 ? -18.112 -2.783 3.961 1.00 0.00 63 GLU A CA 8
ATOM 11959 C C . GLU A 1 63 ? -16.760 -2.302 4.485 1.00 0.00 63 GLU A C 8
ATOM 11960 O O . GLU A 1 63 ? -15.709 -2.746 4.019 1.00 0.00 63 GLU A O 8
ATOM 11972 N N . ASP A 1 64 ? -16.796 -1.395 5.461 1.00 0.00 64 ASP A N 8
ATOM 11973 C CA . ASP A 1 64 ? -15.568 -0.862 6.048 1.00 0.00 64 ASP A CA 8
ATOM 11974 C C . ASP A 1 64 ? -14.796 -1.976 6.762 1.00 0.00 64 ASP A C 8
ATOM 11975 O O . ASP A 1 64 ? -15.380 -2.792 7.477 1.00 0.00 64 ASP A O 8
ATOM 11984 N N . THR A 1 65 ? -13.478 -1.995 6.561 1.00 0.00 65 THR A N 8
ATOM 11985 C CA . THR A 1 65 ? -12.617 -3.006 7.185 1.00 0.00 65 THR A CA 8
ATOM 11986 C C . THR A 1 65 ? -11.152 -2.607 7.069 1.00 0.00 65 THR A C 8
ATOM 11987 O O . THR A 1 65 ? -10.819 -1.578 6.479 1.00 0.00 65 THR A O 8
ATOM 11998 N N . SER A 1 66 ? -10.275 -3.434 7.641 1.00 0.00 66 SER A N 8
ATOM 11999 C CA . SER A 1 66 ? -8.828 -3.182 7.613 1.00 0.00 66 SER A CA 8
ATOM 12000 C C . SER A 1 66 ? -8.073 -4.505 7.627 1.00 0.00 66 SER A C 8
ATOM 12001 O O . SER A 1 66 ? -8.505 -5.466 8.263 1.00 0.00 66 SER A O 8
ATOM 12009 N N . LYS A 1 67 ? -6.944 -4.551 6.908 1.00 0.00 67 LYS A N 8
ATOM 12010 C CA . LYS A 1 67 ? -6.122 -5.776 6.826 1.00 0.00 67 LYS A CA 8
ATOM 12011 C C . LYS A 1 67 ? -4.635 -5.421 6.790 1.00 0.00 67 LYS A C 8
ATOM 12012 O O . LYS A 1 67 ? -4.229 -4.439 6.172 1.00 0.00 67 LYS A O 8
ATOM 12031 N N . THR A 1 68 ? -3.833 -6.257 7.444 1.00 0.00 68 THR A N 8
ATOM 12032 C CA . THR A 1 68 ? -2.378 -6.051 7.473 1.00 0.00 68 THR A CA 8
ATOM 12033 C C . THR A 1 68 ? -1.780 -6.608 6.181 1.00 0.00 68 THR A C 8
ATOM 12034 O O . THR A 1 68 ? -2.101 -7.728 5.782 1.00 0.00 68 THR A O 8
ATOM 12045 N N . LEU A 1 69 ? -0.919 -5.815 5.525 1.00 0.00 69 LEU A N 8
ATOM 12046 C CA . LEU A 1 69 ? -0.276 -6.209 4.256 1.00 0.00 69 LEU A CA 8
ATOM 12047 C C . LEU A 1 69 ? 1.241 -6.283 4.443 1.00 0.00 69 LEU A C 8
ATOM 12048 O O . LEU A 1 69 ? 1.879 -5.292 4.793 1.00 0.00 69 LEU A O 8
ATOM 12064 N N . GLU A 1 70 ? 1.813 -7.468 4.202 1.00 0.00 70 GLU A N 8
ATOM 12065 C CA . GLU A 1 70 ? 3.261 -7.676 4.340 1.00 0.00 70 GLU A CA 8
ATOM 12066 C C . GLU A 1 70 ? 3.966 -7.242 3.053 1.00 0.00 70 GLU A C 8
ATOM 12067 O O . GLU A 1 70 ? 3.531 -7.587 1.953 1.00 0.00 70 GLU A O 8
ATOM 12079 N N . LEU A 1 71 ? 5.058 -6.476 3.199 1.00 0.00 71 LEU A N 8
ATOM 12080 C CA . LEU A 1 71 ? 5.837 -5.976 2.051 1.00 0.00 71 LEU A CA 8
ATOM 12081 C C . LEU A 1 71 ? 7.116 -6.803 1.884 1.00 0.00 71 LEU A C 8
ATOM 12082 O O . LEU A 1 71 ? 7.802 -7.086 2.859 1.00 0.00 71 LEU A O 8
ATOM 12098 N N . LYS A 1 72 ? 7.405 -7.208 0.634 1.00 0.00 72 LYS A N 8
ATOM 12099 C CA . LYS A 1 72 ? 8.596 -8.019 0.307 1.00 0.00 72 LYS A CA 8
ATOM 12100 C C . LYS A 1 72 ? 9.274 -7.479 -0.961 1.00 0.00 72 LYS A C 8
ATOM 12101 O O . LYS A 1 72 ? 8.599 -7.068 -1.906 1.00 0.00 72 LYS A O 8
ATOM 12120 N N . ALA A 1 73 ? 10.617 -7.477 -0.974 1.00 0.00 73 ALA A N 8
ATOM 12121 C CA . ALA A 1 73 ? 11.400 -6.985 -2.121 1.00 0.00 73 ALA A CA 8
ATOM 12122 C C . ALA A 1 73 ? 12.738 -7.727 -2.178 1.00 0.00 73 ALA A C 8
ATOM 12123 O O . ALA A 1 73 ? 13.432 -7.835 -1.166 1.00 0.00 73 ALA A O 8
ATOM 12130 N N . GLU A 1 74 ? 13.096 -8.259 -3.357 1.00 0.00 74 GLU A N 8
ATOM 12131 C CA . GLU A 1 74 ? 14.354 -9.012 -3.510 1.00 0.00 74 GLU A CA 8
ATOM 12132 C C . GLU A 1 74 ? 15.533 -8.073 -3.815 1.00 0.00 74 GLU A C 8
ATOM 12133 O O . GLU A 1 74 ? 15.603 -7.459 -4.881 1.00 0.00 74 GLU A O 8
ATOM 12145 N N . GLY A 1 75 ? 16.465 -8.021 -2.855 1.00 0.00 75 GLY A N 8
ATOM 12146 C CA . GLY A 1 75 ? 17.688 -7.199 -2.991 1.00 0.00 75 GLY A CA 8
ATOM 12147 C C . GLY A 1 75 ? 17.893 -6.301 -1.783 1.00 0.00 75 GLY A C 8
ATOM 12148 O O . GLY A 1 75 ? 19.013 -5.857 -1.524 1.00 0.00 75 GLY A O 8
ATOM 12152 N N . VAL A 1 76 ? 16.809 -6.025 -1.046 1.00 0.00 76 VAL A N 8
ATOM 12153 C CA . VAL A 1 76 ? 16.868 -5.162 0.149 1.00 0.00 76 VAL A CA 8
ATOM 12154 C C . VAL A 1 76 ? 16.085 -5.791 1.293 1.00 0.00 76 VAL A C 8
ATOM 12155 O O . VAL A 1 76 ? 15.214 -6.633 1.075 1.00 0.00 76 VAL A O 8
ATOM 12168 N N . THR A 1 77 ? 16.383 -5.343 2.518 1.00 0.00 77 THR A N 8
ATOM 12169 C CA . THR A 1 77 ? 15.694 -5.823 3.721 1.00 0.00 77 THR A CA 8
ATOM 12170 C C . THR A 1 77 ? 14.648 -4.785 4.134 1.00 0.00 77 THR A C 8
ATOM 12171 O O . THR A 1 77 ? 14.986 -3.648 4.464 1.00 0.00 77 THR A O 8
ATOM 12182 N N . VAL A 1 78 ? 13.376 -5.187 4.112 1.00 0.00 78 VAL A N 8
ATOM 12183 C CA . VAL A 1 78 ? 12.258 -4.316 4.481 1.00 0.00 78 VAL A CA 8
ATOM 12184 C C . VAL A 1 78 ? 11.901 -4.572 5.946 1.00 0.00 78 VAL A C 8
ATOM 12185 O O . VAL A 1 78 ? 11.751 -5.719 6.365 1.00 0.00 78 VAL A O 8
ATOM 12198 N N . GLN A 1 79 ? 11.758 -3.494 6.712 1.00 0.00 79 GLN A N 8
ATOM 12199 C CA . GLN A 1 79 ? 11.397 -3.617 8.139 1.00 0.00 79 GLN A CA 8
ATOM 12200 C C . GLN A 1 79 ? 10.703 -2.321 8.639 1.00 0.00 79 GLN A C 8
ATOM 12201 O O . GLN A 1 79 ? 11.171 -1.229 8.316 1.00 0.00 79 GLN A O 8
ATOM 12215 N N . PRO A 1 80 ? 9.599 -2.370 9.401 1.00 0.00 80 PRO A N 8
ATOM 12216 C CA . PRO A 1 80 ? 8.886 -3.620 9.889 1.00 0.00 80 PRO A CA 8
ATOM 12217 C C . PRO A 1 80 ? 8.166 -4.334 8.732 1.00 0.00 80 PRO A C 8
ATOM 12218 O O . PRO A 1 80 ? 7.670 -5.452 8.876 1.00 0.00 80 PRO A O 8
ATOM 12229 N N . SER A 1 81 ? 8.161 -3.668 7.585 1.00 0.00 81 SER A N 8
ATOM 12230 C CA . SER A 1 81 ? 7.551 -4.212 6.374 1.00 0.00 81 SER A CA 8
ATOM 12231 C C . SER A 1 81 ? 6.069 -4.489 6.568 1.00 0.00 81 SER A C 8
ATOM 12232 O O . SER A 1 81 ? 5.466 -5.219 5.782 1.00 0.00 81 SER A O 8
ATOM 12240 N N . THR A 1 82 ? 5.475 -3.887 7.602 1.00 0.00 82 THR A N 8
ATOM 12241 C CA . THR A 1 82 ? 4.049 -4.034 7.906 1.00 0.00 82 THR A CA 8
ATOM 12242 C C . THR A 1 82 ? 3.463 -2.647 8.173 1.00 0.00 82 THR A C 8
ATOM 12243 O O . THR A 1 82 ? 4.094 -1.807 8.813 1.00 0.00 82 THR A O 8
ATOM 12254 N N . VAL A 1 83 ? 2.245 -2.426 7.687 1.00 0.00 83 VAL A N 8
ATOM 12255 C CA . VAL A 1 83 ? 1.535 -1.152 7.869 1.00 0.00 83 VAL A CA 8
ATOM 12256 C C . VAL A 1 83 ? 0.044 -1.448 7.954 1.00 0.00 83 VAL A C 8
ATOM 12257 O O . VAL A 1 83 ? -0.415 -2.462 7.429 1.00 0.00 83 VAL A O 8
ATOM 12270 N N . LYS A 1 84 ? -0.714 -0.565 8.611 1.00 0.00 84 LYS A N 8
ATOM 12271 C CA . LYS A 1 84 ? -2.166 -0.734 8.761 1.00 0.00 84 LYS A CA 8
ATOM 12272 C C . LYS A 1 84 ? -2.878 0.159 7.755 1.00 0.00 84 LYS A C 8
ATOM 12273 O O . LYS A 1 84 ? -2.517 1.327 7.601 1.00 0.00 84 LYS A O 8
ATOM 12292 N N . VAL A 1 85 ? -3.886 -0.398 7.066 1.00 0.00 85 VAL A N 8
ATOM 12293 C CA . VAL A 1 85 ? -4.654 0.351 6.061 1.00 0.00 85 VAL A CA 8
ATOM 12294 C C . VAL A 1 85 ? -6.157 0.160 6.290 1.00 0.00 85 VAL A C 8
ATOM 12295 O O . VAL A 1 85 ? -6.624 -0.945 6.573 1.00 0.00 85 VAL A O 8
ATOM 12308 N N . ASN A 1 86 ? -6.893 1.270 6.152 1.00 0.00 86 ASN A N 8
ATOM 12309 C CA . ASN A 1 86 ? -8.358 1.281 6.326 1.00 0.00 86 ASN A CA 8
ATOM 12310 C C . ASN A 1 86 ? -9.042 1.620 4.995 1.00 0.00 86 ASN A C 8
ATOM 12311 O O . ASN A 1 86 ? -8.718 2.626 4.363 1.00 0.00 86 ASN A O 8
ATOM 12322 N N . LEU A 1 87 ? -9.986 0.764 4.576 1.00 0.00 87 LEU A N 8
ATOM 12323 C CA . LEU A 1 87 ? -10.731 0.942 3.317 1.00 0.00 87 LEU A CA 8
ATOM 12324 C C . LEU A 1 87 ? -12.175 1.326 3.638 1.00 0.00 87 LEU A C 8
ATOM 12325 O O . LEU A 1 87 ? -12.945 0.498 4.120 1.00 0.00 87 LEU A O 8
ATOM 12341 N N . LYS A 1 88 ? -12.542 2.582 3.368 1.00 0.00 88 LYS A N 8
ATOM 12342 C CA . LYS A 1 88 ? -13.902 3.066 3.630 1.00 0.00 88 LYS A CA 8
ATOM 12343 C C . LYS A 1 88 ? -14.753 2.900 2.368 1.00 0.00 88 LYS A C 8
ATOM 12344 O O . LYS A 1 88 ? -14.365 3.350 1.290 1.00 0.00 88 LYS A O 8
ATOM 12363 N N . VAL A 1 89 ? -15.916 2.251 2.513 1.00 0.00 89 VAL A N 8
ATOM 12364 C CA . VAL A 1 89 ? -16.843 2.015 1.393 1.00 0.00 89 VAL A CA 8
ATOM 12365 C C . VAL A 1 89 ? -17.978 3.040 1.471 1.00 0.00 89 VAL A C 8
ATOM 12366 O O . VAL A 1 89 ? -18.546 3.251 2.543 1.00 0.00 89 VAL A O 8
ATOM 12379 N N . THR A 1 90 ? -18.297 3.686 0.338 1.00 0.00 90 THR A N 8
ATOM 12380 C CA . THR A 1 90 ? -19.361 4.713 0.291 1.00 0.00 90 THR A CA 8
ATOM 12381 C C . THR A 1 90 ? -20.654 4.126 -0.273 1.00 0.00 90 THR A C 8
ATOM 12382 O O . THR A 1 90 ? -20.679 3.628 -1.395 1.00 0.00 90 THR A O 8
ATOM 12393 N N . GLN A 1 91 ? -21.735 4.205 0.516 1.00 0.00 91 GLN A N 8
ATOM 12394 C CA . GLN A 1 91 ? -23.055 3.694 0.121 1.00 0.00 91 GLN A CA 8
ATOM 12395 C C . GLN A 1 91 ? -23.951 4.854 -0.328 1.00 0.00 91 GLN A C 8
ATOM 12396 O O . GLN A 1 91 ? -24.138 5.820 0.411 1.00 0.00 91 GLN A O 8
ATOM 12410 N N . LYS A 1 92 ? -24.538 4.723 -1.527 1.00 0.00 92 LYS A N 8
ATOM 12411 C CA . LYS A 1 92 ? -25.470 5.735 -2.077 1.00 0.00 92 LYS A CA 8
ATOM 12412 C C . LYS A 1 92 ? -26.771 5.045 -2.492 1.00 0.00 92 LYS A C 8
ATOM 12413 O O . LYS A 1 92 ? -26.861 4.457 -3.569 1.00 0.00 92 LYS A O 8
ATOM 12432 N N . LEU A 1 93 ? -27.780 5.134 -1.619 1.00 0.00 93 LEU A N 8
ATOM 12433 C CA . LEU A 1 93 ? -29.086 4.530 -1.880 1.00 0.00 93 LEU A CA 8
ATOM 12434 C C . LEU A 1 93 ? -29.811 5.364 -2.934 1.00 0.00 93 LEU A C 8
ATOM 12435 O O . LEU A 1 93 ? -30.466 6.358 -2.616 1.00 0.00 93 LEU A O 8
ATOM 12451 N N . GLU A 1 94 ? -29.687 4.944 -4.188 1.00 0.00 94 GLU A N 8
ATOM 12452 C CA . GLU A 1 94 ? -30.330 5.643 -5.298 1.00 0.00 94 GLU A CA 8
ATOM 12453 C C . GLU A 1 94 ? -31.848 5.621 -5.122 1.00 0.00 94 GLU A C 8
ATOM 12454 O O . GLU A 1 94 ? -32.546 6.550 -5.528 1.00 0.00 94 GLU A O 8
ATOM 12466 N N . HIS A 1 95 ? -32.346 4.544 -4.513 1.00 0.00 95 HIS A N 8
ATOM 12467 C CA . HIS A 1 95 ? -33.782 4.379 -4.276 1.00 0.00 95 HIS A CA 8
ATOM 12468 C C . HIS A 1 95 ? -34.574 4.554 -5.574 1.00 0.00 95 HIS A C 8
ATOM 12469 O O . HIS A 1 95 ? -35.147 5.615 -5.826 1.00 0.00 95 HIS A O 8
ATOM 12483 N N . HIS A 1 96 ? -34.599 3.503 -6.388 1.00 0.00 96 HIS A N 8
ATOM 12484 C CA . HIS A 1 96 ? -35.317 3.536 -7.657 1.00 0.00 96 HIS A CA 8
ATOM 12485 C C . HIS A 1 96 ? -36.816 3.754 -7.418 1.00 0.00 96 HIS A C 8
ATOM 12486 O O . HIS A 1 96 ? -37.444 3.013 -6.662 1.00 0.00 96 HIS A O 8
ATOM 12500 N N . HIS A 1 97 ? -37.379 4.772 -8.070 1.00 0.00 97 HIS A N 8
ATOM 12501 C CA . HIS A 1 97 ? -38.801 5.084 -7.929 1.00 0.00 97 HIS A CA 8
ATOM 12502 C C . HIS A 1 97 ? -39.205 6.120 -8.984 1.00 0.00 97 HIS A C 8
ATOM 12503 O O . HIS A 1 97 ? -38.669 7.228 -9.011 1.00 0.00 97 HIS A O 8
ATOM 12517 N N . HIS A 1 98 ? -40.151 5.754 -9.847 1.00 0.00 98 HIS A N 8
ATOM 12518 C CA . HIS A 1 98 ? -40.620 6.659 -10.895 1.00 0.00 98 HIS A CA 8
ATOM 12519 C C . HIS A 1 98 ? -41.384 7.834 -10.272 1.00 0.00 98 HIS A C 8
ATOM 12520 O O . HIS A 1 98 ? -42.409 7.637 -9.621 1.00 0.00 98 HIS A O 8
ATOM 12534 N N . HIS A 1 99 ? -40.881 9.057 -10.469 1.00 0.00 99 HIS A N 8
ATOM 12535 C CA . HIS A 1 99 ? -41.534 10.248 -9.916 1.00 0.00 99 HIS A CA 8
ATOM 12536 C C . HIS A 1 99 ? -42.862 10.500 -10.639 1.00 0.00 99 HIS A C 8
ATOM 12537 O O . HIS A 1 99 ? -42.918 10.511 -11.869 1.00 0.00 99 HIS A O 8
ATOM 12551 N N . HIS A 1 100 ? -43.930 10.699 -9.865 1.00 0.00 100 HIS A N 8
ATOM 12552 C CA . HIS A 1 100 ? -45.253 10.947 -10.436 1.00 0.00 100 HIS A CA 8
ATOM 12553 C C . HIS A 1 100 ? -45.254 12.244 -11.244 1.00 0.00 100 HIS A C 8
ATOM 12554 O O . HIS A 1 100 ? -45.184 12.163 -12.460 1.00 0.00 100 HIS A O 8
ATOM 12569 N N . LYS A 1 1 ? 41.998 0.083 7.985 1.00 0.00 1 LYS A N 9
ATOM 12570 C CA . LYS A 1 1 ? 41.686 -0.014 6.532 1.00 0.00 1 LYS A CA 9
ATOM 12571 C C . LYS A 1 1 ? 40.250 -0.501 6.369 1.00 0.00 1 LYS A C 9
ATOM 12572 O O . LYS A 1 1 ? 39.487 0.042 5.570 1.00 0.00 1 LYS A O 9
ATOM 12593 N N . ILE A 1 2 ? 39.889 -1.526 7.137 1.00 0.00 2 ILE A N 9
ATOM 12594 C CA . ILE A 1 2 ? 38.540 -2.081 7.078 1.00 0.00 2 ILE A CA 9
ATOM 12595 C C . ILE A 1 2 ? 37.521 -1.040 7.536 1.00 0.00 2 ILE A C 9
ATOM 12596 O O . ILE A 1 2 ? 37.883 0.002 8.084 1.00 0.00 2 ILE A O 9
ATOM 12612 N N . SER A 1 3 ? 36.244 -1.331 7.303 1.00 0.00 3 SER A N 9
ATOM 12613 C CA . SER A 1 3 ? 35.157 -0.427 7.685 1.00 0.00 3 SER A CA 9
ATOM 12614 C C . SER A 1 3 ? 33.862 -1.213 7.813 1.00 0.00 3 SER A C 9
ATOM 12615 O O . SER A 1 3 ? 33.749 -2.324 7.295 1.00 0.00 3 SER A O 9
ATOM 12623 N N . LEU A 1 4 ? 32.881 -0.634 8.506 1.00 0.00 4 LEU A N 9
ATOM 12624 C CA . LEU A 1 4 ? 31.581 -1.291 8.698 1.00 0.00 4 LEU A CA 9
ATOM 12625 C C . LEU A 1 4 ? 30.489 -0.215 8.770 1.00 0.00 4 LEU A C 9
ATOM 12626 O O . LEU A 1 4 ? 30.500 0.639 9.658 1.00 0.00 4 LEU A O 9
ATOM 12642 N N . ARG A 1 5 ? 29.553 -0.273 7.833 1.00 0.00 5 ARG A N 9
ATOM 12643 C CA . ARG A 1 5 ? 28.452 0.681 7.774 1.00 0.00 5 ARG A CA 9
ATOM 12644 C C . ARG A 1 5 ? 27.407 0.208 6.769 1.00 0.00 5 ARG A C 9
ATOM 12645 O O . ARG A 1 5 ? 27.712 -0.579 5.872 1.00 0.00 5 ARG A O 9
ATOM 12666 N N . LYS A 1 6 ? 26.174 0.690 6.929 1.00 0.00 6 LYS A N 9
ATOM 12667 C CA . LYS A 1 6 ? 25.059 0.328 6.042 1.00 0.00 6 LYS A CA 9
ATOM 12668 C C . LYS A 1 6 ? 24.251 1.578 5.699 1.00 0.00 6 LYS A C 9
ATOM 12669 O O . LYS A 1 6 ? 24.093 2.472 6.530 1.00 0.00 6 LYS A O 9
ATOM 12688 N N . LEU A 1 7 ? 23.743 1.632 4.463 1.00 0.00 7 LEU A N 9
ATOM 12689 C CA . LEU A 1 7 ? 22.947 2.769 3.990 1.00 0.00 7 LEU A CA 9
ATOM 12690 C C . LEU A 1 7 ? 21.467 2.440 4.114 1.00 0.00 7 LEU A C 9
ATOM 12691 O O . LEU A 1 7 ? 21.093 1.336 4.513 1.00 0.00 7 LEU A O 9
ATOM 12707 N N . SER A 1 8 ? 20.627 3.411 3.776 1.00 0.00 8 SER A N 9
ATOM 12708 C CA . SER A 1 8 ? 19.177 3.229 3.857 1.00 0.00 8 SER A CA 9
ATOM 12709 C C . SER A 1 8 ? 18.464 4.244 2.983 1.00 0.00 8 SER A C 9
ATOM 12710 O O . SER A 1 8 ? 18.984 5.326 2.712 1.00 0.00 8 SER A O 9
ATOM 12718 N N . LYS A 1 9 ? 17.263 3.877 2.530 1.00 0.00 9 LYS A N 9
ATOM 12719 C CA . LYS A 1 9 ? 16.439 4.731 1.660 1.00 0.00 9 LYS A CA 9
ATOM 12720 C C . LYS A 1 9 ? 14.972 4.539 1.996 1.00 0.00 9 LYS A C 9
ATOM 12721 O O . LYS A 1 9 ? 14.589 3.602 2.693 1.00 0.00 9 LYS A O 9
ATOM 12740 N N . SER A 1 10 ? 14.169 5.461 1.477 1.00 0.00 10 SER A N 9
ATOM 12741 C CA . SER A 1 10 ? 12.712 5.446 1.672 1.00 0.00 10 SER A CA 9
ATOM 12742 C C . SER A 1 10 ? 12.016 5.202 0.334 1.00 0.00 10 SER A C 9
ATOM 12743 O O . SER A 1 10 ? 12.374 5.798 -0.682 1.00 0.00 10 SER A O 9
ATOM 12751 N N . VAL A 1 11 ? 11.021 4.307 0.345 1.00 0.00 11 VAL A N 9
ATOM 12752 C CA . VAL A 1 11 ? 10.245 3.936 -0.851 1.00 0.00 11 VAL A CA 9
ATOM 12753 C C . VAL A 1 11 ? 8.737 4.049 -0.523 1.00 0.00 11 VAL A C 9
ATOM 12754 O O . VAL A 1 11 ? 8.154 3.099 -0.000 1.00 0.00 11 VAL A O 9
ATOM 12767 N N . PRO A 1 12 ? 8.075 5.161 -0.819 1.00 0.00 12 PRO A N 9
ATOM 12768 C CA . PRO A 1 12 ? 6.613 5.286 -0.519 1.00 0.00 12 PRO A CA 9
ATOM 12769 C C . PRO A 1 12 ? 5.802 4.185 -1.205 1.00 0.00 12 PRO A C 9
ATOM 12770 O O . PRO A 1 12 ? 6.138 3.734 -2.300 1.00 0.00 12 PRO A O 9
ATOM 12781 N N . VAL A 1 13 ? 4.735 3.751 -0.530 1.00 0.00 13 VAL A N 9
ATOM 12782 C CA . VAL A 1 13 ? 3.855 2.690 -1.034 1.00 0.00 13 VAL A CA 9
ATOM 12783 C C . VAL A 1 13 ? 2.681 3.319 -1.779 1.00 0.00 13 VAL A C 9
ATOM 12784 O O . VAL A 1 13 ? 2.063 4.262 -1.281 1.00 0.00 13 VAL A O 9
ATOM 12797 N N . LYS A 1 14 ? 2.368 2.783 -2.966 1.00 0.00 14 LYS A N 9
ATOM 12798 C CA . LYS A 1 14 ? 1.252 3.277 -3.793 1.00 0.00 14 LYS A CA 9
ATOM 12799 C C . LYS A 1 14 ? 0.183 2.188 -3.879 1.00 0.00 14 LYS A C 9
ATOM 12800 O O . LYS A 1 14 ? 0.494 1.035 -4.177 1.00 0.00 14 LYS A O 9
ATOM 12819 N N . LEU A 1 15 ? -1.081 2.548 -3.609 1.00 0.00 15 LEU A N 9
ATOM 12820 C CA . LEU A 1 15 ? -2.203 1.593 -3.647 1.00 0.00 15 LEU A CA 9
ATOM 12821 C C . LEU A 1 15 ? -2.905 1.680 -5.005 1.00 0.00 15 LEU A C 9
ATOM 12822 O O . LEU A 1 15 ? -3.240 2.777 -5.456 1.00 0.00 15 LEU A O 9
ATOM 12838 N N . GLU A 1 16 ? -3.131 0.522 -5.649 1.00 0.00 16 GLU A N 9
ATOM 12839 C CA . GLU A 1 16 ? -3.801 0.472 -6.965 1.00 0.00 16 GLU A CA 9
ATOM 12840 C C . GLU A 1 16 ? -5.048 -0.412 -6.881 1.00 0.00 16 GLU A C 9
ATOM 12841 O O . GLU A 1 16 ? -4.952 -1.634 -6.779 1.00 0.00 16 GLU A O 9
ATOM 12853 N N . LEU A 1 17 ? -6.219 0.220 -6.934 1.00 0.00 17 LEU A N 9
ATOM 12854 C CA . LEU A 1 17 ? -7.478 -0.510 -6.869 1.00 0.00 17 LEU A CA 9
ATOM 12855 C C . LEU A 1 17 ? -7.623 -1.400 -8.103 1.00 0.00 17 LEU A C 9
ATOM 12856 O O . LEU A 1 17 ? -7.432 -0.944 -9.229 1.00 0.00 17 LEU A O 9
ATOM 12872 N N . THR A 1 18 ? -7.945 -2.683 -7.873 1.00 0.00 18 THR A N 9
ATOM 12873 C CA . THR A 1 18 ? -8.114 -3.676 -8.951 1.00 0.00 18 THR A CA 9
ATOM 12874 C C . THR A 1 18 ? -9.470 -4.369 -8.793 1.00 0.00 18 THR A C 9
ATOM 12875 O O . THR A 1 18 ? -9.846 -4.770 -7.694 1.00 0.00 18 THR A O 9
ATOM 12886 N N . GLY A 1 19 ? -10.181 -4.517 -9.913 1.00 0.00 19 GLY A N 9
ATOM 12887 C CA . GLY A 1 19 ? -11.499 -5.179 -9.936 1.00 0.00 19 GLY A CA 9
ATOM 12888 C C . GLY A 1 19 ? -12.593 -4.183 -10.295 1.00 0.00 19 GLY A C 9
ATOM 12889 O O . GLY A 1 19 ? -12.389 -2.970 -10.235 1.00 0.00 19 GLY A O 9
ATOM 12893 N N . ASP A 1 20 ? -13.770 -4.705 -10.647 1.00 0.00 20 ASP A N 9
ATOM 12894 C CA . ASP A 1 20 ? -14.922 -3.862 -10.994 1.00 0.00 20 ASP A CA 9
ATOM 12895 C C . ASP A 1 20 ? -15.686 -3.471 -9.724 1.00 0.00 20 ASP A C 9
ATOM 12896 O O . ASP A 1 20 ? -15.952 -4.313 -8.865 1.00 0.00 20 ASP A O 9
ATOM 12905 N N . LYS A 1 21 ? -16.041 -2.189 -9.607 1.00 0.00 21 LYS A N 9
ATOM 12906 C CA . LYS A 1 21 ? -16.775 -1.698 -8.438 1.00 0.00 21 LYS A CA 9
ATOM 12907 C C . LYS A 1 21 ? -18.150 -2.366 -8.350 1.00 0.00 21 LYS A C 9
ATOM 12908 O O . LYS A 1 21 ? -18.836 -2.523 -9.359 1.00 0.00 21 LYS A O 9
ATOM 12927 N N . ALA A 1 22 ? -18.541 -2.771 -7.138 1.00 0.00 22 ALA A N 9
ATOM 12928 C CA . ALA A 1 22 ? -19.834 -3.436 -6.938 1.00 0.00 22 ALA A CA 9
ATOM 12929 C C . ALA A 1 22 ? -20.997 -2.488 -7.250 1.00 0.00 22 ALA A C 9
ATOM 12930 O O . ALA A 1 22 ? -20.807 -1.293 -7.470 1.00 0.00 22 ALA A O 9
ATOM 12937 N N . SER A 1 23 ? -22.204 -3.053 -7.291 1.00 0.00 23 SER A N 9
ATOM 12938 C CA . SER A 1 23 ? -23.409 -2.262 -7.594 1.00 0.00 23 SER A CA 9
ATOM 12939 C C . SER A 1 23 ? -23.909 -1.515 -6.356 1.00 0.00 23 SER A C 9
ATOM 12940 O O . SER A 1 23 ? -24.635 -0.526 -6.472 1.00 0.00 23 SER A O 9
ATOM 12948 N N . ASN A 1 24 ? -23.551 -2.013 -5.166 1.00 0.00 24 ASN A N 9
ATOM 12949 C CA . ASN A 1 24 ? -23.999 -1.411 -3.896 1.00 0.00 24 ASN A CA 9
ATOM 12950 C C . ASN A 1 24 ? -23.064 -0.293 -3.427 1.00 0.00 24 ASN A C 9
ATOM 12951 O O . ASN A 1 24 ? -23.398 0.433 -2.491 1.00 0.00 24 ASN A O 9
ATOM 12962 N N . VAL A 1 25 ? -21.887 -0.171 -4.063 1.00 0.00 25 VAL A N 9
ATOM 12963 C CA . VAL A 1 25 ? -20.886 0.853 -3.683 1.00 0.00 25 VAL A CA 9
ATOM 12964 C C . VAL A 1 25 ? -20.775 1.935 -4.765 1.00 0.00 25 VAL A C 9
ATOM 12965 O O . VAL A 1 25 ? -20.603 1.632 -5.944 1.00 0.00 25 VAL A O 9
ATOM 12978 N N . SER A 1 26 ? -20.868 3.205 -4.348 1.00 0.00 26 SER A N 9
ATOM 12979 C CA . SER A 1 26 ? -20.768 4.340 -5.274 1.00 0.00 26 SER A CA 9
ATOM 12980 C C . SER A 1 26 ? -19.302 4.726 -5.471 1.00 0.00 26 SER A C 9
ATOM 12981 O O . SER A 1 26 ? -18.885 5.090 -6.570 1.00 0.00 26 SER A O 9
ATOM 12989 N N . SER A 1 27 ? -18.523 4.643 -4.386 1.00 0.00 27 SER A N 9
ATOM 12990 C CA . SER A 1 27 ? -17.094 4.985 -4.426 1.00 0.00 27 SER A CA 9
ATOM 12991 C C . SER A 1 27 ? -16.365 4.367 -3.234 1.00 0.00 27 SER A C 9
ATOM 12992 O O . SER A 1 27 ? -16.985 4.013 -2.231 1.00 0.00 27 SER A O 9
ATOM 13000 N N . ILE A 1 28 ? -15.032 4.241 -3.355 1.00 0.00 28 ILE A N 9
ATOM 13001 C CA . ILE A 1 28 ? -14.177 3.671 -2.290 1.00 0.00 28 ILE A CA 9
ATOM 13002 C C . ILE A 1 28 ? -12.981 4.594 -2.045 1.00 0.00 28 ILE A C 9
ATOM 13003 O O . ILE A 1 28 ? -12.384 5.120 -2.986 1.00 0.00 28 ILE A O 9
ATOM 13019 N N . SER A 1 29 ? -12.628 4.760 -0.764 1.00 0.00 29 SER A N 9
ATOM 13020 C CA . SER A 1 29 ? -11.490 5.590 -0.340 1.00 0.00 29 SER A CA 9
ATOM 13021 C C . SER A 1 29 ? -10.567 4.750 0.532 1.00 0.00 29 SER A C 9
ATOM 13022 O O . SER A 1 29 ? -11.002 3.774 1.146 1.00 0.00 29 SER A O 9
ATOM 13030 N N . TYR A 1 30 ? -9.283 5.122 0.576 1.00 0.00 30 TYR A N 9
ATOM 13031 C CA . TYR A 1 30 ? -8.284 4.385 1.370 1.00 0.00 30 TYR A CA 9
ATOM 13032 C C . TYR A 1 30 ? -7.308 5.357 2.027 1.00 0.00 30 TYR A C 9
ATOM 13033 O O . TYR A 1 30 ? -7.077 6.458 1.528 1.00 0.00 30 TYR A O 9
ATOM 13051 N N . SER A 1 31 ? -6.743 4.936 3.161 1.00 0.00 31 SER A N 9
ATOM 13052 C CA . SER A 1 31 ? -5.792 5.767 3.911 1.00 0.00 31 SER A CA 9
ATOM 13053 C C . SER A 1 31 ? -4.818 4.887 4.680 1.00 0.00 31 SER A C 9
ATOM 13054 O O . SER A 1 31 ? -5.067 3.699 4.888 1.00 0.00 31 SER A O 9
ATOM 13062 N N . PHE A 1 32 ? -3.698 5.480 5.093 1.00 0.00 32 PHE A N 9
ATOM 13063 C CA . PHE A 1 32 ? -2.654 4.763 5.836 1.00 0.00 32 PHE A CA 9
ATOM 13064 C C . PHE A 1 32 ? -1.984 5.700 6.841 1.00 0.00 32 PHE A C 9
ATOM 13065 O O . PHE A 1 32 ? -1.847 6.898 6.590 1.00 0.00 32 PHE A O 9
ATOM 13082 N N . ASP A 1 33 ? -1.559 5.143 7.974 1.00 0.00 33 ASP A N 9
ATOM 13083 C CA . ASP A 1 33 ? -0.890 5.929 9.010 1.00 0.00 33 ASP A CA 9
ATOM 13084 C C . ASP A 1 33 ? 0.503 6.364 8.542 1.00 0.00 33 ASP A C 9
ATOM 13085 O O . ASP A 1 33 ? 0.965 7.452 8.886 1.00 0.00 33 ASP A O 9
ATOM 13094 N N . ARG A 1 34 ? 1.178 5.503 7.768 1.00 0.00 34 ARG A N 9
ATOM 13095 C CA . ARG A 1 34 ? 2.531 5.789 7.263 1.00 0.00 34 ARG A CA 9
ATOM 13096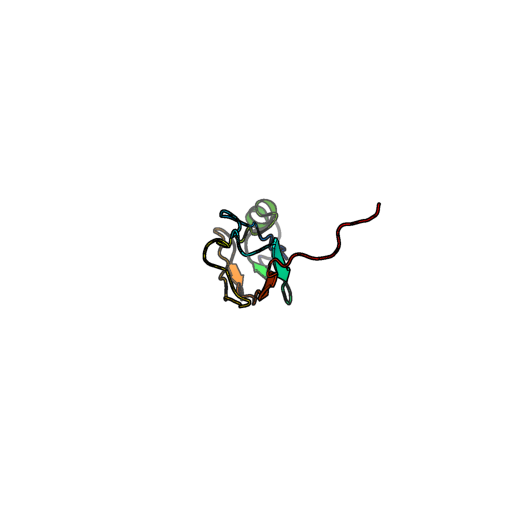 C C . ARG A 1 34 ? 2.827 4.917 6.030 1.00 0.00 34 ARG A C 9
ATOM 13097 O O . ARG A 1 34 ? 3.338 3.804 6.140 1.00 0.00 34 ARG A O 9
ATOM 13118 N N . GLY A 1 35 ? 2.475 5.435 4.859 1.00 0.00 35 GLY A N 9
ATOM 13119 C CA . GLY A 1 35 ? 2.672 4.714 3.602 1.00 0.00 35 GLY A CA 9
ATOM 13120 C C . GLY A 1 35 ? 4.122 4.750 3.154 1.00 0.00 35 GLY A C 9
ATOM 13121 O O . GLY A 1 35 ? 4.397 4.856 1.958 1.00 0.00 35 GLY A O 9
ATOM 13125 N N . HIS A 1 36 ? 5.067 4.652 4.098 1.00 0.00 36 HIS A N 9
ATOM 13126 C CA . HIS A 1 36 ? 6.503 4.659 3.788 1.00 0.00 36 HIS A CA 9
ATOM 13127 C C . HIS A 1 36 ? 7.237 3.728 4.755 1.00 0.00 36 HIS A C 9
ATOM 13128 O O . HIS A 1 36 ? 6.955 3.717 5.955 1.00 0.00 36 HIS A O 9
ATOM 13142 N N . VAL A 1 37 ? 8.187 2.952 4.219 1.00 0.00 37 VAL A N 9
ATOM 13143 C CA . VAL A 1 37 ? 8.995 2.004 5.008 1.00 0.00 37 VAL A CA 9
ATOM 13144 C C . VAL A 1 37 ? 10.472 2.237 4.705 1.00 0.00 37 VAL A C 9
ATOM 13145 O O . VAL A 1 37 ? 10.812 2.867 3.703 1.00 0.00 37 VAL A O 9
ATOM 13158 N N . THR A 1 38 ? 11.349 1.732 5.579 1.00 0.00 38 THR A N 9
ATOM 13159 C CA . THR A 1 38 ? 12.804 1.886 5.422 1.00 0.00 38 THR A CA 9
ATOM 13160 C C . THR A 1 38 ? 13.400 0.575 4.893 1.00 0.00 38 THR A C 9
ATOM 13161 O O . THR A 1 38 ? 13.076 -0.501 5.395 1.00 0.00 38 THR A O 9
ATOM 13172 N N . ILE A 1 39 ? 14.266 0.677 3.870 1.00 0.00 39 ILE A N 9
ATOM 13173 C CA . ILE A 1 39 ? 14.913 -0.494 3.245 1.00 0.00 39 ILE A CA 9
ATOM 13174 C C . ILE A 1 39 ? 16.432 -0.400 3.387 1.00 0.00 39 ILE A C 9
ATOM 13175 O O . ILE A 1 39 ? 16.999 0.692 3.375 1.00 0.00 39 ILE A O 9
ATOM 13191 N N . VAL A 1 40 ? 17.077 -1.568 3.538 1.00 0.00 40 VAL A N 9
ATOM 13192 C CA . VAL A 1 40 ? 18.542 -1.648 3.700 1.00 0.00 40 VAL A CA 9
ATOM 13193 C C . VAL A 1 40 ? 19.122 -2.663 2.712 1.00 0.00 40 VAL A C 9
ATOM 13194 O O . VAL A 1 40 ? 18.591 -3.763 2.552 1.00 0.00 40 VAL A O 9
ATOM 13207 N N . GLY A 1 41 ? 20.221 -2.285 2.049 1.00 0.00 41 GLY A N 9
ATOM 13208 C CA . GLY A 1 41 ? 20.878 -3.164 1.075 1.00 0.00 41 GLY A CA 9
ATOM 13209 C C . GLY A 1 41 ? 21.815 -2.368 0.174 1.00 0.00 41 GLY A C 9
ATOM 13210 O O . GLY A 1 41 ? 22.268 -1.283 0.538 1.00 0.00 41 GLY A O 9
ATOM 13214 N N . SER A 1 42 ? 22.097 -2.912 -1.011 1.00 0.00 42 SER A N 9
ATOM 13215 C CA . SER A 1 42 ? 22.978 -2.251 -1.983 1.00 0.00 42 SER A CA 9
ATOM 13216 C C . SER A 1 42 ? 22.250 -1.084 -2.652 1.00 0.00 42 SER A C 9
ATOM 13217 O O . SER A 1 42 ? 21.035 -1.130 -2.843 1.00 0.00 42 SER A O 9
ATOM 13225 N N . GLN A 1 43 ? 23.000 -0.041 -3.008 1.00 0.00 43 GLN A N 9
ATOM 13226 C CA . GLN A 1 43 ? 22.415 1.136 -3.660 1.00 0.00 43 GLN A CA 9
ATOM 13227 C C . GLN A 1 43 ? 21.836 0.757 -5.020 1.00 0.00 43 GLN A C 9
ATOM 13228 O O . GLN A 1 43 ? 20.874 1.370 -5.483 1.00 0.00 43 GLN A O 9
ATOM 13242 N N . GLU A 1 44 ? 22.436 -0.241 -5.663 1.00 0.00 44 GLU A N 9
ATOM 13243 C CA . GLU A 1 44 ? 21.980 -0.679 -6.981 1.00 0.00 44 GLU A CA 9
ATOM 13244 C C . GLU A 1 44 ? 20.533 -1.162 -6.919 1.00 0.00 44 GLU A C 9
ATOM 13245 O O . GLU A 1 44 ? 19.716 -0.814 -7.772 1.00 0.00 44 GLU A O 9
ATOM 13257 N N . ALA A 1 45 ? 20.220 -1.965 -5.903 1.00 0.00 45 ALA A N 9
ATOM 13258 C CA . ALA A 1 45 ? 18.869 -2.493 -5.733 1.00 0.00 45 ALA A CA 9
ATOM 13259 C C . ALA A 1 45 ? 17.891 -1.371 -5.390 1.00 0.00 45 ALA A C 9
ATOM 13260 O O . ALA A 1 45 ? 16.759 -1.353 -5.873 1.00 0.00 45 ALA A O 9
ATOM 13267 N N . MET A 1 46 ? 18.335 -0.435 -4.553 1.00 0.00 46 MET A N 9
ATOM 13268 C CA . MET A 1 46 ? 17.492 0.690 -4.147 1.00 0.00 46 MET A CA 9
ATOM 13269 C C . MET A 1 46 ? 17.186 1.584 -5.349 1.00 0.00 46 MET A C 9
ATOM 13270 O O . MET A 1 46 ? 16.063 2.067 -5.502 1.00 0.00 46 MET A O 9
ATOM 13284 N N . ASP A 1 47 ? 18.189 1.812 -6.194 1.00 0.00 47 ASP A N 9
ATOM 13285 C CA . ASP A 1 47 ? 18.033 2.657 -7.374 1.00 0.00 47 ASP A CA 9
ATOM 13286 C C . ASP A 1 47 ? 17.032 2.049 -8.356 1.00 0.00 47 ASP A C 9
ATOM 13287 O O . ASP A 1 47 ? 16.323 2.773 -9.056 1.00 0.00 47 ASP A O 9
ATOM 13296 N N . LYS A 1 48 ? 16.964 0.716 -8.398 1.00 0.00 48 LYS A N 9
ATOM 13297 C CA . LYS A 1 48 ? 16.031 0.019 -9.288 1.00 0.00 48 LYS A CA 9
ATOM 13298 C C . LYS A 1 48 ? 14.592 0.172 -8.785 1.00 0.00 48 LYS A C 9
ATOM 13299 O O . LYS A 1 48 ? 13.655 0.319 -9.570 1.00 0.00 48 LYS A O 9
ATOM 13318 N N . ILE A 1 49 ? 14.434 0.118 -7.455 1.00 0.00 49 ILE A N 9
ATOM 13319 C CA . ILE A 1 49 ? 13.116 0.226 -6.810 1.00 0.00 49 ILE A CA 9
ATOM 13320 C C . ILE A 1 49 ? 12.790 1.704 -6.548 1.00 0.00 49 ILE A C 9
ATOM 13321 O O . ILE A 1 49 ? 13.490 2.379 -5.794 1.00 0.00 49 ILE A O 9
ATOM 13337 N N . ASP A 1 50 ? 11.714 2.194 -7.181 1.00 0.00 50 ASP A N 9
ATOM 13338 C CA . ASP A 1 50 ? 11.267 3.595 -7.033 1.00 0.00 50 ASP A CA 9
ATOM 13339 C C . ASP A 1 50 ? 10.105 3.681 -6.042 1.00 0.00 50 ASP A C 9
ATOM 13340 O O . ASP A 1 50 ? 9.877 4.720 -5.426 1.00 0.00 50 ASP A O 9
ATOM 13349 N N . SER A 1 51 ? 9.387 2.568 -5.907 1.00 0.00 51 SER A N 9
ATOM 13350 C CA . SER A 1 51 ? 8.236 2.488 -4.999 1.00 0.00 51 SER A CA 9
ATOM 13351 C C . SER A 1 51 ? 7.780 1.038 -4.877 1.00 0.00 51 SER A C 9
ATOM 13352 O O . SER A 1 51 ? 8.367 0.145 -5.487 1.00 0.00 51 SER A O 9
ATOM 13360 N N . ILE A 1 52 ? 6.716 0.818 -4.094 1.00 0.00 52 ILE A N 9
ATOM 13361 C CA . ILE A 1 52 ? 6.138 -0.522 -3.888 1.00 0.00 52 ILE A CA 9
ATOM 13362 C C . ILE A 1 52 ? 4.654 -0.482 -4.261 1.00 0.00 52 ILE A C 9
ATOM 13363 O O . ILE A 1 52 ? 3.890 0.308 -3.707 1.00 0.00 52 ILE A O 9
ATOM 13379 N N . THR A 1 53 ? 4.247 -1.352 -5.197 1.00 0.00 53 THR A N 9
ATOM 13380 C CA . THR A 1 53 ? 2.843 -1.430 -5.638 1.00 0.00 53 THR A CA 9
ATOM 13381 C C . THR A 1 53 ? 2.145 -2.543 -4.860 1.00 0.00 53 THR A C 9
ATOM 13382 O O . THR A 1 53 ? 2.646 -3.667 -4.804 1.00 0.00 53 THR A O 9
ATOM 13393 N N . VAL A 1 54 ? 0.992 -2.226 -4.250 1.00 0.00 54 VAL A N 9
ATOM 13394 C CA . VAL A 1 54 ? 0.218 -3.197 -3.457 1.00 0.00 54 VAL A CA 9
ATOM 13395 C C . VAL A 1 54 ? -1.241 -3.193 -3.943 1.00 0.00 54 VAL A C 9
ATOM 13396 O O . VAL A 1 54 ? -2.047 -2.415 -3.432 1.00 0.00 54 VAL A O 9
ATOM 13409 N N . PRO A 1 55 ? -1.622 -4.023 -4.907 1.00 0.00 55 PRO A N 9
ATOM 13410 C CA . PRO A 1 55 ? -3.034 -4.053 -5.413 1.00 0.00 55 PRO A CA 9
ATOM 13411 C C . PRO A 1 55 ? -3.930 -4.923 -4.529 1.00 0.00 55 PRO A C 9
ATOM 13412 O O . PRO A 1 55 ? -3.487 -5.947 -4.007 1.00 0.00 55 PRO A O 9
ATOM 13423 N N . VAL A 1 56 ? -5.192 -4.501 -4.364 1.00 0.00 56 VAL A N 9
ATOM 13424 C CA . VAL A 1 56 ? -6.168 -5.240 -3.533 1.00 0.00 56 VAL A CA 9
ATOM 13425 C C . VAL A 1 56 ? -7.540 -5.302 -4.222 1.00 0.00 56 VAL A C 9
ATOM 13426 O O . VAL A 1 56 ? -8.028 -4.307 -4.755 1.00 0.00 56 VAL A O 9
ATOM 13439 N N . ASP A 1 57 ? -8.150 -6.491 -4.202 1.00 0.00 57 ASP A N 9
ATOM 13440 C CA . ASP A 1 57 ? -9.462 -6.692 -4.817 1.00 0.00 57 ASP A CA 9
ATOM 13441 C C . ASP A 1 57 ? -10.515 -5.901 -4.038 1.00 0.00 57 ASP A C 9
ATOM 13442 O O . ASP A 1 57 ? -10.600 -6.019 -2.816 1.00 0.00 57 ASP A O 9
ATOM 13451 N N . ILE A 1 58 ? -11.321 -5.095 -4.750 1.00 0.00 58 ILE A N 9
ATOM 13452 C CA . ILE A 1 58 ? -12.382 -4.277 -4.127 1.00 0.00 58 ILE A CA 9
ATOM 13453 C C . ILE A 1 58 ? -13.748 -4.930 -4.325 1.00 0.00 58 ILE A C 9
ATOM 13454 O O . ILE A 1 58 ? -14.741 -4.514 -3.730 1.00 0.00 58 ILE A O 9
ATOM 13470 N N . SER A 1 59 ? -13.793 -5.942 -5.183 1.00 0.00 59 SER A N 9
ATOM 13471 C CA . SER A 1 59 ? -15.047 -6.629 -5.473 1.00 0.00 59 SER A CA 9
ATOM 13472 C C . SER A 1 59 ? -15.622 -7.297 -4.227 1.00 0.00 59 SER A C 9
ATOM 13473 O O . SER A 1 59 ? -16.834 -7.267 -4.008 1.00 0.00 59 SER A O 9
ATOM 13481 N N . GLN A 1 60 ? -14.759 -7.910 -3.409 1.00 0.00 60 GLN A N 9
ATOM 13482 C CA . GLN A 1 60 ? -15.180 -8.600 -2.181 1.00 0.00 60 GLN A CA 9
ATOM 13483 C C . GLN A 1 60 ? -15.330 -7.592 -1.030 1.00 0.00 60 GLN A C 9
ATOM 13484 O O . GLN A 1 60 ? -15.793 -7.938 0.057 1.00 0.00 60 GLN A O 9
ATOM 13498 N N . VAL A 1 61 ? -14.931 -6.335 -1.274 1.00 0.00 61 VAL A N 9
ATOM 13499 C CA . VAL A 1 61 ? -15.017 -5.273 -0.252 1.00 0.00 61 VAL A CA 9
ATOM 13500 C C . VAL A 1 61 ? -16.348 -4.526 -0.392 1.00 0.00 61 VAL A C 9
ATOM 13501 O O . VAL A 1 61 ? -16.554 -3.796 -1.361 1.00 0.00 61 VAL A O 9
ATOM 13514 N N . THR A 1 62 ? -17.245 -4.728 0.585 1.00 0.00 62 THR A N 9
ATOM 13515 C CA . THR A 1 62 ? -18.576 -4.083 0.582 1.00 0.00 62 THR A CA 9
ATOM 13516 C C . THR A 1 62 ? -18.877 -3.459 1.940 1.00 0.00 62 THR A C 9
ATOM 13517 O O . THR A 1 62 ? -19.957 -2.908 2.152 1.00 0.00 62 THR A O 9
ATOM 13528 N N . GLU A 1 63 ? -17.914 -3.554 2.866 1.00 0.00 63 GLU A N 9
ATOM 13529 C CA . GLU A 1 63 ? -18.075 -3.002 4.226 1.00 0.00 63 GLU A CA 9
ATOM 13530 C C . GLU A 1 63 ? -16.747 -2.407 4.701 1.00 0.00 63 GLU A C 9
ATOM 13531 O O . GLU A 1 63 ? -15.675 -2.844 4.284 1.00 0.00 63 GLU A O 9
ATOM 13543 N N . ASP A 1 64 ? -16.831 -1.408 5.581 1.00 0.00 64 ASP A N 9
ATOM 13544 C CA . ASP A 1 64 ? -15.633 -0.760 6.113 1.00 0.00 64 ASP A CA 9
ATOM 13545 C C . ASP A 1 64 ? -14.811 -1.758 6.935 1.00 0.00 64 ASP A C 9
ATOM 13546 O O . ASP A 1 64 ? -15.357 -2.496 7.756 1.00 0.00 64 ASP A O 9
ATOM 13555 N N . THR A 1 65 ? -13.496 -1.772 6.706 1.00 0.00 65 THR A N 9
ATOM 13556 C CA . THR A 1 65 ? -12.602 -2.681 7.431 1.00 0.00 65 THR A CA 9
ATOM 13557 C C . THR A 1 65 ? -11.142 -2.288 7.225 1.00 0.00 65 THR A C 9
ATOM 13558 O O . THR A 1 65 ? -10.839 -1.307 6.546 1.00 0.00 65 THR A O 9
ATOM 13569 N N . SER A 1 66 ? -10.242 -3.081 7.822 1.00 0.00 66 SER A N 9
ATOM 13570 C CA . SER A 1 66 ? -8.790 -2.843 7.715 1.00 0.00 66 SER A CA 9
ATOM 13571 C C . SER A 1 66 ? -8.054 -4.162 7.519 1.00 0.00 66 SER A C 9
ATOM 13572 O O . SER A 1 66 ? -8.479 -5.201 8.028 1.00 0.00 66 SER A O 9
ATOM 13580 N N . LYS A 1 67 ? -6.943 -4.114 6.771 1.00 0.00 67 LYS A N 9
ATOM 13581 C CA . LYS A 1 67 ? -6.123 -5.305 6.488 1.00 0.00 67 LYS A CA 9
ATOM 13582 C C . LYS A 1 67 ? -4.641 -4.976 6.645 1.00 0.00 67 LYS A C 9
ATOM 13583 O O . LYS A 1 67 ? -4.184 -3.908 6.231 1.00 0.00 67 LYS A O 9
ATOM 13602 N N . THR A 1 68 ? -3.885 -5.929 7.197 1.00 0.00 68 THR A N 9
ATOM 13603 C CA . THR A 1 68 ? -2.435 -5.780 7.364 1.00 0.00 68 THR A CA 9
ATOM 13604 C C . THR A 1 68 ? -1.770 -6.492 6.189 1.00 0.00 68 THR A C 9
ATOM 13605 O O . THR A 1 68 ? -2.053 -7.663 5.940 1.00 0.00 68 THR A O 9
ATOM 13616 N N . LEU A 1 69 ? -0.907 -5.776 5.457 1.00 0.00 69 LEU A N 9
ATOM 13617 C CA . LEU A 1 69 ? -0.215 -6.324 4.274 1.00 0.00 69 LEU A CA 9
ATOM 13618 C C . LEU A 1 69 ? 1.303 -6.259 4.475 1.00 0.00 69 LEU A C 9
ATOM 13619 O O . LEU A 1 69 ? 1.833 -5.249 4.938 1.00 0.00 69 LEU A O 9
ATOM 13635 N N . GLU A 1 70 ? 2.001 -7.350 4.120 1.00 0.00 70 GLU A N 9
ATOM 13636 C CA . GLU A 1 70 ? 3.467 -7.433 4.253 1.00 0.00 70 GLU A CA 9
ATOM 13637 C C . GLU A 1 70 ? 4.126 -7.144 2.899 1.00 0.00 70 GLU A C 9
ATOM 13638 O O . GLU A 1 70 ? 3.648 -7.600 1.860 1.00 0.00 70 GLU A O 9
ATOM 13650 N N . LEU A 1 71 ? 5.221 -6.366 2.924 1.00 0.00 71 LEU A N 9
ATOM 13651 C CA . LEU A 1 71 ? 5.955 -5.982 1.701 1.00 0.00 71 LEU A CA 9
ATOM 13652 C C . LEU A 1 71 ? 7.275 -6.764 1.613 1.00 0.00 71 LEU A C 9
ATOM 13653 O O . LEU A 1 71 ? 8.019 -6.842 2.590 1.00 0.00 71 LEU A O 9
ATOM 13669 N N . LYS A 1 72 ? 7.558 -7.345 0.433 1.00 0.00 72 LYS A N 9
ATOM 13670 C CA . LYS A 1 72 ? 8.793 -8.126 0.209 1.00 0.00 72 LYS A CA 9
ATOM 13671 C C . LYS A 1 72 ? 9.487 -7.647 -1.069 1.00 0.00 72 LYS A C 9
ATOM 13672 O O . LYS A 1 72 ? 8.831 -7.344 -2.066 1.00 0.00 72 LYS A O 9
ATOM 13691 N N . ALA A 1 73 ? 10.827 -7.581 -1.036 1.00 0.00 73 ALA A N 9
ATOM 13692 C CA . ALA A 1 73 ? 11.630 -7.141 -2.192 1.00 0.00 73 ALA A CA 9
ATOM 13693 C C . ALA A 1 73 ? 12.957 -7.902 -2.193 1.00 0.00 73 ALA A C 9
ATOM 13694 O O . ALA A 1 73 ? 13.622 -7.991 -1.162 1.00 0.00 73 ALA A O 9
ATOM 13701 N N . GLU A 1 74 ? 13.334 -8.475 -3.345 1.00 0.00 74 GLU A N 9
ATOM 13702 C CA . GLU A 1 74 ? 14.580 -9.254 -3.437 1.00 0.00 74 GLU A CA 9
ATOM 13703 C C . GLU A 1 74 ? 15.787 -8.342 -3.709 1.00 0.00 74 GLU A C 9
ATOM 13704 O O . GLU A 1 74 ? 15.897 -7.724 -4.770 1.00 0.00 74 GLU A O 9
ATOM 13716 N N . GLY A 1 75 ? 16.696 -8.309 -2.721 1.00 0.00 75 GLY A N 9
ATOM 13717 C CA . GLY A 1 75 ? 17.937 -7.510 -2.825 1.00 0.00 75 GLY A CA 9
ATOM 13718 C C . GLY A 1 75 ? 18.098 -6.561 -1.645 1.00 0.00 75 GLY A C 9
ATOM 13719 O O . GLY A 1 75 ? 19.209 -6.116 -1.356 1.00 0.00 75 GLY A O 9
ATOM 13723 N N . VAL A 1 76 ? 16.989 -6.248 -0.961 1.00 0.00 76 VAL A N 9
ATOM 13724 C CA . VAL A 1 76 ? 17.006 -5.339 0.202 1.00 0.00 76 VAL A CA 9
ATOM 13725 C C . VAL A 1 76 ? 16.217 -5.959 1.351 1.00 0.00 76 VAL A C 9
ATOM 13726 O O . VAL A 1 76 ? 15.365 -6.822 1.134 1.00 0.00 76 VAL A O 9
ATOM 13739 N N . THR A 1 77 ? 16.490 -5.491 2.577 1.00 0.00 77 THR A N 9
ATOM 13740 C CA . THR A 1 77 ? 15.789 -5.977 3.780 1.00 0.00 77 THR A CA 9
ATOM 13741 C C . THR A 1 77 ? 14.756 -4.933 4.194 1.00 0.00 77 THR A C 9
ATOM 13742 O O . THR A 1 77 ? 15.109 -3.843 4.643 1.00 0.00 77 THR A O 9
ATOM 13753 N N . VAL A 1 78 ? 13.475 -5.268 4.033 1.00 0.00 78 VAL A N 9
ATOM 13754 C CA . VAL A 1 78 ? 12.381 -4.350 4.380 1.00 0.00 78 VAL A CA 9
ATOM 13755 C C . VAL A 1 78 ? 11.947 -4.599 5.832 1.00 0.00 78 VAL A C 9
ATOM 13756 O O . VAL A 1 78 ? 11.681 -5.741 6.210 1.00 0.00 78 VAL A O 9
ATOM 13769 N N . GLN A 1 79 ? 11.874 -3.535 6.646 1.00 0.00 79 GLN A N 9
ATOM 13770 C CA . GLN A 1 79 ? 11.456 -3.684 8.058 1.00 0.00 79 GLN A CA 9
ATOM 13771 C C . GLN A 1 79 ? 10.872 -2.347 8.593 1.00 0.00 79 GLN A C 9
ATOM 13772 O O . GLN A 1 79 ? 11.427 -1.290 8.287 1.00 0.00 79 GLN A O 9
ATOM 13786 N N . PRO A 1 80 ? 9.781 -2.326 9.374 1.00 0.00 80 PRO A N 9
ATOM 13787 C CA . PRO A 1 80 ? 8.983 -3.530 9.839 1.00 0.00 80 PRO A CA 9
ATOM 13788 C C . PRO A 1 80 ? 8.213 -4.157 8.670 1.00 0.00 80 PRO A C 9
ATOM 13789 O O . PRO A 1 80 ? 7.708 -5.274 8.761 1.00 0.00 80 PRO A O 9
ATOM 13800 N N . SER A 1 81 ? 8.191 -3.427 7.566 1.00 0.00 81 SER A N 9
ATOM 13801 C CA . SER A 1 81 ? 7.550 -3.901 6.346 1.00 0.00 81 SER A CA 9
ATOM 13802 C C . SER A 1 81 ? 6.061 -4.180 6.543 1.00 0.00 81 SER A C 9
ATOM 13803 O O . SER A 1 81 ? 5.472 -4.935 5.768 1.00 0.00 81 SER A O 9
ATOM 13811 N N . THR A 1 82 ? 5.448 -3.560 7.556 1.00 0.00 82 THR A N 9
ATOM 13812 C CA . THR A 1 82 ? 4.013 -3.720 7.842 1.00 0.00 82 THR A CA 9
ATOM 13813 C C . THR A 1 82 ? 3.374 -2.338 7.924 1.00 0.00 82 THR A C 9
ATOM 13814 O O . THR A 1 82 ? 3.960 -1.405 8.472 1.00 0.00 82 THR A O 9
ATOM 13825 N N . VAL A 1 83 ? 2.162 -2.215 7.384 1.00 0.00 83 VAL A N 9
ATOM 13826 C CA . VAL A 1 83 ? 1.421 -0.947 7.401 1.00 0.00 83 VAL A CA 9
ATOM 13827 C C . VAL A 1 83 ? -0.069 -1.256 7.491 1.00 0.00 83 VAL A C 9
ATOM 13828 O O . VAL A 1 83 ? -0.545 -2.216 6.884 1.00 0.00 83 VAL A O 9
ATOM 13841 N N . LYS A 1 84 ? -0.814 -0.434 8.239 1.00 0.00 84 LYS A N 9
ATOM 13842 C CA . LYS A 1 84 ? -2.260 -0.619 8.389 1.00 0.00 84 LYS A CA 9
ATOM 13843 C C . LYS A 1 84 ? -2.968 0.240 7.345 1.00 0.00 84 LYS A C 9
ATOM 13844 O O . LYS A 1 84 ? -2.659 1.423 7.200 1.00 0.00 84 LYS A O 9
ATOM 13863 N N . VAL A 1 85 ? -3.916 -0.365 6.621 1.00 0.00 85 VAL A N 9
ATOM 13864 C CA . VAL A 1 85 ? -4.684 0.330 5.576 1.00 0.00 85 VAL A CA 9
ATOM 13865 C C . VAL A 1 85 ? -6.177 0.221 5.884 1.00 0.00 85 VAL A C 9
ATOM 13866 O O . VAL A 1 85 ? -6.720 -0.880 5.970 1.00 0.00 85 VAL A O 9
ATOM 13879 N N . ASN A 1 86 ? -6.835 1.376 6.027 1.00 0.00 86 ASN A N 9
ATOM 13880 C CA . ASN A 1 86 ? -8.279 1.423 6.306 1.00 0.00 86 ASN A CA 9
ATOM 13881 C C . ASN A 1 86 ? -9.025 1.705 5.003 1.00 0.00 86 ASN A C 9
ATOM 13882 O O . ASN A 1 86 ? -8.752 2.703 4.338 1.00 0.00 86 ASN A O 9
ATOM 13893 N N . LEU A 1 87 ? -9.964 0.818 4.637 1.00 0.00 87 LEU A N 9
ATOM 13894 C CA . LEU A 1 87 ? -10.755 0.958 3.400 1.00 0.00 87 LEU A CA 9
ATOM 13895 C C . LEU A 1 87 ? -12.193 1.336 3.751 1.00 0.00 87 LEU A C 9
ATOM 13896 O O . LEU A 1 87 ? -12.966 0.496 4.212 1.00 0.00 87 LEU A O 9
ATOM 13912 N N . LYS A 1 88 ? -12.557 2.602 3.518 1.00 0.00 88 LYS A N 9
ATOM 13913 C CA . LYS A 1 88 ? -13.912 3.082 3.799 1.00 0.00 88 LYS A CA 9
ATOM 13914 C C . LYS A 1 88 ? -14.793 2.836 2.578 1.00 0.00 88 LYS A C 9
ATOM 13915 O O . LYS A 1 88 ? -14.420 3.184 1.458 1.00 0.00 88 LYS A O 9
ATOM 13934 N N . VAL A 1 89 ? -15.965 2.232 2.803 1.00 0.00 89 VAL A N 9
ATOM 13935 C CA . VAL A 1 89 ? -16.921 1.926 1.727 1.00 0.00 89 VAL A CA 9
ATOM 13936 C C . VAL A 1 89 ? -18.079 2.927 1.778 1.00 0.00 89 VAL A C 9
ATOM 13937 O O . VAL A 1 89 ? -18.653 3.163 2.841 1.00 0.00 89 VAL A O 9
ATOM 13950 N N . THR A 1 90 ? -18.420 3.511 0.620 1.00 0.00 90 THR A N 9
ATOM 13951 C CA . THR A 1 90 ? -19.515 4.492 0.523 1.00 0.00 90 THR A CA 9
ATOM 13952 C C . THR A 1 90 ? -20.765 3.798 -0.017 1.00 0.00 90 THR A C 9
ATOM 13953 O O . THR A 1 90 ? -20.748 3.251 -1.120 1.00 0.00 90 THR A O 9
ATOM 13964 N N . GLN A 1 91 ? -21.848 3.811 0.764 1.00 0.00 91 GLN A N 9
ATOM 13965 C CA . GLN A 1 91 ? -23.104 3.168 0.364 1.00 0.00 91 GLN A CA 9
ATOM 13966 C C . GLN A 1 91 ? -23.900 4.100 -0.554 1.00 0.00 91 GLN A C 9
ATOM 13967 O O . GLN A 1 91 ? -24.075 5.279 -0.248 1.00 0.00 91 GLN A O 9
ATOM 13981 N N . LYS A 1 92 ? -24.387 3.565 -1.675 1.00 0.00 92 LYS A N 9
ATOM 13982 C CA . LYS A 1 92 ? -25.167 4.361 -2.625 1.00 0.00 92 LYS A CA 9
ATOM 13983 C C . LYS A 1 92 ? -26.355 5.037 -1.924 1.00 0.00 92 LYS A C 9
ATOM 13984 O O . LYS A 1 92 ? -26.969 4.456 -1.030 1.00 0.00 92 LYS A O 9
ATOM 14003 N N . LEU A 1 93 ? -26.668 6.268 -2.333 1.00 0.00 93 LEU A N 9
ATOM 14004 C CA . LEU A 1 93 ? -27.783 7.012 -1.736 1.00 0.00 93 LEU A CA 9
ATOM 14005 C C . LEU A 1 93 ? -29.110 6.407 -2.207 1.00 0.00 93 LEU A C 9
ATOM 14006 O O . LEU A 1 93 ? -29.215 5.904 -3.324 1.00 0.00 93 LEU A O 9
ATOM 14022 N N . GLU A 1 94 ? -30.116 6.458 -1.335 1.00 0.00 94 GLU A N 9
ATOM 14023 C CA . GLU A 1 94 ? -31.437 5.916 -1.647 1.00 0.00 94 GLU A CA 9
ATOM 14024 C C . GLU A 1 94 ? -32.137 6.798 -2.683 1.00 0.00 94 GLU A C 9
ATOM 14025 O O . GLU A 1 94 ? -33.295 6.567 -3.026 1.00 0.00 94 GLU A O 9
ATOM 14037 N N . HIS A 1 95 ? -31.423 7.813 -3.172 1.00 0.00 95 HIS A N 9
ATOM 14038 C CA . HIS A 1 95 ? -31.980 8.732 -4.164 1.00 0.00 95 HIS A CA 9
ATOM 14039 C C . HIS A 1 95 ? -32.395 7.975 -5.430 1.00 0.00 95 HIS A C 9
ATOM 14040 O O . HIS A 1 95 ? -31.717 7.038 -5.850 1.00 0.00 95 HIS A O 9
ATOM 14054 N N . HIS A 1 96 ? -33.514 8.383 -6.029 1.00 0.00 96 HIS A N 9
ATOM 14055 C CA . HIS A 1 96 ? -34.008 7.729 -7.242 1.00 0.00 96 HIS A CA 9
ATOM 14056 C C . HIS A 1 96 ? -33.051 7.983 -8.409 1.00 0.00 96 HIS A C 9
ATOM 14057 O O . HIS A 1 96 ? -32.700 9.128 -8.696 1.00 0.00 96 HIS A O 9
ATOM 14071 N N . HIS A 1 97 ? -32.633 6.907 -9.081 1.00 0.00 97 HIS A N 9
ATOM 14072 C CA . HIS A 1 97 ? -31.715 7.016 -10.219 1.00 0.00 97 HIS A CA 9
ATOM 14073 C C . HIS A 1 97 ? -31.662 5.690 -10.977 1.00 0.00 97 HIS A C 9
ATOM 14074 O O . HIS A 1 97 ? -31.827 4.620 -10.390 1.00 0.00 97 HIS A O 9
ATOM 14088 N N . HIS A 1 98 ? -31.424 5.771 -12.286 1.00 0.00 98 HIS A N 9
ATOM 14089 C CA . HIS A 1 98 ? -31.340 4.574 -13.127 1.00 0.00 98 HIS A CA 9
ATOM 14090 C C . HIS A 1 98 ? -30.786 4.943 -14.502 1.00 0.00 98 HIS A C 9
ATOM 14091 O O . HIS A 1 98 ? -31.541 5.243 -15.428 1.00 0.00 98 HIS A O 9
ATOM 14105 N N . HIS A 1 99 ? -29.458 4.917 -14.625 1.00 0.00 99 HIS A N 9
ATOM 14106 C CA . HIS A 1 99 ? -28.790 5.246 -15.886 1.00 0.00 99 HIS A CA 9
ATOM 14107 C C . HIS A 1 99 ? -29.244 6.612 -16.407 1.00 0.00 99 HIS A C 9
ATOM 14108 O O . HIS A 1 99 ? -29.997 7.322 -15.740 1.00 0.00 99 HIS A O 9
ATOM 14122 N N . HIS A 1 100 ? -28.781 6.973 -17.603 1.00 0.00 100 HIS A N 9
ATOM 14123 C CA . HIS A 1 100 ? -29.146 8.255 -18.206 1.00 0.00 100 HIS A CA 9
ATOM 14124 C C . HIS A 1 100 ? -30.658 8.330 -18.436 1.00 0.00 100 HIS A C 9
ATOM 14125 O O . HIS A 1 100 ? -31.149 9.424 -18.664 1.00 0.00 100 HIS A O 9
ATOM 14140 N N . LYS A 1 1 ? 38.879 4.973 7.772 1.00 0.00 1 LYS A N 10
ATOM 14141 C CA . LYS A 1 1 ? 38.530 6.376 7.408 1.00 0.00 1 LYS A CA 10
ATOM 14142 C C . LYS A 1 1 ? 37.013 6.490 7.265 1.00 0.00 1 LYS A C 10
ATOM 14143 O O . LYS A 1 1 ? 36.333 6.991 8.162 1.00 0.00 1 LYS A O 10
ATOM 14164 N N . ILE A 1 2 ? 36.491 6.017 6.135 1.00 0.00 2 ILE A N 10
ATOM 14165 C CA . ILE A 1 2 ? 35.051 6.063 5.880 1.00 0.00 2 ILE A CA 10
ATOM 14166 C C . ILE A 1 2 ? 34.309 5.150 6.863 1.00 0.00 2 ILE A C 10
ATOM 14167 O O . ILE A 1 2 ? 33.125 5.349 7.133 1.00 0.00 2 ILE A O 10
ATOM 14183 N N . SER A 1 3 ? 35.020 4.147 7.376 1.00 0.00 3 SER A N 10
ATOM 14184 C CA . SER A 1 3 ? 34.441 3.186 8.317 1.00 0.00 3 SER A CA 10
ATOM 14185 C C . SER A 1 3 ? 33.293 2.430 7.659 1.00 0.00 3 SER A C 10
ATOM 14186 O O . SER A 1 3 ? 32.600 2.965 6.794 1.00 0.00 3 SER A O 10
ATOM 14194 N N . LEU A 1 4 ? 33.091 1.177 8.064 1.00 0.00 4 LEU A N 10
ATOM 14195 C CA . LEU A 1 4 ? 32.016 0.368 7.491 1.00 0.00 4 LEU A CA 10
ATOM 14196 C C . LEU A 1 4 ? 30.666 0.869 7.980 1.00 0.00 4 LEU A C 10
ATOM 14197 O O . LEU A 1 4 ? 30.535 1.327 9.115 1.00 0.00 4 LEU A O 10
ATOM 14213 N N . ARG A 1 5 ? 29.662 0.779 7.114 1.00 0.00 5 ARG A N 10
ATOM 14214 C CA . ARG A 1 5 ? 28.313 1.226 7.450 1.00 0.00 5 ARG A CA 10
ATOM 14215 C C . ARG A 1 5 ? 27.323 0.783 6.378 1.00 0.00 5 ARG A C 10
ATOM 14216 O O . ARG A 1 5 ? 27.653 0.749 5.192 1.00 0.00 5 ARG A O 10
ATOM 14237 N N . LYS A 1 6 ? 26.098 0.456 6.802 1.00 0.00 6 LYS A N 10
ATOM 14238 C CA . LYS A 1 6 ? 25.040 0.027 5.881 1.00 0.00 6 LYS A CA 10
ATOM 14239 C C . LYS A 1 6 ? 24.208 1.231 5.458 1.00 0.00 6 LYS A C 10
ATOM 14240 O O . LYS A 1 6 ? 24.054 2.188 6.218 1.00 0.00 6 LYS A O 10
ATOM 14259 N N . LEU A 1 7 ? 23.671 1.179 4.237 1.00 0.00 7 LEU A N 10
ATOM 14260 C CA . LEU A 1 7 ? 22.848 2.263 3.702 1.00 0.00 7 LEU A CA 10
ATOM 14261 C C . LEU A 1 7 ? 21.396 2.007 4.071 1.00 0.00 7 LEU A C 10
ATOM 14262 O O . LEU A 1 7 ? 21.031 0.900 4.465 1.00 0.00 7 LEU A O 10
ATOM 14278 N N . SER A 1 8 ? 20.567 3.032 3.939 1.00 0.00 8 SER A N 10
ATOM 14279 C CA . SER A 1 8 ? 19.146 2.915 4.253 1.00 0.00 8 SER A CA 10
ATOM 14280 C C . SER A 1 8 ? 18.391 4.048 3.590 1.00 0.00 8 SER A C 10
ATOM 14281 O O . SER A 1 8 ? 18.875 5.180 3.528 1.00 0.00 8 SER A O 10
ATOM 14289 N N . LYS A 1 9 ? 17.204 3.738 3.078 1.00 0.00 9 LYS A N 10
ATOM 14290 C CA . LYS A 1 9 ? 16.366 4.714 2.383 1.00 0.00 9 LYS A CA 10
ATOM 14291 C C . LYS A 1 9 ? 14.896 4.355 2.575 1.00 0.00 9 LYS A C 10
ATOM 14292 O O . LYS A 1 9 ? 14.564 3.268 3.033 1.00 0.00 9 LYS A O 10
ATOM 14311 N N . SER A 1 10 ? 14.036 5.308 2.221 1.00 0.00 10 SER A N 10
ATOM 14312 C CA . SER A 1 10 ? 12.571 5.137 2.331 1.00 0.00 10 SER A CA 10
ATOM 14313 C C . SER A 1 10 ? 11.935 5.384 0.967 1.00 0.00 10 SER A C 10
ATOM 14314 O O . SER A 1 10 ? 12.330 6.309 0.258 1.00 0.00 10 SER A O 10
ATOM 14322 N N . VAL A 1 11 ? 10.952 4.540 0.596 1.00 0.00 11 VAL A N 10
ATOM 14323 C CA . VAL A 1 11 ? 10.251 4.648 -0.705 1.00 0.00 11 VAL A CA 10
ATOM 14324 C C . VAL A 1 11 ? 8.732 4.805 -0.469 1.00 0.00 11 VAL A C 10
ATOM 14325 O O . VAL A 1 11 ? 8.197 4.205 0.465 1.00 0.00 11 VAL A O 10
ATOM 14338 N N . PRO A 1 12 ? 8.016 5.574 -1.279 1.00 0.00 12 PRO A N 10
ATOM 14339 C CA . PRO A 1 12 ? 6.538 5.744 -1.089 1.00 0.00 12 PRO A CA 10
ATOM 14340 C C . PRO A 1 12 ? 5.769 4.487 -1.502 1.00 0.00 12 PRO A C 10
ATOM 14341 O O . PRO A 1 12 ? 6.124 3.833 -2.483 1.00 0.00 12 PRO A O 10
ATOM 14352 N N . VAL A 1 13 ? 4.699 4.173 -0.758 1.00 0.00 13 VAL A N 10
ATOM 14353 C CA . VAL A 1 13 ? 3.846 3.004 -1.050 1.00 0.00 13 VAL A CA 10
ATOM 14354 C C . VAL A 1 13 ? 2.556 3.491 -1.706 1.00 0.00 13 VAL A C 10
ATOM 14355 O O . VAL A 1 13 ? 1.948 4.457 -1.237 1.00 0.00 13 VAL A O 10
ATOM 14368 N N . LYS A 1 14 ? 2.144 2.824 -2.794 1.00 0.00 14 LYS A N 10
ATOM 14369 C CA . LYS A 1 14 ? 0.916 3.190 -3.526 1.00 0.00 14 LYS A CA 10
ATOM 14370 C C . LYS A 1 14 ? 0.014 1.970 -3.648 1.00 0.00 14 LYS A C 10
ATOM 14371 O O . LYS A 1 14 ? 0.498 0.841 -3.752 1.00 0.00 14 LYS A O 10
ATOM 14390 N N . LEU A 1 15 ? -1.304 2.206 -3.629 1.00 0.00 15 LEU A N 10
ATOM 14391 C CA . LEU A 1 15 ? -2.307 1.135 -3.736 1.00 0.00 15 LEU A CA 10
ATOM 14392 C C . LEU A 1 15 ? -3.046 1.267 -5.068 1.00 0.00 15 LEU A C 10
ATOM 14393 O O . LEU A 1 15 ? -3.487 2.358 -5.432 1.00 0.00 15 LEU A O 10
ATOM 14409 N N . GLU A 1 16 ? -3.183 0.142 -5.786 1.00 0.00 16 GLU A N 10
ATOM 14410 C CA . GLU A 1 16 ? -3.882 0.114 -7.084 1.00 0.00 16 GLU A CA 10
ATOM 14411 C C . GLU A 1 16 ? -5.146 -0.729 -6.958 1.00 0.00 16 GLU A C 10
ATOM 14412 O O . GLU A 1 16 ? -5.076 -1.937 -6.739 1.00 0.00 16 GLU A O 10
ATOM 14424 N N . LEU A 1 17 ? -6.306 -0.088 -7.090 1.00 0.00 17 LEU A N 10
ATOM 14425 C CA . LEU A 1 17 ? -7.581 -0.788 -6.981 1.00 0.00 17 LEU A CA 10
ATOM 14426 C C . LEU A 1 17 ? -7.774 -1.692 -8.200 1.00 0.00 17 LEU A C 10
ATOM 14427 O O . LEU A 1 17 ? -7.733 -1.220 -9.336 1.00 0.00 17 LEU A O 10
ATOM 14443 N N . THR A 1 18 ? -7.994 -2.994 -7.951 1.00 0.00 18 THR A N 10
ATOM 14444 C CA . THR A 1 18 ? -8.206 -3.988 -9.024 1.00 0.00 18 THR A CA 10
ATOM 14445 C C . THR A 1 18 ? -9.582 -4.630 -8.862 1.00 0.00 18 THR A C 10
ATOM 14446 O O . THR A 1 18 ? -9.975 -4.999 -7.757 1.00 0.00 18 THR A O 10
ATOM 14457 N N . GLY A 1 19 ? -10.305 -4.758 -9.982 1.00 0.00 19 GLY A N 10
ATOM 14458 C CA . GLY A 1 19 ? -11.648 -5.359 -9.988 1.00 0.00 19 GLY A CA 10
ATOM 14459 C C . GLY A 1 19 ? -12.683 -4.326 -10.394 1.00 0.00 19 GLY A C 10
ATOM 14460 O O . GLY A 1 19 ? -12.428 -3.122 -10.352 1.00 0.00 19 GLY A O 10
ATOM 14464 N N . ASP A 1 20 ? -13.863 -4.806 -10.774 1.00 0.00 20 ASP A N 10
ATOM 14465 C CA . ASP A 1 20 ? -14.961 -3.925 -11.174 1.00 0.00 20 ASP A CA 10
ATOM 14466 C C . ASP A 1 20 ? -15.736 -3.468 -9.936 1.00 0.00 20 ASP A C 10
ATOM 14467 O O . ASP A 1 20 ? -15.984 -4.260 -9.025 1.00 0.00 20 ASP A O 10
ATOM 14476 N N . LYS A 1 21 ? -16.118 -2.193 -9.906 1.00 0.00 21 LYS A N 10
ATOM 14477 C CA . LYS A 1 21 ? -16.867 -1.649 -8.773 1.00 0.00 21 LYS A CA 10
ATOM 14478 C C . LYS A 1 21 ? -18.250 -2.305 -8.696 1.00 0.00 21 LYS A C 10
ATOM 14479 O O . LYS A 1 21 ? -18.954 -2.403 -9.702 1.00 0.00 21 LYS A O 10
ATOM 14498 N N . ALA A 1 22 ? -18.632 -2.754 -7.498 1.00 0.00 22 ALA A N 10
ATOM 14499 C CA . ALA A 1 22 ? -19.932 -3.402 -7.306 1.00 0.00 22 ALA A CA 10
ATOM 14500 C C . ALA A 1 22 ? -21.072 -2.396 -7.484 1.00 0.00 22 ALA A C 10
ATOM 14501 O O . ALA A 1 22 ? -20.850 -1.208 -7.718 1.00 0.00 22 ALA A O 10
ATOM 14508 N N . SER A 1 23 ? -22.303 -2.902 -7.390 1.00 0.00 23 SER A N 10
ATOM 14509 C CA . SER A 1 23 ? -23.491 -2.043 -7.554 1.00 0.00 23 SER A CA 10
ATOM 14510 C C . SER A 1 23 ? -23.862 -1.367 -6.235 1.00 0.00 23 SER A C 10
ATOM 14511 O O . SER A 1 23 ? -24.587 -0.371 -6.227 1.00 0.00 23 SER A O 10
ATOM 14519 N N . ASN A 1 24 ? -23.373 -1.914 -5.115 1.00 0.00 24 ASN A N 10
ATOM 14520 C CA . ASN A 1 24 ? -23.666 -1.367 -3.789 1.00 0.00 24 ASN A CA 10
ATOM 14521 C C . ASN A 1 24 ? -22.647 -0.289 -3.410 1.00 0.00 24 ASN A C 10
ATOM 14522 O O . ASN A 1 24 ? -22.920 0.544 -2.545 1.00 0.00 24 ASN A O 10
ATOM 14533 N N . VAL A 1 25 ? -21.468 -0.315 -4.050 1.00 0.00 25 VAL A N 10
ATOM 14534 C CA . VAL A 1 25 ? -20.402 0.664 -3.760 1.00 0.00 25 VAL A CA 10
ATOM 14535 C C . VAL A 1 25 ? -20.420 1.813 -4.775 1.00 0.00 25 VAL A C 10
ATOM 14536 O O . VAL A 1 25 ? -20.374 1.588 -5.984 1.00 0.00 25 VAL A O 10
ATOM 14549 N N . SER A 1 26 ? -20.481 3.052 -4.270 1.00 0.00 26 SER A N 10
ATOM 14550 C CA . SER A 1 26 ? -20.486 4.249 -5.121 1.00 0.00 26 SER A CA 10
ATOM 14551 C C . SER A 1 26 ? -19.055 4.753 -5.308 1.00 0.00 26 SER A C 10
ATOM 14552 O O . SER A 1 26 ? -18.691 5.247 -6.375 1.00 0.00 26 SER A O 10
ATOM 14560 N N . SER A 1 27 ? -18.247 4.624 -4.250 1.00 0.00 27 SER A N 10
ATOM 14561 C CA . SER A 1 27 ? -16.848 5.068 -4.278 1.00 0.00 27 SER A CA 10
ATOM 14562 C C . SER A 1 27 ? -16.063 4.398 -3.155 1.00 0.00 27 SER A C 10
ATOM 14563 O O . SER A 1 27 ? -16.644 3.946 -2.168 1.00 0.00 27 SER A O 10
ATOM 14571 N N . ILE A 1 28 ? -14.730 4.335 -3.317 1.00 0.00 28 ILE A N 10
ATOM 14572 C CA . ILE A 1 28 ? -13.830 3.715 -2.321 1.00 0.00 28 ILE A CA 10
ATOM 14573 C C . ILE A 1 28 ? -12.699 4.683 -1.978 1.00 0.00 28 ILE A C 10
ATOM 14574 O O . ILE A 1 28 ? -12.114 5.306 -2.866 1.00 0.00 28 ILE A O 10
ATOM 14590 N N . SER A 1 29 ? -12.386 4.787 -0.682 1.00 0.00 29 SER A N 10
ATOM 14591 C CA . SER A 1 29 ? -11.305 5.659 -0.187 1.00 0.00 29 SER A CA 10
ATOM 14592 C C . SER A 1 29 ? -10.384 4.854 0.721 1.00 0.00 29 SER A C 10
ATOM 14593 O O . SER A 1 29 ? -10.803 3.864 1.323 1.00 0.00 29 SER A O 10
ATOM 14601 N N . TYR A 1 30 ? -9.120 5.278 0.810 1.00 0.00 30 TYR A N 10
ATOM 14602 C CA . TYR A 1 30 ? -8.126 4.584 1.643 1.00 0.00 30 TYR A CA 10
ATOM 14603 C C . TYR A 1 30 ? -7.164 5.589 2.269 1.00 0.00 30 TYR A C 10
ATOM 14604 O O . TYR A 1 30 ? -6.971 6.692 1.756 1.00 0.00 30 TYR A O 10
ATOM 14622 N N . SER A 1 31 ? -6.569 5.193 3.392 1.00 0.00 31 SER A N 10
ATOM 14623 C CA . SER A 1 31 ? -5.628 6.057 4.109 1.00 0.00 31 SER A CA 10
ATOM 14624 C C . SER A 1 31 ? -4.607 5.214 4.855 1.00 0.00 31 SER A C 10
ATOM 14625 O O . SER A 1 31 ? -4.797 4.012 5.049 1.00 0.00 31 SER A O 10
ATOM 14633 N N . PHE A 1 32 ? -3.511 5.853 5.259 1.00 0.00 32 PHE A N 10
ATOM 14634 C CA . PHE A 1 32 ? -2.427 5.172 5.978 1.00 0.00 32 PHE A CA 10
ATOM 14635 C C . PHE A 1 32 ? -1.786 6.128 6.987 1.00 0.00 32 PHE A C 10
ATOM 14636 O O . PHE A 1 32 ? -1.717 7.337 6.762 1.00 0.00 32 PHE A O 10
ATOM 14653 N N . ASP A 1 33 ? -1.319 5.568 8.105 1.00 0.00 33 ASP A N 10
ATOM 14654 C CA . ASP A 1 33 ? -0.685 6.364 9.155 1.00 0.00 33 ASP A CA 10
ATOM 14655 C C . ASP A 1 33 ? 0.691 6.852 8.701 1.00 0.00 33 ASP A C 10
ATOM 14656 O O . ASP A 1 33 ? 1.117 7.945 9.078 1.00 0.00 33 ASP A O 10
ATOM 14665 N N . ARG A 1 34 ? 1.392 6.033 7.901 1.00 0.00 34 ARG A N 10
ATOM 14666 C CA . ARG A 1 34 ? 2.738 6.365 7.396 1.00 0.00 34 ARG A CA 10
ATOM 14667 C C . ARG A 1 34 ? 2.830 6.060 5.901 1.00 0.00 34 ARG A C 10
ATOM 14668 O O . ARG A 1 34 ? 3.215 6.913 5.102 1.00 0.00 34 ARG A O 10
ATOM 14689 N N . GLY A 1 35 ? 2.457 4.838 5.533 1.00 0.00 35 GLY A N 10
ATOM 14690 C CA . GLY A 1 35 ? 2.485 4.426 4.133 1.00 0.00 35 GLY A CA 10
ATOM 14691 C C . GLY A 1 35 ? 3.897 4.486 3.567 1.00 0.00 35 GLY A C 10
ATOM 14692 O O . GLY A 1 35 ? 4.081 4.588 2.353 1.00 0.00 35 GLY A O 10
ATOM 14696 N N . HIS A 1 36 ? 4.904 4.409 4.448 1.00 0.00 36 HIS A N 10
ATOM 14697 C CA . HIS A 1 36 ? 6.315 4.436 4.040 1.00 0.00 36 HIS A CA 10
ATOM 14698 C C . HIS A 1 36 ? 7.132 3.575 5.007 1.00 0.00 36 HIS A C 10
ATOM 14699 O O . HIS A 1 36 ? 6.883 3.584 6.214 1.00 0.00 36 HIS A O 10
ATOM 14713 N N . VAL A 1 37 ? 8.096 2.823 4.470 1.00 0.00 37 VAL A N 10
ATOM 14714 C CA . VAL A 1 37 ? 8.962 1.942 5.282 1.00 0.00 37 VAL A CA 10
ATOM 14715 C C . VAL A 1 37 ? 10.416 2.137 4.880 1.00 0.00 37 VAL A C 10
ATOM 14716 O O . VAL A 1 37 ? 10.701 2.730 3.841 1.00 0.00 37 VAL A O 10
ATOM 14729 N N . THR A 1 38 ? 11.336 1.632 5.713 1.00 0.00 38 THR A N 10
ATOM 14730 C CA . THR A 1 38 ? 12.781 1.749 5.446 1.00 0.00 38 THR A CA 10
ATOM 14731 C C . THR A 1 38 ? 13.308 0.442 4.850 1.00 0.00 38 THR A C 10
ATOM 14732 O O . THR A 1 38 ? 12.935 -0.643 5.302 1.00 0.00 38 THR A O 10
ATOM 14743 N N . ILE A 1 39 ? 14.174 0.556 3.830 1.00 0.00 39 ILE A N 10
ATOM 14744 C CA . ILE A 1 39 ? 14.764 -0.608 3.148 1.00 0.00 39 ILE A CA 10
ATOM 14745 C C . ILE A 1 39 ? 16.282 -0.571 3.289 1.00 0.00 39 ILE A C 10
ATOM 14746 O O . ILE A 1 39 ? 16.868 0.506 3.362 1.00 0.00 39 ILE A O 10
ATOM 14762 N N . VAL A 1 40 ? 16.913 -1.754 3.339 1.00 0.00 40 VAL A N 10
ATOM 14763 C CA . VAL A 1 40 ? 18.381 -1.859 3.478 1.00 0.00 40 VAL A CA 10
ATOM 14764 C C . VAL A 1 40 ? 18.938 -2.822 2.427 1.00 0.00 40 VAL A C 10
ATOM 14765 O O . VAL A 1 40 ? 18.399 -3.909 2.216 1.00 0.00 40 VAL A O 10
ATOM 14778 N N . GLY A 1 41 ? 20.022 -2.407 1.768 1.00 0.00 41 GLY A N 10
ATOM 14779 C CA . GLY A 1 41 ? 20.653 -3.233 0.737 1.00 0.00 41 GLY A CA 10
ATOM 14780 C C . GLY A 1 41 ? 21.658 -2.422 -0.069 1.00 0.00 41 GLY A C 10
ATOM 14781 O O . GLY A 1 41 ? 22.078 -1.341 0.348 1.00 0.00 41 GLY A O 10
ATOM 14785 N N . SER A 1 42 ? 22.032 -2.947 -1.234 1.00 0.00 42 SER A N 10
ATOM 14786 C CA . SER A 1 42 ? 22.985 -2.272 -2.119 1.00 0.00 42 SER A CA 10
ATOM 14787 C C . SER A 1 42 ? 22.324 -1.073 -2.797 1.00 0.00 42 SER A C 10
ATOM 14788 O O . SER A 1 42 ? 21.103 -1.032 -2.944 1.00 0.00 42 SER A O 10
ATOM 14796 N N . GLN A 1 43 ? 23.136 -0.095 -3.198 1.00 0.00 43 GLN A N 10
ATOM 14797 C CA . GLN A 1 43 ? 22.619 1.109 -3.849 1.00 0.00 43 GLN A CA 10
ATOM 14798 C C . GLN A 1 43 ? 21.951 0.756 -5.176 1.00 0.00 43 GLN A C 10
ATOM 14799 O O . GLN A 1 43 ? 20.943 1.357 -5.546 1.00 0.00 43 GLN A O 10
ATOM 14813 N N . GLU A 1 44 ? 22.522 -0.207 -5.902 1.00 0.00 44 GLU A N 10
ATOM 14814 C CA . GLU A 1 44 ? 21.984 -0.610 -7.190 1.00 0.00 44 GLU A CA 10
ATOM 14815 C C . GLU A 1 44 ? 20.589 -1.212 -7.021 1.00 0.00 44 GLU A C 10
ATOM 14816 O O . GLU A 1 44 ? 19.706 -0.982 -7.847 1.00 0.00 44 GLU A O 10
ATOM 14828 N N . ALA A 1 45 ? 20.400 -1.989 -5.955 1.00 0.00 45 ALA A N 10
ATOM 14829 C CA . ALA A 1 45 ? 19.113 -2.624 -5.692 1.00 0.00 45 ALA A CA 10
ATOM 14830 C C . ALA A 1 45 ? 18.040 -1.582 -5.373 1.00 0.00 45 ALA A C 10
ATOM 14831 O O . ALA A 1 45 ? 16.920 -1.654 -5.878 1.00 0.00 45 ALA A O 10
ATOM 14838 N N . MET A 1 46 ? 18.395 -0.604 -4.530 1.00 0.00 46 MET A N 10
ATOM 14839 C CA . MET A 1 46 ? 17.458 0.456 -4.149 1.00 0.00 46 MET A CA 10
ATOM 14840 C C . MET A 1 46 ? 17.151 1.365 -5.341 1.00 0.00 46 MET A C 10
ATOM 14841 O O . MET A 1 46 ? 16.012 1.799 -5.517 1.00 0.00 46 MET A O 10
ATOM 14855 N N . ASP A 1 47 ? 18.167 1.663 -6.152 1.00 0.00 47 ASP A N 10
ATOM 14856 C CA . ASP A 1 47 ? 18.004 2.532 -7.316 1.00 0.00 47 ASP A CA 10
ATOM 14857 C C . ASP A 1 47 ? 16.991 1.946 -8.295 1.00 0.00 47 ASP A C 10
ATOM 14858 O O . ASP A 1 47 ? 16.262 2.683 -8.957 1.00 0.00 47 ASP A O 10
ATOM 14867 N N . LYS A 1 48 ? 16.933 0.615 -8.373 1.00 0.00 48 LYS A N 10
ATOM 14868 C CA . LYS A 1 48 ? 15.986 -0.060 -9.264 1.00 0.00 48 LYS A CA 10
ATOM 14869 C C . LYS A 1 48 ? 14.554 0.096 -8.742 1.00 0.00 48 LYS A C 10
ATOM 14870 O O . LYS A 1 48 ? 13.607 0.187 -9.522 1.00 0.00 48 LYS A O 10
ATOM 14889 N N . ILE A 1 49 ? 14.410 0.126 -7.409 1.00 0.00 49 ILE A N 10
ATOM 14890 C CA . ILE A 1 49 ? 13.090 0.270 -6.771 1.00 0.00 49 ILE A CA 10
ATOM 14891 C C . ILE A 1 49 ? 12.746 1.764 -6.649 1.00 0.00 49 ILE A C 10
ATOM 14892 O O . ILE A 1 49 ? 13.464 2.520 -5.995 1.00 0.00 49 ILE A O 10
ATOM 14908 N N . ASP A 1 50 ? 11.641 2.177 -7.294 1.00 0.00 50 ASP A N 10
ATOM 14909 C CA . ASP A 1 50 ? 11.177 3.583 -7.280 1.00 0.00 50 ASP A CA 10
ATOM 14910 C C . ASP A 1 50 ? 9.926 3.718 -6.408 1.00 0.00 50 ASP A C 10
ATOM 14911 O O . ASP A 1 50 ? 9.604 4.799 -5.918 1.00 0.00 50 ASP A O 10
ATOM 14920 N N . SER A 1 51 ? 9.241 2.594 -6.225 1.00 0.00 51 SER A N 10
ATOM 14921 C CA . SER A 1 51 ? 8.021 2.563 -5.413 1.00 0.00 51 SER A CA 10
ATOM 14922 C C . SER A 1 51 ? 7.568 1.128 -5.217 1.00 0.00 51 SER A C 10
ATOM 14923 O O . SER A 1 51 ? 7.975 0.231 -5.959 1.00 0.00 51 SER A O 10
ATOM 14931 N N . ILE A 1 52 ? 6.704 0.920 -4.215 1.00 0.00 52 ILE A N 10
ATOM 14932 C CA . ILE A 1 52 ? 6.148 -0.407 -3.903 1.00 0.00 52 ILE A CA 10
ATOM 14933 C C . ILE A 1 52 ? 4.681 -0.453 -4.336 1.00 0.00 52 ILE A C 10
ATOM 14934 O O . ILE A 1 52 ? 3.858 0.313 -3.837 1.00 0.00 52 ILE A O 10
ATOM 14950 N N . THR A 1 53 ? 4.354 -1.363 -5.257 1.00 0.00 53 THR A N 10
ATOM 14951 C CA . THR A 1 53 ? 2.977 -1.525 -5.753 1.00 0.00 53 THR A CA 10
ATOM 14952 C C . THR A 1 53 ? 2.309 -2.659 -4.982 1.00 0.00 53 THR A C 10
ATOM 14953 O O . THR A 1 53 ? 2.859 -3.757 -4.907 1.00 0.00 53 THR A O 10
ATOM 14964 N N . VAL A 1 54 ? 1.122 -2.399 -4.412 1.00 0.00 54 VAL A N 10
ATOM 14965 C CA . VAL A 1 54 ? 0.380 -3.418 -3.647 1.00 0.00 54 VAL A CA 10
ATOM 14966 C C . VAL A 1 54 ? -1.092 -3.407 -4.093 1.00 0.00 54 VAL A C 10
ATOM 14967 O O . VAL A 1 54 ? -1.878 -2.618 -3.557 1.00 0.00 54 VAL A O 10
ATOM 14980 N N . PRO A 1 55 ? -1.506 -4.223 -5.052 1.00 0.00 55 PRO A N 10
ATOM 14981 C CA . PRO A 1 55 ? -2.925 -4.208 -5.516 1.00 0.00 55 PRO A CA 10
ATOM 14982 C C . PRO A 1 55 ? -3.842 -4.932 -4.531 1.00 0.00 55 PRO A C 10
ATOM 14983 O O . PRO A 1 55 ? -3.443 -5.919 -3.912 1.00 0.00 55 PRO A O 10
ATOM 14994 N N . VAL A 1 56 ? -5.078 -4.426 -4.394 1.00 0.00 56 VAL A N 10
ATOM 14995 C CA . VAL A 1 56 ? -6.079 -5.013 -3.488 1.00 0.00 56 VAL A CA 10
ATOM 14996 C C . VAL A 1 56 ? -7.420 -5.165 -4.219 1.00 0.00 56 VAL A C 10
ATOM 14997 O O . VAL A 1 56 ? -7.922 -4.219 -4.824 1.00 0.00 56 VAL A O 10
ATOM 15010 N N . ASP A 1 57 ? -7.993 -6.364 -4.142 1.00 0.00 57 ASP A N 10
ATOM 15011 C CA . ASP A 1 57 ? -9.280 -6.641 -4.779 1.00 0.00 57 ASP A CA 10
ATOM 15012 C C . ASP A 1 57 ? -10.392 -5.925 -4.019 1.00 0.00 57 ASP A C 10
ATOM 15013 O O . ASP A 1 57 ? -10.514 -6.081 -2.803 1.00 0.00 57 ASP A O 10
ATOM 15022 N N . ILE A 1 58 ? -11.208 -5.140 -4.738 1.00 0.00 58 ILE A N 10
ATOM 15023 C CA . ILE A 1 58 ? -12.328 -4.395 -4.135 1.00 0.00 58 ILE A CA 10
ATOM 15024 C C . ILE A 1 58 ? -13.651 -5.134 -4.344 1.00 0.00 58 ILE A C 10
ATOM 15025 O O . ILE A 1 58 ? -14.668 -4.789 -3.741 1.00 0.00 58 ILE A O 10
ATOM 15041 N N . SER A 1 59 ? -13.638 -6.134 -5.220 1.00 0.00 59 SER A N 10
ATOM 15042 C CA . SER A 1 59 ? -14.849 -6.890 -5.520 1.00 0.00 59 SER A CA 10
ATOM 15043 C C . SER A 1 59 ? -15.425 -7.550 -4.266 1.00 0.00 59 SER A C 10
ATOM 15044 O O . SER A 1 59 ? -16.644 -7.597 -4.091 1.00 0.00 59 SER A O 10
ATOM 15052 N N . GLN A 1 60 ? -14.554 -8.059 -3.387 1.00 0.00 60 GLN A N 10
ATOM 15053 C CA . GLN A 1 60 ? -14.978 -8.717 -2.145 1.00 0.00 60 GLN A CA 10
ATOM 15054 C C . GLN A 1 60 ? -15.163 -7.687 -1.029 1.00 0.00 60 GLN A C 10
ATOM 15055 O O . GLN A 1 60 ? -15.601 -8.029 0.070 1.00 0.00 60 GLN A O 10
ATOM 15069 N N . VAL A 1 61 ? -14.827 -6.421 -1.313 1.00 0.00 61 VAL A N 10
ATOM 15070 C CA . VAL A 1 61 ? -14.963 -5.339 -0.319 1.00 0.00 61 VAL A CA 10
ATOM 15071 C C . VAL A 1 61 ? -16.318 -4.645 -0.491 1.00 0.00 61 VAL A C 10
ATOM 15072 O O . VAL A 1 61 ? -16.549 -3.957 -1.488 1.00 0.00 61 VAL A O 10
ATOM 15085 N N . THR A 1 62 ? -17.207 -4.839 0.492 1.00 0.00 62 THR A N 10
ATOM 15086 C CA . THR A 1 62 ? -18.554 -4.235 0.467 1.00 0.00 62 THR A CA 10
ATOM 15087 C C . THR A 1 62 ? -18.860 -3.563 1.800 1.00 0.00 62 THR A C 10
ATOM 15088 O O . THR A 1 62 ? -19.966 -3.072 2.018 1.00 0.00 62 THR A O 10
ATOM 15099 N N . GLU A 1 63 ? -17.872 -3.545 2.700 1.00 0.00 63 GLU A N 10
ATOM 15100 C CA . GLU A 1 63 ? -18.043 -2.928 4.023 1.00 0.00 63 GLU A CA 10
ATOM 15101 C C . GLU A 1 63 ? -16.695 -2.434 4.551 1.00 0.00 63 GLU A C 10
ATOM 15102 O O . GLU A 1 63 ? -15.639 -2.899 4.120 1.00 0.00 63 GLU A O 10
ATOM 15114 N N . ASP A 1 64 ? -16.746 -1.488 5.480 1.00 0.00 64 ASP A N 10
ATOM 15115 C CA . ASP A 1 64 ? -15.533 -0.922 6.067 1.00 0.00 64 ASP A CA 10
ATOM 15116 C C . ASP A 1 64 ? -14.712 -2.017 6.749 1.00 0.00 64 ASP A C 10
ATOM 15117 O O . ASP A 1 64 ? -15.256 -2.882 7.436 1.00 0.00 64 ASP A O 10
ATOM 15126 N N . THR A 1 65 ? -13.397 -1.972 6.549 1.00 0.00 65 THR A N 10
ATOM 15127 C CA . THR A 1 65 ? -12.494 -2.960 7.137 1.00 0.00 65 THR A CA 10
ATOM 15128 C C . THR A 1 65 ? -11.058 -2.468 7.059 1.00 0.00 65 THR A C 10
ATOM 15129 O O . THR A 1 65 ? -10.757 -1.508 6.347 1.00 0.00 65 THR A O 10
ATOM 15140 N N . SER A 1 66 ? -10.171 -3.141 7.793 1.00 0.00 66 SER A N 10
ATOM 15141 C CA . SER A 1 66 ? -8.744 -2.789 7.809 1.00 0.00 66 SER A CA 10
ATOM 15142 C C . SER A 1 66 ? -7.906 -4.055 7.859 1.00 0.00 66 SER A C 10
ATOM 15143 O O . SER A 1 66 ? -8.265 -5.020 8.537 1.00 0.00 66 SER A O 10
ATOM 15151 N N . LYS A 1 67 ? -6.790 -4.062 7.124 1.00 0.00 67 LYS A N 10
ATOM 15152 C CA . LYS A 1 67 ? -5.908 -5.233 7.079 1.00 0.00 67 LYS A CA 10
ATOM 15153 C C . LYS A 1 67 ? -4.453 -4.818 6.873 1.00 0.00 67 LYS A C 10
ATOM 15154 O O . LYS A 1 67 ? -4.147 -3.827 6.210 1.00 0.00 67 LYS A O 10
ATOM 15173 N N . THR A 1 68 ? -3.567 -5.615 7.467 1.00 0.00 68 THR A N 10
ATOM 15174 C CA . THR A 1 68 ? -2.125 -5.347 7.361 1.00 0.00 68 THR A CA 10
ATOM 15175 C C . THR A 1 68 ? -1.607 -5.891 6.035 1.00 0.00 68 THR A C 10
ATOM 15176 O O . THR A 1 68 ? -1.966 -6.998 5.632 1.00 0.00 68 THR A O 10
ATOM 15187 N N . LEU A 1 69 ? -0.773 -5.095 5.355 1.00 0.00 69 LEU A N 10
ATOM 15188 C CA . LEU A 1 69 ? -0.198 -5.473 4.054 1.00 0.00 69 LEU A CA 10
ATOM 15189 C C . LEU A 1 69 ? 1.304 -5.723 4.197 1.00 0.00 69 LEU A C 10
ATOM 15190 O O . LEU A 1 69 ? 2.072 -4.801 4.458 1.00 0.00 69 LEU A O 10
ATOM 15206 N N . GLU A 1 70 ? 1.721 -6.979 4.017 1.00 0.00 70 GLU A N 10
ATOM 15207 C CA . GLU A 1 70 ? 3.127 -7.335 4.117 1.00 0.00 70 GLU A CA 10
ATOM 15208 C C . GLU A 1 70 ? 3.845 -6.866 2.852 1.00 0.00 70 GLU A C 10
ATOM 15209 O O . GLU A 1 70 ? 3.426 -7.189 1.740 1.00 0.00 70 GLU A O 10
ATOM 15221 N N . LEU A 1 71 ? 4.921 -6.091 3.035 1.00 0.00 71 LEU A N 10
ATOM 15222 C CA . LEU A 1 71 ? 5.706 -5.552 1.911 1.00 0.00 71 LEU A CA 10
ATOM 15223 C C . LEU A 1 71 ? 7.015 -6.332 1.778 1.00 0.00 71 LEU A C 10
ATOM 15224 O O . LEU A 1 71 ? 7.747 -6.497 2.750 1.00 0.00 71 LEU A O 10
ATOM 15240 N N . LYS A 1 72 ? 7.294 -6.820 0.568 1.00 0.00 72 LYS A N 10
ATOM 15241 C CA . LYS A 1 72 ? 8.513 -7.597 0.290 1.00 0.00 72 LYS A CA 10
ATOM 15242 C C . LYS A 1 72 ? 9.170 -7.079 -0.985 1.00 0.00 72 LYS A C 10
ATOM 15243 O O . LYS A 1 72 ? 8.485 -6.712 -1.940 1.00 0.00 72 LYS A O 10
ATOM 15262 N N . ALA A 1 73 ? 10.506 -7.032 -0.992 1.00 0.00 73 ALA A N 10
ATOM 15263 C CA . ALA A 1 73 ? 11.269 -6.545 -2.146 1.00 0.00 73 ALA A CA 10
ATOM 15264 C C . ALA A 1 73 ? 12.529 -7.394 -2.299 1.00 0.00 73 ALA A C 10
ATOM 15265 O O . ALA A 1 73 ? 13.133 -7.815 -1.312 1.00 0.00 73 ALA A O 10
ATOM 15272 N N . GLU A 1 74 ? 12.898 -7.681 -3.549 1.00 0.00 74 GLU A N 10
ATOM 15273 C CA . GLU A 1 74 ? 14.061 -8.525 -3.841 1.00 0.00 74 GLU A CA 10
ATOM 15274 C C . GLU A 1 74 ? 15.389 -7.741 -3.861 1.00 0.00 74 GLU A C 10
ATOM 15275 O O . GLU A 1 74 ? 15.502 -6.661 -4.445 1.00 0.00 74 GLU A O 10
ATOM 15287 N N . GLY A 1 75 ? 16.388 -8.340 -3.204 1.00 0.00 75 GLY A N 10
ATOM 15288 C CA . GLY A 1 75 ? 17.735 -7.746 -3.135 1.00 0.00 75 GLY A CA 10
ATOM 15289 C C . GLY A 1 75 ? 17.886 -6.804 -1.944 1.00 0.00 75 GLY A C 10
ATOM 15290 O O . GLY A 1 75 ? 18.998 -6.371 -1.635 1.00 0.00 75 GLY A O 10
ATOM 15294 N N . VAL A 1 76 ? 16.770 -6.492 -1.263 1.00 0.00 76 VAL A N 10
ATOM 15295 C CA . VAL A 1 76 ? 16.788 -5.602 -0.088 1.00 0.00 76 VAL A CA 10
ATOM 15296 C C . VAL A 1 76 ? 15.952 -6.233 1.022 1.00 0.00 76 VAL A C 10
ATOM 15297 O O . VAL A 1 76 ? 15.117 -7.098 0.750 1.00 0.00 76 VAL A O 10
ATOM 15310 N N . THR A 1 77 ? 16.155 -5.772 2.263 1.00 0.00 77 THR A N 10
ATOM 15311 C CA . THR A 1 77 ? 15.394 -6.268 3.427 1.00 0.00 77 THR A CA 10
ATOM 15312 C C . THR A 1 77 ? 14.460 -5.157 3.911 1.00 0.00 77 THR A C 10
ATOM 15313 O O . THR A 1 77 ? 14.916 -4.118 4.388 1.00 0.00 77 THR A O 10
ATOM 15324 N N . VAL A 1 78 ? 13.147 -5.376 3.780 1.00 0.00 78 VAL A N 10
ATOM 15325 C CA . VAL A 1 78 ? 12.147 -4.383 4.199 1.00 0.00 78 VAL A CA 10
ATOM 15326 C C . VAL A 1 78 ? 11.765 -4.637 5.660 1.00 0.00 78 VAL A C 10
ATOM 15327 O O . VAL A 1 78 ? 11.489 -5.775 6.037 1.00 0.00 78 VAL A O 10
ATOM 15340 N N . GLN A 1 79 ? 11.741 -3.584 6.488 1.00 0.00 79 GLN A N 10
ATOM 15341 C CA . GLN A 1 79 ? 11.368 -3.750 7.906 1.00 0.00 79 GLN A CA 10
ATOM 15342 C C . GLN A 1 79 ? 10.845 -2.413 8.501 1.00 0.00 79 GLN A C 10
ATOM 15343 O O . GLN A 1 79 ? 11.409 -1.362 8.195 1.00 0.00 79 GLN A O 10
ATOM 15357 N N . PRO A 1 80 ? 9.796 -2.396 9.336 1.00 0.00 80 PRO A N 10
ATOM 15358 C CA . PRO A 1 80 ? 9.010 -3.605 9.799 1.00 0.00 80 PRO A CA 10
ATOM 15359 C C . PRO A 1 80 ? 8.191 -4.201 8.644 1.00 0.00 80 PRO A C 10
ATOM 15360 O O . PRO A 1 80 ? 7.717 -5.329 8.720 1.00 0.00 80 PRO A O 10
ATOM 15371 N N . SER A 1 81 ? 8.098 -3.430 7.567 1.00 0.00 81 SER A N 10
ATOM 15372 C CA . SER A 1 81 ? 7.402 -3.870 6.361 1.00 0.00 81 SER A CA 10
ATOM 15373 C C . SER A 1 81 ? 5.934 -4.144 6.630 1.00 0.00 81 SER A C 10
ATOM 15374 O O . SER A 1 81 ? 5.292 -4.886 5.883 1.00 0.00 81 SER A O 10
ATOM 15382 N N . THR A 1 82 ? 5.398 -3.540 7.691 1.00 0.00 82 THR A N 10
ATOM 15383 C CA . THR A 1 82 ? 3.996 -3.692 8.074 1.00 0.00 82 THR A CA 10
ATOM 15384 C C . THR A 1 82 ? 3.402 -2.311 8.345 1.00 0.00 82 THR A C 10
ATOM 15385 O O . THR A 1 82 ? 4.050 -1.448 8.938 1.00 0.00 82 THR A O 10
ATOM 15396 N N . VAL A 1 83 ? 2.161 -2.119 7.906 1.00 0.00 83 VAL A N 10
ATOM 15397 C CA . VAL A 1 83 ? 1.445 -0.852 8.095 1.00 0.00 83 VAL A CA 10
ATOM 15398 C C . VAL A 1 83 ? -0.046 -1.144 8.161 1.00 0.00 83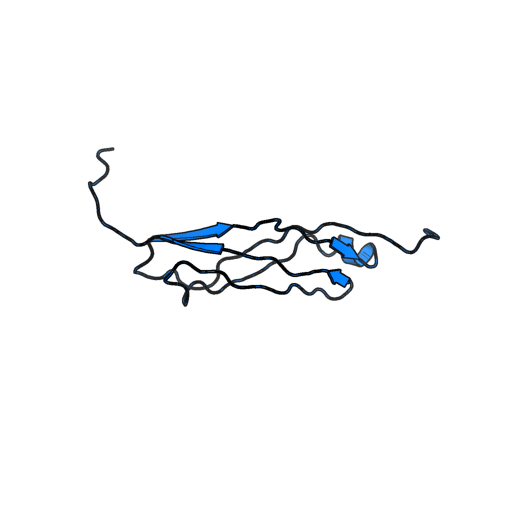 VAL A C 10
ATOM 15399 O O . VAL A 1 83 ? -0.507 -2.143 7.604 1.00 0.00 83 VAL A O 10
ATOM 15412 N N . LYS A 1 84 ? -0.808 -0.274 8.829 1.00 0.00 84 LYS A N 10
ATOM 15413 C CA . LYS A 1 84 ? -2.262 -0.443 8.949 1.00 0.00 84 LYS A CA 10
ATOM 15414 C C . LYS A 1 84 ? -2.949 0.431 7.910 1.00 0.00 84 LYS A C 10
ATOM 15415 O O . LYS A 1 84 ? -2.609 1.606 7.763 1.00 0.00 84 LYS A O 10
ATOM 15434 N N . VAL A 1 85 ? -3.914 -0.149 7.188 1.00 0.00 85 VAL A N 10
ATOM 15435 C CA . VAL A 1 85 ? -4.660 0.571 6.148 1.00 0.00 85 VAL A CA 10
ATOM 15436 C C . VAL A 1 85 ? -6.156 0.414 6.397 1.00 0.00 85 VAL A C 10
ATOM 15437 O O . VAL A 1 85 ? -6.643 -0.697 6.587 1.00 0.00 85 VAL A O 10
ATOM 15450 N N . ASN A 1 86 ? -6.874 1.543 6.382 1.00 0.00 86 ASN A N 10
ATOM 15451 C CA . ASN A 1 86 ? -8.330 1.554 6.593 1.00 0.00 86 ASN A CA 10
ATOM 15452 C C . ASN A 1 86 ? -9.021 1.845 5.264 1.00 0.00 86 ASN A C 10
ATOM 15453 O O . ASN A 1 86 ? -8.722 2.847 4.613 1.00 0.00 86 ASN A O 10
ATOM 15464 N N . LEU A 1 87 ? -9.939 0.955 4.861 1.00 0.00 87 LEU A N 10
ATOM 15465 C CA . LEU A 1 87 ? -10.677 1.091 3.596 1.00 0.00 87 LEU A CA 10
ATOM 15466 C C . LEU A 1 87 ? -12.134 1.441 3.889 1.00 0.00 87 LEU A C 10
ATOM 15467 O O . LEU A 1 87 ? -12.895 0.605 4.378 1.00 0.00 87 LEU A O 10
ATOM 15483 N N . LYS A 1 88 ? -12.528 2.680 3.580 1.00 0.00 88 LYS A N 10
ATOM 15484 C CA . LYS A 1 88 ? -13.903 3.133 3.802 1.00 0.00 88 LYS A CA 10
ATOM 15485 C C . LYS A 1 88 ? -14.728 2.867 2.546 1.00 0.00 88 LYS A C 10
ATOM 15486 O O . LYS A 1 88 ? -14.339 3.256 1.443 1.00 0.00 88 LYS A O 10
ATOM 15505 N N . VAL A 1 89 ? -15.873 2.201 2.724 1.00 0.00 89 VAL A N 10
ATOM 15506 C CA . VAL A 1 89 ? -16.779 1.864 1.618 1.00 0.00 89 VAL A CA 10
ATOM 15507 C C . VAL A 1 89 ? -17.966 2.824 1.631 1.00 0.00 89 VAL A C 10
ATOM 15508 O O . VAL A 1 89 ? -18.582 3.041 2.675 1.00 0.00 89 VAL A O 10
ATOM 15521 N N . THR A 1 90 ? -18.294 3.392 0.464 1.00 0.00 90 THR A N 10
ATOM 15522 C CA . THR A 1 90 ? -19.421 4.330 0.342 1.00 0.00 90 THR A CA 10
ATOM 15523 C C . THR A 1 90 ? -20.631 3.577 -0.207 1.00 0.00 90 THR A C 10
ATOM 15524 O O . THR A 1 90 ? -20.585 3.049 -1.315 1.00 0.00 90 THR A O 10
ATOM 15535 N N . GLN A 1 91 ? -21.711 3.520 0.573 1.00 0.00 91 GLN A N 10
ATOM 15536 C CA . GLN A 1 91 ? -22.924 2.816 0.152 1.00 0.00 91 GLN A CA 10
ATOM 15537 C C . GLN A 1 91 ? -23.670 3.635 -0.898 1.00 0.00 91 GLN A C 10
ATOM 15538 O O . GLN A 1 91 ? -23.816 4.843 -0.747 1.00 0.00 91 GLN A O 10
ATOM 15552 N N . LYS A 1 92 ? -24.129 2.974 -1.969 1.00 0.00 92 LYS A N 10
ATOM 15553 C CA . LYS A 1 92 ? -24.867 3.656 -3.047 1.00 0.00 92 LYS A CA 10
ATOM 15554 C C . LYS A 1 92 ? -26.369 3.643 -2.732 1.00 0.00 92 LYS A C 10
ATOM 15555 O O . LYS A 1 92 ? -26.899 2.642 -2.246 1.00 0.00 92 LYS A O 10
ATOM 15574 N N . LEU A 1 93 ? -27.050 4.764 -3.013 1.00 0.00 93 LEU A N 10
ATOM 15575 C CA . LEU A 1 93 ? -28.499 4.887 -2.762 1.00 0.00 93 LEU A CA 10
ATOM 15576 C C . LEU A 1 93 ? -29.111 5.905 -3.724 1.00 0.00 93 LEU A C 10
ATOM 15577 O O . LEU A 1 93 ? -29.862 6.797 -3.321 1.00 0.00 93 LEU A O 10
ATOM 15593 N N . GLU A 1 94 ? -28.780 5.764 -4.996 1.00 0.00 94 GLU A N 10
ATOM 15594 C CA . GLU A 1 94 ? -29.285 6.668 -6.040 1.00 0.00 94 GLU A CA 10
ATOM 15595 C C . GLU A 1 94 ? -29.392 5.938 -7.376 1.00 0.00 94 GLU A C 10
ATOM 15596 O O . GLU A 1 94 ? -28.805 4.873 -7.563 1.00 0.00 94 GLU A O 10
ATOM 15608 N N . HIS A 1 95 ? -30.155 6.523 -8.306 1.00 0.00 95 HIS A N 10
ATOM 15609 C CA . HIS A 1 95 ? -30.353 5.936 -9.637 1.00 0.00 95 HIS A CA 10
ATOM 15610 C C . HIS A 1 95 ? -30.653 7.038 -10.650 1.00 0.00 95 HIS A C 10
ATOM 15611 O O . HIS A 1 95 ? -31.245 8.065 -10.311 1.00 0.00 95 HIS A O 10
ATOM 15625 N N . HIS A 1 96 ? -30.235 6.820 -11.898 1.00 0.00 96 HIS A N 10
ATOM 15626 C CA . HIS A 1 96 ? -30.452 7.795 -12.969 1.00 0.00 96 HIS A CA 10
ATOM 15627 C C . HIS A 1 96 ? -31.913 7.779 -13.412 1.00 0.00 96 HIS A C 10
ATOM 15628 O O . HIS A 1 96 ? -32.279 8.425 -14.394 1.00 0.00 96 HIS A O 10
ATOM 15642 N N . HIS A 1 97 ? -32.736 7.027 -12.683 1.00 0.00 97 HIS A N 10
ATOM 15643 C CA . HIS A 1 97 ? -34.161 6.911 -12.993 1.00 0.00 97 HIS A CA 10
ATOM 15644 C C . HIS A 1 97 ? -34.363 6.409 -14.428 1.00 0.00 97 HIS A C 10
ATOM 15645 O O . HIS A 1 97 ? -34.155 7.151 -15.389 1.00 0.00 97 HIS A O 10
ATOM 15659 N N . HIS A 1 98 ? -34.764 5.144 -14.565 1.00 0.00 98 HIS A N 10
ATOM 15660 C CA . HIS A 1 98 ? -34.985 4.551 -15.883 1.00 0.00 98 HIS A CA 10
ATOM 15661 C C . HIS A 1 98 ? -36.004 5.369 -16.680 1.00 0.00 98 HIS A C 10
ATOM 15662 O O . HIS A 1 98 ? -35.833 5.595 -17.879 1.00 0.00 98 HIS A O 10
ATOM 15676 N N . HIS A 1 99 ? -37.062 5.813 -16.003 1.00 0.00 99 HIS A N 10
ATOM 15677 C CA . HIS A 1 99 ? -38.099 6.609 -16.655 1.00 0.00 99 HIS A CA 10
ATOM 15678 C C . HIS A 1 99 ? -37.508 7.918 -17.191 1.00 0.00 99 HIS A C 10
ATOM 15679 O O . HIS A 1 99 ? -37.114 8.792 -16.419 1.00 0.00 99 HIS A O 10
ATOM 15693 N N . HIS A 1 100 ? -37.451 8.044 -18.515 1.00 0.00 100 HIS A N 10
ATOM 15694 C CA . HIS A 1 100 ? -36.910 9.245 -19.145 1.00 0.00 100 HIS A CA 10
ATOM 15695 C C . HIS A 1 100 ? -37.784 10.457 -18.821 1.00 0.00 100 HIS A C 10
ATOM 15696 O O . HIS A 1 100 ? -37.408 11.553 -19.203 1.00 0.00 100 HIS A O 10
#

Radius of gyration: 18.77 Å; Cα contacts (8 Å, |Δi|>4): 167; chains: 1; bounding box: 66×32×22 Å

InterPro domains:
  IPR012505 YbbR-like [PF07949] (55-138)
  IPR012505 YbbR-like [PF07949] (154-231)
  IPR012505 YbbR-like [PF07949] (240-316)
  IPR053154 Cyclic di-AMP regulator [PTHR37804] (9-320)

Foldseek 3Di:
DPDDDWDKDKAAEDEDEDDDDDPFFPDKDKDWPGRMWMKTADPVQVVVDRYFYDYDYCPPPNAKDKDWDAGDGPRIDTPPSITIMIMHTDTDDDDPDPPD

Secondary structure (DSSP, 8-state):
--S----EEE--EEEEEESPPPTTEEEEEEEES----EEEE-HHHHHH-S-EEEEEE-TT--S-EEEEEE---TTEEEES-EEEEEEEEEEP---PPP--

Nearest PDB structures (foldseek):
  2kxy-assembly1_A  TM=9.074E-01  e=7.907E-17  Streptococcus thermophilus LMG 18311
  4qdy-assembly1_A-2  TM=7.245E-01  e=7.837E-04  Streptococcus pneumoniae TIGR4
  6osi-assembly2_YZ  TM=5.994E-01  e=8.215E-02  Thermus thermophilus HB8
  4v5q-assembly1_BZ  TM=5.424E-01  e=1.301E-01  Thermus thermophilus HB8
  2kxy-assembly1_A  TM=9.135E-01  e=3.011E-18  Streptococcus thermophilus LMG 18311

Solvent-accessible surface area: 8141 Å² total; per-residue (Å²): 246,147,106,140,221,179,84,62,105,69,8,58,19,126,23,107,65,67,45,124,117,18,111,73,10,68,58,16,63,86,65,102,109,130,1,86,9,67,1,58,30,72,80,147,16,11,96,157,29,119,36,20,90,13,87,12,89,3,58,163,11,56,126,99,63,45,95,106,37,152,15,185,21,159,57,16,81,24,98,86,15,57,17,116,7,67,7,134,14,65,105,129,156,158,133,170,168,120,178,219

Organism: Streptococcus thermophilus (strain ATCC BAA-250 / LMG 18311) (NCBI:txid264199)

CATH classification: 2.170.120.40